Protein AF-0000000068185610 (afdb_homodimer)

Organism: Phaeodactylum tricornutum (strain CCAP 1055/1) (NCBI:txid556484)

Structure (mmCIF, N/CA/C/O backbone):
data_AF-0000000068185610-model_v1
#
loop_
_entity.id
_entity.type
_entity.pdbx_description
1 polymer Apyrase
#
loop_
_atom_site.group_PDB
_atom_site.id
_atom_site.type_symbol
_atom_site.label_atom_id
_atom_site.label_alt_id
_atom_site.label_comp_id
_atom_site.label_asym_id
_atom_site.label_entity_id
_atom_site.label_seq_id
_atom_site.pdbx_PDB_ins_code
_atom_site.Cartn_x
_atom_site.Cartn_y
_atom_site.Cartn_z
_atom_site.occupancy
_atom_site.B_iso_or_equiv
_atom_site.auth_seq_id
_atom_site.auth_comp_id
_atom_site.auth_asym_id
_atom_site.auth_atom_id
_atom_site.pdbx_PDB_model_num
ATOM 1 N N . MET A 1 1 ? 36.219 -42.906 -33.031 1 20.03 1 MET A N 1
ATOM 2 C CA . MET A 1 1 ? 36.125 -42.5 -31.641 1 20.03 1 MET A CA 1
ATOM 3 C C . MET A 1 1 ? 34.875 -41.656 -31.422 1 20.03 1 MET A C 1
ATOM 5 O O . MET A 1 1 ? 34.844 -40.469 -31.75 1 20.03 1 MET A O 1
ATOM 9 N N . LYS A 1 2 ? 33.781 -42.25 -31.781 1 32.16 2 LYS A N 1
ATOM 10 C CA . LYS A 1 2 ? 32.438 -41.688 -31.688 1 32.16 2 LYS A CA 1
ATOM 11 C C . LYS A 1 2 ? 32.156 -41.125 -30.312 1 32.16 2 LYS A C 1
ATOM 13 O O . LYS A 1 2 ? 32.281 -41.812 -29.297 1 32.16 2 LYS A O 1
ATOM 18 N N . THR A 1 3 ? 32.625 -39.844 -30.172 1 30.77 3 THR A N 1
ATOM 19 C CA . THR A 1 3 ? 32.375 -39.062 -28.969 1 30.77 3 THR A CA 1
ATOM 20 C C . THR A 1 3 ? 30.922 -39.25 -28.5 1 30.77 3 THR A C 1
ATOM 22 O O . THR A 1 3 ? 29.984 -38.938 -29.25 1 30.77 3 THR A O 1
ATOM 25 N N . ASN A 1 4 ? 30.656 -40.219 -27.781 1 30.34 4 ASN A N 1
ATOM 26 C CA . ASN A 1 4 ? 29.391 -40.562 -27.141 1 30.34 4 ASN A CA 1
ATOM 27 C C . ASN A 1 4 ? 28.828 -39.375 -26.344 1 30.34 4 ASN A C 1
ATOM 29 O O . ASN A 1 4 ? 29.266 -39.125 -25.219 1 30.34 4 ASN A O 1
ATOM 33 N N . LYS A 1 5 ? 28.578 -38.344 -26.984 1 40.5 5 LYS A N 1
ATOM 34 C CA . LYS A 1 5 ? 27.891 -37.219 -26.344 1 40.5 5 LYS A CA 1
ATOM 35 C C . LYS A 1 5 ? 26.578 -37.656 -25.703 1 40.5 5 LYS A C 1
ATOM 37 O O . LYS A 1 5 ? 25.625 -38 -26.406 1 40.5 5 LYS A O 1
ATOM 42 N N . GLN A 1 6 ? 26.562 -38.25 -24.562 1 36.84 6 GLN A N 1
ATOM 43 C CA . GLN A 1 6 ? 25.453 -38.719 -23.75 1 36.84 6 GLN A CA 1
ATOM 44 C C . GLN A 1 6 ? 24.391 -37.656 -23.562 1 36.84 6 GLN A C 1
ATOM 46 O O . GLN A 1 6 ? 24.719 -36.5 -23.234 1 36.84 6 GLN A O 1
ATOM 51 N N . ARG A 1 7 ? 23.172 -37.688 -24.094 1 42.69 7 ARG A N 1
ATOM 52 C CA . ARG A 1 7 ? 21.938 -36.906 -24.156 1 42.69 7 ARG A CA 1
ATOM 53 C C . ARG A 1 7 ? 21.438 -36.562 -22.766 1 42.69 7 ARG A C 1
ATOM 55 O O . ARG A 1 7 ? 21.234 -37.469 -21.938 1 42.69 7 ARG A O 1
ATOM 62 N N . GLN A 1 8 ? 21.609 -35.438 -22.172 1 52.97 8 GLN A N 1
ATOM 63 C CA . GLN A 1 8 ? 21.047 -34.969 -20.906 1 52.97 8 GLN A CA 1
ATOM 64 C C . GLN A 1 8 ? 19.547 -35.156 -20.875 1 52.97 8 GLN A C 1
ATOM 66 O O . GLN A 1 8 ? 18.828 -34.812 -21.828 1 52.97 8 GLN A O 1
ATOM 71 N N . GLU A 1 9 ? 19.078 -36.062 -20.016 1 65 9 GLU A N 1
ATOM 72 C CA . GLU A 1 9 ? 17.641 -36.281 -19.812 1 65 9 GLU A CA 1
ATOM 73 C C . GLU A 1 9 ? 17.031 -35.156 -18.969 1 65 9 GLU A C 1
ATOM 75 O O . GLU A 1 9 ? 17.719 -34.594 -18.125 1 65 9 GLU A O 1
ATOM 80 N N . LYS A 1 10 ? 15.898 -34.781 -19.375 1 72.06 10 LYS A N 1
ATOM 81 C CA . LYS A 1 10 ? 15.125 -33.781 -18.625 1 72.06 10 LYS A CA 1
ATOM 82 C C . LYS A 1 10 ? 14.852 -34.281 -17.203 1 72.06 10 LYS A C 1
ATOM 84 O O . LYS A 1 10 ? 14.406 -35.406 -17 1 72.06 10 LYS A O 1
ATOM 89 N N . HIS A 1 11 ? 15.211 -33.406 -16.203 1 73.75 11 HIS A N 1
ATOM 90 C CA . HIS A 1 11 ? 14.797 -33.688 -14.844 1 73.75 11 HIS A CA 1
ATOM 91 C C . HIS A 1 11 ? 13.281 -33.844 -14.75 1 73.75 11 HIS A C 1
ATOM 93 O O . HIS A 1 11 ? 12.531 -33.094 -15.375 1 73.75 11 HIS A O 1
ATOM 99 N N . PRO A 1 12 ? 12.805 -34.812 -13.945 1 71.56 12 PRO A N 1
ATOM 100 C CA . PRO A 1 12 ? 11.367 -35.062 -13.867 1 71.56 12 PRO A CA 1
ATOM 101 C C . PRO A 1 12 ? 10.57 -33.844 -13.422 1 71.56 12 PRO A C 1
ATOM 103 O O . PRO A 1 12 ? 9.414 -33.656 -13.82 1 71.56 12 PRO A O 1
ATOM 106 N N . MET A 1 13 ? 11.211 -32.969 -12.766 1 78.62 13 MET A N 1
ATOM 107 C CA . MET A 1 13 ? 10.5 -31.812 -12.227 1 78.62 13 MET A CA 1
ATOM 108 C C . MET A 1 13 ? 10.641 -30.609 -13.148 1 78.62 13 MET A C 1
ATOM 110 O O . MET A 1 13 ? 9.969 -29.594 -12.961 1 78.62 13 MET A O 1
ATOM 114 N N . GLU A 1 14 ? 11.438 -30.734 -14.023 1 84 14 GLU A N 1
ATOM 115 C CA . GLU A 1 14 ? 11.703 -29.578 -14.859 1 84 14 GLU A CA 1
ATOM 116 C C . GLU A 1 14 ? 10.516 -29.266 -15.766 1 84 14 GLU A C 1
ATOM 118 O O . GLU A 1 14 ? 9.922 -30.172 -16.359 1 84 14 GLU A O 1
ATOM 123 N N . ASP A 1 15 ? 10.18 -28.047 -15.828 1 84.56 15 ASP A N 1
ATOM 124 C CA . ASP A 1 15 ? 9.109 -27.547 -16.688 1 84.56 15 ASP A CA 1
ATOM 125 C C . ASP A 1 15 ? 9.445 -27.781 -18.172 1 84.56 15 ASP A C 1
ATOM 127 O O . ASP A 1 15 ? 10.602 -27.656 -18.578 1 84.56 15 ASP A O 1
ATOM 131 N N . LYS A 1 16 ? 8.391 -28.062 -18.938 1 78.19 16 LYS A N 1
ATOM 132 C CA . LYS A 1 16 ? 8.586 -28.391 -20.359 1 78.19 16 LYS A CA 1
ATOM 133 C C . LYS A 1 16 ? 9.203 -27.203 -21.094 1 78.19 16 LYS A C 1
ATOM 135 O O . LYS A 1 16 ? 10.094 -27.391 -21.922 1 78.19 16 LYS A O 1
ATOM 140 N N . ASP A 1 17 ? 8.711 -26.031 -20.828 1 82.19 17 ASP A N 1
ATOM 141 C CA . ASP A 1 17 ? 9.258 -24.844 -21.5 1 82.19 17 ASP A CA 1
ATOM 142 C C . ASP A 1 17 ? 10.695 -24.578 -21.062 1 82.19 17 ASP A C 1
ATOM 144 O O . ASP A 1 17 ? 11.539 -24.203 -21.875 1 82.19 17 ASP A O 1
ATOM 148 N N . SER A 1 18 ? 10.93 -24.766 -19.859 1 82.25 18 SER A N 1
ATOM 149 C CA . SER A 1 18 ? 12.281 -24.641 -19.328 1 82.25 18 SER A CA 1
ATOM 150 C C . SER A 1 18 ? 13.25 -25.578 -20.031 1 82.25 18 SER A C 1
ATOM 152 O O . SER A 1 18 ? 14.328 -25.156 -20.469 1 82.25 18 SER A O 1
ATOM 154 N N . TRP A 1 19 ? 12.844 -26.781 -20.219 1 83.12 19 TRP A N 1
ATOM 155 C CA . TRP A 1 19 ? 13.68 -27.797 -20.859 1 83.12 19 TRP A CA 1
ATOM 156 C C . TRP A 1 19 ? 13.898 -27.469 -22.328 1 83.12 19 TRP A C 1
ATOM 158 O O . TRP A 1 19 ? 15.023 -27.562 -22.828 1 83.12 19 TRP A O 1
ATOM 168 N N . LYS A 1 20 ? 12.797 -27.078 -23 1 82 20 LYS A N 1
ATOM 169 C CA . LYS A 1 20 ? 12.891 -26.719 -24.406 1 82 20 LYS A CA 1
ATOM 170 C C . LYS A 1 20 ? 13.867 -25.562 -24.609 1 82 20 LYS A C 1
ATOM 172 O O . LYS A 1 20 ? 14.648 -25.578 -25.562 1 82 20 LYS A O 1
ATOM 177 N N . LEU A 1 21 ? 13.766 -24.625 -23.797 1 81.56 21 LEU A N 1
ATOM 178 C CA . LEU A 1 21 ? 14.648 -23.469 -23.906 1 81.56 21 LEU A CA 1
ATOM 179 C C . LEU A 1 21 ? 16.109 -23.875 -23.672 1 81.56 21 LEU A C 1
ATOM 181 O O . LEU A 1 21 ? 17 -23.375 -24.344 1 81.56 21 LEU A O 1
ATOM 185 N N . TYR A 1 22 ? 16.359 -24.719 -22.766 1 77 22 TYR A N 1
ATOM 186 C CA . TYR A 1 22 ? 17.703 -25.234 -22.469 1 77 22 TYR A CA 1
ATOM 187 C C . TYR A 1 22 ? 18.281 -25.953 -23.688 1 77 22 TYR A C 1
ATOM 189 O O . TYR A 1 22 ? 19.438 -25.719 -24.062 1 77 22 TYR A O 1
ATOM 197 N N . LEU A 1 23 ? 17.391 -26.781 -24.281 1 74.12 23 LEU A N 1
ATOM 198 C CA . LEU A 1 23 ? 17.828 -27.516 -25.453 1 74.12 23 LEU A CA 1
ATOM 199 C C . LEU A 1 23 ? 18.156 -26.578 -26.609 1 74.12 23 LEU A C 1
ATOM 201 O O . LEU A 1 23 ? 19.141 -26.797 -27.328 1 74.12 23 LEU A O 1
ATOM 205 N N . ALA A 1 24 ? 17.219 -25.625 -26.766 1 71.31 24 ALA A N 1
ATOM 206 C CA . ALA A 1 24 ? 17.422 -24.672 -27.859 1 71.31 24 ALA A CA 1
ATOM 207 C C . ALA A 1 24 ? 18.75 -23.938 -27.719 1 71.31 24 ALA A C 1
ATOM 209 O O . ALA A 1 24 ? 19.359 -23.531 -28.703 1 71.31 24 ALA A O 1
ATOM 210 N N . GLN A 1 25 ? 18.953 -23.688 -26.5 1 70.12 25 GLN A N 1
ATOM 211 C CA . GLN A 1 25 ? 20.219 -23 -26.266 1 70.12 25 GLN A CA 1
ATOM 212 C C . GLN A 1 25 ? 21.406 -23.922 -26.5 1 70.12 25 GLN A C 1
ATOM 214 O O . GLN A 1 25 ? 22.516 -23.469 -26.766 1 70.12 25 GLN A O 1
ATOM 219 N N . GLN A 1 26 ? 20.859 -25.359 -26.234 1 62.16 26 GLN A N 1
ATOM 220 C CA . GLN A 1 26 ? 21.891 -26.344 -26.531 1 62.16 26 GLN A CA 1
ATOM 221 C C . GLN A 1 26 ? 21.875 -26.734 -28 1 62.16 26 GLN A C 1
ATOM 223 O O . GLN A 1 26 ? 20.812 -26.719 -28.641 1 62.16 26 GLN A O 1
ATOM 228 N N . GLN A 1 27 ? 22.266 -26.203 -29.016 1 46.91 27 GLN A N 1
ATOM 229 C CA . GLN A 1 27 ? 22.266 -26.625 -30.406 1 46.91 27 GLN A CA 1
ATOM 230 C C . GLN A 1 27 ? 22.109 -28.141 -30.531 1 46.91 27 GLN A C 1
ATOM 232 O O . GLN A 1 27 ? 22.672 -28.766 -31.422 1 46.91 27 GLN A O 1
ATOM 237 N N . PHE A 1 28 ? 21.375 -28.812 -29.5 1 34 28 PHE A N 1
ATOM 238 C CA . PHE A 1 28 ? 21.516 -30.234 -29.734 1 34 28 PHE A CA 1
ATOM 239 C C . PHE A 1 28 ? 20.328 -30.781 -30.516 1 34 28 PHE A C 1
ATOM 241 O O . PHE A 1 28 ? 19.234 -30.234 -30.453 1 34 28 PHE A O 1
ATOM 248 N N . PRO A 1 29 ? 20.359 -31.812 -31.422 1 28.98 29 PRO A N 1
ATOM 249 C CA . PRO A 1 29 ? 19.359 -32.5 -32.25 1 28.98 29 PRO A CA 1
ATOM 250 C C . PRO A 1 29 ? 18.344 -33.281 -31.469 1 28.98 29 PRO A C 1
ATOM 252 O O . PRO A 1 29 ? 18.656 -33.812 -30.391 1 28.98 29 PRO A O 1
ATOM 255 N N . ARG A 1 30 ? 17.062 -33.312 -31.703 1 33.59 30 ARG A N 1
ATOM 256 C CA . ARG A 1 30 ? 15.805 -33.75 -31.109 1 33.59 30 ARG A CA 1
ATOM 257 C C . ARG A 1 30 ? 15.734 -35.25 -31.031 1 33.59 30 ARG A C 1
ATOM 259 O O . ARG A 1 30 ? 15.688 -35.938 -32.062 1 33.59 30 ARG A O 1
ATOM 266 N N . SER A 1 31 ? 16.328 -36.031 -30.141 1 24.14 31 SER A N 1
ATOM 267 C CA . SER A 1 31 ? 15.977 -37.438 -30.297 1 24.14 31 SER A CA 1
ATOM 268 C C . SER A 1 31 ? 14.648 -37.75 -29.625 1 24.14 31 SER A C 1
ATOM 270 O O . SER A 1 31 ? 14.227 -37.062 -28.703 1 24.14 31 SER A O 1
ATOM 272 N N . GLU A 1 32 ? 13.805 -38.688 -30.047 1 23.2 32 GLU A N 1
ATOM 273 C CA . GLU A 1 32 ? 12.453 -39.25 -29.938 1 23.2 32 GLU A CA 1
ATOM 274 C C . GLU A 1 32 ? 12.266 -40.031 -28.641 1 23.2 32 GLU A C 1
ATOM 276 O O . GLU A 1 32 ? 12.961 -41 -28.406 1 23.2 32 GLU A O 1
ATOM 281 N N . GLU A 1 33 ? 11.914 -39.344 -27.531 1 24.81 33 GLU A N 1
ATOM 282 C CA . GLU A 1 33 ? 11.922 -40.031 -26.234 1 24.81 33 GLU A CA 1
ATOM 283 C C . GLU A 1 33 ? 10.703 -40.938 -26.094 1 24.81 33 GLU A C 1
ATOM 285 O O . GLU A 1 33 ? 9.594 -40.562 -26.484 1 24.81 33 GLU A O 1
ATOM 290 N N . GLU A 1 34 ? 10.93 -42.312 -25.766 1 21.14 34 GLU A N 1
ATOM 291 C CA . GLU A 1 34 ? 10.055 -43.469 -25.562 1 21.14 34 GLU A CA 1
ATOM 292 C C . GLU A 1 34 ? 9.414 -43.438 -24.172 1 21.14 34 GLU A C 1
ATOM 294 O O . GLU A 1 34 ? 10.047 -43.031 -23.203 1 21.14 34 GLU A O 1
ATOM 299 N N . GLU A 1 35 ? 8.031 -43.719 -23.969 1 22.16 35 GLU A N 1
ATOM 300 C CA . GLU A 1 35 ? 6.957 -43.594 -22.984 1 22.16 35 GLU A CA 1
ATOM 301 C C . GLU A 1 35 ? 6.988 -44.75 -21.984 1 22.16 35 GLU A C 1
ATOM 303 O O . GLU A 1 35 ? 5.949 -45.312 -21.672 1 22.16 35 GLU A O 1
ATOM 308 N N . SER A 1 36 ? 8.047 -44.969 -21.188 1 19.14 36 SER A N 1
ATOM 309 C CA . SER A 1 36 ? 7.875 -46.281 -20.531 1 19.14 36 SER A CA 1
ATOM 310 C C . SER A 1 36 ? 6.973 -46.156 -19.312 1 19.14 36 SER A C 1
ATOM 312 O O . SER A 1 36 ? 6.848 -45.062 -18.719 1 19.14 36 SER A O 1
ATOM 314 N N . ASP A 1 37 ? 6.207 -47.406 -18.703 1 19.3 37 ASP A N 1
ATOM 315 C CA . ASP A 1 37 ? 4.973 -47.938 -18.109 1 19.3 37 ASP A CA 1
ATOM 316 C C . ASP A 1 37 ? 5.102 -48.062 -16.594 1 19.3 37 ASP A C 1
ATOM 318 O O . ASP A 1 37 ? 4.105 -48.281 -15.898 1 19.3 37 ASP A O 1
ATOM 322 N N . THR A 1 38 ? 6.07 -47.688 -15.805 1 18.61 38 THR A N 1
ATOM 323 C CA . THR A 1 38 ? 6.258 -48.781 -14.859 1 18.61 38 THR A CA 1
ATOM 324 C C . THR A 1 38 ? 5.207 -48.75 -13.758 1 18.61 38 THR A C 1
ATOM 326 O O . THR A 1 38 ? 4.512 -47.719 -13.594 1 18.61 38 THR A O 1
ATOM 329 N N . THR A 1 39 ? 5.621 -49.188 -12.336 1 18.59 39 THR A N 1
ATOM 330 C CA . THR A 1 39 ? 5.336 -50.219 -11.359 1 18.59 39 THR A CA 1
ATOM 331 C C . THR A 1 39 ? 4.496 -49.688 -10.211 1 18.59 39 THR A C 1
ATOM 333 O O . THR A 1 39 ? 4.5 -48.469 -9.945 1 18.59 39 THR A O 1
ATOM 336 N N . GLU A 1 40 ? 3.914 -50.625 -9.242 1 19.19 40 GLU A N 1
ATOM 337 C CA . GLU A 1 40 ? 2.727 -51.062 -8.523 1 19.19 40 GLU A CA 1
ATOM 338 C C . GLU A 1 40 ? 2.781 -50.656 -7.055 1 19.19 40 GLU A C 1
ATOM 340 O O . GLU A 1 40 ? 1.808 -50.812 -6.32 1 19.19 40 GLU A O 1
ATOM 345 N N . GLY A 1 41 ? 3.613 -49.781 -6.496 1 19.31 41 GLY A N 1
ATOM 346 C CA . GLY A 1 41 ? 3.816 -50.219 -5.117 1 19.31 41 GLY A CA 1
ATOM 347 C C . GLY A 1 41 ? 2.67 -49.812 -4.203 1 19.31 41 GLY A C 1
ATOM 348 O O . GLY A 1 41 ? 1.923 -48.906 -4.496 1 19.31 41 GLY A O 1
ATOM 349 N N . HIS A 1 42 ? 2.209 -50.688 -3.152 1 19.45 42 HIS A N 1
ATOM 350 C CA . HIS A 1 42 ? 1.114 -51.062 -2.264 1 19.45 42 HIS A CA 1
ATOM 351 C C . HIS A 1 42 ? 1.102 -50.188 -1.013 1 19.45 42 HIS A C 1
ATOM 353 O O . HIS A 1 42 ? 2.023 -50.25 -0.197 1 19.45 42 HIS A O 1
ATOM 359 N N . SER A 1 43 ? 0.667 -49 -1.12 1 19.08 43 SER A N 1
ATOM 360 C CA . SER A 1 43 ? 0.735 -48.094 0.04 1 19.08 43 SER A CA 1
ATOM 361 C C . SER A 1 43 ? -0.372 -48.406 1.04 1 19.08 43 SER A C 1
ATOM 363 O O . SER A 1 43 ? -1.557 -48.375 0.702 1 19.08 43 SER A O 1
ATOM 365 N N . SER A 1 44 ? -0.143 -49.188 2.17 1 17.86 44 SER A N 1
ATOM 366 C CA . SER A 1 44 ? -1.103 -49.719 3.129 1 17.86 44 SER A CA 1
ATOM 367 C C . SER A 1 44 ? -1.623 -48.625 4.062 1 17.86 44 SER A C 1
ATOM 369 O O . SER A 1 44 ? -2.734 -48.75 4.586 1 17.86 44 SER A O 1
ATOM 371 N N . GLN A 1 45 ? -1.013 -47.5 4.395 1 18.55 45 GLN A N 1
ATOM 372 C CA . GLN A 1 45 ? -1.165 -47.344 5.836 1 18.55 45 GLN A CA 1
ATOM 373 C C . GLN A 1 45 ? -2.598 -46.969 6.203 1 18.55 45 GLN A C 1
ATOM 375 O O . GLN A 1 45 ? -3.367 -46.531 5.344 1 18.55 45 GLN A O 1
ATOM 380 N N . HIS A 1 46 ? -2.859 -46.469 7.648 1 19.14 46 HIS A N 1
ATOM 381 C CA . HIS A 1 46 ? -3.686 -46.656 8.836 1 19.14 46 HIS A CA 1
ATOM 382 C C . HIS A 1 46 ? -4.805 -45.625 8.891 1 19.14 46 HIS A C 1
ATOM 384 O O . HIS A 1 46 ? -4.547 -44.406 8.805 1 19.14 46 HIS A O 1
ATOM 390 N N . VAL A 1 47 ? -5.953 -45.906 8.508 1 21.53 47 VAL A N 1
ATOM 391 C CA . VAL A 1 47 ? -7.227 -45.188 8.477 1 21.53 47 VAL A CA 1
ATOM 392 C C . VAL A 1 47 ? -7.75 -45 9.898 1 21.53 47 VAL A C 1
ATOM 394 O O . VAL A 1 47 ? -8.008 -45.969 10.602 1 21.53 47 VAL A O 1
ATOM 397 N N . ARG A 1 48 ? -7.359 -43.906 10.602 1 21.95 48 ARG A N 1
ATOM 398 C CA . ARG A 1 48 ? -7.973 -43.781 11.922 1 21.95 48 ARG A CA 1
ATOM 399 C C . ARG A 1 48 ? -9.469 -43.5 11.812 1 21.95 48 ARG A C 1
ATOM 401 O O . ARG A 1 48 ? -9.891 -42.594 11.086 1 21.95 48 ARG A O 1
ATOM 408 N N . ARG A 1 49 ? -10.258 -44.375 12.273 1 25.16 49 ARG A N 1
ATOM 409 C CA . ARG A 1 49 ? -11.703 -44.531 12.406 1 25.16 49 ARG A CA 1
ATOM 410 C C . ARG A 1 49 ? -12.258 -43.562 13.445 1 25.16 49 ARG A C 1
ATOM 412 O O . ARG A 1 49 ? -11.938 -43.656 14.625 1 25.16 49 ARG A O 1
ATOM 419 N N . LEU A 1 50 ? -12.516 -42.312 13.102 1 22.47 50 LEU A N 1
ATOM 420 C CA . LEU A 1 50 ? -13.188 -41.469 14.086 1 22.47 50 LEU A CA 1
ATOM 421 C C . LEU A 1 50 ? -14.617 -41.938 14.32 1 22.47 50 LEU A C 1
ATOM 423 O O . LEU A 1 50 ? -15.352 -42.219 13.367 1 22.47 50 LEU A O 1
ATOM 427 N N . ARG A 1 51 ? -14.977 -42.438 15.523 1 23.94 51 ARG A N 1
ATOM 428 C CA . ARG A 1 51 ? -16.203 -42.969 16.125 1 23.94 51 ARG A CA 1
ATOM 429 C C . ARG A 1 51 ? -17.234 -41.875 16.328 1 23.94 51 ARG A C 1
ATOM 431 O O . ARG A 1 51 ? -17.031 -40.938 17.141 1 23.94 51 ARG A O 1
ATOM 438 N N . HIS A 1 52 ? -17.891 -41.375 15.414 1 24.88 52 HIS A N 1
ATOM 439 C CA . HIS A 1 52 ? -18.891 -40.344 15.664 1 24.88 52 HIS A CA 1
ATOM 440 C C . HIS A 1 52 ? -20.125 -40.938 16.344 1 24.88 52 HIS A C 1
ATOM 442 O O . HIS A 1 52 ? -20.469 -42.094 16.125 1 24.88 52 HIS A O 1
ATOM 448 N N . LYS A 1 53 ? -20.609 -40.281 17.375 1 32.22 53 LYS A N 1
ATOM 449 C CA . LYS A 1 53 ? -21.812 -40.531 18.172 1 32.22 53 LYS A CA 1
ATOM 450 C C . LYS A 1 53 ? -23.062 -40.531 17.281 1 32.22 53 LYS A C 1
ATOM 452 O O . LYS A 1 53 ? -23.188 -39.688 16.391 1 32.22 53 LYS A O 1
ATOM 457 N N . GLU A 1 54 ? -23.906 -41.625 17.234 1 32.38 54 GLU A N 1
ATOM 458 C CA . GLU A 1 54 ? -25.062 -42.062 16.469 1 32.38 54 GLU A CA 1
ATOM 459 C C . GLU A 1 54 ? -26.266 -41.156 16.703 1 32.38 54 GLU A C 1
ATOM 461 O O . GLU A 1 54 ? -27.141 -41.469 17.516 1 32.38 54 GLU A O 1
ATOM 466 N N . ASN A 1 55 ? -26.156 -39.906 16.922 1 38.47 55 ASN A N 1
ATOM 467 C CA . ASN A 1 55 ? -27.5 -39.344 17 1 38.47 55 ASN A CA 1
ATOM 468 C C . ASN A 1 55 ? -28.234 -39.5 15.672 1 38.47 55 ASN A C 1
ATOM 470 O O . ASN A 1 55 ? -27.609 -39.562 14.609 1 38.47 55 ASN A O 1
ATOM 474 N N . ARG A 1 56 ? -29.594 -39.781 15.625 1 47.84 56 ARG A N 1
ATOM 475 C CA . ARG A 1 56 ? -30.453 -40.094 14.492 1 47.84 56 ARG A CA 1
ATOM 476 C C . ARG A 1 56 ? -30.375 -39.031 13.422 1 47.84 56 ARG A C 1
ATOM 478 O O . ARG A 1 56 ? -30.969 -37.938 13.57 1 47.84 56 ARG A O 1
ATOM 485 N N . LEU A 1 57 ? -29.359 -38.844 12.734 1 54.59 57 LEU A N 1
ATOM 486 C CA . LEU A 1 57 ? -29.172 -37.906 11.617 1 54.59 57 LEU A CA 1
ATOM 487 C C . LEU A 1 57 ? -30.203 -38.188 10.516 1 54.59 57 LEU A C 1
ATOM 489 O O . LEU A 1 57 ? -30.609 -39.312 10.305 1 54.59 57 LEU A O 1
ATOM 493 N N . SER A 1 58 ? -30.984 -37.125 10.156 1 63.53 58 SER A N 1
ATOM 494 C CA . SER A 1 58 ? -31.828 -37.281 8.969 1 63.53 58 SER A CA 1
ATOM 495 C C . SER A 1 58 ? -31.062 -37.938 7.828 1 63.53 58 SER A C 1
ATOM 497 O O . SER A 1 58 ? -29.844 -38 7.855 1 63.53 58 SER A O 1
ATOM 499 N N . PRO A 1 59 ? -31.766 -38.594 6.992 1 62.47 59 PRO A N 1
ATOM 500 C CA . PRO A 1 59 ? -31.078 -39.219 5.867 1 62.47 59 PRO A CA 1
ATOM 501 C C . PRO A 1 59 ? -30.109 -38.281 5.156 1 62.47 59 PRO A C 1
ATOM 503 O O . PRO A 1 59 ? -29.016 -38.688 4.766 1 62.47 59 PRO A O 1
ATOM 506 N N . ALA A 1 60 ? -30.422 -37.094 5.043 1 65.06 60 ALA A N 1
ATOM 507 C CA . ALA A 1 60 ? -29.578 -36.125 4.383 1 65.06 60 ALA A CA 1
ATOM 508 C C . ALA A 1 60 ? -28.328 -35.812 5.211 1 65.06 60 ALA A C 1
ATOM 510 O O . ALA A 1 60 ? -27.219 -35.688 4.672 1 65.06 60 ALA A O 1
ATOM 511 N N . GLU A 1 61 ? -28.516 -35.75 6.477 1 67.06 61 GLU A N 1
ATOM 512 C CA . GLU A 1 61 ? -27.391 -35.5 7.375 1 67.06 61 GLU A CA 1
ATOM 513 C C . GLU A 1 61 ? -26.453 -36.719 7.414 1 67.06 61 GLU A C 1
ATOM 515 O O . GLU A 1 61 ? -25.234 -36.562 7.516 1 67.06 61 GLU A O 1
ATOM 520 N N . GLN A 1 62 ? -27.125 -37.812 7.293 1 68.5 62 GLN A N 1
ATOM 521 C CA . GLN A 1 62 ? -26.328 -39.031 7.227 1 68.5 62 GLN A CA 1
ATOM 522 C C . GLN A 1 62 ? -25.5 -39.094 5.953 1 68.5 62 GLN A C 1
ATOM 524 O O . GLN A 1 62 ? -24.328 -39.469 5.984 1 68.5 62 GLN A O 1
ATOM 529 N N . LEU A 1 63 ? -26.156 -38.594 4.938 1 70.88 63 LEU A N 1
ATOM 530 C CA . LEU A 1 63 ? -25.438 -38.531 3.666 1 70.88 63 LEU A CA 1
ATOM 531 C C . LEU A 1 63 ? -24.281 -37.562 3.74 1 70.88 63 LEU A C 1
ATOM 533 O O . LEU A 1 63 ? -23.188 -37.812 3.213 1 70.88 63 LEU A O 1
ATOM 537 N N . GLU A 1 64 ? -24.516 -36.5 4.348 1 70.06 64 GLU A N 1
ATOM 538 C CA . GLU A 1 64 ? -23.469 -35.469 4.5 1 70.06 64 GLU A CA 1
ATOM 539 C C . GLU A 1 64 ? -22.281 -36.031 5.289 1 70.06 64 GLU A C 1
ATOM 541 O O . GLU A 1 64 ? -21.125 -35.781 4.938 1 70.06 64 GLU A O 1
ATOM 546 N N . ALA A 1 65 ? -22.562 -36.688 6.301 1 67.81 65 ALA A N 1
ATOM 547 C CA . ALA A 1 65 ? -21.531 -37.312 7.117 1 67.81 65 ALA A CA 1
ATOM 548 C C . ALA A 1 65 ? -20.75 -38.344 6.312 1 67.81 65 ALA A C 1
ATOM 550 O O . ALA A 1 65 ? -19.531 -38.438 6.434 1 67.81 65 ALA A O 1
ATOM 551 N N . GLU A 1 66 ? -21.5 -39.062 5.539 1 72.5 66 GLU A N 1
ATOM 552 C CA . GLU A 1 66 ? -20.859 -40.062 4.695 1 72.5 66 GLU A CA 1
ATOM 553 C C . GLU A 1 66 ? -19.938 -39.438 3.668 1 72.5 66 GLU A C 1
ATOM 555 O O . GLU A 1 66 ? -18.828 -39.906 3.443 1 72.5 66 GLU A O 1
ATOM 560 N N . LYS A 1 67 ? -20.438 -38.375 3.146 1 72.06 67 LYS A N 1
ATOM 561 C CA . LYS A 1 67 ? -19.625 -37.656 2.158 1 72.06 67 LYS A CA 1
ATOM 562 C C . LYS A 1 67 ? -18.375 -37.062 2.793 1 72.06 67 LYS A C 1
ATOM 564 O O . LYS A 1 67 ? -17.312 -37.031 2.168 1 72.06 67 LYS A O 1
ATOM 569 N N . GLU A 1 68 ? -18.516 -36.625 3.943 1 70.38 68 GLU A N 1
ATOM 570 C CA . GLU A 1 68 ? -17.359 -36.125 4.672 1 70.38 68 GLU A CA 1
ATOM 571 C C . GLU A 1 68 ? -16.344 -37.25 4.938 1 70.38 68 GLU A C 1
ATOM 573 O O . GLU A 1 68 ? -15.141 -37.031 4.793 1 70.38 68 GLU A O 1
ATOM 578 N N . GLN A 1 69 ? -16.906 -38.344 5.285 1 68.06 69 GLN A N 1
ATOM 579 C CA . GLN A 1 69 ? -16.047 -39.5 5.527 1 68.06 69 GLN A CA 1
ATOM 580 C C . GLN A 1 69 ? -15.344 -39.969 4.242 1 68.06 69 GLN A C 1
ATOM 582 O O . GLN A 1 69 ? -14.164 -40.312 4.262 1 68.06 69 GLN A O 1
ATOM 587 N N . GLU A 1 70 ? -16.094 -39.906 3.215 1 68.69 70 GLU A N 1
ATOM 588 C CA . GLU A 1 70 ? -15.531 -40.281 1.92 1 68.69 70 GLU A CA 1
ATOM 589 C C . GLU A 1 70 ? -14.438 -39.312 1.504 1 68.69 70 GLU A C 1
ATOM 591 O O . GLU A 1 70 ? -13.406 -39.719 0.961 1 68.69 70 GLU A O 1
ATOM 596 N N . PHE A 1 71 ? -14.719 -38.156 1.69 1 62.25 71 PHE A N 1
ATOM 597 C CA . PHE A 1 71 ? -13.727 -37.125 1.387 1 62.25 71 PHE A CA 1
ATOM 598 C C . PHE A 1 71 ? -12.422 -37.406 2.117 1 62.25 71 PHE A C 1
ATOM 600 O O . PHE A 1 71 ? -11.352 -37.406 1.504 1 62.25 71 PHE A O 1
ATOM 607 N N . TRP A 1 72 ? -12.508 -37.625 3.326 1 63.56 72 TRP A N 1
ATOM 608 C CA . TRP A 1 72 ? -11.297 -37.844 4.102 1 63.56 72 TRP A CA 1
ATOM 609 C C . TRP A 1 72 ? -10.633 -39.156 3.682 1 63.56 72 TRP A C 1
ATOM 611 O O . TRP A 1 72 ? -9.406 -39.281 3.676 1 63.56 72 TRP A O 1
ATOM 621 N N . SER A 1 73 ? -11.406 -40.094 3.303 1 62.06 73 SER A N 1
ATOM 622 C CA . SER A 1 73 ? -10.867 -41.344 2.789 1 62.06 73 SER A CA 1
ATOM 623 C C . SER A 1 73 ? -10.102 -41.125 1.49 1 62.06 73 SER A C 1
ATOM 625 O O . SER A 1 73 ? -9 -41.656 1.317 1 62.06 73 SER A O 1
ATOM 627 N N . ASP A 1 74 ? -10.664 -40.312 0.629 1 61.78 74 ASP A N 1
ATOM 628 C CA . ASP A 1 74 ? -10.023 -40 -0.648 1 61.78 74 ASP A CA 1
ATOM 629 C C . ASP A 1 74 ? -8.773 -39.156 -0.447 1 61.78 74 ASP A C 1
ATOM 631 O O . ASP A 1 74 ? -7.758 -39.375 -1.11 1 61.78 74 ASP A O 1
ATOM 635 N N . GLU A 1 75 ? -8.984 -38.156 0.414 1 58.59 75 GLU A N 1
ATOM 636 C CA . GLU A 1 75 ? -7.832 -37.312 0.703 1 58.59 75 GLU A CA 1
ATOM 637 C C . GLU A 1 75 ? -6.672 -38.125 1.254 1 58.59 75 GLU A C 1
ATOM 639 O O . GLU A 1 75 ? -5.516 -37.906 0.891 1 58.59 75 GLU A O 1
ATOM 644 N N . HIS A 1 76 ? -6.996 -39.031 1.99 1 52.72 76 HIS A N 1
ATOM 645 C CA . HIS A 1 76 ? -5.992 -39.938 2.539 1 52.72 76 HIS A CA 1
ATOM 646 C C . HIS A 1 76 ? -5.352 -40.781 1.443 1 52.72 76 HIS A C 1
ATOM 648 O O . HIS A 1 76 ? -4.141 -41 1.456 1 52.72 76 HIS A O 1
ATOM 654 N N . LYS A 1 77 ? -6.16 -41.188 0.49 1 55.09 77 LYS A N 1
ATOM 655 C CA . LYS A 1 77 ? -5.656 -41.969 -0.647 1 55.09 77 LYS A CA 1
ATOM 656 C C . LYS A 1 77 ? -4.734 -41.094 -1.516 1 55.09 77 LYS A C 1
ATOM 658 O O . LYS A 1 77 ? -3.678 -41.562 -1.952 1 55.09 77 LYS A O 1
ATOM 663 N N . LYS A 1 78 ? -5.172 -39.938 -1.775 1 55.81 78 LYS A N 1
ATOM 664 C CA . LYS A 1 78 ? -4.367 -39.031 -2.566 1 55.81 78 LYS A CA 1
ATOM 665 C C . LYS A 1 78 ? -3.045 -38.719 -1.874 1 55.81 78 LYS A C 1
ATOM 667 O O . LYS A 1 78 ? -1.997 -38.656 -2.521 1 55.81 78 LYS A O 1
ATOM 672 N N . GLU A 1 79 ? -3.232 -38.312 -0.633 1 52.03 79 GLU A N 1
ATOM 673 C CA . GLU A 1 79 ? -2.025 -38.062 0.146 1 52.03 79 GLU A CA 1
ATOM 674 C C . GLU A 1 79 ? -1.072 -39.25 0.089 1 52.03 79 GLU A C 1
ATOM 676 O O . GLU A 1 79 ? 0.138 -39.094 -0.065 1 52.03 79 GLU A O 1
ATOM 681 N N . HIS A 1 80 ? -1.612 -40.438 0.237 1 49.47 80 HIS A N 1
ATOM 682 C CA . HIS A 1 80 ? -0.82 -41.656 0.171 1 49.47 80 HIS A CA 1
ATOM 683 C C . HIS A 1 80 ? -0.218 -41.844 -1.217 1 49.47 80 HIS A C 1
ATOM 685 O O . HIS A 1 80 ? 0.953 -42.219 -1.345 1 49.47 80 HIS A O 1
ATOM 691 N N . LYS A 1 81 ? -0.983 -41.594 -2.203 1 49.91 81 LYS A N 1
ATOM 692 C CA . LYS A 1 81 ? -0.475 -41.688 -3.568 1 49.91 81 LYS A CA 1
ATOM 693 C C . LYS A 1 81 ? 0.573 -40.625 -3.84 1 49.91 81 LYS A C 1
ATOM 695 O O . LYS A 1 81 ? 1.601 -40.875 -4.465 1 49.91 81 LYS A O 1
ATOM 700 N N . ALA A 1 82 ? 0.248 -39.438 -3.424 1 49.5 82 ALA A N 1
ATOM 701 C CA . ALA A 1 82 ? 1.189 -38.344 -3.604 1 49.5 82 ALA A CA 1
ATOM 702 C C . ALA A 1 82 ? 2.498 -38.625 -2.867 1 49.5 82 ALA A C 1
ATOM 704 O O . ALA A 1 82 ? 3.582 -38.375 -3.404 1 49.5 82 ALA A O 1
ATOM 705 N N . ASN A 1 83 ? 2.346 -39.062 -1.654 1 48.16 83 ASN A N 1
ATOM 706 C CA . ASN A 1 83 ? 3.533 -39.406 -0.88 1 48.16 83 ASN A CA 1
ATOM 707 C C . ASN A 1 83 ? 4.305 -40.562 -1.523 1 48.16 83 ASN A C 1
ATOM 709 O O . ASN A 1 83 ? 5.535 -40.531 -1.579 1 48.16 83 ASN A O 1
ATOM 713 N N . LYS A 1 84 ? 3.67 -41.625 -1.995 1 47.12 84 LYS A N 1
ATOM 714 C CA . LYS A 1 84 ? 4.312 -42.75 -2.65 1 47.12 84 LYS A CA 1
ATOM 715 C C . LYS A 1 84 ? 4.996 -42.312 -3.945 1 47.12 84 LYS A C 1
ATOM 717 O O . LYS A 1 84 ? 6.125 -42.75 -4.227 1 47.12 84 LYS A O 1
ATOM 722 N N . LYS A 1 85 ? 4.305 -41.562 -4.723 1 48.22 85 LYS A N 1
ATOM 723 C CA . LYS A 1 85 ? 4.883 -41.031 -5.961 1 48.22 85 LYS A CA 1
ATOM 724 C C . LYS A 1 85 ? 6.066 -40.125 -5.672 1 48.22 85 LYS A C 1
ATOM 726 O O . LYS A 1 85 ? 7.078 -40.156 -6.379 1 48.22 85 LYS A O 1
ATOM 731 N N . ARG A 1 86 ? 5.895 -39.406 -4.648 1 46.88 86 ARG A N 1
ATOM 732 C CA . ARG A 1 86 ? 6.965 -38.5 -4.242 1 46.88 86 ARG A CA 1
ATOM 733 C C . ARG A 1 86 ? 8.195 -39.281 -3.797 1 46.88 86 ARG A C 1
ATOM 735 O O . ARG A 1 86 ? 9.32 -38.938 -4.188 1 46.88 86 ARG A O 1
ATOM 742 N N . ILE A 1 87 ? 8.031 -40.312 -2.922 1 47.41 87 ILE A N 1
ATOM 743 C CA . ILE A 1 87 ? 9.133 -41.125 -2.41 1 47.41 87 ILE A CA 1
ATOM 744 C C . ILE A 1 87 ? 9.742 -41.938 -3.543 1 47.41 87 ILE A C 1
ATOM 746 O O . ILE A 1 87 ? 10.961 -42.031 -3.666 1 47.41 87 ILE A O 1
ATOM 750 N N . LYS A 1 88 ? 8.977 -42.562 -4.34 1 45.5 88 LYS A N 1
ATOM 751 C CA . LYS A 1 88 ? 9.5 -43.344 -5.461 1 45.5 88 LYS A CA 1
ATOM 752 C C . LYS A 1 88 ? 10.266 -42.469 -6.438 1 45.5 88 LYS A C 1
ATOM 754 O O . LYS A 1 88 ? 11.336 -42.844 -6.914 1 45.5 88 LYS A O 1
ATOM 759 N N . LYS A 1 89 ? 9.75 -41.312 -6.715 1 44.56 89 LYS A N 1
ATOM 760 C CA . LYS A 1 89 ? 10.398 -40.344 -7.602 1 44.56 89 LYS A CA 1
ATOM 761 C C . LYS A 1 89 ? 11.68 -39.812 -6.98 1 44.56 89 LYS A C 1
ATOM 763 O O . LYS A 1 89 ? 12.68 -39.594 -7.676 1 44.56 89 LYS A O 1
ATOM 768 N N . LEU A 1 90 ? 11.672 -39.719 -5.684 1 44.66 90 LEU A N 1
ATOM 769 C CA . LEU A 1 90 ? 12.883 -39.281 -4.992 1 44.66 90 LEU A CA 1
ATOM 770 C C . LEU A 1 90 ? 13.969 -40.375 -5.078 1 44.66 90 LEU A C 1
ATOM 772 O O . LEU A 1 90 ? 15.133 -40.062 -5.312 1 44.66 90 LEU A O 1
ATOM 776 N N . ARG A 1 91 ? 13.695 -41.594 -4.746 1 44.59 91 ARG A N 1
ATOM 777 C CA . ARG A 1 91 ? 14.672 -42.688 -4.789 1 44.59 91 ARG A CA 1
ATOM 778 C C . ARG A 1 91 ? 15.195 -42.906 -6.207 1 44.59 91 ARG A C 1
ATOM 780 O O . ARG A 1 91 ? 16.391 -43.094 -6.414 1 44.59 91 ARG A O 1
ATOM 787 N N . ARG A 1 92 ? 14.367 -42.969 -7.223 1 42.78 92 ARG A N 1
ATOM 788 C CA . ARG A 1 92 ? 14.812 -43.125 -8.602 1 42.78 92 ARG A CA 1
ATOM 789 C C . ARG A 1 92 ? 15.617 -41.906 -9.055 1 42.78 92 ARG A C 1
ATOM 791 O O . ARG A 1 92 ? 16.562 -42.031 -9.828 1 42.78 92 ARG A O 1
ATOM 798 N N . HIS A 1 93 ? 15.305 -40.75 -8.555 1 41.22 93 HIS A N 1
ATOM 799 C CA . HIS A 1 93 ? 15.93 -39.469 -8.906 1 41.22 93 HIS A CA 1
ATOM 800 C C . HIS A 1 93 ? 17.344 -39.375 -8.359 1 41.22 93 HIS A C 1
ATOM 802 O O . HIS A 1 93 ? 18.266 -38.938 -9.055 1 41.22 93 HIS A O 1
ATOM 808 N N . GLU A 1 94 ? 17.562 -39.875 -7.129 1 44.44 94 GLU A N 1
ATOM 809 C CA . GLU A 1 94 ? 18.938 -39.875 -6.605 1 44.44 94 GLU A CA 1
ATOM 810 C C . GLU A 1 94 ? 19.859 -40.719 -7.461 1 44.44 94 GLU A C 1
ATOM 812 O O . GLU A 1 94 ? 20.984 -40.312 -7.746 1 44.44 94 GLU A O 1
ATOM 817 N N . LYS A 1 95 ? 19.438 -41.875 -7.801 1 41.5 95 LYS A N 1
ATOM 818 C CA . LYS A 1 95 ? 20.297 -42.75 -8.594 1 41.5 95 LYS A CA 1
ATOM 819 C C . LYS A 1 95 ? 20.562 -42.188 -9.977 1 41.5 95 LYS A C 1
ATOM 821 O O . LYS A 1 95 ? 21.688 -42.219 -10.469 1 41.5 95 LYS A O 1
ATOM 826 N N . MET A 1 96 ? 19.562 -41.625 -10.625 1 38.31 96 MET A N 1
ATOM 827 C CA . MET A 1 96 ? 19.672 -41.094 -11.984 1 38.31 96 MET A CA 1
ATOM 828 C C . MET A 1 96 ? 20.484 -39.812 -12.016 1 38.31 96 MET A C 1
ATOM 830 O O . MET A 1 96 ? 21.234 -39.562 -12.953 1 38.31 96 MET A O 1
ATOM 834 N N . LEU A 1 97 ? 20.359 -39.062 -11.031 1 41.66 97 LEU A N 1
ATOM 835 C CA . LEU A 1 97 ? 21.078 -37.781 -11.008 1 41.66 97 LEU A CA 1
ATOM 836 C C . LEU A 1 97 ? 22.578 -38 -11.094 1 41.66 97 LEU A C 1
ATOM 838 O O . LEU A 1 97 ? 23.281 -37.281 -11.812 1 41.66 97 LEU A O 1
ATOM 842 N N . ASN A 1 98 ? 23.109 -38.938 -10.336 1 37.25 98 ASN A N 1
ATOM 843 C CA . ASN A 1 98 ? 24.562 -39.125 -10.367 1 37.25 98 ASN A CA 1
ATOM 844 C C . ASN A 1 98 ? 25.047 -39.469 -11.773 1 37.25 98 ASN A C 1
ATOM 846 O O . ASN A 1 98 ? 26.141 -39.062 -12.18 1 37.25 98 ASN A O 1
ATOM 850 N N . GLU A 1 99 ? 24.438 -40.406 -12.422 1 35.34 99 GLU A N 1
ATOM 851 C CA . GLU A 1 99 ? 24.984 -40.906 -13.68 1 35.34 99 GLU A CA 1
ATOM 852 C C . GLU A 1 99 ? 24.844 -39.906 -14.797 1 35.34 99 GLU A C 1
ATOM 854 O O . GLU A 1 99 ? 25.656 -39.844 -15.719 1 35.34 99 GLU A O 1
ATOM 859 N N . MET A 1 100 ? 23.859 -39.094 -14.812 1 33.62 100 MET A N 1
ATOM 860 C CA . MET A 1 100 ? 23.469 -38.344 -15.992 1 33.62 100 MET A CA 1
ATOM 861 C C . MET A 1 100 ? 24.266 -37.031 -16.078 1 33.62 100 MET A C 1
ATOM 863 O O . MET A 1 100 ? 24.531 -36.562 -17.188 1 33.62 100 MET A O 1
ATOM 867 N N . TYR A 1 101 ? 24.375 -36.25 -15.109 1 41.66 101 TYR A N 1
ATOM 868 C CA . TYR A 1 101 ? 24.578 -34.812 -15.336 1 41.66 101 TYR A CA 1
ATOM 869 C C . TYR A 1 101 ? 26.062 -34.5 -15.508 1 41.66 101 TYR A C 1
ATOM 871 O O . TYR A 1 101 ? 26.672 -33.906 -14.617 1 41.66 101 TYR A O 1
ATOM 879 N N . ALA A 1 102 ? 26.734 -35.281 -16.141 1 33.5 102 ALA A N 1
ATOM 880 C CA . ALA A 1 102 ? 28.141 -34.875 -16.297 1 33.5 102 ALA A CA 1
ATOM 881 C C . ALA A 1 102 ? 28.25 -33.5 -16.969 1 33.5 102 ALA A C 1
ATOM 883 O O . ALA A 1 102 ? 29.078 -32.688 -16.578 1 33.5 102 ALA A O 1
ATOM 884 N N . ASN A 1 103 ? 27.719 -33.219 -18.188 1 33.88 103 ASN A N 1
ATOM 885 C CA . ASN A 1 103 ? 28.281 -32.062 -18.859 1 33.88 103 ASN A CA 1
ATOM 886 C C . ASN A 1 103 ? 27.375 -30.828 -18.734 1 33.88 103 ASN A C 1
ATOM 888 O O . ASN A 1 103 ? 26.391 -30.703 -19.469 1 33.88 103 ASN A O 1
ATOM 892 N N . THR A 1 104 ? 27.062 -30.328 -17.594 1 43.31 104 THR A N 1
ATOM 893 C CA . THR A 1 104 ? 26.219 -29.141 -17.5 1 43.31 104 THR A CA 1
ATOM 894 C C . THR A 1 104 ? 26.953 -27.906 -18.016 1 43.31 104 THR A C 1
ATOM 896 O O . THR A 1 104 ? 28.141 -27.734 -17.766 1 43.31 104 THR A O 1
ATOM 899 N N . ALA A 1 105 ? 26.5 -27.359 -19.141 1 42.03 105 ALA A N 1
ATOM 900 C CA . ALA A 1 105 ? 26.938 -26.109 -19.719 1 42.03 105 ALA A CA 1
ATOM 901 C C . ALA A 1 105 ? 26.859 -24.969 -18.719 1 42.03 105 ALA A C 1
ATOM 903 O O . ALA A 1 105 ? 25.938 -24.156 -18.75 1 42.03 105 ALA A O 1
ATOM 904 N N . VAL A 1 106 ? 27.219 -25.234 -17.609 1 50.09 106 VAL A N 1
ATOM 905 C CA . VAL A 1 106 ? 27.25 -24.141 -16.641 1 50.09 106 VAL A CA 1
ATOM 906 C C . VAL A 1 106 ? 28.531 -23.328 -16.797 1 50.09 106 VAL A C 1
ATOM 908 O O . VAL A 1 106 ? 29.625 -23.891 -16.797 1 50.09 106 VAL A O 1
ATOM 911 N N . ASP A 1 107 ? 28.359 -22.109 -17.391 1 55.25 107 ASP A N 1
ATOM 912 C CA . ASP A 1 107 ? 29.5 -21.203 -17.438 1 55.25 107 ASP A CA 1
ATOM 913 C C . ASP A 1 107 ? 30.141 -21.062 -16.062 1 55.25 107 ASP A C 1
ATOM 915 O O . ASP A 1 107 ? 29.484 -20.625 -15.109 1 55.25 107 ASP A O 1
ATOM 919 N N . ILE A 1 108 ? 31.281 -21.391 -15.953 1 58.72 108 ILE A N 1
ATOM 920 C CA . ILE A 1 108 ? 32.031 -21.5 -14.703 1 58.72 108 ILE A CA 1
ATOM 921 C C . ILE A 1 108 ? 32.281 -20.109 -14.125 1 58.72 108 ILE A C 1
ATOM 923 O O . ILE A 1 108 ? 32.406 -19.938 -12.914 1 58.72 108 ILE A O 1
ATOM 927 N N . SER A 1 109 ? 32 -19 -14.898 1 77.56 109 SER A N 1
ATOM 928 C CA . SER A 1 109 ? 32.375 -17.672 -14.43 1 77.56 109 SER A CA 1
ATOM 929 C C . SER A 1 109 ? 31.188 -16.922 -13.859 1 77.56 109 SER A C 1
ATOM 931 O O . SER A 1 109 ? 31.328 -15.828 -13.305 1 77.56 109 SER A O 1
ATOM 933 N N . THR A 1 110 ? 30.031 -17.531 -13.773 1 87.12 110 THR A N 1
ATOM 934 C CA . THR A 1 110 ? 28.828 -16.812 -13.32 1 87.12 110 THR A CA 1
ATOM 935 C C . THR A 1 110 ? 28.422 -17.297 -11.93 1 87.12 110 THR A C 1
ATOM 937 O O . THR A 1 110 ? 28.891 -18.328 -11.461 1 87.12 110 THR A O 1
ATOM 940 N N . VAL A 1 111 ? 27.672 -16.438 -11.289 1 92.44 111 VAL A N 1
ATOM 941 C CA . VAL A 1 111 ? 27.078 -16.766 -10 1 92.44 111 VAL A CA 1
ATOM 942 C C . VAL A 1 111 ? 25.609 -17.125 -10.195 1 92.44 111 VAL A C 1
ATOM 944 O O . VAL A 1 111 ? 24.984 -16.75 -11.195 1 92.44 111 VAL A O 1
ATOM 947 N N . HIS A 1 112 ? 25.156 -17.984 -9.305 1 95 112 HIS A N 1
ATOM 948 C CA . HIS A 1 112 ? 23.781 -18.453 -9.406 1 95 112 HIS A CA 1
ATOM 949 C C . HIS A 1 112 ? 22.984 -18.094 -8.156 1 95 112 HIS A C 1
ATOM 951 O O . HIS A 1 112 ? 23.562 -17.781 -7.113 1 95 112 HIS A O 1
ATOM 957 N N . GLY A 1 113 ? 21.703 -18.062 -8.258 1 96.62 113 GLY A N 1
ATOM 958 C CA . GLY A 1 113 ? 20.75 -17.906 -7.168 1 96.62 113 GLY A CA 1
ATOM 959 C C . GLY A 1 113 ? 19.422 -18.609 -7.422 1 96.62 113 GLY A C 1
ATOM 960 O O . GLY A 1 113 ? 19.109 -18.938 -8.562 1 96.62 113 GLY A O 1
ATOM 961 N N . PHE A 1 114 ? 18.719 -18.891 -6.34 1 98.06 114 PHE A N 1
ATOM 962 C CA . PHE A 1 114 ? 17.516 -19.703 -6.414 1 98.06 114 PHE A CA 1
ATOM 963 C C . PHE A 1 114 ? 16.312 -18.953 -5.832 1 98.06 114 PHE A C 1
ATOM 965 O O . PHE A 1 114 ? 16.453 -18.25 -4.824 1 98.06 114 PHE A O 1
ATOM 972 N N . MET A 1 115 ? 15.195 -19 -6.488 1 98.19 115 MET A N 1
ATOM 973 C CA . MET A 1 115 ? 13.922 -18.5 -5.977 1 98.19 115 MET A CA 1
ATOM 974 C C . MET A 1 115 ? 12.875 -19.609 -5.941 1 98.19 115 MET A C 1
ATOM 976 O O . MET A 1 115 ? 12.508 -20.156 -6.984 1 98.19 115 MET A O 1
ATOM 980 N N . ILE A 1 116 ? 12.469 -19.984 -4.742 1 98.38 116 ILE A N 1
ATOM 981 C CA . ILE A 1 116 ? 11.328 -20.891 -4.609 1 98.38 116 ILE A CA 1
ATOM 982 C C . ILE A 1 116 ? 10.039 -20.078 -4.523 1 98.38 116 ILE A C 1
ATOM 984 O O . ILE A 1 116 ? 9.828 -19.328 -3.568 1 98.38 116 ILE A O 1
ATOM 988 N N . ASP A 1 117 ? 9.242 -20.172 -5.473 1 97.56 117 ASP A N 1
ATOM 989 C CA . ASP A 1 117 ? 7.895 -19.625 -5.508 1 97.56 117 ASP A CA 1
ATOM 990 C C . ASP A 1 117 ? 6.898 -20.562 -4.84 1 97.56 117 ASP A C 1
ATOM 992 O O . ASP A 1 117 ? 6.438 -21.531 -5.457 1 97.56 117 ASP A O 1
ATOM 996 N N . ALA A 1 118 ? 6.582 -20.25 -3.607 1 97.19 118 ALA A N 1
ATOM 997 C CA . ALA A 1 118 ? 5.641 -21.078 -2.865 1 97.19 118 ALA A CA 1
ATOM 998 C C . ALA A 1 118 ? 4.227 -20.5 -2.93 1 97.19 118 ALA A C 1
ATOM 1000 O O . ALA A 1 118 ? 3.805 -19.781 -2.023 1 97.19 118 ALA A O 1
ATOM 1001 N N . GLY A 1 119 ? 3.49 -20.953 -3.84 1 89.25 119 GLY A N 1
ATOM 1002 C CA . GLY A 1 119 ? 2.15 -20.438 -4.086 1 89.25 119 GLY A CA 1
ATOM 1003 C C . GLY A 1 119 ? 1.066 -21.281 -3.426 1 89.25 119 GLY A C 1
ATOM 1004 O O . GLY A 1 119 ? 1.361 -22.234 -2.701 1 89.25 119 GLY A O 1
ATOM 1005 N N . SER A 1 120 ? -0.165 -20.859 -3.721 1 89 120 SER A N 1
ATOM 1006 C CA . SER A 1 120 ? -1.329 -21.484 -3.107 1 89 120 SER A CA 1
ATOM 1007 C C . SER A 1 120 ? -1.558 -22.891 -3.668 1 89 120 SER A C 1
ATOM 1009 O O . SER A 1 120 ? -2.1 -23.75 -2.982 1 89 120 SER A O 1
ATOM 1011 N N . THR A 1 121 ? -1.104 -23.078 -4.941 1 87.81 121 THR A N 1
ATOM 1012 C CA . THR A 1 121 ? -1.408 -24.344 -5.594 1 87.81 121 THR A CA 1
ATOM 1013 C C . THR A 1 121 ? -0.166 -25.234 -5.668 1 87.81 121 THR A C 1
ATOM 1015 O O . THR A 1 121 ? -0.248 -26.391 -6.059 1 87.81 121 THR A O 1
ATOM 1018 N N . GLY A 1 122 ? 0.923 -24.641 -5.387 1 93.19 122 GLY A N 1
ATOM 1019 C CA . GLY A 1 122 ? 2.162 -25.406 -5.426 1 93.19 122 GLY A CA 1
ATOM 1020 C C . GLY A 1 122 ? 3.4 -24.531 -5.371 1 93.19 122 GLY A C 1
ATOM 1021 O O . GLY A 1 122 ? 3.297 -23.297 -5.324 1 93.19 122 GLY A O 1
ATOM 1022 N N . SER A 1 123 ? 4.535 -25.203 -5.363 1 95.62 123 SER A N 1
ATOM 1023 C CA . SER A 1 123 ? 5.812 -24.5 -5.289 1 95.62 123 SER A CA 1
ATOM 1024 C C . SER A 1 123 ? 6.684 -24.797 -6.5 1 95.62 123 SER A C 1
ATOM 1026 O O . SER A 1 123 ? 6.602 -25.891 -7.07 1 95.62 123 SER A O 1
ATOM 1028 N N . ARG A 1 124 ? 7.484 -23.859 -6.953 1 95.31 124 ARG A N 1
ATOM 1029 C CA . ARG A 1 124 ? 8.414 -23.984 -8.07 1 95.31 124 ARG A CA 1
ATOM 1030 C C . ARG A 1 124 ? 9.805 -23.484 -7.684 1 95.31 124 ARG A C 1
ATOM 1032 O O . ARG A 1 124 ? 9.938 -22.484 -6.973 1 95.31 124 ARG A O 1
ATOM 1039 N N . MET A 1 125 ? 10.758 -24.203 -8.211 1 96.75 125 MET A N 1
ATOM 1040 C CA . MET A 1 125 ? 12.141 -23.75 -8.109 1 96.75 125 MET A CA 1
ATOM 1041 C C . MET A 1 125 ? 12.586 -23.062 -9.398 1 96.75 125 MET A C 1
ATOM 1043 O O . MET A 1 125 ? 12.398 -23.594 -10.492 1 96.75 125 MET A O 1
ATOM 1047 N N . HIS A 1 126 ? 13.086 -21.844 -9.242 1 96.69 126 HIS A N 1
ATOM 1048 C CA . HIS A 1 126 ? 13.734 -21.109 -10.328 1 96.69 126 HIS A CA 1
ATOM 1049 C C . HIS A 1 126 ? 15.227 -20.969 -10.086 1 96.69 126 HIS A C 1
ATOM 1051 O O . HIS A 1 126 ? 15.648 -20.594 -8.992 1 96.69 126 HIS A O 1
ATOM 1057 N N . ILE A 1 127 ? 16.016 -21.312 -11.078 1 96 127 ILE A N 1
ATOM 1058 C CA . ILE A 1 127 ? 17.453 -21.141 -11.047 1 96 127 ILE A CA 1
ATOM 1059 C C . ILE A 1 127 ? 17.859 -20 -11.984 1 96 127 ILE A C 1
ATOM 1061 O O . ILE A 1 127 ? 17.578 -20.047 -13.188 1 96 127 ILE A O 1
ATOM 1065 N N . TYR A 1 128 ? 18.484 -19 -11.383 1 95.81 128 TYR A N 1
ATOM 1066 C CA . TYR A 1 128 ? 18.922 -17.844 -12.148 1 95.81 128 TYR A CA 1
ATOM 1067 C C . TYR A 1 128 ? 20.453 -17.75 -12.148 1 95.81 128 TYR A C 1
ATOM 1069 O O . TYR A 1 128 ? 21.109 -18.297 -11.266 1 95.81 128 TYR A O 1
ATOM 1077 N N . GLU A 1 129 ? 20.953 -17.109 -13.172 1 94.5 129 GLU A N 1
ATOM 1078 C CA . GLU A 1 129 ? 22.391 -16.859 -13.328 1 94.5 129 GLU A CA 1
ATOM 1079 C C . GLU A 1 129 ? 22.656 -15.398 -13.656 1 94.5 129 GLU A C 1
ATOM 1081 O O . GLU A 1 129 ? 21.906 -14.766 -14.391 1 94.5 129 GLU A O 1
ATOM 1086 N N . TRP A 1 130 ? 23.703 -14.812 -13.047 1 94.75 130 TRP A N 1
ATOM 1087 C CA . TRP A 1 130 ? 24.094 -13.453 -13.367 1 94.75 130 TRP A CA 1
ATOM 1088 C C . TRP A 1 130 ? 25.609 -13.273 -13.219 1 94.75 130 TRP A C 1
ATOM 1090 O O . TRP A 1 130 ? 26.297 -14.156 -12.695 1 94.75 130 TRP A O 1
ATOM 1100 N N . GLU A 1 131 ? 26.156 -12.211 -13.695 1 92.25 131 GLU A N 1
ATOM 1101 C CA . GLU A 1 131 ? 27.562 -11.891 -13.555 1 92.25 131 GLU A CA 1
ATOM 1102 C C . GLU A 1 131 ? 27.906 -11.531 -12.109 1 92.25 131 GLU A C 1
ATOM 1104 O O . GLU A 1 131 ? 27.125 -10.867 -11.43 1 92.25 131 GLU A O 1
ATOM 1109 N N . PRO A 1 132 ? 29.109 -11.969 -11.695 1 89.94 132 PRO A N 1
ATOM 1110 C CA . PRO A 1 132 ? 29.5 -11.578 -10.344 1 89.94 132 PRO A CA 1
ATOM 1111 C C . PRO A 1 132 ? 29.516 -10.07 -10.133 1 89.94 132 PRO A C 1
ATOM 1113 O O . PRO A 1 132 ? 29.922 -9.328 -11.039 1 89.94 132 PRO A O 1
ATOM 1116 N N . ARG A 1 133 ? 29.094 -9.586 -8.969 1 89.56 133 ARG A N 1
ATOM 1117 C CA . ARG A 1 133 ? 29.031 -8.172 -8.625 1 89.56 133 ARG A CA 1
ATOM 1118 C C . ARG A 1 133 ? 30.375 -7.688 -8.086 1 89.56 133 ARG A C 1
ATOM 1120 O O . ARG A 1 133 ? 30.562 -7.602 -6.867 1 89.56 133 ARG A O 1
ATOM 1127 N N . VAL A 1 134 ? 31.203 -7.352 -9.008 1 87.19 134 VAL A N 1
ATOM 1128 C CA . VAL A 1 134 ? 32.562 -6.938 -8.648 1 87.19 134 VAL A CA 1
ATOM 1129 C C . VAL A 1 134 ? 32.875 -5.578 -9.273 1 87.19 134 VAL A C 1
ATOM 1131 O O . VAL A 1 134 ? 32.406 -5.285 -10.383 1 87.19 134 VAL A O 1
ATOM 1134 N N . LEU A 1 135 ? 33.5 -4.738 -8.484 1 85.5 135 LEU A N 1
ATOM 1135 C CA . LEU A 1 135 ? 34.062 -3.477 -8.977 1 85.5 135 LEU A CA 1
ATOM 1136 C C . LEU A 1 135 ? 35.562 -3.586 -9.219 1 85.5 135 LEU A C 1
ATOM 1138 O O . LEU A 1 135 ? 36.312 -3.936 -8.305 1 85.5 135 LEU A O 1
ATOM 1142 N N . ARG A 1 136 ? 36 -3.25 -10.406 1 81.75 136 ARG A N 1
ATOM 1143 C CA . ARG A 1 136 ? 37.375 -3.564 -10.805 1 81.75 136 ARG A CA 1
ATOM 1144 C C . ARG A 1 136 ? 38.219 -2.303 -10.875 1 81.75 136 ARG A C 1
ATOM 1146 O O . ARG A 1 136 ? 39.438 -2.357 -10.68 1 81.75 136 ARG A O 1
ATOM 1153 N N . ASP A 1 137 ? 37.531 -1.237 -11.266 1 80.25 137 ASP A N 1
ATOM 1154 C CA . ASP A 1 137 ? 38.281 0.001 -11.453 1 80.25 137 ASP A CA 1
ATOM 1155 C C . ASP A 1 137 ? 37.438 1.215 -11.055 1 80.25 137 ASP A C 1
ATOM 1157 O O . ASP A 1 137 ? 36.344 1.067 -10.516 1 80.25 137 ASP A O 1
ATOM 1161 N N . ALA A 1 138 ? 38.094 2.318 -11.305 1 75.31 138 ALA A N 1
ATOM 1162 C CA . ALA A 1 138 ? 37.469 3.574 -10.891 1 75.31 138 ALA A CA 1
ATOM 1163 C C . ALA A 1 138 ? 36.188 3.822 -11.664 1 75.31 138 ALA A C 1
ATOM 1165 O O . ALA A 1 138 ? 35.219 4.391 -11.125 1 75.31 138 ALA A O 1
ATOM 1166 N N . ASP A 1 139 ? 36.219 3.393 -12.797 1 83.56 139 ASP A N 1
ATOM 1167 C CA . ASP A 1 139 ? 35.031 3.58 -13.617 1 83.56 139 ASP A CA 1
ATOM 1168 C C . ASP A 1 139 ? 33.844 2.748 -13.086 1 83.56 139 ASP A C 1
ATOM 1170 O O . ASP A 1 139 ? 32.719 3.219 -13.039 1 83.56 139 ASP A O 1
ATOM 1174 N N . ASP A 1 140 ? 34.188 1.548 -12.664 1 86 140 ASP A N 1
ATOM 1175 C CA . ASP A 1 140 ? 33.188 0.677 -12.047 1 86 140 ASP A CA 1
ATOM 1176 C C . ASP A 1 140 ? 32.656 1.292 -10.758 1 86 140 ASP A C 1
ATOM 1178 O O . ASP A 1 140 ? 31.438 1.212 -10.492 1 86 140 ASP A O 1
ATOM 1182 N N . ILE A 1 141 ? 33.531 1.821 -10.117 1 81.25 141 ILE A N 1
ATOM 1183 C CA . ILE A 1 141 ? 33.156 2.414 -8.836 1 81.25 141 ILE A CA 1
ATOM 1184 C C . ILE A 1 141 ? 32.25 3.611 -9.062 1 81.25 141 ILE A C 1
ATOM 1186 O O . ILE A 1 141 ? 31.203 3.742 -8.398 1 81.25 141 ILE A O 1
ATOM 1190 N N . GLN A 1 142 ? 32.594 4.402 -9.961 1 81.06 142 GLN A N 1
ATOM 1191 C CA . GLN A 1 142 ? 31.766 5.57 -10.281 1 81.06 142 GLN A CA 1
ATOM 1192 C C . GLN A 1 142 ? 30.391 5.16 -10.781 1 81.06 142 GLN A C 1
ATOM 1194 O O . GLN A 1 142 ? 29.375 5.766 -10.398 1 81.06 142 GLN A O 1
ATOM 1199 N N . ALA A 1 143 ? 30.359 4.242 -11.523 1 86.81 143 ALA A N 1
ATOM 1200 C CA . ALA A 1 143 ? 29.094 3.762 -12.07 1 86.81 143 ALA A CA 1
ATOM 1201 C C . ALA A 1 143 ? 28.203 3.182 -10.969 1 86.81 143 ALA A C 1
ATOM 1203 O O . ALA A 1 143 ? 27 3.381 -10.977 1 86.81 143 ALA A O 1
ATOM 1204 N N . ALA A 1 144 ? 28.828 2.504 -10.062 1 84.75 144 ALA A N 1
ATOM 1205 C CA . ALA A 1 144 ? 28.094 1.88 -8.977 1 84.75 144 ALA A CA 1
ATOM 1206 C C . ALA A 1 144 ? 27.5 2.934 -8.039 1 84.75 144 ALA A C 1
ATOM 1208 O O . ALA A 1 144 ? 26.328 2.852 -7.656 1 84.75 144 ALA A O 1
ATOM 1209 N N . VAL A 1 145 ? 28.266 3.934 -7.773 1 80.38 145 VAL A N 1
ATOM 1210 C CA . VAL A 1 145 ? 27.844 4.926 -6.793 1 80.38 145 VAL A CA 1
ATOM 1211 C C . VAL A 1 145 ? 26.828 5.879 -7.422 1 80.38 145 VAL A C 1
ATOM 1213 O O . VAL A 1 145 ? 26.016 6.477 -6.719 1 80.38 145 VAL A O 1
ATOM 1216 N N . SER A 1 146 ? 26.844 5.953 -8.719 1 83.62 146 SER A N 1
ATOM 1217 C CA . SER A 1 146 ? 25.922 6.852 -9.406 1 83.62 146 SER A CA 1
ATOM 1218 C C . SER A 1 146 ? 24.625 6.129 -9.797 1 83.62 146 SER A C 1
ATOM 1220 O O . SER A 1 146 ? 23.75 6.719 -10.43 1 83.62 146 SER A O 1
ATOM 1222 N N . GLY A 1 147 ? 24.547 4.887 -9.469 1 85.94 147 GLY A N 1
ATOM 1223 C CA . GLY A 1 147 ? 23.344 4.133 -9.766 1 85.94 147 GLY A CA 1
ATOM 1224 C C . GLY A 1 147 ? 23.25 3.695 -11.219 1 85.94 147 GLY A C 1
ATOM 1225 O O . GLY A 1 147 ? 22.172 3.391 -11.719 1 85.94 147 GLY A O 1
ATOM 1226 N N . GLU A 1 148 ? 24.375 3.664 -11.914 1 88.81 148 GLU A N 1
ATOM 1227 C CA . GLU A 1 148 ? 24.406 3.33 -13.336 1 88.81 148 GLU A CA 1
ATOM 1228 C C . GLU A 1 148 ? 24.734 1.854 -13.547 1 88.81 148 GLU A C 1
ATOM 1230 O O . GLU A 1 148 ? 24.547 1.326 -14.648 1 88.81 148 GLU A O 1
ATOM 1235 N N . LYS A 1 149 ? 25.203 1.231 -12.531 1 88.81 149 LYS A N 1
ATOM 1236 C CA . LYS A 1 149 ? 25.594 -0.169 -12.648 1 88.81 149 LYS A CA 1
ATOM 1237 C C . LYS A 1 149 ? 24.594 -1.085 -11.953 1 88.81 149 LYS A C 1
ATOM 1239 O O . LYS A 1 149 ? 24.422 -1.011 -10.734 1 88.81 149 LYS A O 1
ATOM 1244 N N . LEU A 1 150 ? 23.922 -1.901 -12.711 1 91.25 150 LEU A N 1
ATOM 1245 C CA . LEU A 1 150 ? 22.922 -2.842 -12.203 1 91.25 150 LEU A CA 1
ATOM 1246 C C . LEU A 1 150 ? 23.266 -4.266 -12.633 1 91.25 150 LEU A C 1
ATOM 1248 O O . LEU A 1 150 ? 23.906 -4.477 -13.672 1 91.25 150 LEU A O 1
ATOM 1252 N N . SER A 1 151 ? 22.922 -5.219 -11.781 1 92.19 151 SER A N 1
ATOM 1253 C CA . SER A 1 151 ? 23.047 -6.641 -12.078 1 92.19 151 SER A CA 1
ATOM 1254 C C . SER A 1 151 ? 21.688 -7.25 -12.398 1 92.19 151 SER A C 1
ATOM 1256 O O . SER A 1 151 ? 20.672 -6.84 -11.836 1 92.19 151 SER A O 1
ATOM 1258 N N . PHE A 1 152 ? 21.641 -8.195 -13.344 1 93.56 152 PHE A N 1
ATOM 1259 C CA . PHE A 1 152 ? 20.375 -8.781 -13.742 1 93.56 152 PHE A CA 1
ATOM 1260 C C . PHE A 1 152 ? 20.547 -10.227 -14.195 1 93.56 152 PHE A C 1
ATOM 1262 O O . PHE A 1 152 ? 21.625 -10.609 -14.656 1 93.56 152 PHE A O 1
ATOM 1269 N N . PRO A 1 153 ? 19.5 -11.07 -14.039 1 92.31 153 PRO A N 1
ATOM 1270 C CA . PRO A 1 153 ? 19.578 -12.461 -14.5 1 92.31 153 PRO A CA 1
ATOM 1271 C C . PRO A 1 153 ? 19.766 -12.57 -16.016 1 92.31 153 PRO A C 1
ATOM 1273 O O . PRO A 1 153 ? 19.141 -11.828 -16.766 1 92.31 153 PRO A O 1
ATOM 1276 N N . GLY A 1 154 ? 20.578 -13.547 -16.391 1 88.19 154 GLY A N 1
ATOM 1277 C CA . GLY A 1 154 ? 20.75 -13.852 -17.797 1 88.19 154 GLY A CA 1
ATOM 1278 C C . GLY A 1 154 ? 19.609 -14.648 -18.375 1 88.19 154 GLY A C 1
ATOM 1279 O O . GLY A 1 154 ? 18.531 -14.727 -17.781 1 88.19 154 GLY A O 1
ATOM 1280 N N . THR A 1 155 ? 19.828 -15.164 -19.516 1 79.12 155 THR A N 1
ATOM 1281 C CA . THR A 1 155 ? 18.734 -15.789 -20.25 1 79.12 155 THR A CA 1
ATOM 1282 C C . THR A 1 155 ? 18.734 -17.297 -20.031 1 79.12 155 THR A C 1
ATOM 1284 O O . THR A 1 155 ? 17.891 -18.016 -20.578 1 79.12 155 THR A O 1
ATOM 1287 N N . ARG A 1 156 ? 19.609 -17.812 -19.219 1 80.75 156 ARG A N 1
ATOM 1288 C CA . ARG A 1 156 ? 19.719 -19.266 -19.031 1 80.75 156 ARG A CA 1
ATOM 1289 C C . ARG A 1 156 ? 19.047 -19.703 -17.734 1 80.75 156 ARG A C 1
ATOM 1291 O O . ARG A 1 156 ? 19.609 -20.516 -16.984 1 80.75 156 ARG A O 1
ATOM 1298 N N . SER A 1 157 ? 17.953 -19.188 -17.516 1 87.5 157 SER A N 1
ATOM 1299 C CA . SER A 1 157 ? 17.203 -19.578 -16.312 1 87.5 157 SER A CA 1
ATOM 1300 C C . SER A 1 157 ? 16.562 -20.938 -16.484 1 87.5 157 SER A C 1
ATOM 1302 O O . SER A 1 157 ? 16.172 -21.312 -17.594 1 87.5 157 SER A O 1
ATOM 1304 N N . ARG A 1 158 ? 16.516 -21.734 -15.445 1 91.69 158 ARG A N 1
ATOM 1305 C CA . ARG A 1 158 ? 15.82 -23.016 -15.406 1 91.69 158 ARG A CA 1
ATOM 1306 C C . ARG A 1 158 ? 14.797 -23.062 -14.273 1 91.69 158 ARG A C 1
ATOM 1308 O O . ARG A 1 158 ? 14.977 -22.406 -13.242 1 91.69 158 ARG A O 1
ATOM 1315 N N . TRP A 1 159 ? 13.711 -23.75 -14.453 1 92 159 TRP A N 1
ATOM 1316 C CA . TRP A 1 159 ? 12.703 -23.812 -13.406 1 92 159 TRP A CA 1
ATOM 1317 C C . TRP A 1 159 ? 11.938 -25.125 -13.453 1 92 159 TRP A C 1
ATOM 1319 O O . TRP A 1 159 ? 11.984 -25.844 -14.453 1 92 159 TRP A O 1
ATOM 1329 N N . THR A 1 160 ? 11.305 -25.484 -12.438 1 90.94 160 THR A N 1
ATOM 1330 C CA . THR A 1 160 ? 10.57 -26.734 -12.305 1 90.94 160 THR A CA 1
ATOM 1331 C C . THR A 1 160 ? 9.094 -26.531 -12.625 1 90.94 160 THR A C 1
ATOM 1333 O O . THR A 1 160 ? 8.617 -25.391 -12.703 1 90.94 160 THR A O 1
ATOM 1336 N N . ASP A 1 161 ? 8.469 -27.703 -12.797 1 86.88 161 ASP A N 1
ATOM 1337 C CA . ASP A 1 161 ? 7.016 -27.719 -12.695 1 86.88 161 ASP A CA 1
ATOM 1338 C C . ASP A 1 161 ? 6.562 -27.422 -11.266 1 86.88 161 ASP A C 1
ATOM 1340 O O . ASP A 1 161 ? 7.371 -27.453 -10.336 1 86.88 161 ASP A O 1
ATOM 1344 N N . ARG A 1 162 ? 5.305 -27.188 -11.188 1 86.88 162 ARG A N 1
ATOM 1345 C CA . ARG A 1 162 ? 4.711 -26.922 -9.883 1 86.88 162 ARG A CA 1
ATOM 1346 C C . ARG A 1 162 ? 4.641 -28.172 -9.039 1 86.88 162 ARG A C 1
ATOM 1348 O O . ARG A 1 162 ? 4.105 -29.203 -9.477 1 86.88 162 ARG A O 1
ATOM 1355 N N . LEU A 1 163 ? 5.207 -28.094 -7.891 1 88.69 163 LEU A N 1
ATOM 1356 C CA . LEU A 1 163 ? 5.082 -29.141 -6.895 1 88.69 163 LEU A CA 1
ATOM 1357 C C . LEU A 1 163 ? 3.832 -28.953 -6.043 1 88.69 163 LEU A C 1
ATOM 1359 O O . LEU A 1 163 ? 3.709 -27.938 -5.336 1 88.69 163 LEU A O 1
ATOM 1363 N N . ARG A 1 164 ? 2.873 -29.844 -6.137 1 87.31 164 ARG A N 1
ATOM 1364 C CA . ARG A 1 164 ? 1.611 -29.719 -5.41 1 87.31 164 ARG A CA 1
ATOM 1365 C C . ARG A 1 164 ? 1.619 -30.594 -4.16 1 87.31 164 ARG A C 1
ATOM 1367 O O . ARG A 1 164 ? 2.303 -31.625 -4.117 1 87.31 164 ARG A O 1
ATOM 1374 N N . PRO A 1 165 ? 0.917 -30.312 -3.104 1 90.44 165 PRO A N 1
ATOM 1375 C CA . PRO A 1 165 ? 0.07 -29.125 -2.953 1 90.44 165 PRO A CA 1
ATOM 1376 C C . PRO A 1 165 ? 0.86 -27.875 -2.555 1 90.44 165 PRO A C 1
ATOM 1378 O O . PRO A 1 165 ? 2.094 -27.906 -2.555 1 90.44 165 PRO A O 1
ATOM 1381 N N . GLY A 1 166 ? 0.205 -26.812 -2.324 1 93 166 GLY A N 1
ATOM 1382 C CA . GLY A 1 166 ? 0.872 -25.609 -1.858 1 93 166 GLY A CA 1
ATOM 1383 C C . GLY A 1 166 ? 1.395 -25.734 -0.439 1 93 166 GLY A C 1
ATOM 1384 O O . GLY A 1 166 ? 0.883 -26.531 0.353 1 93 166 GLY A O 1
ATOM 1385 N N . LEU A 1 167 ? 2.379 -24.953 -0.196 1 95.75 167 LEU A N 1
ATOM 1386 C CA . LEU A 1 167 ? 3.037 -24.969 1.106 1 95.75 167 LEU A CA 1
ATOM 1387 C C . LEU A 1 167 ? 2.027 -24.719 2.225 1 95.75 167 LEU A C 1
ATOM 1389 O O . LEU A 1 167 ? 2.18 -25.25 3.328 1 95.75 167 LEU A O 1
ATOM 1393 N N . SER A 1 168 ? 1.015 -23.969 1.961 1 95.06 168 SER A N 1
ATOM 1394 C CA . SER A 1 168 ? 0.007 -23.609 2.949 1 95.06 168 SER A CA 1
ATOM 1395 C C . SER A 1 168 ? -0.78 -24.828 3.42 1 95.06 168 SER A C 1
ATOM 1397 O O . SER A 1 168 ? -1.439 -24.781 4.461 1 95.06 168 SER A O 1
ATOM 1399 N N . SER A 1 169 ? -0.779 -25.938 2.674 1 91.31 169 SER A N 1
ATOM 1400 C CA . SER A 1 169 ? -1.554 -27.125 2.994 1 91.31 169 SER A CA 1
ATOM 1401 C C . SER A 1 169 ? -1.035 -27.797 4.262 1 91.31 169 SER A C 1
ATOM 1403 O O . SER A 1 169 ? -1.706 -28.656 4.832 1 91.31 169 SER A O 1
ATOM 1405 N N . PHE A 1 170 ? 0.09 -27.359 4.766 1 93.62 170 PHE A N 1
ATOM 1406 C CA . PHE A 1 170 ? 0.702 -28.016 5.918 1 93.62 170 PHE A CA 1
ATOM 1407 C C . PHE A 1 170 ? 0.321 -27.297 7.211 1 93.62 170 PHE A C 1
ATOM 1409 O O . PHE A 1 170 ? 0.792 -27.656 8.289 1 93.62 170 PHE A O 1
ATOM 1416 N N . GLY A 1 171 ? -0.494 -26.328 7.109 1 92.06 171 GLY A N 1
ATOM 1417 C CA . GLY A 1 171 ? -0.854 -25.484 8.25 1 92.06 171 GLY A CA 1
ATOM 1418 C C . GLY A 1 171 ? -1.49 -26.266 9.383 1 92.06 171 GLY A C 1
ATOM 1419 O O . GLY A 1 171 ? -1.34 -25.906 10.555 1 92.06 171 GLY A O 1
ATOM 1420 N N . ASP A 1 172 ? -2.121 -27.391 9.102 1 89.44 172 ASP A N 1
ATOM 1421 C CA . ASP A 1 172 ? -2.889 -28.125 10.102 1 89.44 172 ASP A CA 1
ATOM 1422 C C . ASP A 1 172 ? -2.031 -29.203 10.766 1 89.44 172 ASP A C 1
ATOM 1424 O O . ASP A 1 172 ? -2.469 -29.844 11.727 1 89.44 172 ASP A O 1
ATOM 1428 N N . LEU A 1 173 ? -0.841 -29.375 10.328 1 92.25 173 LEU A N 1
ATOM 1429 C CA . LEU A 1 173 ? 0.014 -30.406 10.922 1 92.25 173 LEU A CA 1
ATOM 1430 C C . LEU A 1 173 ? 0.525 -29.969 12.289 1 92.25 173 LEU A C 1
ATOM 1432 O O . LEU A 1 173 ? 0.864 -28.797 12.484 1 92.25 173 LEU A O 1
ATOM 1436 N N . PRO A 1 174 ? 0.58 -30.906 13.211 1 93.5 174 PRO A N 1
ATOM 1437 C CA . PRO A 1 174 ? 1.152 -30.578 14.516 1 93.5 174 PRO A CA 1
ATOM 1438 C C . PRO A 1 174 ? 2.641 -30.25 14.438 1 93.5 174 PRO A C 1
ATOM 1440 O O . PRO A 1 174 ? 3.322 -30.656 13.492 1 93.5 174 PRO A O 1
ATOM 1443 N N . ASP A 1 175 ? 3.166 -29.594 15.398 1 91.62 175 ASP A N 1
ATOM 1444 C CA . ASP A 1 175 ? 4.52 -29.047 15.422 1 91.62 175 ASP A CA 1
ATOM 1445 C C . ASP A 1 175 ? 5.562 -30.156 15.297 1 91.62 175 ASP A C 1
ATOM 1447 O O . ASP A 1 175 ? 6.582 -29.984 14.625 1 91.62 175 ASP A O 1
ATOM 1451 N N . ASP A 1 176 ? 5.305 -31.25 15.922 1 92.06 176 ASP A N 1
ATOM 1452 C CA . ASP A 1 176 ? 6.301 -32.312 15.977 1 92.06 176 ASP A CA 1
ATOM 1453 C C . ASP A 1 176 ? 6.438 -33 14.625 1 92.06 176 ASP A C 1
ATOM 1455 O O . ASP A 1 176 ? 7.43 -33.688 14.367 1 92.06 176 ASP A O 1
ATOM 1459 N N . GLN A 1 177 ? 5.477 -32.781 13.734 1 95.06 177 GLN A N 1
ATOM 1460 C CA . GLN A 1 177 ? 5.504 -33.406 12.414 1 95.06 177 GLN A CA 1
ATOM 1461 C C . GLN A 1 177 ? 5.793 -32.375 11.32 1 95.06 177 GLN A C 1
ATOM 1463 O O . GLN A 1 177 ? 6.176 -32.75 10.211 1 95.06 177 GLN A O 1
ATOM 1468 N N . LEU A 1 178 ? 5.621 -31.219 11.633 1 96.25 178 LEU A N 1
ATOM 1469 C CA . LEU A 1 178 ? 5.586 -30.141 10.641 1 96.25 178 LEU A CA 1
ATOM 1470 C C . LEU A 1 178 ? 6.922 -30.031 9.914 1 96.25 178 LEU A C 1
ATOM 1472 O O . LEU A 1 178 ? 6.969 -30.047 8.68 1 96.25 178 LEU A O 1
ATOM 1476 N N . GLN A 1 179 ? 8.016 -29.922 10.617 1 96.19 179 GLN A N 1
ATOM 1477 C CA . GLN A 1 179 ? 9.328 -29.719 10.016 1 96.19 179 GLN A CA 1
ATOM 1478 C C . GLN A 1 179 ? 9.703 -30.891 9.109 1 96.19 179 GLN A C 1
ATOM 1480 O O . GLN A 1 179 ? 10.25 -30.703 8.023 1 96.19 179 GLN A O 1
ATOM 1485 N N . GLY A 1 180 ? 9.406 -32.094 9.602 1 94.88 180 GLY A N 1
ATOM 1486 C CA . GLY A 1 180 ? 9.68 -33.25 8.789 1 94.88 180 GLY A CA 1
ATOM 1487 C C . GLY A 1 180 ? 8.883 -33.281 7.496 1 94.88 180 GLY A C 1
ATOM 1488 O O . GLY A 1 180 ? 9.43 -33.594 6.434 1 94.88 180 GLY A O 1
ATOM 1489 N N . ALA A 1 181 ? 7.629 -32.969 7.582 1 94.75 181 ALA A N 1
ATOM 1490 C CA . ALA A 1 181 ? 6.75 -32.969 6.414 1 94.75 181 ALA A CA 1
ATOM 1491 C C . ALA A 1 181 ? 7.195 -31.906 5.402 1 94.75 181 ALA A C 1
ATOM 1493 O O . ALA A 1 181 ? 7.227 -32.156 4.195 1 94.75 181 ALA A O 1
ATOM 1494 N N . ILE A 1 182 ? 7.547 -30.781 5.875 1 96.88 182 ILE A N 1
ATOM 1495 C CA . ILE A 1 182 ? 7.984 -29.703 5 1 96.88 182 ILE A CA 1
ATOM 1496 C C . ILE A 1 182 ? 9.328 -30.047 4.367 1 96.88 182 ILE A C 1
ATOM 1498 O O . ILE A 1 182 ? 9.57 -29.75 3.199 1 96.88 182 ILE A O 1
ATOM 1502 N N . GLY A 1 183 ? 10.188 -30.656 5.152 1 95.94 183 GLY A N 1
ATOM 1503 C CA . GLY A 1 183 ? 11.469 -31.094 4.621 1 95.94 183 GLY A CA 1
ATOM 1504 C C . GLY A 1 183 ? 11.32 -32.062 3.459 1 95.94 183 GLY A C 1
ATOM 1505 O O . GLY A 1 183 ? 12.031 -31.953 2.457 1 95.94 183 GLY A O 1
ATOM 1506 N N . GLU A 1 184 ? 10.445 -32.938 3.609 1 93.19 184 GLU A N 1
ATOM 1507 C CA . GLU A 1 184 ? 10.18 -33.906 2.537 1 93.19 184 GLU A CA 1
ATOM 1508 C C . GLU A 1 184 ? 9.57 -33.219 1.32 1 93.19 184 GLU A C 1
ATOM 1510 O O . GLU A 1 184 ? 9.906 -33.531 0.181 1 93.19 184 GLU A O 1
ATOM 1515 N N . TYR A 1 185 ? 8.75 -32.312 1.568 1 92.31 185 TYR A N 1
ATOM 1516 C CA . TYR A 1 185 ? 8.055 -31.578 0.523 1 92.31 185 TYR A CA 1
ATOM 1517 C C . TYR A 1 185 ? 9.031 -30.766 -0.317 1 92.31 185 TYR A C 1
ATOM 1519 O O . TYR A 1 185 ? 8.945 -30.75 -1.548 1 92.31 185 TYR A O 1
ATOM 1527 N N . LEU A 1 186 ? 10 -30.125 0.295 1 96.38 186 LEU A N 1
ATOM 1528 C CA . LEU A 1 186 ? 10.875 -29.188 -0.401 1 96.38 186 LEU A CA 1
ATOM 1529 C C . LEU A 1 186 ? 12.062 -29.922 -1.019 1 96.38 186 LEU A C 1
ATOM 1531 O O . LEU A 1 186 ? 12.758 -29.359 -1.874 1 96.38 186 LEU A O 1
ATOM 1535 N N . ARG A 1 187 ? 12.336 -31.094 -0.718 1 93.38 187 ARG A N 1
ATOM 1536 C CA . ARG A 1 187 ? 13.531 -31.828 -1.092 1 93.38 187 ARG A CA 1
ATOM 1537 C C . ARG A 1 187 ? 13.656 -31.938 -2.607 1 93.38 187 ARG A C 1
ATOM 1539 O O . ARG A 1 187 ? 14.734 -31.703 -3.168 1 93.38 187 ARG A O 1
ATOM 1546 N N . PRO A 1 188 ? 12.539 -32.312 -3.326 1 91 188 PRO A N 1
ATOM 1547 C CA . PRO A 1 188 ? 12.68 -32.438 -4.781 1 91 188 PRO A CA 1
ATOM 1548 C C . PRO A 1 188 ? 13.109 -31.125 -5.438 1 91 188 PRO A C 1
ATOM 1550 O O . PRO A 1 188 ? 13.812 -31.141 -6.453 1 91 188 PRO A O 1
ATOM 1553 N N . LEU A 1 189 ? 12.664 -30.016 -4.906 1 94.88 189 LEU A N 1
ATOM 1554 C CA . LEU A 1 189 ? 13.062 -28.719 -5.453 1 94.88 189 LEU A CA 1
ATOM 1555 C C . LEU A 1 189 ? 14.555 -28.484 -5.254 1 94.88 189 LEU A C 1
ATOM 1557 O O . LEU A 1 189 ? 15.242 -28.047 -6.172 1 94.88 189 LEU A O 1
ATOM 1561 N N . LEU A 1 190 ? 15.055 -28.797 -4.062 1 95.81 190 LEU A N 1
ATOM 1562 C CA . LEU A 1 190 ? 16.469 -28.641 -3.779 1 95.81 190 LEU A CA 1
ATOM 1563 C C . LEU A 1 190 ? 17.297 -29.609 -4.629 1 95.81 190 LEU A C 1
ATOM 1565 O O . LEU A 1 190 ? 18.391 -29.25 -5.098 1 95.81 190 LEU A O 1
ATOM 1569 N N . ASP A 1 191 ? 16.781 -30.734 -4.805 1 91.44 191 ASP A N 1
ATOM 1570 C CA . ASP A 1 191 ? 17.469 -31.734 -5.621 1 91.44 191 ASP A CA 1
ATOM 1571 C C . ASP A 1 191 ? 17.594 -31.266 -7.07 1 91.44 191 ASP A C 1
ATOM 1573 O O . ASP A 1 191 ? 18.594 -31.516 -7.73 1 91.44 191 ASP A O 1
ATOM 1577 N N . PHE A 1 192 ? 16.531 -30.656 -7.562 1 91.75 192 PHE A N 1
ATOM 1578 C CA . PHE A 1 192 ? 16.578 -30.094 -8.898 1 91.75 192 PHE A CA 1
ATOM 1579 C C . PHE A 1 192 ? 17.734 -29.094 -9.023 1 91.75 192 PHE A C 1
ATOM 1581 O O . PHE A 1 192 ? 18.516 -29.172 -9.977 1 91.75 192 PHE A O 1
ATOM 1588 N N . ALA A 1 193 ? 17.875 -28.219 -8.086 1 94.5 193 ALA A N 1
ATOM 1589 C CA . ALA A 1 193 ? 18.922 -27.219 -8.094 1 94.5 193 ALA A CA 1
ATOM 1590 C C . ALA A 1 193 ? 20.312 -27.859 -8.055 1 94.5 193 ALA A C 1
ATOM 1592 O O . ALA A 1 193 ? 21.203 -27.469 -8.805 1 94.5 193 ALA A O 1
ATOM 1593 N N . ARG A 1 194 ? 20.453 -28.844 -7.211 1 92.56 194 ARG A N 1
ATOM 1594 C CA . ARG A 1 194 ? 21.719 -29.562 -7.074 1 92.56 194 ARG A CA 1
ATOM 1595 C C . ARG A 1 194 ? 22.094 -30.25 -8.375 1 92.56 194 ARG A C 1
ATOM 1597 O O . ARG A 1 194 ? 23.266 -30.266 -8.766 1 92.56 194 ARG A O 1
ATOM 1604 N N . THR A 1 195 ? 21.062 -30.734 -8.953 1 88.94 195 THR A N 1
ATOM 1605 C CA . THR A 1 195 ? 21.297 -31.469 -10.188 1 88.94 195 THR A CA 1
ATOM 1606 C C . THR A 1 195 ? 21.703 -30.531 -11.32 1 88.94 195 THR A C 1
ATOM 1608 O O . THR A 1 195 ? 22.672 -30.797 -12.031 1 88.94 195 THR A O 1
ATOM 1611 N N . VAL A 1 196 ? 20.984 -29.5 -11.453 1 88.62 196 VAL A N 1
ATOM 1612 C CA . VAL A 1 196 ? 21.234 -28.547 -12.531 1 88.62 196 VAL A CA 1
ATOM 1613 C C . VAL A 1 196 ? 22.625 -27.953 -12.383 1 88.62 196 VAL A C 1
ATOM 1615 O O . VAL A 1 196 ? 23.328 -27.719 -13.375 1 88.62 196 VAL A O 1
ATOM 1618 N N . LEU A 1 197 ? 23.078 -27.75 -11.125 1 91.44 197 LEU A N 1
ATOM 1619 C CA . LEU A 1 197 ? 24.344 -27.078 -10.898 1 91.44 197 LEU A CA 1
ATOM 1620 C C . LEU A 1 197 ? 25.375 -28.031 -10.328 1 91.44 197 LEU A C 1
ATOM 1622 O O . LEU A 1 197 ? 26.266 -27.609 -9.578 1 91.44 197 LEU A O 1
ATOM 1626 N N . HIS A 1 198 ? 25.344 -29.266 -10.555 1 88.38 198 HIS A N 1
ATOM 1627 C CA . HIS A 1 198 ? 26.188 -30.297 -9.961 1 88.38 198 HIS A CA 1
ATOM 1628 C C . HIS A 1 198 ? 27.672 -30 -10.211 1 88.38 198 HIS A C 1
ATOM 1630 O O . HIS A 1 198 ? 28.516 -30.312 -9.375 1 88.38 198 HIS A O 1
ATOM 1636 N N . SER A 1 199 ? 28.016 -29.391 -11.305 1 87.75 199 SER A N 1
ATOM 1637 C CA . SER A 1 199 ? 29.406 -29.109 -11.664 1 87.75 199 SER A CA 1
ATOM 1638 C C . SER A 1 199 ? 29.969 -27.984 -10.812 1 87.75 199 SER A C 1
ATOM 1640 O O . SER A 1 199 ? 31.172 -27.766 -10.789 1 87.75 199 SER A O 1
ATOM 1642 N N . LYS A 1 200 ? 29.109 -27.344 -10.102 1 91.88 200 LYS A N 1
ATOM 1643 C CA . LYS A 1 200 ? 29.547 -26.203 -9.289 1 91.88 200 LYS A CA 1
ATOM 1644 C C . LYS A 1 200 ? 29.281 -26.453 -7.809 1 91.88 200 LYS A C 1
ATOM 1646 O O . LYS A 1 200 ? 29.016 -25.516 -7.051 1 91.88 200 LYS A O 1
ATOM 1651 N N . GLN A 1 201 ? 29.312 -27.625 -7.434 1 91.5 201 GLN A N 1
ATOM 1652 C CA . GLN A 1 201 ? 28.938 -28.031 -6.074 1 91.5 201 GLN A CA 1
ATOM 1653 C C . GLN A 1 201 ? 29.828 -27.328 -5.047 1 91.5 201 GLN A C 1
ATOM 1655 O O . GLN A 1 201 ? 29.375 -27 -3.949 1 91.5 201 GLN A O 1
ATOM 1660 N N . GLU A 1 202 ? 31.047 -27.078 -5.355 1 91.81 202 GLU A N 1
ATOM 1661 C CA . GLU A 1 202 ? 31.984 -26.453 -4.434 1 91.81 202 GLU A CA 1
ATOM 1662 C C . GLU A 1 202 ? 31.594 -25.016 -4.121 1 91.81 202 GLU A C 1
ATOM 1664 O O . GLU A 1 202 ? 32.031 -24.453 -3.123 1 91.81 202 GLU A O 1
ATOM 1669 N N . HIS A 1 203 ? 30.688 -24.453 -4.949 1 93.5 203 HIS A N 1
ATOM 1670 C CA . HIS A 1 203 ? 30.328 -23.047 -4.797 1 93.5 203 HIS A CA 1
ATOM 1671 C C . HIS A 1 203 ? 28.922 -22.906 -4.215 1 93.5 203 HIS A C 1
ATOM 1673 O O . HIS A 1 203 ? 28.438 -21.797 -4.039 1 93.5 203 HIS A O 1
ATOM 1679 N N . PHE A 1 204 ? 28.266 -23.953 -3.84 1 95.62 204 PHE A N 1
ATOM 1680 C CA . PHE A 1 204 ? 26.891 -23.938 -3.371 1 95.62 204 PHE A CA 1
ATOM 1681 C C . PHE A 1 204 ? 26.734 -23 -2.186 1 95.62 204 PHE A C 1
ATOM 1683 O O . PHE A 1 204 ? 25.734 -22.281 -2.088 1 95.62 204 PHE A O 1
ATOM 1690 N N . LYS A 1 205 ? 27.703 -22.938 -1.378 1 95 205 LYS A N 1
ATOM 1691 C CA . LYS A 1 205 ? 27.641 -22.141 -0.155 1 95 205 LYS A CA 1
ATOM 1692 C C . LYS A 1 205 ? 27.594 -20.641 -0.47 1 95 205 LYS A C 1
ATOM 1694 O O . LYS A 1 205 ? 27.281 -19.828 0.399 1 95 205 LYS A O 1
ATOM 1699 N N . ASN A 1 206 ? 27.891 -20.312 -1.739 1 93.5 206 ASN A N 1
ATOM 1700 C CA . ASN A 1 206 ? 27.922 -18.906 -2.141 1 93.5 206 ASN A CA 1
ATOM 1701 C C . ASN A 1 206 ? 26.656 -18.516 -2.914 1 93.5 206 ASN A C 1
ATOM 1703 O O . ASN A 1 206 ? 26.453 -17.344 -3.225 1 93.5 206 ASN A O 1
ATOM 1707 N N . PHE A 1 207 ? 25.828 -19.453 -3.281 1 96.19 207 PHE A N 1
ATOM 1708 C CA . PHE A 1 207 ? 24.625 -19.188 -4.066 1 96.19 207 PHE A CA 1
ATOM 1709 C C . PHE A 1 207 ? 23.422 -18.969 -3.156 1 96.19 207 PHE A C 1
ATOM 1711 O O . PHE A 1 207 ? 22.984 -19.891 -2.471 1 96.19 207 PHE A O 1
ATOM 1718 N N . PRO A 1 208 ? 22.875 -17.719 -3.16 1 96.69 208 PRO A N 1
ATOM 1719 C CA . PRO A 1 208 ? 21.75 -17.453 -2.268 1 96.69 208 PRO A CA 1
ATOM 1720 C C . PRO A 1 208 ? 20.484 -18.188 -2.689 1 96.69 208 PRO A C 1
ATOM 1722 O O . PRO A 1 208 ? 20.203 -18.312 -3.885 1 96.69 208 PRO A O 1
ATOM 1725 N N . ILE A 1 209 ? 19.75 -18.719 -1.743 1 98.38 209 ILE A N 1
ATOM 1726 C CA . ILE A 1 209 ? 18.453 -19.328 -1.979 1 98.38 209 ILE A CA 1
ATOM 1727 C C . ILE A 1 209 ? 17.359 -18.531 -1.251 1 98.38 209 ILE A C 1
ATOM 1729 O O . ILE A 1 209 ? 17.516 -18.219 -0.068 1 98.38 209 ILE A O 1
ATOM 1733 N N . PHE A 1 210 ? 16.344 -18.172 -2.016 1 98.12 210 PHE A N 1
ATOM 1734 C CA . PHE A 1 210 ? 15.195 -17.453 -1.486 1 98.12 210 PHE A CA 1
ATOM 1735 C C . PHE A 1 210 ? 13.938 -18.297 -1.566 1 98.12 210 PHE A C 1
ATOM 1737 O O . PHE A 1 210 ? 13.734 -19.031 -2.543 1 98.12 210 PHE A O 1
ATOM 1744 N N . LEU A 1 211 ? 13.164 -18.25 -0.539 1 98.5 211 LEU A N 1
ATOM 1745 C CA . LEU A 1 211 ? 11.797 -18.75 -0.602 1 98.5 211 LEU A CA 1
ATOM 1746 C C . LEU A 1 211 ? 10.797 -17.641 -0.329 1 98.5 211 LEU A C 1
ATOM 1748 O O . LEU A 1 211 ? 10.859 -16.984 0.714 1 98.5 211 LEU A O 1
ATOM 1752 N N . ARG A 1 212 ? 9.984 -17.391 -1.273 1 98.19 212 ARG A N 1
ATOM 1753 C CA . ARG A 1 212 ? 8.898 -16.422 -1.112 1 98.19 212 ARG A CA 1
ATOM 1754 C C . ARG A 1 212 ? 7.539 -17.109 -1.256 1 98.19 212 ARG A C 1
ATOM 1756 O O . ARG A 1 212 ? 7.242 -17.703 -2.293 1 98.19 212 ARG A O 1
ATOM 1763 N N . ALA A 1 213 ? 6.781 -17 -0.174 1 98.06 213 ALA A N 1
ATOM 1764 C CA . ALA A 1 213 ? 5.422 -17.531 -0.194 1 98.06 213 ALA A CA 1
ATOM 1765 C C . ALA A 1 213 ? 4.414 -16.453 -0.548 1 98.06 213 ALA A C 1
ATOM 1767 O O . ALA A 1 213 ? 4.633 -15.266 -0.262 1 98.06 213 ALA A O 1
ATOM 1768 N N . THR A 1 214 ? 3.32 -16.844 -1.161 1 97.5 214 THR A N 1
ATOM 1769 C CA . THR A 1 214 ? 2.385 -15.852 -1.695 1 97.5 214 THR A CA 1
ATOM 1770 C C . THR A 1 214 ? 0.99 -16.062 -1.11 1 97.5 214 THR A C 1
ATOM 1772 O O . THR A 1 214 ? 0.84 -16.25 0.098 1 97.5 214 THR A O 1
ATOM 1775 N N . ALA A 1 215 ? -0.043 -15.977 -1.879 1 97.12 215 ALA A N 1
ATOM 1776 C CA . ALA A 1 215 ? -1.432 -15.859 -1.442 1 97.12 215 ALA A CA 1
ATOM 1777 C C . ALA A 1 215 ? -1.846 -17.062 -0.606 1 97.12 215 ALA A C 1
ATOM 1779 O O . ALA A 1 215 ? -2.631 -16.938 0.337 1 97.12 215 ALA A O 1
ATOM 1780 N N . GLY A 1 216 ? -1.373 -18.281 -0.983 1 96.25 216 GLY A N 1
ATOM 1781 C CA . GLY A 1 216 ? -1.729 -19.438 -0.189 1 96.25 216 GLY A CA 1
ATOM 1782 C C . GLY A 1 216 ? -1.387 -19.297 1.281 1 96.25 216 GLY A C 1
ATOM 1783 O O . GLY A 1 216 ? -2.184 -19.656 2.15 1 96.25 216 GLY A O 1
ATOM 1784 N N . MET A 1 217 ? -0.272 -18.797 1.534 1 96.94 217 MET A N 1
ATOM 1785 C CA . MET A 1 217 ? 0.181 -18.594 2.906 1 96.94 217 MET A CA 1
ATOM 1786 C C . MET A 1 217 ? -0.495 -17.375 3.527 1 96.94 217 MET A C 1
ATOM 1788 O O . MET A 1 217 ? -0.729 -17.328 4.734 1 96.94 217 MET A O 1
ATOM 1792 N N . ARG A 1 218 ? -0.897 -16.359 2.729 1 97.44 218 ARG A N 1
ATOM 1793 C CA . ARG A 1 218 ? -1.538 -15.148 3.25 1 97.44 218 ARG A CA 1
ATOM 1794 C C . ARG A 1 218 ? -2.938 -15.461 3.773 1 97.44 218 ARG A C 1
ATOM 1796 O O . ARG A 1 218 ? -3.494 -14.695 4.562 1 97.44 218 ARG A O 1
ATOM 1803 N N . THR A 1 219 ? -3.547 -16.562 3.309 1 94.69 219 THR A N 1
ATOM 1804 C CA . THR A 1 219 ? -4.906 -16.906 3.715 1 94.69 219 THR A CA 1
ATOM 1805 C C . THR A 1 219 ? -4.91 -17.609 5.062 1 94.69 219 THR A C 1
ATOM 1807 O O . THR A 1 219 ? -5.965 -17.781 5.68 1 94.69 219 THR A O 1
ATOM 1810 N N . LEU A 1 220 ? -3.74 -18 5.562 1 94.75 220 LEU A N 1
ATOM 1811 C CA . LEU A 1 220 ? -3.65 -18.75 6.809 1 94.75 220 LEU A CA 1
ATOM 1812 C C . LEU A 1 220 ? -3.773 -17.828 8.016 1 94.75 220 LEU A C 1
ATOM 1814 O O . LEU A 1 220 ? -3.477 -16.625 7.922 1 94.75 220 LEU A O 1
ATOM 1818 N N . GLN A 1 221 ? -4.188 -18.453 9.094 1 92.38 221 GLN A N 1
ATOM 1819 C CA . GLN A 1 221 ? -4.082 -17.766 10.367 1 92.38 221 GLN A CA 1
ATOM 1820 C C . GLN A 1 221 ? -2.629 -17.438 10.703 1 92.38 221 GLN A C 1
ATOM 1822 O O . GLN A 1 221 ? -1.723 -18.188 10.336 1 92.38 221 GLN A O 1
ATOM 1827 N N . PRO A 1 222 ? -2.383 -16.359 11.414 1 91.88 222 PRO A N 1
ATOM 1828 C CA . PRO A 1 222 ? -1.016 -15.906 11.688 1 91.88 222 PRO A CA 1
ATOM 1829 C C . PRO A 1 222 ? -0.162 -16.984 12.352 1 91.88 222 PRO A C 1
ATOM 1831 O O . PRO A 1 222 ? 0.991 -17.188 11.969 1 91.88 222 PRO A O 1
ATOM 1834 N N . ASN A 1 223 ? -0.722 -17.719 13.258 1 93.38 223 ASN A N 1
ATOM 1835 C CA . ASN A 1 223 ? 0.065 -18.719 13.977 1 93.38 223 ASN A CA 1
ATOM 1836 C C . ASN A 1 223 ? 0.484 -19.859 13.055 1 93.38 223 ASN A C 1
ATOM 1838 O O . ASN A 1 223 ? 1.598 -20.375 13.164 1 93.38 223 ASN A O 1
ATOM 1842 N N . ASP A 1 224 ? -0.409 -20.328 12.203 1 94.88 224 ASP A N 1
ATOM 1843 C CA . ASP A 1 224 ? -0.074 -21.375 11.25 1 94.88 224 ASP A CA 1
ATOM 1844 C C . ASP A 1 224 ? 1.009 -20.906 10.273 1 94.88 224 ASP A C 1
ATOM 1846 O O . ASP A 1 224 ? 1.938 -21.656 9.969 1 94.88 224 ASP A O 1
ATOM 1850 N N . ARG A 1 225 ? 0.878 -19.75 9.836 1 95.56 225 ARG A N 1
ATOM 1851 C CA . ARG A 1 225 ? 1.861 -19.156 8.93 1 95.56 225 ARG A CA 1
ATOM 1852 C C . ARG A 1 225 ? 3.238 -19.094 9.586 1 95.56 225 ARG A C 1
ATOM 1854 O O . ARG A 1 225 ? 4.242 -19.453 8.969 1 95.56 225 ARG A O 1
ATOM 1861 N N . LEU A 1 226 ? 3.275 -18.641 10.844 1 94.56 226 LEU A N 1
ATOM 1862 C CA . LEU A 1 226 ? 4.527 -18.5 11.578 1 94.56 226 LEU A CA 1
ATOM 1863 C C . LEU A 1 226 ? 5.191 -19.859 11.773 1 94.56 226 LEU A C 1
ATOM 1865 O O . LEU A 1 226 ? 6.41 -19.984 11.617 1 94.56 226 LEU A O 1
ATOM 1869 N N . ARG A 1 227 ? 4.406 -20.828 12.094 1 96.56 227 ARG A N 1
ATOM 1870 C CA . ARG A 1 227 ? 4.938 -22.172 12.312 1 96.56 227 ARG A CA 1
ATOM 1871 C C . ARG A 1 227 ? 5.559 -22.734 11.039 1 96.56 227 ARG A C 1
ATOM 1873 O O . ARG A 1 227 ? 6.652 -23.312 11.078 1 96.56 227 ARG A O 1
ATOM 1880 N N . ILE A 1 228 ? 4.883 -22.594 9.969 1 97.44 228 ILE A N 1
ATOM 1881 C CA . ILE A 1 228 ? 5.363 -23.125 8.695 1 97.44 228 ILE A CA 1
ATOM 1882 C C . ILE A 1 228 ? 6.668 -22.438 8.305 1 97.44 228 ILE A C 1
ATOM 1884 O O . ILE A 1 228 ? 7.645 -23.094 7.945 1 97.44 228 ILE A O 1
ATOM 1888 N N . MET A 1 229 ? 6.695 -21.109 8.414 1 96.88 229 MET A N 1
ATOM 1889 C CA . MET A 1 229 ? 7.875 -20.359 8 1 96.88 229 MET A CA 1
ATOM 1890 C C . MET A 1 229 ? 9.055 -20.641 8.914 1 96.88 229 MET A C 1
ATOM 1892 O O . MET A 1 229 ? 10.203 -20.672 8.469 1 96.88 229 MET A O 1
ATOM 1896 N N . GLN A 1 230 ? 8.789 -20.844 10.18 1 96.44 230 GLN A N 1
ATOM 1897 C CA . GLN A 1 230 ? 9.859 -21.219 11.094 1 96.44 230 GLN A CA 1
ATOM 1898 C C . GLN A 1 230 ? 10.445 -22.578 10.711 1 96.44 230 GLN A C 1
ATOM 1900 O O . GLN A 1 230 ? 11.656 -22.781 10.781 1 96.44 230 GLN A O 1
ATOM 1905 N N . ALA A 1 231 ? 9.57 -23.484 10.352 1 97.44 231 ALA A N 1
ATOM 1906 C CA . ALA A 1 231 ? 10.031 -24.797 9.898 1 97.44 231 ALA A CA 1
ATOM 1907 C C . ALA A 1 231 ? 10.914 -24.672 8.664 1 97.44 231 ALA A C 1
ATOM 1909 O O . ALA A 1 231 ? 11.969 -25.297 8.578 1 97.44 231 ALA A O 1
ATOM 1910 N N . VAL A 1 232 ? 10.5 -23.875 7.703 1 98.06 232 VAL A N 1
ATOM 1911 C CA . VAL A 1 232 ? 11.266 -23.641 6.48 1 98.06 232 VAL A CA 1
ATOM 1912 C C . VAL A 1 232 ? 12.633 -23.062 6.824 1 98.06 232 VAL A C 1
ATOM 1914 O O . VAL A 1 232 ? 13.664 -23.531 6.332 1 98.06 232 VAL A O 1
ATOM 1917 N N . ARG A 1 233 ? 12.664 -22.031 7.652 1 97.25 233 ARG A N 1
ATOM 1918 C CA . ARG A 1 233 ? 13.906 -21.375 8.023 1 97.25 233 ARG A CA 1
ATOM 1919 C C . ARG A 1 233 ? 14.844 -22.328 8.758 1 97.25 233 ARG A C 1
ATOM 1921 O O . ARG A 1 233 ? 16.047 -22.312 8.523 1 97.25 233 ARG A O 1
ATOM 1928 N N . SER A 1 234 ? 14.281 -23.094 9.609 1 97.62 234 SER A N 1
ATOM 1929 C CA . SER A 1 234 ? 15.094 -24.078 10.32 1 97.62 234 SER A CA 1
ATOM 1930 C C . SER A 1 234 ? 15.734 -25.078 9.352 1 97.62 234 SER A C 1
ATOM 1932 O O . SER A 1 234 ? 16.906 -25.438 9.5 1 97.62 234 SER A O 1
ATOM 1934 N N . LEU A 1 235 ? 15.008 -25.531 8.438 1 98.12 235 LEU A N 1
ATOM 1935 C CA . LEU A 1 235 ? 15.5 -26.484 7.441 1 98.12 235 LEU A CA 1
ATOM 1936 C C . LEU A 1 235 ? 16.594 -25.844 6.59 1 98.12 235 LEU A C 1
ATOM 1938 O O . LEU A 1 235 ? 17.641 -26.469 6.352 1 98.12 235 LEU A O 1
ATOM 1942 N N . PHE A 1 236 ? 16.375 -24.641 6.152 1 98.38 236 PHE A N 1
ATOM 1943 C CA . PHE A 1 236 ? 17.297 -23.984 5.227 1 98.38 236 PHE A CA 1
ATOM 1944 C C . PHE A 1 236 ? 18.578 -23.562 5.945 1 98.38 236 PHE A C 1
ATOM 1946 O O . PHE A 1 236 ? 19.625 -23.406 5.316 1 98.38 236 PHE A O 1
ATOM 1953 N N . THR A 1 237 ? 18.484 -23.359 7.242 1 97.44 237 THR A N 1
ATOM 1954 C CA . THR A 1 237 ? 19.672 -23.031 8.031 1 97.44 237 THR A CA 1
ATOM 1955 C C . THR A 1 237 ? 20.578 -24.25 8.203 1 97.44 237 THR A C 1
ATOM 1957 O O . THR A 1 237 ? 21.781 -24.109 8.414 1 97.44 237 THR A O 1
ATOM 1960 N N . ASN A 1 238 ? 20 -25.406 8.117 1 97.25 238 ASN A N 1
ATOM 1961 C CA . ASN A 1 238 ? 20.766 -26.656 8.188 1 97.25 238 ASN A CA 1
ATOM 1962 C C . ASN A 1 238 ? 21.5 -26.938 6.891 1 97.25 238 ASN A C 1
ATOM 1964 O O . ASN A 1 238 ? 20.906 -27.344 5.898 1 97.25 238 ASN A O 1
ATOM 1968 N N . SER A 1 239 ? 22.828 -26.938 6.871 1 95.12 239 SER A N 1
ATOM 1969 C CA . SER A 1 239 ? 23.656 -27.031 5.672 1 95.12 239 SER A CA 1
ATOM 1970 C C . SER A 1 239 ? 23.625 -28.438 5.086 1 95.12 239 SER A C 1
ATOM 1972 O O . SER A 1 239 ? 23.906 -28.625 3.904 1 95.12 239 SER A O 1
ATOM 1974 N N . THR A 1 240 ? 23.297 -29.375 5.887 1 95.38 240 THR A N 1
ATOM 1975 C CA . THR A 1 240 ? 23.156 -30.734 5.379 1 95.38 240 THR A CA 1
ATOM 1976 C C . THR A 1 240 ? 21.906 -30.875 4.523 1 95.38 240 THR A C 1
ATOM 1978 O O . THR A 1 240 ? 21.891 -31.625 3.539 1 95.38 240 THR A O 1
ATOM 1981 N N . TYR A 1 241 ? 20.906 -30.156 4.898 1 96.94 241 TYR A N 1
ATOM 1982 C CA . TYR A 1 241 ? 19.656 -30.188 4.152 1 96.94 241 TYR A CA 1
ATOM 1983 C C . TYR A 1 241 ? 19.703 -29.203 2.979 1 96.94 241 TYR A C 1
ATOM 1985 O O . TYR A 1 241 ? 19.312 -29.562 1.862 1 96.94 241 TYR A O 1
ATOM 1993 N N . CYS A 1 242 ? 20.141 -28.078 3.23 1 97.94 242 CYS A N 1
ATOM 1994 C CA . CYS A 1 242 ? 20.25 -27.016 2.229 1 97.94 242 CYS A CA 1
ATOM 1995 C C . CYS A 1 242 ? 21.672 -26.484 2.133 1 97.94 242 CYS A C 1
ATOM 1997 O O . CYS A 1 242 ? 22.078 -25.641 2.928 1 97.94 242 CYS A O 1
ATOM 1999 N N . PRO A 1 243 ? 22.391 -26.906 1.133 1 97 243 PRO A N 1
ATOM 2000 C CA . PRO A 1 243 ? 23.812 -26.547 1.049 1 97 243 PRO A CA 1
ATOM 2001 C C . PRO A 1 243 ? 24.031 -25.141 0.508 1 97 243 PRO A C 1
ATOM 2003 O O . PRO A 1 243 ? 25.172 -24.703 0.355 1 97 243 PRO A O 1
ATOM 2006 N N . PHE A 1 244 ? 23 -24.391 0.209 1 98 244 PHE A N 1
ATOM 2007 C CA . PHE A 1 244 ? 23.094 -23.078 -0.395 1 98 244 PHE A CA 1
ATOM 2008 C C . PHE A 1 244 ? 23.156 -22 0.677 1 98 244 PHE A C 1
ATOM 2010 O O . PHE A 1 244 ? 22.891 -22.266 1.853 1 98 244 PHE A O 1
ATOM 2017 N N . ALA A 1 245 ? 23.547 -20.766 0.293 1 96.5 245 ALA A N 1
ATOM 2018 C CA . ALA A 1 245 ? 23.641 -19.641 1.217 1 96.5 245 ALA A CA 1
ATOM 2019 C C . ALA A 1 245 ? 22.266 -19.188 1.685 1 96.5 245 ALA A C 1
ATOM 2021 O O . ALA A 1 245 ? 21.391 -18.875 0.867 1 96.5 245 ALA A O 1
ATOM 2022 N N . PHE A 1 246 ? 22.094 -19.172 3.078 1 96.69 246 PHE A N 1
ATOM 2023 C CA . PHE A 1 246 ? 20.766 -18.844 3.574 1 96.69 246 PHE A CA 1
ATOM 2024 C C . PHE A 1 246 ? 20.844 -18.094 4.895 1 96.69 246 PHE A C 1
ATOM 2026 O O . PHE A 1 2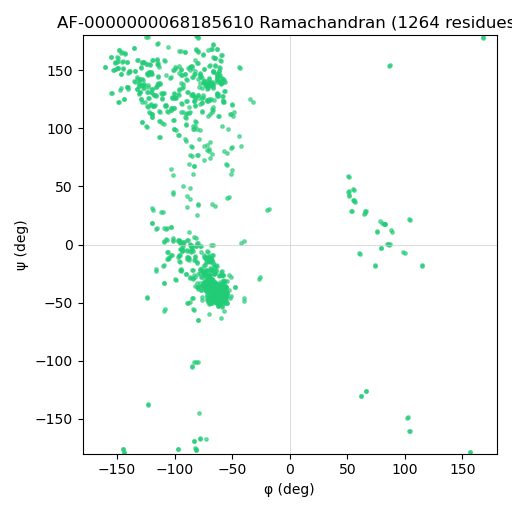46 ? 21.688 -18.391 5.742 1 96.69 246 PHE A O 1
ATOM 2033 N N . VAL A 1 247 ? 20.062 -17.016 4.941 1 93.12 247 VAL A N 1
ATOM 2034 C CA . VAL A 1 247 ? 19.75 -16.344 6.203 1 93.12 247 VAL A CA 1
ATOM 2035 C C . VAL A 1 247 ? 18.234 -16.219 6.359 1 93.12 247 VAL A C 1
ATOM 2037 O O . VAL A 1 247 ? 17.5 -16.25 5.371 1 93.12 247 VAL A O 1
ATOM 2040 N N . ASP A 1 248 ? 17.672 -16.078 7.465 1 91.88 248 ASP A N 1
ATOM 2041 C CA . ASP A 1 248 ? 16.266 -16.172 7.797 1 91.88 248 ASP A CA 1
ATOM 2042 C C . ASP A 1 248 ? 15.43 -15.227 6.93 1 91.88 248 ASP A C 1
ATOM 2044 O O . ASP A 1 248 ? 14.336 -15.578 6.496 1 91.88 248 ASP A O 1
ATOM 2048 N N . GLU A 1 249 ? 15.977 -14.07 6.641 1 89.75 249 GLU A N 1
ATOM 2049 C CA . GLU A 1 249 ? 15.234 -13.055 5.906 1 89.75 249 GLU A CA 1
ATOM 2050 C C . GLU A 1 249 ? 14.977 -13.484 4.465 1 89.75 249 GLU A C 1
ATOM 2052 O O . GLU A 1 249 ? 14.156 -12.883 3.766 1 89.75 249 GLU A O 1
ATOM 2057 N N . GLN A 1 250 ? 15.641 -14.484 4.09 1 95.31 250 GLN A N 1
ATOM 2058 C CA . GLN A 1 250 ? 15.516 -14.938 2.711 1 95.31 250 GLN A CA 1
ATOM 2059 C C . GLN A 1 250 ? 14.336 -15.883 2.547 1 95.31 250 GLN A C 1
ATOM 2061 O O . GLN A 1 250 ? 13.977 -16.25 1.426 1 95.31 250 GLN A O 1
ATOM 2066 N N . ALA A 1 251 ? 13.68 -16.266 3.611 1 96.62 251 ALA A N 1
ATOM 2067 C CA . ALA A 1 251 ? 12.43 -17.031 3.57 1 96.62 251 ALA A CA 1
ATOM 2068 C C . ALA A 1 251 ? 11.305 -16.25 4.246 1 96.62 251 ALA A C 1
ATOM 2070 O O . ALA A 1 251 ? 11.25 -16.156 5.477 1 96.62 251 ALA A O 1
ATOM 2071 N N . ARG A 1 252 ? 10.359 -15.766 3.475 1 95.5 252 ARG A N 1
ATOM 2072 C CA . ARG A 1 252 ? 9.273 -14.969 4.031 1 95.5 252 ARG A CA 1
ATOM 2073 C C . ARG A 1 252 ? 8.031 -15.031 3.141 1 95.5 252 ARG A C 1
ATOM 2075 O O . ARG A 1 252 ? 8.109 -15.484 1.997 1 95.5 252 ARG A O 1
ATOM 2082 N N . VAL A 1 253 ? 6.93 -14.672 3.729 1 97.25 253 VAL A N 1
ATOM 2083 C CA . VAL A 1 253 ? 5.707 -14.469 2.953 1 97.25 253 VAL A CA 1
ATOM 2084 C C . VAL A 1 253 ? 5.715 -13.078 2.326 1 97.25 253 VAL A C 1
ATOM 2086 O O . VAL A 1 253 ? 5.953 -12.086 3.014 1 97.25 253 VAL A O 1
ATOM 2089 N N . LEU A 1 254 ? 5.52 -13.016 1.007 1 97.25 254 LEU A N 1
ATOM 2090 C CA . LEU A 1 254 ? 5.395 -11.727 0.342 1 97.25 254 LEU A CA 1
ATOM 2091 C C . LEU A 1 254 ? 4.074 -11.055 0.705 1 97.25 254 LEU A C 1
ATOM 2093 O O . LEU A 1 254 ? 3.037 -11.711 0.784 1 97.25 254 LEU A O 1
ATOM 2097 N N . SER A 1 255 ? 4.145 -9.773 0.973 1 97.25 255 SER A N 1
ATOM 2098 C CA . SER A 1 255 ? 2.896 -9.023 0.975 1 97.25 255 SER A CA 1
ATOM 2099 C C . SER A 1 255 ? 2.268 -8.992 -0.413 1 97.25 255 SER A C 1
ATOM 2101 O O . SER A 1 255 ? 2.945 -9.234 -1.414 1 97.25 255 SER A O 1
ATOM 2103 N N . GLY A 1 256 ? 0.989 -8.703 -0.47 1 97.62 256 GLY A N 1
ATOM 2104 C CA . GLY A 1 256 ? 0.328 -8.562 -1.758 1 97.62 256 GLY A CA 1
ATOM 2105 C C . GLY A 1 256 ? 0.979 -7.527 -2.654 1 97.62 256 GLY A C 1
ATOM 2106 O O . GLY A 1 256 ? 1.146 -7.754 -3.855 1 97.62 256 GLY A O 1
ATOM 2107 N N . GLU A 1 257 ? 1.377 -6.395 -2.115 1 96.25 257 GLU A N 1
ATOM 2108 C CA . GLU A 1 257 ? 1.997 -5.312 -2.875 1 96.25 257 GLU A CA 1
ATOM 2109 C C . GLU A 1 257 ? 3.359 -5.734 -3.42 1 96.25 257 GLU A C 1
ATOM 2111 O O . GLU A 1 257 ? 3.732 -5.352 -4.531 1 96.25 257 GLU A O 1
ATOM 2116 N N . GLU A 1 258 ? 4.07 -6.496 -2.646 1 97.25 258 GLU A N 1
ATOM 2117 C CA . GLU A 1 258 ? 5.344 -7.008 -3.143 1 97.25 258 GLU A CA 1
ATOM 2118 C C . GLU A 1 258 ? 5.141 -7.922 -4.344 1 97.25 258 GLU A C 1
ATOM 2120 O O . GLU A 1 258 ? 5.875 -7.832 -5.332 1 97.25 258 GLU A O 1
ATOM 2125 N N . GLU A 1 259 ? 4.164 -8.773 -4.18 1 97.75 259 GLU A N 1
ATOM 2126 C CA . GLU A 1 259 ? 3.869 -9.672 -5.293 1 97.75 259 GLU A CA 1
ATOM 2127 C C . GLU A 1 259 ? 3.52 -8.883 -6.555 1 97.75 259 GLU A C 1
ATOM 2129 O O . GLU A 1 259 ? 4.02 -9.188 -7.641 1 97.75 259 GLU A O 1
ATOM 2134 N N . ALA A 1 260 ? 2.717 -7.891 -6.441 1 98.62 260 ALA A N 1
ATOM 2135 C CA . ALA A 1 260 ? 2.266 -7.086 -7.574 1 98.62 260 ALA A CA 1
ATOM 2136 C C . ALA A 1 260 ? 3.426 -6.305 -8.188 1 98.62 260 ALA A C 1
ATOM 2138 O O . ALA A 1 260 ? 3.555 -6.238 -9.414 1 98.62 260 ALA A O 1
ATOM 2139 N N . ILE A 1 261 ? 4.285 -5.68 -7.367 1 98.38 261 ILE A N 1
ATOM 2140 C CA . ILE A 1 261 ? 5.359 -4.84 -7.887 1 98.38 261 ILE A CA 1
ATOM 2141 C C . ILE A 1 261 ? 6.422 -5.711 -8.555 1 98.38 261 ILE A C 1
ATOM 2143 O O . ILE A 1 261 ? 7.031 -5.305 -9.539 1 98.38 261 ILE A O 1
ATOM 2147 N N . PHE A 1 262 ? 6.68 -6.875 -8.031 1 98.5 262 PHE A N 1
ATOM 2148 C CA . PHE A 1 262 ? 7.66 -7.766 -8.648 1 98.5 262 PHE A CA 1
ATOM 2149 C C . PHE A 1 262 ? 7.137 -8.305 -9.977 1 98.5 262 PHE A C 1
ATOM 2151 O O . PHE A 1 262 ? 7.914 -8.531 -10.906 1 98.5 262 PHE A O 1
ATOM 2158 N N . ASP A 1 263 ? 5.793 -8.531 -10.055 1 98.56 263 ASP A N 1
ATOM 2159 C CA . ASP A 1 263 ? 5.191 -8.844 -11.344 1 98.56 263 ASP A CA 1
ATOM 2160 C C . ASP A 1 263 ? 5.492 -7.754 -12.367 1 98.56 263 ASP A C 1
ATOM 2162 O O . ASP A 1 263 ? 5.934 -8.047 -13.484 1 98.56 263 ASP A O 1
ATOM 2166 N N . TRP A 1 264 ? 5.234 -6.523 -11.961 1 98.56 264 TRP A N 1
ATOM 2167 C CA . TRP A 1 264 ? 5.465 -5.383 -12.844 1 98.56 264 TRP A CA 1
ATOM 2168 C C . TRP A 1 264 ? 6.938 -5.273 -13.219 1 98.56 264 TRP A C 1
ATOM 2170 O O . TRP A 1 264 ? 7.27 -5.012 -14.383 1 98.56 264 TRP A O 1
ATOM 2180 N N . THR A 1 265 ? 7.816 -5.52 -12.258 1 97.94 265 THR A N 1
ATOM 2181 C CA . THR A 1 265 ? 9.258 -5.457 -12.461 1 97.94 265 THR A CA 1
ATOM 2182 C C . THR A 1 265 ? 9.703 -6.504 -13.484 1 97.94 265 THR A C 1
ATOM 2184 O O . THR A 1 265 ? 10.461 -6.195 -14.406 1 97.94 265 THR A O 1
ATOM 2187 N N . GLY A 1 266 ? 9.211 -7.758 -13.328 1 97.38 266 GLY A N 1
ATOM 2188 C CA . GLY A 1 266 ? 9.539 -8.805 -14.281 1 97.38 266 GLY A CA 1
ATOM 2189 C C . GLY A 1 266 ? 9.109 -8.484 -15.695 1 97.38 266 GLY A C 1
ATOM 2190 O O . GLY A 1 266 ? 9.883 -8.641 -16.641 1 97.38 266 GLY A O 1
ATOM 2191 N N . VAL A 1 267 ? 7.93 -7.961 -15.828 1 97.88 267 VAL A N 1
ATOM 2192 C CA . VAL A 1 267 ? 7.363 -7.645 -17.141 1 97.88 267 VAL A CA 1
ATOM 2193 C C . VAL A 1 267 ? 8.195 -6.566 -17.812 1 97.88 267 VAL A C 1
ATOM 2195 O O . VAL A 1 267 ? 8.586 -6.711 -18.984 1 97.88 267 VAL A O 1
ATOM 2198 N N . ASN A 1 268 ? 8.477 -5.496 -17.141 1 97.25 268 ASN A N 1
ATOM 2199 C CA . ASN A 1 268 ? 9.164 -4.379 -17.766 1 97.25 268 ASN A CA 1
ATOM 2200 C C . ASN A 1 268 ? 10.641 -4.684 -17.984 1 97.25 268 ASN A C 1
ATOM 2202 O O . ASN A 1 268 ? 11.266 -4.133 -18.891 1 97.25 268 ASN A O 1
ATOM 2206 N N . PHE A 1 269 ? 11.211 -5.566 -17.172 1 96.88 269 PHE A N 1
ATOM 2207 C CA . PHE A 1 269 ? 12.547 -6.074 -17.438 1 96.88 269 PHE A CA 1
ATOM 2208 C C . PHE A 1 269 ? 12.578 -6.855 -18.734 1 96.88 269 PHE A C 1
ATOM 2210 O O . PHE A 1 269 ? 13.422 -6.602 -19.609 1 96.88 269 PHE A O 1
ATOM 2217 N N . LEU A 1 270 ? 11.648 -7.77 -18.891 1 96.25 270 LEU A N 1
ATOM 2218 C CA . LEU A 1 270 ? 11.609 -8.656 -20.047 1 96.25 270 LEU A CA 1
ATOM 2219 C C . LEU A 1 270 ? 11.289 -7.875 -21.328 1 96.25 270 LEU A C 1
ATOM 2221 O O . LEU A 1 270 ? 11.758 -8.234 -22.406 1 96.25 270 LEU A O 1
ATOM 2225 N N . MET A 1 271 ? 10.547 -6.816 -21.172 1 95.44 271 MET A N 1
ATOM 2226 C CA . MET A 1 271 ? 10.164 -6.016 -22.328 1 95.44 271 MET A CA 1
ATOM 2227 C C . MET A 1 271 ? 11.258 -5.02 -22.688 1 95.44 271 MET A C 1
ATOM 2229 O O . MET A 1 271 ? 11.148 -4.305 -23.688 1 95.44 271 MET A O 1
ATOM 2233 N N . GLY A 1 272 ? 12.359 -4.91 -21.875 1 92.12 272 GLY A N 1
ATOM 2234 C CA . GLY A 1 272 ? 13.539 -4.137 -22.219 1 92.12 272 GLY A CA 1
ATOM 2235 C C . GLY A 1 272 ? 13.445 -2.684 -21.781 1 92.12 272 GLY A C 1
ATOM 2236 O O . GLY A 1 272 ? 14.289 -1.862 -22.156 1 92.12 272 GLY A O 1
ATOM 2237 N N . ASN A 1 273 ? 12.5 -2.342 -21 1 86.25 273 ASN A N 1
ATOM 2238 C CA . ASN A 1 273 ? 12.203 -0.947 -20.672 1 86.25 273 ASN A CA 1
ATOM 2239 C C . ASN A 1 273 ? 12.672 -0.583 -19.266 1 86.25 273 ASN A C 1
ATOM 2241 O O . ASN A 1 273 ? 12.75 0.596 -18.922 1 86.25 273 ASN A O 1
ATOM 2245 N N . LEU A 1 274 ? 13.062 -1.44 -18.438 1 93.94 274 LEU A N 1
ATOM 2246 C CA . LEU A 1 274 ? 13.227 -1.181 -17.016 1 93.94 274 LEU A CA 1
ATOM 2247 C C . LEU A 1 274 ? 14.633 -0.681 -16.703 1 93.94 274 LEU A C 1
ATOM 2249 O O . LEU A 1 274 ? 14.805 0.383 -16.109 1 93.94 274 LEU A O 1
ATOM 2253 N N . LEU A 1 275 ? 15.672 -1.384 -17.188 1 93.38 275 LEU A N 1
ATOM 2254 C CA . LEU A 1 275 ? 17.031 -1.152 -16.719 1 93.38 275 LEU A CA 1
ATOM 2255 C C . LEU A 1 275 ? 17.562 0.191 -17.219 1 93.38 275 LEU A C 1
ATOM 2257 O O . LEU A 1 275 ? 18.062 0.996 -16.422 1 93.38 275 LEU A O 1
ATOM 2261 N N . ASP A 1 276 ? 17.438 0.44 -18.453 1 91.81 276 ASP A N 1
ATOM 2262 C CA . ASP A 1 276 ? 17.953 1.677 -19.031 1 91.81 276 ASP A CA 1
ATOM 2263 C C . ASP A 1 276 ? 17.266 2.896 -18.422 1 91.81 276 ASP A C 1
ATOM 2265 O O . ASP A 1 276 ? 17.906 3.918 -18.172 1 91.81 276 ASP A O 1
ATOM 2269 N N . GLN A 1 277 ? 16.094 2.752 -18.188 1 93.12 277 GLN A N 1
ATOM 2270 C CA . GLN A 1 277 ? 15.32 3.889 -17.688 1 93.12 277 GLN A CA 1
ATOM 2271 C C . GLN A 1 277 ? 15.523 4.074 -16.188 1 93.12 277 GLN A C 1
ATOM 2273 O O . GLN A 1 277 ? 15.148 5.109 -15.633 1 93.12 277 GLN A O 1
ATOM 2278 N N . SER A 1 278 ? 16.047 3.078 -15.492 1 93.12 278 SER A N 1
ATOM 2279 C CA . SER A 1 278 ? 16.281 3.127 -14.055 1 93.12 278 SER A CA 1
ATOM 2280 C C . SER A 1 278 ? 17.641 3.723 -13.727 1 93.12 278 SER A C 1
ATOM 2282 O O . SER A 1 278 ? 17.922 4.059 -12.578 1 93.12 278 SER A O 1
ATOM 2284 N N . ARG A 1 279 ? 18.5 3.904 -14.68 1 90.06 279 ARG A N 1
ATOM 2285 C CA . ARG A 1 279 ? 19.875 4.297 -14.43 1 90.06 279 ARG A CA 1
ATOM 2286 C C . ARG A 1 279 ? 19.953 5.711 -13.859 1 90.06 279 ARG A C 1
ATOM 2288 O O . ARG A 1 279 ? 19.188 6.586 -14.266 1 90.06 279 ARG A O 1
ATOM 2295 N N . GLY A 1 280 ? 20.875 5.762 -12.898 1 87.81 280 GLY A N 1
ATOM 2296 C CA . GLY A 1 280 ? 21.109 7.066 -12.297 1 87.81 280 GLY A CA 1
ATOM 2297 C C . GLY A 1 280 ? 20.469 7.207 -10.922 1 87.81 280 GLY A C 1
ATOM 2298 O O . GLY A 1 280 ? 20.281 6.215 -10.219 1 87.81 280 GLY A O 1
ATOM 2299 N N . ALA A 1 281 ? 20.297 8.477 -10.516 1 84.19 281 ALA A N 1
ATOM 2300 C CA . ALA A 1 281 ? 19.781 8.758 -9.18 1 84.19 281 ALA A CA 1
ATOM 2301 C C . ALA A 1 281 ? 18.5 9.578 -9.258 1 84.19 281 ALA A C 1
ATOM 2303 O O . ALA A 1 281 ? 18.234 10.242 -10.258 1 84.19 281 ALA A O 1
ATOM 2304 N N . GLY A 1 282 ? 17.719 9.398 -8.172 1 86 282 GLY A N 1
ATOM 2305 C CA . GLY A 1 282 ? 16.484 10.156 -8.117 1 86 282 GLY A CA 1
ATOM 2306 C C . GLY A 1 282 ? 15.258 9.328 -8.461 1 86 282 GLY A C 1
ATOM 2307 O O . GLY A 1 282 ? 15.164 8.156 -8.086 1 86 282 GLY A O 1
ATOM 2308 N N . THR A 1 283 ? 14.281 9.992 -9.047 1 87.69 283 THR A N 1
ATOM 2309 C CA . THR A 1 283 ? 13.016 9.352 -9.398 1 87.69 283 THR A CA 1
ATOM 2310 C C . THR A 1 283 ? 12.828 9.32 -10.906 1 87.69 283 THR A C 1
ATOM 2312 O O . THR A 1 283 ? 13.156 10.289 -11.602 1 87.69 283 THR A O 1
ATOM 2315 N N . VAL A 1 284 ? 12.367 8.18 -11.367 1 88.69 284 VAL A N 1
ATOM 2316 C CA . VAL A 1 284 ? 12.055 8.078 -12.789 1 88.69 284 VAL A CA 1
ATOM 2317 C C . VAL A 1 284 ? 10.93 9.047 -13.148 1 88.69 284 VAL A C 1
ATOM 2319 O O . VAL A 1 284 ? 9.914 9.117 -12.453 1 88.69 284 VAL A O 1
ATOM 2322 N N . SER A 1 285 ? 11.211 9.828 -14.211 1 84.25 285 SER A N 1
ATOM 2323 C CA . SER A 1 285 ? 10.195 10.75 -14.703 1 84.25 285 SER A CA 1
ATOM 2324 C C . SER A 1 285 ? 10.016 10.633 -16.219 1 84.25 285 SER A C 1
ATOM 2326 O O . SER A 1 285 ? 10.992 10.461 -16.953 1 84.25 285 SER A O 1
ATOM 2328 N N . ASN A 1 286 ? 8.805 10.633 -16.641 1 82.5 286 ASN A N 1
ATOM 2329 C CA . ASN A 1 286 ? 8.453 10.586 -18.047 1 82.5 286 ASN A CA 1
ATOM 2330 C C . ASN A 1 286 ? 9.164 9.445 -18.766 1 82.5 286 ASN A C 1
ATOM 2332 O O . ASN A 1 286 ? 9.844 9.672 -19.781 1 82.5 286 ASN A O 1
ATOM 2336 N N . PRO A 1 287 ? 8.945 8.273 -18.297 1 89.69 287 PRO A N 1
ATOM 2337 C CA . PRO A 1 287 ? 9.586 7.152 -19 1 89.69 287 PRO A CA 1
ATOM 2338 C C . PRO A 1 287 ? 9.148 7.023 -20.453 1 89.69 287 PRO A C 1
ATOM 2340 O O . PRO A 1 287 ? 8.031 7.41 -20.797 1 89.69 287 PRO A O 1
ATOM 2343 N N . LYS A 1 288 ? 10.016 6.484 -21.25 1 88.75 288 LYS A N 1
ATOM 2344 C CA . LYS A 1 288 ? 9.75 6.324 -22.672 1 88.75 288 LYS A CA 1
ATOM 2345 C C . LYS A 1 288 ? 8.641 5.305 -22.922 1 88.75 288 LYS A C 1
ATOM 2347 O O . LYS A 1 288 ? 7.781 5.512 -23.781 1 88.75 288 LYS A O 1
ATOM 2352 N N . LEU A 1 289 ? 8.758 4.25 -22.266 1 93.38 289 LEU A N 1
ATOM 2353 C CA . LEU A 1 289 ? 7.789 3.178 -22.469 1 93.38 289 LEU A CA 1
ATOM 2354 C C . LEU A 1 289 ? 7.691 2.293 -21.234 1 93.38 289 LEU A C 1
ATOM 2356 O O . LEU A 1 289 ? 8.711 1.929 -20.641 1 93.38 289 LEU A O 1
ATOM 2360 N N . THR A 1 290 ? 6.516 2.045 -20.781 1 95.38 290 THR A N 1
ATOM 2361 C CA . THR A 1 290 ? 6.242 1.089 -19.719 1 95.38 290 THR A CA 1
ATOM 2362 C C . THR A 1 290 ? 5.094 0.161 -20.094 1 95.38 290 THR A C 1
ATOM 2364 O O . THR A 1 290 ? 4.359 0.436 -21.047 1 95.38 290 THR A O 1
ATOM 2367 N N . HIS A 1 291 ? 5.012 -0.943 -19.484 1 96.81 291 HIS A N 1
ATOM 2368 C CA . HIS A 1 291 ? 3.939 -1.915 -19.672 1 96.81 291 HIS A CA 1
ATOM 2369 C C . HIS A 1 291 ? 3.227 -2.207 -18.359 1 96.81 291 HIS A C 1
ATOM 2371 O O . HIS A 1 291 ? 3.801 -2.027 -17.281 1 96.81 291 HIS A O 1
ATOM 2377 N N . GLY A 1 292 ? 1.927 -2.502 -18.469 1 97.88 292 GLY A N 1
ATOM 2378 C CA . GLY A 1 292 ? 1.188 -2.967 -17.297 1 97.88 292 GLY A CA 1
ATOM 2379 C C . GLY A 1 292 ? 1.279 -4.469 -17.094 1 97.88 292 GLY A C 1
ATOM 2380 O O . GLY A 1 292 ? 1.509 -5.215 -18.047 1 97.88 292 GLY A O 1
ATOM 2381 N N . ALA A 1 293 ? 1.153 -4.93 -15.836 1 98.75 293 ALA A N 1
ATOM 2382 C CA . ALA A 1 293 ? 1.219 -6.352 -15.5 1 98.75 293 ALA A CA 1
ATOM 2383 C C . ALA A 1 293 ? -0.076 -6.82 -14.844 1 98.75 293 ALA A C 1
ATOM 2385 O O . ALA A 1 293 ? -0.588 -6.164 -13.93 1 98.75 293 ALA A O 1
ATOM 2386 N N . LEU A 1 294 ? -0.629 -7.902 -15.312 1 98.94 294 LEU A N 1
ATOM 2387 C CA . LEU A 1 294 ? -1.796 -8.578 -14.758 1 98.94 294 LEU A CA 1
ATOM 2388 C C . LEU A 1 294 ? -1.477 -10.031 -14.43 1 98.94 294 LEU A C 1
ATOM 2390 O O . LEU A 1 294 ? -1.114 -10.805 -15.32 1 98.94 294 LEU A O 1
ATOM 2394 N N . ASP A 1 295 ? -1.598 -10.375 -13.156 1 98.69 295 ASP A N 1
ATOM 2395 C CA . ASP A 1 295 ? -1.34 -11.742 -12.719 1 98.69 295 ASP A CA 1
ATOM 2396 C C . ASP A 1 295 ? -2.57 -12.344 -12.039 1 98.69 295 ASP A C 1
ATOM 2398 O O . ASP A 1 295 ? -3.064 -11.805 -11.047 1 98.69 295 ASP A O 1
ATOM 2402 N N . LEU A 1 296 ? -3.088 -13.445 -12.586 1 98.62 296 LEU A N 1
ATOM 2403 C CA . LEU A 1 296 ? -4.223 -14.141 -11.984 1 98.62 296 LEU A CA 1
ATOM 2404 C C . LEU A 1 296 ? -3.805 -15.508 -11.453 1 98.62 296 LEU A C 1
ATOM 2406 O O . LEU A 1 296 ? -3.902 -16.5 -12.172 1 98.62 296 LEU A O 1
ATOM 2410 N N . GLY A 1 297 ? -3.43 -15.531 -10.164 1 96.81 297 GLY A N 1
ATOM 2411 C CA . GLY A 1 297 ? -3.078 -16.781 -9.523 1 96.81 297 GLY A CA 1
ATOM 2412 C C . GLY A 1 297 ? -4.285 -17.562 -9.023 1 96.81 297 GLY A C 1
ATOM 2413 O O . GLY A 1 297 ? -5.41 -17.297 -9.445 1 96.81 297 GLY A O 1
ATOM 2414 N N . GLY A 1 298 ? -3.992 -18.578 -8.234 1 95.94 298 GLY A N 1
ATOM 2415 C CA . GLY A 1 298 ? -5.074 -19.344 -7.633 1 95.94 298 GLY A CA 1
ATOM 2416 C C . GLY A 1 298 ? -5.719 -18.641 -6.457 1 95.94 298 GLY A C 1
ATOM 2417 O O . GLY A 1 298 ? -6.945 -18.641 -6.316 1 95.94 298 GLY A O 1
ATOM 2418 N N . GLY A 1 299 ? -4.836 -17.984 -5.664 1 97 299 GLY A N 1
ATOM 2419 C CA . GLY A 1 299 ? -5.328 -17.406 -4.422 1 97 299 GLY A CA 1
ATOM 2420 C C . GLY A 1 299 ? -5.598 -15.914 -4.527 1 97 299 GLY A C 1
ATOM 2421 O O . GLY A 1 299 ? -6.445 -15.383 -3.807 1 97 299 GLY A O 1
ATOM 2422 N N . SER A 1 300 ? -4.848 -15.242 -5.383 1 98.31 300 SER A N 1
ATOM 2423 C CA . SER A 1 300 ? -4.961 -13.797 -5.512 1 98.31 300 SER A CA 1
ATOM 2424 C C . SER A 1 300 ? -4.715 -13.344 -6.945 1 98.31 300 SER A C 1
ATOM 2426 O O . SER A 1 300 ? -4.301 -14.141 -7.789 1 98.31 300 SER A O 1
ATOM 2428 N N . THR A 1 301 ? -5.074 -12.172 -7.25 1 98.75 301 THR A N 1
ATOM 2429 C CA . THR A 1 301 ? -4.773 -11.523 -8.523 1 98.75 301 THR A CA 1
ATOM 2430 C C . THR A 1 301 ? -4.117 -10.164 -8.305 1 98.75 301 THR A C 1
ATOM 2432 O O . THR A 1 301 ? -4.383 -9.5 -7.297 1 98.75 301 THR A O 1
ATOM 2435 N N . GLN A 1 302 ? -3.166 -9.836 -9.125 1 98.69 302 GLN A N 1
ATOM 2436 C CA . GLN A 1 302 ? -2.391 -8.609 -8.992 1 98.69 302 GLN A CA 1
ATOM 2437 C C . GLN A 1 302 ? -2.527 -7.734 -10.234 1 98.69 302 GLN A C 1
ATOM 2439 O O . GLN A 1 302 ? -2.688 -8.242 -11.344 1 98.69 302 GLN A O 1
ATOM 2444 N N . ILE A 1 303 ? -2.469 -6.445 -10.055 1 98.81 303 ILE A N 1
ATOM 2445 C CA . ILE A 1 303 ? -2.336 -5.457 -11.125 1 98.81 303 ILE A CA 1
ATOM 2446 C C . ILE A 1 303 ? -1.244 -4.453 -10.766 1 98.81 303 ILE A C 1
ATOM 2448 O O . ILE A 1 303 ? -1.114 -4.059 -9.602 1 98.81 303 ILE A O 1
ATOM 2452 N N . GLY A 1 304 ? -0.368 -4.133 -11.641 1 98.5 304 GLY A N 1
ATOM 2453 C CA . GLY A 1 304 ? 0.653 -3.105 -11.492 1 98.5 304 GLY A CA 1
ATOM 2454 C C . GLY A 1 304 ? 0.887 -2.312 -12.766 1 98.5 304 GLY A C 1
ATOM 2455 O O . GLY A 1 304 ? 0.911 -2.877 -13.859 1 98.5 304 GLY A O 1
ATOM 2456 N N . PHE A 1 305 ? 0.985 -0.976 -12.664 1 97.88 305 PHE A N 1
ATOM 2457 C CA . PHE A 1 305 ? 1.285 -0.153 -13.828 1 97.88 305 PHE A CA 1
ATOM 2458 C C . PHE A 1 305 ? 1.808 1.215 -13.406 1 97.88 305 PHE A C 1
ATOM 2460 O O . PHE A 1 305 ? 1.584 1.646 -12.273 1 97.88 305 PHE A O 1
ATOM 2467 N N . TYR A 1 306 ? 2.592 1.813 -14.234 1 95.75 306 TYR A N 1
ATOM 2468 C CA . TYR A 1 306 ? 3.07 3.182 -14.07 1 95.75 306 TYR A CA 1
ATOM 2469 C C . TYR A 1 306 ? 2.041 4.184 -14.578 1 95.75 306 TYR A C 1
ATOM 2471 O O . TYR A 1 306 ? 1.563 4.074 -15.711 1 95.75 306 TYR A O 1
ATOM 2479 N N . GLU A 1 307 ? 1.636 5.086 -13.734 1 91.88 307 GLU A N 1
ATOM 2480 C CA . GLU A 1 307 ? 0.753 6.176 -14.141 1 91.88 307 GLU A CA 1
ATOM 2481 C C . GLU A 1 307 ? 1.553 7.387 -14.609 1 91.88 307 GLU A C 1
ATOM 2483 O O . GLU A 1 307 ? 2.33 7.961 -13.844 1 91.88 307 GLU A O 1
ATOM 2488 N N . GLN A 1 308 ? 1.381 7.848 -15.719 1 83.75 308 GLN A N 1
ATOM 2489 C CA . GLN A 1 308 ? 2.242 8.781 -16.438 1 83.75 308 GLN A CA 1
ATOM 2490 C C . GLN A 1 308 ? 2.385 10.094 -15.672 1 83.75 308 GLN A C 1
ATOM 2492 O O . GLN A 1 308 ? 3.443 10.727 -15.703 1 83.75 308 GLN A O 1
ATOM 2497 N N . ASN A 1 309 ? 1.362 10.547 -14.984 1 83.88 309 ASN A N 1
ATOM 2498 C CA . ASN A 1 309 ? 1.429 11.805 -14.242 1 83.88 309 ASN A CA 1
ATOM 2499 C C . ASN A 1 309 ? 1.788 11.57 -12.781 1 83.88 309 ASN A C 1
ATOM 2501 O O . ASN A 1 309 ? 1.793 12.516 -11.984 1 83.88 309 ASN A O 1
ATOM 2505 N N . GLU A 1 310 ? 2.02 10.32 -12.461 1 86.56 310 GLU A N 1
ATOM 2506 C CA . GLU A 1 310 ? 2.301 9.922 -11.086 1 86.56 310 GLU A CA 1
ATOM 2507 C C . GLU A 1 310 ? 1.214 10.414 -10.133 1 86.56 310 GLU A C 1
ATOM 2509 O O . GLU A 1 310 ? 1.504 10.805 -9.008 1 86.56 310 GLU A O 1
ATOM 2514 N N . ASP A 1 311 ? 0.059 10.531 -10.695 1 90.31 311 ASP A N 1
ATOM 2515 C CA . ASP A 1 311 ? -1.112 10.906 -9.914 1 90.31 311 ASP A CA 1
ATOM 2516 C C . ASP A 1 311 ? -1.718 9.688 -9.211 1 90.31 311 ASP A C 1
ATOM 2518 O O . ASP A 1 311 ? -2.805 9.234 -9.578 1 90.31 311 ASP A O 1
ATOM 2522 N N . ILE A 1 312 ? -0.995 9.141 -8.25 1 94.94 312 ILE A N 1
ATOM 2523 C CA . ILE A 1 312 ? -1.385 7.957 -7.492 1 94.94 312 ILE A CA 1
ATOM 2524 C C . ILE A 1 312 ? -1.646 8.336 -6.039 1 94.94 312 ILE A C 1
ATOM 2526 O O . ILE A 1 312 ? -0.712 8.656 -5.293 1 94.94 312 ILE A O 1
ATOM 2530 N N . MET A 1 313 ? -2.854 8.219 -5.602 1 96.38 313 MET A N 1
ATOM 2531 C CA . MET A 1 313 ? -3.246 8.742 -4.297 1 96.38 313 MET A CA 1
ATOM 2532 C C . MET A 1 313 ? -3.168 7.656 -3.229 1 96.38 313 MET A C 1
ATOM 2534 O O . MET A 1 313 ? -3.119 7.957 -2.035 1 96.38 313 MET A O 1
ATOM 2538 N N . SER A 1 314 ? -3.207 6.426 -3.645 1 94.88 314 SER A N 1
ATOM 2539 C CA . SER A 1 314 ? -3.1 5.262 -2.77 1 94.88 314 SER A CA 1
ATOM 2540 C C . SER A 1 314 ? -2.506 4.066 -3.508 1 94.88 314 SER A C 1
ATOM 2542 O O . SER A 1 314 ? -2.49 4.035 -4.738 1 94.88 314 SER A O 1
ATOM 2544 N N . ASN A 1 315 ? -1.922 3.129 -2.709 1 95.31 315 ASN A N 1
ATOM 2545 C CA . ASN A 1 315 ? -1.365 1.892 -3.242 1 95.31 315 ASN A CA 1
ATOM 2546 C C . ASN A 1 315 ? -0.163 2.16 -4.145 1 95.31 315 ASN A C 1
ATOM 2548 O O . ASN A 1 315 ? 0.007 1.501 -5.172 1 95.31 315 ASN A O 1
ATOM 2552 N N . LEU A 1 316 ? 0.506 3.229 -3.846 1 95.31 316 LEU A N 1
ATOM 2553 C CA . LEU A 1 316 ? 1.779 3.49 -4.508 1 95.31 316 LEU A CA 1
ATOM 2554 C C . LEU A 1 316 ? 2.898 2.668 -3.879 1 95.31 316 LEU A C 1
ATOM 2556 O O . LEU A 1 316 ? 3 2.586 -2.652 1 95.31 316 LEU A O 1
ATOM 2560 N N . PHE A 1 317 ? 3.623 1.977 -4.691 1 93.5 317 PHE A N 1
ATOM 2561 C CA . PHE A 1 317 ? 4.828 1.27 -4.27 1 93.5 317 PHE A CA 1
ATOM 2562 C C . PHE A 1 317 ? 6.074 1.919 -4.859 1 93.5 317 PHE A C 1
ATOM 2564 O O . PHE A 1 317 ? 6.156 2.121 -6.074 1 93.5 317 PHE A O 1
ATOM 2571 N N . LYS A 1 318 ? 7.012 2.277 -4.039 1 93.06 318 LYS A N 1
ATOM 2572 C CA . LYS A 1 318 ? 8.289 2.832 -4.488 1 93.06 318 LYS A CA 1
ATOM 2573 C C . LYS A 1 318 ? 9.32 1.73 -4.711 1 93.06 318 LYS A C 1
ATOM 2575 O O . LYS A 1 318 ? 9.969 1.278 -3.766 1 93.06 318 LYS A O 1
ATOM 2580 N N . LEU A 1 319 ? 9.516 1.427 -5.961 1 93.81 319 LEU A N 1
ATOM 2581 C CA . LEU A 1 319 ? 10.461 0.375 -6.324 1 93.81 319 LEU A CA 1
ATOM 2582 C C . LEU A 1 319 ? 11.836 0.96 -6.621 1 93.81 319 LEU A C 1
ATOM 2584 O O . LEU A 1 319 ? 11.977 1.822 -7.492 1 93.81 319 LEU A O 1
ATOM 2588 N N . GLN A 1 320 ? 12.766 0.544 -5.93 1 91.19 320 GLN A N 1
ATOM 2589 C CA . GLN A 1 320 ? 14.156 0.905 -6.211 1 91.19 320 GLN A CA 1
ATOM 2590 C C . GLN A 1 320 ? 15.008 -0.337 -6.434 1 91.19 320 GLN A C 1
ATOM 2592 O O . GLN A 1 320 ? 15.023 -1.247 -5.605 1 91.19 320 GLN A O 1
ATOM 2597 N N . ILE A 1 321 ? 15.648 -0.34 -7.523 1 90.25 321 ILE A N 1
ATOM 2598 C CA . ILE A 1 321 ? 16.578 -1.424 -7.844 1 90.25 321 ILE A CA 1
ATOM 2599 C C . ILE A 1 321 ? 18 -0.973 -7.59 1 90.25 321 ILE A C 1
ATOM 2601 O O . ILE A 1 321 ? 18.562 -0.194 -8.367 1 90.25 321 ILE A O 1
ATOM 2605 N N . GLY A 1 322 ? 18.578 -1.478 -6.551 1 86.56 322 GLY A N 1
ATOM 2606 C CA . GLY A 1 322 ? 19.906 -1.01 -6.172 1 86.56 322 GLY A CA 1
ATOM 2607 C C . GLY A 1 322 ? 19.938 0.465 -5.82 1 86.56 322 GLY A C 1
ATOM 2608 O O . GLY A 1 322 ? 19.125 0.937 -5.023 1 86.56 322 GLY A O 1
ATOM 2609 N N . GLN A 1 323 ? 20.906 1.132 -6.441 1 82.44 323 GLN A N 1
ATOM 2610 C CA . GLN A 1 323 ? 21.047 2.559 -6.172 1 82.44 323 GLN A CA 1
ATOM 2611 C C . GLN A 1 323 ? 20.484 3.396 -7.312 1 82.44 323 GLN A C 1
ATOM 2613 O O . GLN A 1 323 ? 20.703 4.605 -7.375 1 82.44 323 GLN A O 1
ATOM 2618 N N . ALA A 1 324 ? 19.734 2.723 -8.133 1 87.44 324 ALA A N 1
ATOM 2619 C CA . ALA A 1 324 ? 19.219 3.416 -9.312 1 87.44 324 ALA A CA 1
ATOM 2620 C C . ALA A 1 324 ? 17.984 4.246 -8.961 1 87.44 324 ALA A C 1
ATOM 2622 O O . ALA A 1 324 ? 17.609 4.355 -7.793 1 87.44 324 ALA A O 1
ATOM 2623 N N . LYS A 1 325 ? 17.438 4.848 -10.008 1 89.75 325 LYS A N 1
ATOM 2624 C CA . LYS A 1 325 ? 16.25 5.676 -9.836 1 89.75 325 LYS A CA 1
ATOM 2625 C C . LYS A 1 325 ? 15.086 4.855 -9.297 1 89.75 325 LYS A C 1
ATOM 2627 O O . LYS A 1 325 ? 14.969 3.664 -9.586 1 89.75 325 LYS A O 1
ATOM 2632 N N . HIS A 1 326 ? 14.328 5.516 -8.508 1 91.62 326 HIS A N 1
ATOM 2633 C CA . HIS A 1 326 ? 13.164 4.801 -8 1 91.62 326 HIS A CA 1
ATOM 2634 C C . HIS A 1 326 ? 11.961 5.004 -8.914 1 91.62 326 HIS A C 1
ATOM 2636 O O . HIS A 1 326 ? 11.82 6.055 -9.547 1 91.62 326 HIS A O 1
ATOM 2642 N N . TRP A 1 327 ? 11.141 4.012 -9.008 1 94.19 327 TRP A N 1
ATOM 2643 C CA . TRP A 1 327 ? 9.883 4.008 -9.742 1 94.19 327 TRP A CA 1
ATOM 2644 C C . TRP A 1 327 ? 8.695 4.164 -8.797 1 94.19 327 TRP A C 1
ATOM 2646 O O . TRP A 1 327 ? 8.602 3.465 -7.789 1 94.19 327 TRP A O 1
ATOM 2656 N N . ASN A 1 328 ? 7.859 5.129 -9.086 1 94.81 328 ASN A N 1
ATOM 2657 C CA . ASN A 1 328 ? 6.559 5.195 -8.43 1 94.81 328 ASN A CA 1
ATOM 2658 C C . ASN A 1 328 ? 5.496 4.434 -9.227 1 94.81 328 ASN A C 1
ATOM 2660 O O . ASN A 1 328 ? 5.047 4.898 -10.273 1 94.81 328 ASN A O 1
ATOM 2664 N N . VAL A 1 329 ? 5.055 3.279 -8.664 1 97.06 329 VAL A N 1
ATOM 2665 C CA . VAL A 1 329 ? 4.191 2.379 -9.422 1 97.06 329 VAL A CA 1
ATOM 2666 C C . VAL A 1 329 ? 2.936 2.064 -8.609 1 97.06 329 VAL A C 1
ATOM 2668 O O . VAL A 1 329 ? 3.008 1.847 -7.398 1 97.06 329 VAL A O 1
ATOM 2671 N N . TYR A 1 330 ? 1.774 2.133 -9.328 1 97.81 330 TYR A N 1
ATOM 2672 C CA . TYR A 1 330 ? 0.579 1.567 -8.711 1 97.81 330 TYR A CA 1
ATOM 2673 C C . TYR A 1 330 ? 0.652 0.046 -8.672 1 97.81 330 TYR A C 1
ATOM 2675 O O . TYR A 1 330 ? 0.852 -0.599 -9.703 1 97.81 330 TYR A O 1
ATOM 2683 N N . ALA A 1 331 ? 0.539 -0.546 -7.527 1 98.12 331 ALA A N 1
ATOM 2684 C CA . ALA A 1 331 ? 0.623 -1.995 -7.363 1 98.12 331 ALA A CA 1
ATOM 2685 C C . ALA A 1 331 ? -0.337 -2.48 -6.281 1 98.12 331 ALA A C 1
ATOM 2687 O O . ALA A 1 331 ? -0.274 -2.025 -5.137 1 98.12 331 ALA A O 1
ATOM 2688 N N . HIS A 1 332 ? -1.188 -3.436 -6.656 1 98.31 332 HIS A N 1
ATOM 2689 C CA . HIS A 1 332 ? -2.125 -3.967 -5.672 1 98.31 332 HIS A CA 1
ATOM 2690 C C . HIS A 1 332 ? -2.402 -5.445 -5.922 1 98.31 332 HIS A C 1
ATOM 2692 O O . HIS A 1 332 ? -2.314 -5.918 -7.059 1 98.31 332 HIS A O 1
ATOM 2698 N N . SER A 1 333 ? -2.623 -6.18 -4.855 1 98.44 333 SER A N 1
ATOM 2699 C CA . SER A 1 333 ? -3.012 -7.586 -4.875 1 98.44 333 SER A CA 1
ATOM 2700 C C . SER A 1 333 ? -4.379 -7.793 -4.234 1 98.44 333 SER A C 1
ATOM 2702 O O . SER A 1 333 ? -4.652 -7.258 -3.156 1 98.44 333 SER A O 1
ATOM 2704 N N . PHE A 1 334 ? -5.258 -8.445 -4.887 1 98.5 334 PHE A N 1
ATOM 2705 C CA . PHE A 1 334 ? -6.582 -8.789 -4.379 1 98.5 334 PHE A CA 1
ATOM 2706 C C . PHE A 1 334 ? -6.621 -10.234 -3.895 1 98.5 334 PHE A C 1
ATOM 2708 O O . PHE A 1 334 ? -6.762 -11.156 -4.695 1 98.5 334 PHE A O 1
ATOM 2715 N N . LEU A 1 335 ? -6.5 -10.352 -2.578 1 98.31 335 LEU A N 1
ATOM 2716 C CA . LEU A 1 335 ? -6.523 -11.664 -1.952 1 98.31 335 LEU A CA 1
ATOM 2717 C C . LEU A 1 335 ? -7.906 -12.297 -2.059 1 98.31 335 LEU A C 1
ATOM 2719 O O . LEU A 1 335 ? -8.922 -11.609 -1.889 1 98.31 335 LEU A O 1
ATOM 2723 N N . TYR A 1 336 ? -8.039 -13.609 -2.387 1 98.19 336 TYR A N 1
ATOM 2724 C CA . TYR A 1 336 ? -9.242 -14.406 -2.553 1 98.19 336 TYR A CA 1
ATOM 2725 C C . TYR A 1 336 ? -9.93 -14.094 -3.875 1 98.19 336 TYR A C 1
ATOM 2727 O O . TYR A 1 336 ? -11.07 -14.516 -4.105 1 98.19 336 TYR A O 1
ATOM 2735 N N . TYR A 1 337 ? -9.289 -13.391 -4.73 1 98.69 337 TYR A N 1
ATOM 2736 C CA . TYR A 1 337 ? -9.836 -13.102 -6.047 1 98.69 337 TYR A CA 1
ATOM 2737 C C . TYR A 1 337 ? -9.086 -13.867 -7.133 1 98.69 337 TYR A C 1
ATOM 2739 O O . TYR A 1 337 ? -9.352 -13.688 -8.32 1 98.69 337 TYR A O 1
ATOM 2747 N N . GLY A 1 338 ? -8.117 -14.68 -6.691 1 98.31 338 GLY A N 1
ATOM 2748 C CA . GLY A 1 338 ? -7.516 -15.609 -7.637 1 98.31 338 GLY A CA 1
ATOM 2749 C C . GLY A 1 338 ? -8.5 -16.625 -8.188 1 98.31 338 GLY A C 1
ATOM 2750 O O . GLY A 1 338 ? -9.594 -16.781 -7.645 1 98.31 338 GLY A O 1
ATOM 2751 N N . MET A 1 339 ? -8.148 -17.328 -9.172 1 97.62 339 MET A N 1
ATOM 2752 C CA . MET A 1 339 ? -9.07 -18.188 -9.914 1 97.62 339 MET A CA 1
ATOM 2753 C C . MET A 1 339 ? -9.648 -19.266 -9.008 1 97.62 339 MET A C 1
ATOM 2755 O O . MET A 1 339 ? -10.859 -19.469 -8.969 1 97.62 339 MET A O 1
ATOM 2759 N N . ASN A 1 340 ? -8.805 -19.984 -8.273 1 95.31 340 ASN A N 1
ATOM 2760 C CA . ASN A 1 340 ? -9.273 -21.078 -7.422 1 95.31 340 ASN A CA 1
ATOM 2761 C C . ASN A 1 340 ? -10.148 -20.562 -6.281 1 95.31 340 ASN A C 1
ATOM 2763 O O . ASN A 1 340 ? -11.18 -21.156 -5.969 1 95.31 340 ASN A O 1
ATOM 2767 N N . GLU A 1 341 ? -9.695 -19.484 -5.691 1 97.19 341 GLU A N 1
ATOM 2768 C CA . GLU A 1 341 ? -10.492 -18.906 -4.613 1 97.19 341 GLU A CA 1
ATOM 2769 C C . GLU A 1 341 ? -11.812 -18.359 -5.137 1 97.19 341 GLU A C 1
ATOM 2771 O O . GLU A 1 341 ? -12.836 -18.422 -4.445 1 97.19 341 GLU A O 1
ATOM 2776 N N . ALA A 1 342 ? -11.828 -17.797 -6.305 1 98.19 342 ALA A N 1
ATOM 2777 C CA . ALA A 1 342 ? -13.062 -17.297 -6.91 1 98.19 342 ALA A CA 1
ATOM 2778 C C . ALA A 1 342 ? -14.047 -18.453 -7.16 1 98.19 342 ALA A C 1
ATOM 2780 O O . ALA A 1 342 ? -15.25 -18.297 -6.934 1 98.19 342 ALA A O 1
ATOM 2781 N N . ILE A 1 343 ? -13.539 -19.594 -7.66 1 97.06 343 ILE A N 1
ATOM 2782 C CA . ILE A 1 343 ? -14.383 -20.766 -7.891 1 97.06 343 ILE A CA 1
ATOM 2783 C C . ILE A 1 343 ? -15 -21.219 -6.574 1 97.06 343 ILE A C 1
ATOM 2785 O O . ILE A 1 343 ? -16.203 -21.469 -6.5 1 97.06 343 ILE A O 1
ATOM 2789 N N . GLN A 1 344 ? -14.195 -21.25 -5.547 1 95.94 344 GLN A N 1
ATOM 2790 C CA . GLN A 1 344 ? -14.68 -21.703 -4.246 1 95.94 344 GLN A CA 1
ATOM 2791 C C . GLN A 1 344 ? -15.742 -20.75 -3.699 1 95.94 344 GLN A C 1
ATOM 2793 O O . GLN A 1 344 ? -16.766 -21.203 -3.17 1 95.94 344 GLN A O 1
ATOM 2798 N N . ARG A 1 345 ? -15.477 -19.469 -3.801 1 97.69 345 ARG A N 1
ATOM 2799 C CA . ARG A 1 345 ? -16.453 -18.484 -3.328 1 97.69 345 ARG A CA 1
ATOM 2800 C C . ARG A 1 345 ? -17.75 -18.578 -4.113 1 97.69 345 ARG A C 1
ATOM 2802 O O . ARG A 1 345 ? -18.844 -18.5 -3.535 1 97.69 345 ARG A O 1
ATOM 2809 N N . PHE A 1 346 ? -17.656 -18.781 -5.41 1 98.06 346 PHE A N 1
ATOM 2810 C CA . PHE A 1 346 ? -18.812 -18.906 -6.285 1 98.06 346 PHE A CA 1
ATOM 2811 C C . PHE A 1 346 ? -19.656 -20.125 -5.887 1 98.06 346 PHE A C 1
ATOM 2813 O O . PHE A 1 346 ? -20.859 -20 -5.668 1 98.06 346 PHE A O 1
ATOM 2820 N N . GLU A 1 347 ? -18.969 -21.219 -5.762 1 96.81 347 GLU A N 1
ATOM 2821 C CA . GLU A 1 347 ? -19.656 -22.469 -5.434 1 96.81 347 GLU A CA 1
ATOM 2822 C C . GLU A 1 347 ? -20.281 -22.406 -4.043 1 96.81 347 GLU A C 1
ATOM 2824 O O . GLU A 1 347 ? -21.391 -22.906 -3.836 1 96.81 347 GLU A O 1
ATOM 2829 N N . SER A 1 348 ? -19.594 -21.797 -3.164 1 94.81 348 SER A N 1
ATOM 2830 C CA . SER A 1 348 ? -20.125 -21.625 -1.815 1 94.81 348 SER A CA 1
ATOM 2831 C C . SER A 1 348 ? -21.359 -20.734 -1.817 1 94.81 348 SER A C 1
ATOM 2833 O O . SER A 1 348 ? -22.312 -20.969 -1.063 1 94.81 348 SER A O 1
ATOM 2835 N N . ARG A 1 349 ? -21.344 -19.75 -2.635 1 96 349 ARG A N 1
ATOM 2836 C CA . ARG A 1 349 ? -22.484 -18.844 -2.732 1 96 349 ARG A CA 1
ATOM 2837 C C . ARG A 1 349 ? -23.719 -19.562 -3.26 1 96 349 ARG A C 1
ATOM 2839 O O . ARG A 1 349 ? -24.844 -19.266 -2.855 1 96 349 ARG A O 1
ATOM 2846 N N . LEU A 1 350 ? -23.531 -20.516 -4.203 1 96.25 350 LEU A N 1
ATOM 2847 C CA . LEU A 1 350 ? -24.641 -21.297 -4.73 1 96.25 350 LEU A CA 1
ATOM 2848 C C . LEU A 1 350 ? -25.25 -22.188 -3.646 1 96.25 350 LEU A C 1
ATOM 2850 O O . LEU A 1 350 ? -26.469 -22.359 -3.592 1 96.25 350 LEU A O 1
ATOM 2854 N N . ALA A 1 351 ? -24.406 -22.656 -2.777 1 92.69 351 ALA A N 1
ATOM 2855 C CA . ALA A 1 351 ? -24.812 -23.703 -1.846 1 92.69 351 ALA A CA 1
ATOM 2856 C C . ALA A 1 351 ? -25.266 -23.109 -0.515 1 92.69 351 ALA A C 1
ATOM 2858 O O . ALA A 1 351 ? -25.984 -23.75 0.254 1 92.69 351 ALA A O 1
ATOM 2859 N N . ALA A 1 352 ? -24.797 -21.891 -0.232 1 87.81 352 ALA A N 1
ATOM 2860 C CA . ALA A 1 352 ? -25.016 -21.297 1.082 1 87.81 352 ALA A CA 1
ATOM 2861 C C . ALA A 1 352 ? -26.516 -21.141 1.369 1 87.81 352 ALA A C 1
ATOM 2863 O O . ALA A 1 352 ? -27.281 -20.766 0.484 1 87.81 352 ALA A O 1
ATOM 2864 N N . GLY A 1 353 ? -26.891 -21.422 2.625 1 83.12 353 GLY A N 1
ATOM 2865 C CA . GLY A 1 353 ? -28.266 -21.25 3.062 1 83.12 353 GLY A CA 1
ATOM 2866 C C . GLY A 1 353 ? -29.188 -22.375 2.637 1 83.12 353 GLY A C 1
ATOM 2867 O O . GLY A 1 353 ? -30.359 -22.422 3.018 1 83.12 353 GLY A O 1
ATOM 2868 N N . LYS A 1 354 ? -28.688 -23.359 1.882 1 88.44 354 LYS A N 1
ATOM 2869 C CA . LYS A 1 354 ? -29.5 -24.484 1.423 1 88.44 354 LYS A CA 1
ATOM 2870 C C . LYS A 1 354 ? -29.484 -25.625 2.451 1 88.44 354 LYS A C 1
ATOM 2872 O O . LYS A 1 354 ? -28.516 -25.797 3.188 1 88.44 354 LYS A O 1
ATOM 2877 N N . SER A 1 355 ? -30.562 -26.359 2.428 1 85.81 355 SER A N 1
ATOM 2878 C CA . SER A 1 355 ? -30.672 -27.5 3.322 1 85.81 355 SER A CA 1
ATOM 2879 C C . SER A 1 355 ? -29.812 -28.672 2.83 1 85.81 355 SER A C 1
ATOM 2881 O O . SER A 1 355 ? -29.406 -28.688 1.67 1 85.81 355 SER A O 1
ATOM 2883 N N . SER A 1 356 ? -29.562 -29.641 3.705 1 84.19 356 SER A N 1
ATOM 2884 C CA . SER A 1 356 ? -28.828 -30.844 3.326 1 84.19 356 SER A CA 1
ATOM 2885 C C . SER A 1 356 ? -29.531 -31.594 2.199 1 84.19 356 SER A C 1
ATOM 2887 O O . SER A 1 356 ? -28.875 -32.188 1.337 1 84.19 356 SER A O 1
ATOM 2889 N N . GLU A 1 357 ? -30.844 -31.609 2.252 1 87.06 357 GLU A N 1
ATOM 2890 C CA . GLU A 1 357 ? -31.625 -32.25 1.203 1 87.06 357 GLU A CA 1
ATOM 2891 C C . GLU A 1 357 ? -31.391 -31.594 -0.15 1 87.06 357 GLU A C 1
ATOM 2893 O O . GLU A 1 357 ? -31.203 -32.281 -1.16 1 87.06 357 GLU A O 1
ATOM 2898 N N . GLU A 1 358 ? -31.422 -30.328 -0.118 1 90.69 358 GLU A N 1
ATOM 2899 C CA . GLU A 1 358 ? -31.188 -29.578 -1.346 1 90.69 358 GLU A CA 1
ATOM 2900 C C . GLU A 1 358 ? -29.766 -29.797 -1.861 1 90.69 358 GLU A C 1
ATOM 2902 O O . GLU A 1 358 ? -29.562 -29.984 -3.061 1 90.69 358 GLU A O 1
ATOM 2907 N N . ARG A 1 359 ? -28.859 -29.797 -1.009 1 90.75 359 ARG A N 1
ATOM 2908 C CA . ARG A 1 359 ? -27.438 -29.844 -1.377 1 90.75 359 ARG A CA 1
ATOM 2909 C C . ARG A 1 359 ? -27.031 -31.234 -1.84 1 90.75 359 ARG A C 1
ATOM 2911 O O . ARG A 1 359 ? -26.219 -31.391 -2.748 1 90.75 359 ARG A O 1
ATOM 2918 N N . LEU A 1 360 ? -27.625 -32.281 -1.275 1 88.31 360 LEU A N 1
ATOM 2919 C CA . LEU A 1 360 ? -27.031 -33.594 -1.459 1 88.31 360 LEU A CA 1
ATOM 2920 C C . LEU A 1 360 ? -27.984 -34.5 -2.24 1 88.31 360 LEU A C 1
ATOM 2922 O O . LEU A 1 360 ? -27.547 -35.5 -2.826 1 88.31 360 LEU A O 1
ATOM 2926 N N . ILE A 1 361 ? -29.234 -34.25 -2.246 1 89.31 361 ILE A N 1
ATOM 2927 C CA . ILE A 1 361 ? -30.188 -35.125 -2.895 1 89.31 361 ILE A CA 1
ATOM 2928 C C . ILE A 1 361 ? -30.719 -34.469 -4.172 1 89.31 361 ILE A C 1
ATOM 2930 O O . ILE A 1 361 ? -30.609 -35.062 -5.258 1 89.31 361 ILE A O 1
ATOM 2934 N N . GLN A 1 362 ? -31.219 -33.344 -4.039 1 92.62 362 GLN A N 1
ATOM 2935 C CA . GLN A 1 362 ? -31.812 -32.656 -5.188 1 92.62 362 GLN A CA 1
ATOM 2936 C C . GLN A 1 362 ? -30.719 -32.062 -6.09 1 92.62 362 GLN A C 1
ATOM 2938 O O . GLN A 1 362 ? -30.859 -32.062 -7.316 1 92.62 362 GLN A O 1
ATOM 2943 N N . GLY A 1 363 ? -29.672 -31.609 -5.445 1 93.62 363 GLY A N 1
ATOM 2944 C CA . GLY A 1 363 ? -28.625 -30.906 -6.176 1 93.62 363 GLY A CA 1
ATOM 2945 C C . GLY A 1 363 ? -28.906 -29.422 -6.328 1 93.62 363 GLY A C 1
ATOM 2946 O O . GLY A 1 363 ? -30.062 -29 -6.312 1 93.62 363 GLY A O 1
ATOM 2947 N N . ILE A 1 364 ? -27.844 -28.656 -6.469 1 96.5 364 ILE A N 1
ATOM 2948 C CA . ILE A 1 364 ? -27.969 -27.219 -6.633 1 96.5 364 ILE A CA 1
ATOM 2949 C C . ILE A 1 364 ? -27.594 -26.828 -8.062 1 96.5 364 ILE A C 1
ATOM 2951 O O . ILE A 1 364 ? -26.547 -27.219 -8.57 1 96.5 364 ILE A O 1
ATOM 2955 N N . TYR A 1 365 ? -28.422 -26.062 -8.695 1 97.06 365 TYR A N 1
ATOM 2956 C CA . TYR A 1 365 ? -28.203 -25.625 -10.07 1 97.06 365 TYR A CA 1
ATOM 2957 C C . TYR A 1 365 ? -26.984 -24.703 -10.164 1 97.06 365 TYR A C 1
ATOM 2959 O O . TYR A 1 365 ? -26.906 -23.703 -9.453 1 97.06 365 TYR A O 1
ATOM 2967 N N . ASN A 1 366 ? -26.062 -25.062 -10.992 1 97.94 366 ASN A N 1
ATOM 2968 C CA . ASN A 1 366 ? -24.922 -24.234 -11.344 1 97.94 366 ASN A CA 1
ATOM 2969 C C . ASN A 1 366 ? -24.984 -23.797 -12.805 1 97.94 366 ASN A C 1
ATOM 2971 O O . ASN A 1 366 ? -24.688 -24.594 -13.703 1 97.94 366 ASN A O 1
ATOM 2975 N N . PRO A 1 367 ? -25.297 -22.562 -13.039 1 97.81 367 PRO A N 1
ATOM 2976 C CA . PRO A 1 367 ? -25.469 -22.078 -14.406 1 97.81 367 PRO A CA 1
ATOM 2977 C C . PRO A 1 367 ? -24.156 -22.031 -15.195 1 97.81 367 PRO A C 1
ATOM 2979 O O . PRO A 1 367 ? -24.172 -21.859 -16.406 1 97.81 367 PRO A O 1
ATOM 2982 N N . CYS A 1 368 ? -23.016 -22.172 -14.555 1 97.88 368 CYS A N 1
ATOM 2983 C CA . CYS A 1 368 ? -21.734 -22.047 -15.227 1 97.88 368 CYS A CA 1
ATOM 2984 C C . CYS A 1 368 ? -21.203 -23.422 -15.656 1 97.88 368 CYS A C 1
ATOM 2986 O O . CYS A 1 368 ? -20.172 -23.5 -16.328 1 97.88 368 CYS A O 1
ATOM 2988 N N . LEU A 1 369 ? -21.906 -24.469 -15.297 1 96.56 369 LEU A N 1
ATOM 2989 C CA . LEU A 1 369 ? -21.547 -25.812 -15.734 1 96.56 369 LEU A CA 1
ATOM 2990 C C . LEU A 1 369 ? -22.125 -26.109 -17.109 1 96.56 369 LEU A C 1
ATOM 2992 O O . LEU A 1 369 ? -23.234 -25.672 -17.438 1 96.56 369 LEU A O 1
ATOM 2996 N N . PRO A 1 370 ? -21.344 -26.875 -17.938 1 93.69 370 PRO A N 1
ATOM 2997 C CA . PRO A 1 370 ? -21.922 -27.328 -19.203 1 93.69 370 PRO A CA 1
ATOM 2998 C C . PRO A 1 370 ? -23.172 -28.188 -19 1 93.69 370 PRO A C 1
ATOM 3000 O O . PRO A 1 370 ? -23.359 -28.75 -17.906 1 93.69 370 PRO A O 1
ATOM 3003 N N . GLY A 1 371 ? -23.922 -28.219 -20 1 90.88 371 GLY A N 1
ATOM 3004 C CA . GLY A 1 371 ? -25.109 -29.047 -19.938 1 90.88 371 GLY A CA 1
ATOM 3005 C C . GLY A 1 371 ? -24.812 -30.5 -19.625 1 90.88 371 GLY A C 1
ATOM 3006 O O . GLY A 1 371 ? -23.875 -31.078 -20.156 1 90.88 371 GLY A O 1
ATOM 3007 N N . GLY A 1 372 ? -25.609 -31.047 -18.625 1 88.62 372 GLY A N 1
ATOM 3008 C CA . GLY A 1 372 ? -25.578 -32.469 -18.312 1 88.62 372 GLY A CA 1
ATOM 3009 C C . GLY A 1 372 ? -24.438 -32.844 -17.375 1 88.62 372 GLY A C 1
ATOM 3010 O O . GLY A 1 372 ? -24.047 -34 -17.297 1 88.62 372 GLY A O 1
ATOM 3011 N N . THR A 1 373 ? -23.844 -31.891 -16.672 1 92.62 373 THR A N 1
ATOM 3012 C CA . THR A 1 373 ? -22.688 -32.188 -15.836 1 92.62 373 THR A CA 1
ATOM 3013 C C . THR A 1 373 ? -23.016 -31.953 -14.367 1 92.62 373 THR A C 1
ATOM 3015 O O . THR A 1 373 ? -24.031 -31.328 -14.039 1 92.62 373 THR A O 1
ATOM 3018 N N . LYS A 1 374 ? -22.25 -32.562 -13.508 1 91.81 374 LYS A N 1
ATOM 3019 C CA . LYS A 1 374 ? -22.359 -32.375 -12.062 1 91.81 374 LYS A CA 1
ATOM 3020 C C . LYS A 1 374 ? -20.969 -32.312 -11.414 1 91.81 374 LYS A C 1
ATOM 3022 O O . LYS A 1 374 ? -20 -32.875 -11.953 1 91.81 374 LYS A O 1
ATOM 3027 N N . THR A 1 375 ? -20.859 -31.594 -10.398 1 92.44 375 THR A N 1
ATOM 3028 C CA . THR A 1 375 ? -19.625 -31.5 -9.633 1 92.44 375 THR A CA 1
ATOM 3029 C C . THR A 1 375 ? -19.922 -31.453 -8.141 1 92.44 375 THR A C 1
ATOM 3031 O O . THR A 1 375 ? -20.859 -30.781 -7.703 1 92.44 375 THR A O 1
ATOM 3034 N N . ASP A 1 376 ? -19.156 -32.219 -7.359 1 90.25 376 ASP A N 1
ATOM 3035 C CA . ASP A 1 376 ? -19.281 -32.188 -5.906 1 90.25 376 ASP A CA 1
ATOM 3036 C C . ASP A 1 376 ? -18.281 -31.219 -5.289 1 90.25 376 ASP A C 1
ATOM 3038 O O . ASP A 1 376 ? -17.141 -31.125 -5.73 1 90.25 376 ASP A O 1
ATOM 3042 N N . ILE A 1 377 ? -18.812 -30.516 -4.301 1 91.75 377 ILE A N 1
ATOM 3043 C CA . ILE A 1 377 ? -17.922 -29.547 -3.664 1 91.75 377 ILE A CA 1
ATOM 3044 C C . ILE A 1 377 ? -17.953 -29.75 -2.148 1 91.75 377 ILE A C 1
ATOM 3046 O O . ILE A 1 377 ? -18.906 -30.312 -1.608 1 91.75 377 ILE A O 1
ATOM 3050 N N . ARG A 1 378 ? -16.875 -29.391 -1.449 1 86.94 378 ARG A N 1
ATOM 3051 C CA . ARG A 1 378 ? -16.719 -29.297 -0.003 1 86.94 378 ARG A CA 1
ATOM 3052 C C . ARG A 1 378 ? -16.156 -27.922 0.387 1 86.94 378 ARG A C 1
ATOM 3054 O O . ARG A 1 378 ? -15.133 -27.484 -0.138 1 86.94 378 ARG A O 1
ATOM 3061 N N . THR A 1 379 ? -16.906 -27.25 1.216 1 89.25 379 THR A N 1
ATOM 3062 C CA . THR A 1 379 ? -16.469 -25.891 1.526 1 89.25 379 THR A CA 1
ATOM 3063 C C . THR A 1 379 ? -16.781 -25.547 2.98 1 89.25 379 THR A C 1
ATOM 3065 O O . THR A 1 379 ? -17.641 -26.172 3.605 1 89.25 379 THR A O 1
ATOM 3068 N N . ASP A 1 380 ? -15.969 -24.656 3.521 1 87.44 380 ASP A N 1
ATOM 3069 C CA . ASP A 1 380 ? -16.219 -24.109 4.852 1 87.44 380 ASP A CA 1
ATOM 3070 C C . ASP A 1 380 ? -16.484 -22.609 4.781 1 87.44 380 ASP A C 1
ATOM 3072 O O . ASP A 1 380 ? -16.391 -21.906 5.793 1 87.44 380 ASP A O 1
ATOM 3076 N N . ILE A 1 381 ? -16.719 -22.125 3.561 1 92.06 381 ILE A N 1
ATOM 3077 C CA . ILE A 1 381 ? -17.141 -20.75 3.381 1 92.06 381 ILE A CA 1
ATOM 3078 C C . ILE A 1 381 ? -18.641 -20.625 3.551 1 92.06 381 ILE A C 1
ATOM 3080 O O . ILE A 1 381 ? -19.406 -21.391 2.941 1 92.06 381 ILE A O 1
ATOM 3084 N N . HIS A 1 382 ? -19.062 -19.719 4.391 1 91.38 382 HIS A N 1
ATOM 3085 C CA . HIS A 1 382 ? -20.469 -19.422 4.629 1 91.38 382 HIS A CA 1
ATOM 3086 C C . HIS A 1 382 ? -20.812 -18 4.18 1 91.38 382 HIS A C 1
ATOM 3088 O O . HIS A 1 382 ? -19.969 -17.297 3.641 1 91.38 382 HIS A O 1
ATOM 3094 N N . LEU A 1 383 ? -22.125 -17.688 4.223 1 91.5 383 LEU A N 1
ATOM 3095 C CA . LEU A 1 383 ? -22.562 -16.344 3.863 1 91.5 383 LEU A CA 1
ATOM 3096 C C . LEU A 1 383 ? -23.344 -15.703 5.004 1 91.5 383 LEU A C 1
ATOM 3098 O O . LEU A 1 383 ? -24.141 -16.375 5.668 1 91.5 383 LEU A O 1
ATOM 3102 N N . ASP A 1 384 ? -22.969 -14.5 5.316 1 88.5 384 ASP A N 1
ATOM 3103 C CA . ASP A 1 384 ? -23.719 -13.633 6.219 1 88.5 384 ASP A CA 1
ATOM 3104 C C . ASP A 1 384 ? -24.156 -12.359 5.516 1 88.5 384 ASP A C 1
ATOM 3106 O O . ASP A 1 384 ? -23.328 -11.508 5.176 1 88.5 384 ASP A O 1
ATOM 3110 N N . HIS A 1 385 ? -25.422 -12.156 5.285 1 86.94 385 HIS A N 1
ATOM 3111 C CA . HIS A 1 385 ? -25.984 -11.016 4.582 1 86.94 385 HIS A CA 1
ATOM 3112 C C . HIS A 1 385 ? -25.297 -10.797 3.24 1 86.94 385 HIS A C 1
ATOM 3114 O O . HIS A 1 385 ? -24.906 -9.672 2.916 1 86.94 385 HIS A O 1
ATOM 3120 N N . GLY A 1 386 ? -25.078 -11.922 2.586 1 88.19 386 GLY A N 1
ATOM 3121 C CA . GLY A 1 386 ? -24.547 -11.875 1.23 1 88.19 386 GLY A CA 1
ATOM 3122 C C . GLY A 1 386 ? -23.047 -11.773 1.18 1 88.19 386 GLY A C 1
ATOM 3123 O O . GLY A 1 386 ? -22.453 -11.773 0.097 1 88.19 386 GLY A O 1
ATOM 3124 N N . MET A 1 387 ? -22.438 -11.758 2.354 1 93.06 387 MET A N 1
ATOM 3125 C CA . MET A 1 387 ? -20.984 -11.633 2.414 1 93.06 387 MET A CA 1
ATOM 3126 C C . MET A 1 387 ? -20.344 -12.906 2.949 1 93.06 387 MET A C 1
ATOM 3128 O O . MET A 1 387 ? -20.875 -13.523 3.879 1 93.06 387 MET A O 1
ATOM 3132 N N . GLU A 1 388 ? -19.234 -13.297 2.33 1 95.38 388 GLU A N 1
ATOM 3133 C CA . GLU A 1 388 ? -18.5 -14.477 2.771 1 95.38 388 GLU A CA 1
ATOM 3134 C C . GLU A 1 388 ? -18.031 -14.32 4.215 1 95.38 388 GLU A C 1
ATOM 3136 O O . GLU A 1 388 ? -17.609 -13.242 4.625 1 95.38 388 GLU A O 1
ATOM 3141 N N . THR A 1 389 ? -18.109 -15.375 5.023 1 93.69 389 THR A N 1
ATOM 3142 C CA . THR A 1 389 ? -17.688 -15.391 6.418 1 93.69 389 THR A CA 1
ATOM 3143 C C . THR A 1 389 ? -17.234 -16.781 6.828 1 93.69 389 THR A C 1
ATOM 3145 O O . THR A 1 389 ? -17.594 -17.781 6.191 1 93.69 389 THR A O 1
ATOM 3148 N N . TRP A 1 390 ? -16.359 -16.859 7.746 1 90.88 390 TRP A N 1
ATOM 3149 C CA . TRP A 1 390 ? -15.945 -18.141 8.312 1 90.88 390 TRP A CA 1
ATOM 3150 C C . TRP A 1 390 ? -16.828 -18.531 9.484 1 90.88 390 TRP A C 1
ATOM 3152 O O . TRP A 1 390 ? -16.734 -19.656 9.992 1 90.88 390 TRP A O 1
ATOM 3162 N N . LYS A 1 391 ? -17.641 -17.578 9.914 1 84.94 391 LYS A N 1
ATOM 3163 C CA . LYS A 1 391 ? -18.562 -17.828 11.023 1 84.94 391 LYS A CA 1
ATOM 3164 C C . LYS A 1 391 ? -19.75 -18.672 10.578 1 84.94 391 LYS A C 1
ATOM 3166 O O . LYS A 1 391 ? -20.297 -18.453 9.5 1 84.94 391 LYS A O 1
ATOM 3171 N N . TYR A 1 392 ? -19.969 -19.781 11.344 1 77.12 392 TYR A N 1
ATOM 3172 C CA . TYR A 1 392 ? -21.078 -20.656 10.969 1 77.12 392 TYR A CA 1
ATOM 3173 C C . TYR A 1 392 ? -21.922 -21 12.188 1 77.12 392 TYR A C 1
ATOM 3175 O O . TYR A 1 392 ? -21.453 -20.938 13.32 1 77.12 392 TYR A O 1
ATOM 3183 N N . GLU A 1 393 ? -23.188 -21.078 11.883 1 66.88 393 GLU A N 1
ATOM 3184 C CA . GLU A 1 393 ? -24.078 -21.578 12.938 1 66.88 393 GLU A CA 1
ATOM 3185 C C . GLU A 1 393 ? -23.953 -23.094 13.078 1 66.88 393 GLU A C 1
ATOM 3187 O O . GLU A 1 393 ? -23.75 -23.797 12.086 1 66.88 393 GLU A O 1
ATOM 3192 N N . SER A 1 394 ? -23.625 -23.531 14.25 1 61.34 394 SER A N 1
ATOM 3193 C CA . SER A 1 394 ? -23.375 -24.922 14.641 1 61.34 394 SER A CA 1
ATOM 3194 C C . SER A 1 394 ? -24.406 -25.859 14.023 1 61.34 394 SER A C 1
ATOM 3196 O O . SER A 1 394 ? -24.266 -27.078 14.109 1 61.34 394 SER A O 1
ATOM 3198 N N . LYS A 1 395 ? -25.312 -25.391 13.266 1 60.44 395 LYS A N 1
ATOM 3199 C CA . LYS A 1 395 ? -26.375 -26.297 12.867 1 60.44 395 LYS A CA 1
ATOM 3200 C C . LYS A 1 395 ? -25.922 -27.172 11.695 1 60.44 395 LYS A C 1
ATOM 3202 O O . LYS A 1 395 ? -26.719 -27.969 11.164 1 60.44 395 LYS A O 1
ATOM 3207 N N . PHE A 1 396 ? -24.641 -27.047 11.32 1 59.25 396 PHE A N 1
ATOM 3208 C CA . PHE A 1 396 ? -24.266 -27.953 10.234 1 59.25 396 PHE A CA 1
ATOM 3209 C C . PHE A 1 396 ? -24.016 -29.359 10.75 1 59.25 396 PHE A C 1
ATOM 3211 O O . PHE A 1 396 ? -23.375 -29.531 11.797 1 59.25 396 PHE A O 1
ATOM 3218 N N . PRO A 1 397 ? -24.672 -30.312 10.188 1 52.19 397 PRO A N 1
ATOM 3219 C CA . PRO A 1 397 ? -24.594 -31.688 10.68 1 52.19 397 PRO A CA 1
ATOM 3220 C C . PRO A 1 397 ? -23.141 -32.188 10.797 1 52.19 397 PRO A C 1
ATOM 3222 O O . PRO A 1 397 ? -22.875 -33.125 11.539 1 52.19 397 PRO A O 1
ATOM 3225 N N . SER A 1 398 ? -22.281 -31.594 9.977 1 55.09 398 SER A N 1
ATOM 3226 C CA . SER A 1 398 ? -20.906 -32.094 10.016 1 55.09 398 SER A CA 1
ATOM 3227 C C . SER A 1 398 ? -20.25 -31.75 11.344 1 55.09 398 SER A C 1
ATOM 3229 O O . SER A 1 398 ? -19.219 -32.344 11.695 1 55.09 398 SER A O 1
ATOM 3231 N N . GLY A 1 399 ? -21.016 -31.094 12.156 1 56.59 399 GLY A N 1
ATOM 3232 C CA . GLY A 1 399 ? -20.453 -30.672 13.43 1 56.59 399 GLY A CA 1
ATOM 3233 C C . GLY A 1 399 ? -19.266 -29.75 13.281 1 56.59 399 GLY A C 1
ATOM 3234 O O . GLY A 1 399 ? -18.625 -29.375 14.273 1 56.59 399 GLY A O 1
ATOM 3235 N N . ASN A 1 400 ? -18.828 -29.594 12 1 65.94 400 ASN A N 1
ATOM 3236 C CA . ASN A 1 400 ? -17.766 -28.625 11.75 1 65.94 400 ASN A CA 1
ATOM 3237 C C . ASN A 1 400 ? -18.172 -27.609 10.703 1 65.94 400 ASN A C 1
ATOM 3239 O O . ASN A 1 400 ? -19.328 -27.562 10.281 1 65.94 400 ASN A O 1
ATOM 3243 N N . ALA A 1 401 ? -17.344 -26.703 10.414 1 75.75 401 ALA A N 1
ATOM 3244 C CA . ALA A 1 401 ? -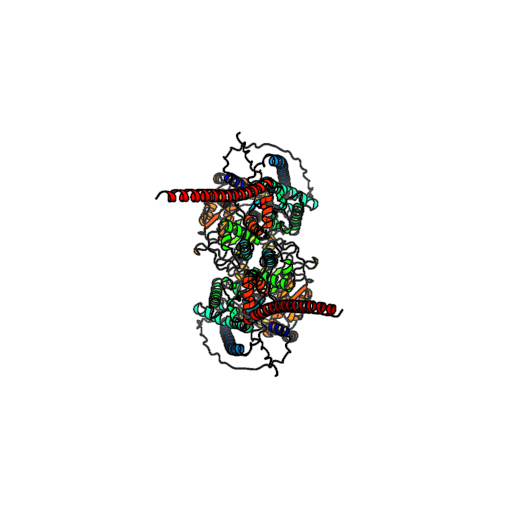17.641 -25.578 9.531 1 75.75 401 ALA A CA 1
ATOM 3245 C C . ALA A 1 401 ? -17.766 -26.031 8.086 1 75.75 401 ALA A C 1
ATOM 3247 O O . ALA A 1 401 ? -18.312 -25.312 7.25 1 75.75 401 ALA A O 1
ATOM 3248 N N . PHE A 1 402 ? -17.453 -27.375 7.785 1 81.75 402 PHE A N 1
ATOM 3249 C CA . PHE A 1 402 ? -17.469 -27.844 6.402 1 81.75 402 PHE A CA 1
ATOM 3250 C C . PHE A 1 402 ? -18.812 -28.453 6.043 1 81.75 402 PHE A C 1
ATOM 3252 O O . PHE A 1 402 ? -19.453 -29.094 6.879 1 81.75 402 PHE A O 1
ATOM 3259 N N . TYR A 1 403 ? -19.203 -28.266 4.816 1 83.19 403 TYR A N 1
ATOM 3260 C CA . TYR A 1 403 ? -20.391 -28.906 4.27 1 83.19 403 TYR A CA 1
ATOM 3261 C C . TYR A 1 403 ? -20.203 -29.25 2.801 1 83.19 403 TYR A C 1
ATOM 3263 O O . TYR A 1 403 ? -19.281 -28.734 2.15 1 83.19 403 TYR A O 1
ATOM 3271 N N . GLN A 1 404 ? -20.969 -30.203 2.342 1 87.25 404 GLN A N 1
ATOM 3272 C CA . GLN A 1 404 ? -20.859 -30.703 0.973 1 87.25 404 GLN A CA 1
ATOM 3273 C C . GLN A 1 404 ? -22.109 -30.375 0.166 1 87.25 404 GLN A C 1
ATOM 3275 O O . GLN A 1 404 ? -23.188 -30.172 0.734 1 87.25 404 GLN A O 1
ATOM 3280 N N . ALA A 1 405 ? -21.906 -30.266 -1.11 1 91.38 405 ALA A N 1
ATOM 3281 C CA . ALA A 1 405 ? -23.031 -30.062 -2.035 1 91.38 405 ALA A CA 1
ATOM 3282 C C . ALA A 1 405 ? -22.703 -30.625 -3.414 1 91.38 405 ALA A C 1
ATOM 3284 O O . ALA A 1 405 ? -21.531 -30.75 -3.789 1 91.38 405 ALA A O 1
ATOM 3285 N N . THR A 1 406 ? -23.719 -31.047 -4.082 1 94.81 406 THR A N 1
ATOM 3286 C CA . THR A 1 406 ? -23.609 -31.422 -5.484 1 94.81 406 THR A CA 1
ATOM 3287 C C . THR A 1 406 ? -24.172 -30.328 -6.383 1 94.81 406 THR A C 1
ATOM 3289 O O . THR A 1 406 ? -25.344 -29.984 -6.285 1 94.81 406 THR A O 1
ATOM 3292 N N . LEU A 1 407 ? -23.359 -29.766 -7.191 1 96.69 407 LEU A N 1
ATOM 3293 C CA . LEU A 1 407 ? -23.797 -28.781 -8.188 1 96.69 407 LEU A CA 1
ATOM 3294 C C . LEU A 1 407 ? -24.094 -29.453 -9.516 1 96.69 407 LEU A C 1
ATOM 3296 O O . LEU A 1 407 ? -23.359 -30.344 -9.961 1 96.69 407 LEU A O 1
ATOM 3300 N N . ILE A 1 408 ? -25.219 -29.062 -10.102 1 96.12 408 ILE A N 1
ATOM 3301 C CA . ILE A 1 408 ? -25.656 -29.781 -11.289 1 96.12 408 ILE A CA 1
ATOM 3302 C C . ILE A 1 408 ? -26.188 -28.781 -12.328 1 96.12 408 ILE A C 1
ATOM 3304 O O . ILE A 1 408 ? -26.594 -27.672 -11.984 1 96.12 408 ILE A O 1
ATOM 3308 N N . ASN A 1 409 ? -26.047 -29.109 -13.531 1 95.69 409 ASN A N 1
ATOM 3309 C CA . ASN A 1 409 ? -26.734 -28.469 -14.648 1 95.69 409 ASN A CA 1
ATOM 3310 C C . ASN A 1 409 ? -27.422 -29.5 -15.539 1 95.69 409 ASN A C 1
ATOM 3312 O O . ASN A 1 409 ? -26.797 -30.062 -16.438 1 95.69 409 ASN A O 1
ATOM 3316 N N . ASP A 1 410 ? -28.734 -29.562 -15.422 1 92.44 410 ASP A N 1
ATOM 3317 C CA . ASP A 1 410 ? -29.5 -30.547 -16.172 1 92.44 410 ASP A CA 1
ATOM 3318 C C . ASP A 1 410 ? -29.969 -29.969 -17.5 1 92.44 410 ASP A C 1
ATOM 3320 O O . ASP A 1 410 ? -30.656 -30.641 -18.281 1 92.44 410 ASP A O 1
ATOM 3324 N N . ASN A 1 411 ? -29.609 -28.797 -17.75 1 92.62 411 ASN A N 1
ATOM 3325 C CA . ASN A 1 411 ? -29.938 -28.188 -19.031 1 92.62 411 ASN A CA 1
ATOM 3326 C C . ASN A 1 411 ? -28.969 -28.625 -20.125 1 92.62 411 ASN A C 1
ATOM 3328 O O . ASN A 1 411 ? -28.094 -29.453 -19.891 1 92.62 411 ASN A O 1
ATOM 3332 N N . ALA A 1 412 ? -29.219 -28.109 -21.297 1 87.81 412 ALA A N 1
ATOM 3333 C CA . ALA A 1 412 ? -28.406 -28.516 -22.438 1 87.81 412 ALA A CA 1
ATOM 3334 C C . ALA A 1 412 ? -27.078 -27.766 -22.453 1 87.81 412 ALA A C 1
ATOM 3336 O O . ALA A 1 412 ? -26.078 -28.297 -22.938 1 87.81 412 ALA A O 1
ATOM 3337 N N . THR A 1 413 ? -27.156 -26.531 -22.047 1 89.12 413 THR A N 1
ATOM 3338 C CA . THR A 1 413 ? -25.969 -25.688 -22.047 1 89.12 413 THR A CA 1
ATOM 3339 C C . THR A 1 413 ? -25.859 -24.906 -20.75 1 89.12 413 THR A C 1
ATOM 3341 O O . THR A 1 413 ? -26.766 -24.953 -19.922 1 89.12 413 THR A O 1
ATOM 3344 N N . ALA A 1 414 ? -24.703 -24.297 -20.578 1 93.94 414 ALA A N 1
ATOM 3345 C CA . ALA A 1 414 ? -24.594 -23.344 -19.484 1 93.94 414 ALA A CA 1
ATOM 3346 C C . ALA A 1 414 ? -25.5 -22.141 -19.703 1 93.94 414 ALA A C 1
ATOM 3348 O O . ALA A 1 414 ? -25.953 -21.891 -20.828 1 93.94 414 ALA A O 1
ATOM 3349 N N . ASP A 1 415 ? -25.891 -21.516 -18.672 1 96.75 415 ASP A N 1
ATOM 3350 C CA . ASP A 1 415 ? -26.594 -20.234 -18.703 1 96.75 415 ASP A CA 1
ATOM 3351 C C . ASP A 1 415 ? -25.625 -19.062 -18.656 1 96.75 415 ASP A C 1
ATOM 3353 O O . ASP A 1 415 ? -25.328 -18.547 -17.578 1 96.75 415 ASP A O 1
ATOM 3357 N N . PHE A 1 416 ? -25.203 -18.641 -19.859 1 97.12 416 PHE A N 1
ATOM 3358 C CA . PHE A 1 416 ? -24.156 -17.641 -20 1 97.12 416 PHE A CA 1
ATOM 3359 C C . PHE A 1 416 ? -24.516 -16.375 -19.25 1 97.12 416 PHE A C 1
ATOM 3361 O O . PHE A 1 416 ? -23.688 -15.828 -18.5 1 97.12 416 PHE A O 1
ATOM 3368 N N . ASP A 1 417 ? -25.719 -15.859 -19.406 1 97.75 417 ASP A N 1
ATOM 3369 C CA . ASP A 1 417 ? -26.125 -14.594 -18.812 1 97.75 417 ASP A CA 1
ATOM 3370 C C . ASP A 1 417 ? -26.125 -14.672 -17.297 1 97.75 417 ASP A C 1
ATOM 3372 O O . ASP A 1 417 ? -25.641 -13.766 -16.625 1 97.75 417 ASP A O 1
ATOM 3376 N N . LEU A 1 418 ? -26.703 -15.711 -16.812 1 97.94 418 LEU A N 1
ATOM 3377 C CA . LEU A 1 418 ? -26.734 -15.875 -15.359 1 97.94 418 LEU A CA 1
ATOM 3378 C C . LEU A 1 418 ? -25.328 -16.062 -14.797 1 97.94 418 LEU A C 1
ATOM 3380 O O . LEU A 1 418 ? -25.016 -15.57 -13.719 1 97.94 418 LEU A O 1
ATOM 3384 N N . CYS A 1 419 ? -24.484 -16.875 -15.508 1 98.31 419 CYS A N 1
ATOM 3385 C CA . CYS A 1 419 ? -23.109 -17.062 -15.094 1 98.31 419 CYS A CA 1
ATOM 3386 C C . CYS A 1 419 ? -22.359 -15.727 -15.062 1 98.31 419 CYS A C 1
ATOM 3388 O O . CYS A 1 419 ? -21.609 -15.453 -14.125 1 98.31 419 CYS A O 1
ATOM 3390 N N . MET A 1 420 ? -22.625 -14.859 -16.078 1 98.5 420 MET A N 1
ATOM 3391 C CA . MET A 1 420 ? -22.031 -13.531 -16.141 1 98.5 420 MET A CA 1
ATOM 3392 C C . MET A 1 420 ? -22.438 -12.688 -14.938 1 98.5 420 MET A C 1
ATOM 3394 O O . MET A 1 420 ? -21.609 -12.023 -14.32 1 98.5 420 MET A O 1
ATOM 3398 N N . ASP A 1 421 ? -23.641 -12.773 -14.555 1 98.25 421 ASP A N 1
ATOM 3399 C CA . ASP A 1 421 ? -24.156 -11.992 -13.422 1 98.25 421 ASP A CA 1
ATOM 3400 C C . ASP A 1 421 ? -23.531 -12.469 -12.109 1 98.25 421 ASP A C 1
ATOM 3402 O O . ASP A 1 421 ? -23.094 -11.648 -11.289 1 98.25 421 ASP A O 1
ATOM 3406 N N . LEU A 1 422 ? -23.531 -13.766 -11.953 1 97.81 422 LEU A N 1
ATOM 3407 C CA . LEU A 1 422 ? -23.047 -14.336 -10.703 1 97.81 422 LEU A CA 1
ATOM 3408 C C . LEU A 1 422 ? -21.547 -14.117 -10.547 1 97.81 422 LEU A C 1
ATOM 3410 O O . LEU A 1 422 ? -21.047 -13.922 -9.43 1 97.81 422 LEU A O 1
ATOM 3414 N N . THR A 1 423 ? -20.781 -14.172 -11.641 1 98.62 423 THR A N 1
ATOM 3415 C CA . THR A 1 423 ? -19.359 -13.922 -11.57 1 98.62 423 THR A CA 1
ATOM 3416 C C . THR A 1 423 ? -19.078 -12.445 -11.281 1 98.62 423 THR A C 1
ATOM 3418 O O . THR A 1 423 ? -18.094 -12.102 -10.617 1 98.62 423 THR A O 1
ATOM 3421 N N . LYS A 1 424 ? -19.891 -11.547 -11.758 1 98.62 424 LYS A N 1
ATOM 3422 C CA . LYS A 1 424 ? -19.766 -10.125 -11.445 1 98.62 424 LYS A CA 1
ATOM 3423 C C . LYS A 1 424 ? -19.953 -9.867 -9.953 1 98.62 424 LYS A C 1
ATOM 3425 O O . LYS A 1 424 ? -19.266 -9.023 -9.375 1 98.62 424 LYS A O 1
ATOM 3430 N N . ASP A 1 425 ? -20.875 -10.633 -9.336 1 97.75 425 ASP A N 1
ATOM 3431 C CA . ASP A 1 425 ? -21.156 -10.484 -7.914 1 97.75 425 ASP A CA 1
ATOM 3432 C C . ASP A 1 425 ? -19.922 -10.781 -7.07 1 97.75 425 ASP A C 1
ATOM 3434 O O . ASP A 1 425 ? -19.766 -10.25 -5.969 1 97.75 425 ASP A O 1
ATOM 3438 N N . LEU A 1 426 ? -19.047 -11.586 -7.594 1 98.44 426 LEU A N 1
ATOM 3439 C CA . LEU A 1 426 ? -17.859 -11.977 -6.855 1 98.44 426 LEU A CA 1
ATOM 3440 C C . LEU A 1 426 ? -16.906 -10.805 -6.711 1 98.44 426 LEU A C 1
ATOM 3442 O O . LEU A 1 426 ? -15.969 -10.852 -5.902 1 98.44 426 LEU A O 1
ATOM 3446 N N . LEU A 1 427 ? -17.094 -9.703 -7.484 1 98.69 427 LEU A N 1
ATOM 3447 C CA . LEU A 1 427 ? -16.156 -8.586 -7.504 1 98.69 427 LEU A CA 1
ATOM 3448 C C . LEU A 1 427 ? -16.438 -7.633 -6.344 1 98.69 427 LEU A C 1
ATOM 3450 O O . LEU A 1 427 ? -15.609 -6.762 -6.043 1 98.69 427 LEU A O 1
ATOM 3454 N N . HIS A 1 428 ? -17.562 -7.742 -5.668 1 97.81 428 HIS A N 1
ATOM 3455 C CA . HIS A 1 428 ? -17.938 -6.91 -4.527 1 97.81 428 HIS A CA 1
ATOM 3456 C C . HIS A 1 428 ? -17.891 -5.43 -4.891 1 97.81 428 HIS A C 1
ATOM 3458 O O . HIS A 1 428 ? -17.328 -4.621 -4.148 1 97.81 428 HIS A O 1
ATOM 3464 N N . LEU A 1 429 ? -18.5 -5.113 -6.047 1 97.81 429 LEU A N 1
ATOM 3465 C CA . LEU A 1 429 ? -18.5 -3.73 -6.516 1 97.81 429 LEU A CA 1
ATOM 3466 C C . LEU A 1 429 ? -19.297 -2.838 -5.578 1 97.81 429 LEU A C 1
ATOM 3468 O O . LEU A 1 429 ? -19.047 -1.632 -5.5 1 97.81 429 LEU A O 1
ATOM 3472 N N . GLU A 1 430 ? -20.234 -3.412 -4.84 1 94.5 430 GLU A N 1
ATOM 3473 C CA . GLU A 1 430 ? -21.047 -2.662 -3.887 1 94.5 430 GLU A CA 1
ATOM 3474 C C . GLU A 1 430 ? -20.188 -2.094 -2.76 1 94.5 430 GLU A C 1
ATOM 3476 O O . GLU A 1 430 ? -20.562 -1.117 -2.113 1 94.5 430 GLU A O 1
ATOM 3481 N N . LYS A 1 431 ? -19.062 -2.666 -2.545 1 95.69 431 LYS A N 1
ATOM 3482 C CA . LYS A 1 431 ? -18.172 -2.207 -1.487 1 95.69 431 LYS A CA 1
ATOM 3483 C C . LYS A 1 431 ? -17.422 -0.945 -1.909 1 95.69 431 LYS A C 1
ATOM 3485 O O . LYS A 1 431 ? -16.719 -0.337 -1.103 1 95.69 431 LYS A O 1
ATOM 3490 N N . ASN A 1 432 ? -17.609 -0.428 -3.111 1 96.62 432 ASN A N 1
ATOM 3491 C CA . ASN A 1 432 ? -16.906 0.75 -3.617 1 96.62 432 ASN A CA 1
ATOM 3492 C C . ASN A 1 432 ? -17.547 2.039 -3.123 1 96.62 432 ASN A C 1
ATOM 3494 O O . ASN A 1 432 ? -17.047 3.133 -3.393 1 96.62 432 ASN A O 1
ATOM 3498 N N . ASP A 1 433 ? -18.594 1.966 -2.371 1 96.06 433 ASP A N 1
ATOM 3499 C CA . ASP A 1 433 ? -19.328 3.156 -1.967 1 96.06 433 ASP A CA 1
ATOM 3500 C C . ASP A 1 433 ? -18.422 4.148 -1.239 1 96.06 433 ASP A C 1
ATOM 3502 O O . ASP A 1 433 ? -18.359 5.32 -1.61 1 96.06 433 ASP A O 1
ATOM 3506 N N . TRP A 1 434 ? -17.641 3.66 -0.253 1 96.62 434 TRP A N 1
ATOM 3507 C CA . TRP A 1 434 ? -16.734 4.555 0.46 1 96.62 434 TRP A CA 1
ATOM 3508 C C . TRP A 1 434 ? -15.602 5.012 -0.446 1 96.62 434 TRP A C 1
ATOM 3510 O O . TRP A 1 434 ? -15.242 6.191 -0.451 1 96.62 434 TRP A O 1
ATOM 3520 N N . CYS A 1 435 ? -15.023 4.086 -1.137 1 96.38 435 CYS A N 1
ATOM 3521 C CA . CYS A 1 435 ? -13.945 4.426 -2.066 1 96.38 435 CYS A CA 1
ATOM 3522 C C . CYS A 1 435 ? -14.406 5.488 -3.059 1 96.38 435 CYS A C 1
ATOM 3524 O O . CYS A 1 435 ? -13.656 6.426 -3.354 1 96.38 435 CYS A O 1
ATOM 3526 N N . ASP A 1 436 ? -15.633 5.352 -3.588 1 95.88 436 ASP A N 1
ATOM 3527 C CA . ASP A 1 436 ? -16.188 6.309 -4.543 1 95.88 436 ASP A CA 1
ATOM 3528 C C . ASP A 1 436 ? -16.281 7.703 -3.922 1 95.88 436 ASP A C 1
ATOM 3530 O O . ASP A 1 436 ? -16.031 8.703 -4.594 1 95.88 436 ASP A O 1
ATOM 3534 N N . PHE A 1 437 ? -16.641 7.734 -2.684 1 96.5 437 PHE A N 1
ATOM 3535 C CA . PHE A 1 437 ? -16.688 9.008 -1.979 1 96.5 437 PHE A CA 1
ATOM 3536 C C . PHE A 1 437 ? -15.281 9.562 -1.772 1 96.5 437 PHE A C 1
ATOM 3538 O O . PHE A 1 437 ? -14.992 10.695 -2.168 1 96.5 437 PHE A O 1
ATOM 3545 N N . ALA A 1 438 ? -14.414 8.773 -1.259 1 96.44 438 ALA A N 1
ATOM 3546 C CA . ALA A 1 438 ? -13.102 9.234 -0.81 1 96.44 438 ALA A CA 1
ATOM 3547 C C . ALA A 1 438 ? -12.203 9.562 -1.995 1 96.44 438 ALA A C 1
ATOM 3549 O O . ALA A 1 438 ? -11.375 10.469 -1.922 1 96.44 438 ALA A O 1
ATOM 3550 N N . HIS A 1 439 ? -12.352 8.812 -3.092 1 95.94 439 HIS A N 1
ATOM 3551 C CA . HIS A 1 439 ? -11.445 8.961 -4.223 1 95.94 439 HIS A CA 1
ATOM 3552 C C . HIS A 1 439 ? -12.195 9.375 -5.48 1 95.94 439 HIS A C 1
ATOM 3554 O O . HIS A 1 439 ? -11.703 9.172 -6.594 1 95.94 439 HIS A O 1
ATOM 3560 N N . GLN A 1 440 ? -13.367 9.883 -5.309 1 92.56 440 GLN A N 1
ATOM 3561 C CA . GLN A 1 440 ? -14.156 10.508 -6.371 1 92.56 440 GLN A CA 1
ATOM 3562 C C . GLN A 1 440 ? -14.352 9.547 -7.543 1 92.56 440 GLN A C 1
ATOM 3564 O O . GLN A 1 440 ? -14.148 9.914 -8.695 1 92.56 440 GLN A O 1
ATOM 3569 N N . GLY A 1 441 ? -14.531 8.305 -7.273 1 93.62 441 GLY A N 1
ATOM 3570 C CA . GLY A 1 441 ? -14.906 7.34 -8.297 1 93.62 441 GLY A CA 1
ATOM 3571 C C . GLY A 1 441 ? -13.727 6.539 -8.828 1 93.62 441 GLY A C 1
ATOM 3572 O O . GLY A 1 441 ? -13.906 5.602 -9.602 1 93.62 441 GLY A O 1
ATOM 3573 N N . ASP A 1 442 ? -12.523 6.867 -8.438 1 95.31 442 ASP A N 1
ATOM 3574 C CA . ASP A 1 442 ? -11.344 6.117 -8.867 1 95.31 442 ASP A CA 1
ATOM 3575 C C . ASP A 1 442 ? -11.18 4.844 -8.039 1 95.31 442 ASP A C 1
ATOM 3577 O O . ASP A 1 442 ? -10.344 4.785 -7.137 1 95.31 442 ASP A O 1
ATOM 3581 N N . CYS A 1 443 ? -12.008 3.828 -8.375 1 97.06 443 CYS A N 1
ATOM 3582 C CA . CYS A 1 443 ? -12.016 2.586 -7.613 1 97.06 443 CYS A CA 1
ATOM 3583 C C . CYS A 1 443 ? -12.031 1.375 -8.539 1 97.06 443 CYS A C 1
ATOM 3585 O O . CYS A 1 443 ? -12.664 1.406 -9.594 1 97.06 443 CYS A O 1
ATOM 3587 N N . SER A 1 444 ? -11.32 0.38 -8.188 1 98 444 SER A N 1
ATOM 3588 C CA . SER A 1 444 ? -11.352 -0.898 -8.891 1 98 444 SER A CA 1
ATOM 3589 C C . SER A 1 444 ? -12.484 -1.782 -8.383 1 98 444 SER A C 1
ATOM 3591 O O . SER A 1 444 ? -13.656 -1.508 -8.641 1 98 444 SER A O 1
ATOM 3593 N N . LEU A 1 445 ? -12.195 -2.785 -7.617 1 98 445 LEU A N 1
ATOM 3594 C CA . LEU A 1 445 ? -13.164 -3.668 -6.98 1 98 445 LEU A CA 1
ATOM 3595 C C . LEU A 1 445 ? -12.898 -3.775 -5.484 1 98 445 LEU A C 1
ATOM 3597 O O . LEU A 1 445 ? -11.82 -3.408 -5.012 1 98 445 LEU A O 1
ATOM 3601 N N . ALA A 1 446 ? -13.922 -4.129 -4.754 1 97.19 446 ALA A N 1
ATOM 3602 C CA . ALA A 1 446 ? -13.812 -4.457 -3.334 1 97.19 446 ALA A CA 1
ATOM 3603 C C . ALA A 1 446 ? -13.383 -3.238 -2.521 1 97.19 446 ALA A C 1
ATOM 3605 O O . ALA A 1 446 ? -12.672 -3.369 -1.524 1 97.19 446 ALA A O 1
ATOM 3606 N N . GLY A 1 447 ? -13.711 -2.053 -3.055 1 96.88 447 GLY A N 1
ATOM 3607 C CA . GLY A 1 447 ? -13.453 -0.833 -2.305 1 96.88 447 GLY A CA 1
ATOM 3608 C C . GLY A 1 447 ? -12.023 -0.35 -2.424 1 96.88 447 GLY A C 1
ATOM 3609 O O . GLY A 1 447 ? -11.562 0.441 -1.601 1 96.88 447 GLY A O 1
ATOM 3610 N N . ILE A 1 448 ? -11.328 -0.834 -3.418 1 97.94 448 ILE A N 1
ATOM 3611 C CA . ILE A 1 448 ? -9.906 -0.533 -3.529 1 97.94 448 ILE A CA 1
ATOM 3612 C C . ILE A 1 448 ? -9.688 0.577 -4.555 1 97.94 448 ILE A C 1
ATOM 3614 O O . ILE A 1 448 ? -10.219 0.513 -5.668 1 97.94 448 ILE A O 1
ATOM 3618 N N . TYR A 1 449 ? -8.93 1.62 -4.195 1 97.69 449 TYR A N 1
ATOM 3619 C CA . TYR A 1 449 ? -8.539 2.707 -5.082 1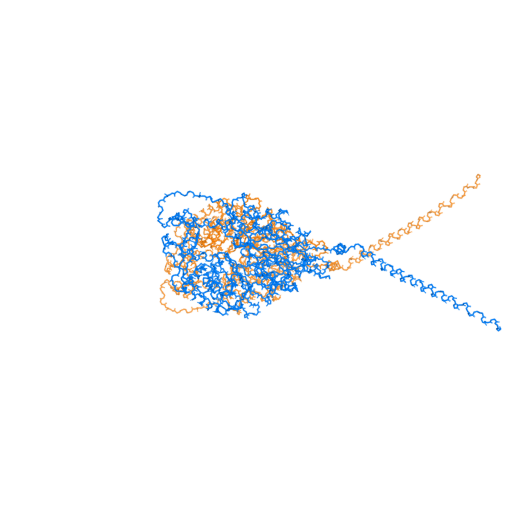 97.69 449 TYR A CA 1
ATOM 3620 C C . TYR A 1 449 ? -7.738 2.176 -6.27 1 97.69 449 TYR A C 1
ATOM 3622 O O . TYR A 1 449 ? -6.891 1.293 -6.109 1 97.69 449 TYR A O 1
ATOM 3630 N N . GLN A 1 450 ? -8.016 2.697 -7.398 1 97.75 450 GLN A N 1
ATOM 3631 C CA . GLN A 1 450 ? -7.23 2.49 -8.609 1 97.75 450 GLN A CA 1
ATOM 3632 C C . GLN A 1 450 ? -7.289 3.715 -9.516 1 97.75 450 GLN A C 1
ATOM 3634 O O . GLN A 1 450 ? -8.375 4.172 -9.883 1 97.75 450 GLN A O 1
ATOM 3639 N N . PRO A 1 451 ? -6.117 4.285 -9.844 1 96 451 PRO A N 1
ATOM 3640 C CA . PRO A 1 451 ? -6.16 5.348 -10.859 1 96 451 PRO A CA 1
ATOM 3641 C C . PRO A 1 451 ? -6.562 4.832 -12.234 1 96 451 PRO A C 1
ATOM 3643 O O . PRO A 1 451 ? -6.676 3.621 -12.438 1 96 451 PRO A O 1
ATOM 3646 N N . ASP A 1 452 ? -6.773 5.727 -13.125 1 92.88 452 ASP A N 1
ATOM 3647 C CA . ASP A 1 452 ? -7.152 5.34 -14.477 1 92.88 452 ASP A CA 1
ATOM 3648 C C . ASP A 1 452 ? -6.09 4.449 -15.117 1 92.88 452 ASP A C 1
ATOM 3650 O O . ASP A 1 452 ? -4.891 4.664 -14.914 1 92.88 452 ASP A O 1
ATOM 3654 N N . LEU A 1 453 ? -6.566 3.51 -15.867 1 95.38 453 LEU A N 1
ATOM 3655 C CA . LEU A 1 453 ? -5.645 2.656 -16.609 1 95.38 453 LEU A CA 1
ATOM 3656 C C . LEU A 1 453 ? -4.91 3.453 -17.688 1 95.38 453 LEU A C 1
ATOM 3658 O O . LEU A 1 453 ? -5.512 4.297 -18.344 1 95.38 453 LEU A O 1
ATOM 3662 N N . PRO A 1 454 ? -3.623 3.205 -17.719 1 93.81 454 PRO A N 1
ATOM 3663 C CA . PRO A 1 454 ? -2.922 3.859 -18.828 1 93.81 454 PRO A CA 1
ATOM 3664 C C . PRO A 1 454 ? -3.352 3.328 -20.188 1 93.81 454 PRO A C 1
ATOM 3666 O O . PRO A 1 454 ? -3.717 2.156 -20.312 1 93.81 454 PRO A O 1
ATOM 3669 N N . ARG A 1 455 ? -3.295 4.277 -21.188 1 86.62 455 ARG A N 1
ATOM 3670 C CA . ARG A 1 455 ? -3.689 3.91 -22.547 1 86.62 455 ARG A CA 1
ATOM 3671 C C . ARG A 1 455 ? -2.574 4.219 -23.547 1 86.62 455 ARG A C 1
ATOM 3673 O O . ARG A 1 455 ? -1.747 5.102 -23.297 1 86.62 455 ARG A O 1
ATOM 3680 N N . GLN A 1 456 ? -2.582 3.533 -24.609 1 77.38 456 GLN A N 1
ATOM 3681 C CA . GLN A 1 456 ? -1.535 3.611 -25.625 1 77.38 456 GLN A CA 1
ATOM 3682 C C . GLN A 1 456 ? -1.537 4.973 -26.312 1 77.38 456 GLN A C 1
ATOM 3684 O O . GLN A 1 456 ? -0.504 5.422 -26.812 1 77.38 456 GLN A O 1
ATOM 3689 N N . GLU A 1 457 ? -2.514 5.586 -26.266 1 71.12 457 GLU A N 1
ATOM 3690 C CA . GLU A 1 457 ? -2.65 6.844 -26.984 1 71.12 457 GLU A CA 1
ATOM 3691 C C . GLU A 1 457 ? -1.673 7.891 -26.469 1 71.12 457 GLU A C 1
ATOM 3693 O O . GLU A 1 457 ? -1.31 8.82 -27.188 1 71.12 457 GLU A O 1
ATOM 3698 N N . ASN A 1 458 ? -1.183 7.66 -25.328 1 65.12 458 ASN A N 1
ATOM 3699 C CA . ASN A 1 458 ? -0.304 8.648 -24.719 1 65.12 458 ASN A CA 1
ATOM 3700 C C . ASN A 1 458 ? 1.141 8.477 -25.172 1 65.12 458 ASN A C 1
ATOM 3702 O O . ASN A 1 458 ? 1.987 9.328 -24.906 1 65.12 458 ASN A O 1
ATOM 3706 N N . GLY A 1 459 ? 1.436 7.449 -26 1 74.88 459 GLY A N 1
ATOM 3707 C CA . GLY A 1 459 ? 2.734 7.156 -26.578 1 74.88 459 GLY A CA 1
ATOM 3708 C C . GLY A 1 459 ? 3.721 6.582 -25.578 1 74.88 459 GLY A C 1
ATOM 3709 O O . GLY A 1 459 ? 4.738 6.008 -25.969 1 74.88 459 GLY A O 1
ATOM 3710 N N . ASN A 1 460 ? 3.52 6.719 -24.297 1 85.94 460 ASN A N 1
ATOM 3711 C CA . ASN A 1 460 ? 4.5 6.27 -23.328 1 85.94 460 ASN A CA 1
ATOM 3712 C C . ASN A 1 460 ? 4.031 5.012 -22.594 1 85.94 460 ASN A C 1
ATOM 3714 O O . ASN A 1 460 ? 4.59 4.645 -21.562 1 85.94 460 ASN A O 1
ATOM 3718 N N . PHE A 1 461 ? 3.021 4.418 -23.125 1 93.06 461 PHE A N 1
ATOM 3719 C CA . PHE A 1 461 ? 2.514 3.172 -22.562 1 93.06 461 PHE A CA 1
ATOM 3720 C C . PHE A 1 461 ? 2.326 2.125 -23.656 1 93.06 461 PHE A C 1
ATOM 3722 O O . PHE A 1 461 ? 1.748 2.414 -24.703 1 93.06 461 PHE A O 1
ATOM 3729 N N . GLY A 1 462 ? 2.832 1.017 -23.438 1 93 462 GLY A N 1
ATOM 3730 C CA . GLY A 1 462 ? 2.689 -0.074 -24.375 1 93 462 GLY A CA 1
ATOM 3731 C C . GLY A 1 462 ? 1.372 -0.814 -24.25 1 93 462 GLY A C 1
ATOM 3732 O O . GLY A 1 462 ? 0.324 -0.304 -24.656 1 93 462 GLY A O 1
ATOM 3733 N N . GLU A 1 463 ? 1.403 -1.935 -23.625 1 94.69 463 GLU A N 1
ATOM 3734 C CA . GLU A 1 463 ? 0.234 -2.783 -23.406 1 94.69 463 GLU A CA 1
ATOM 3735 C C . GLU A 1 463 ? 0.279 -3.457 -22.047 1 94.69 463 GLU A C 1
ATOM 3737 O O . GLU A 1 463 ? 1.288 -3.379 -21.344 1 94.69 463 GLU A O 1
ATOM 3742 N N . PHE A 1 464 ? -0.828 -3.959 -21.656 1 97.88 464 PHE A N 1
ATOM 3743 C CA . PHE A 1 464 ? -0.856 -4.82 -20.484 1 97.88 464 PHE A CA 1
ATOM 3744 C C . PHE A 1 464 ? -0.509 -6.258 -20.859 1 97.88 464 PHE A C 1
ATOM 3746 O O . PHE A 1 464 ? -1.029 -6.793 -21.844 1 97.88 464 PHE A O 1
ATOM 3753 N N . LEU A 1 465 ? 0.43 -6.852 -20.141 1 98.44 465 LEU A N 1
ATOM 3754 C CA . LEU A 1 465 ? 0.712 -8.281 -20.234 1 98.44 465 LEU A CA 1
ATOM 3755 C C . LEU A 1 465 ? -0.007 -9.047 -19.125 1 98.44 465 LEU A C 1
ATOM 3757 O O . LEU A 1 465 ? 0.067 -8.68 -17.953 1 98.44 465 LEU A O 1
ATOM 3761 N N . ALA A 1 466 ? -0.711 -10.086 -19.531 1 98.81 466 ALA A N 1
ATOM 3762 C CA . ALA A 1 466 ? -1.467 -10.93 -18.609 1 98.81 466 ALA A CA 1
ATOM 3763 C C . ALA A 1 466 ? -0.907 -12.352 -18.594 1 98.81 466 ALA A C 1
ATOM 3765 O O . ALA A 1 466 ? -0.583 -12.914 -19.641 1 98.81 466 ALA A O 1
ATOM 3766 N N . PHE A 1 467 ? -0.754 -12.914 -17.391 1 97.31 467 PHE A N 1
ATOM 3767 C CA . PHE A 1 467 ? -0.146 -14.242 -17.328 1 97.31 467 PHE A CA 1
ATOM 3768 C C . PHE A 1 467 ? -0.789 -15.078 -16.234 1 97.31 467 PHE A C 1
ATOM 3770 O O . PHE A 1 467 ? -1.775 -14.664 -15.617 1 97.31 467 PHE A O 1
ATOM 3777 N N . SER A 1 468 ? -0.336 -16.328 -16 1 96 468 SER A N 1
ATOM 3778 C CA . SER A 1 468 ? -0.943 -17.312 -15.109 1 96 468 SER A CA 1
ATOM 3779 C C . SER A 1 468 ? -2.314 -17.75 -15.617 1 96 468 SER A C 1
ATOM 3781 O O . SER A 1 468 ? -2.461 -18.125 -16.781 1 96 468 SER A O 1
ATOM 3783 N N . ASN A 1 469 ? -3.371 -17.672 -14.82 1 96.81 469 ASN A N 1
ATOM 3784 C CA . ASN A 1 469 ? -4.656 -18.203 -15.25 1 96.81 469 ASN A CA 1
ATOM 3785 C C . ASN A 1 469 ? -5.25 -17.406 -16.406 1 96.81 469 ASN A C 1
ATOM 3787 O O . ASN A 1 469 ? -6.098 -17.906 -17.141 1 96.81 469 ASN A O 1
ATOM 3791 N N . TYR A 1 470 ? -4.863 -16.141 -16.641 1 98.5 470 TYR A N 1
ATOM 3792 C CA . TYR A 1 470 ? -5.25 -15.445 -17.859 1 98.5 470 TYR A CA 1
ATOM 3793 C C . TYR A 1 470 ? -4.801 -16.203 -19.094 1 98.5 470 TYR A C 1
ATOM 3795 O O . TYR A 1 470 ? -5.586 -16.422 -20.016 1 98.5 470 TYR A O 1
ATOM 3803 N N . TYR A 1 471 ? -3.57 -16.594 -19.062 1 96.06 471 TYR A N 1
ATOM 3804 C CA . TYR A 1 471 ? -2.982 -17.297 -20.203 1 96.06 471 TYR A CA 1
ATOM 3805 C C . TYR A 1 471 ? -3.744 -18.594 -20.5 1 96.06 471 TYR A C 1
ATOM 3807 O O . TYR A 1 471 ? -4.004 -18.906 -21.656 1 96.06 471 TYR A O 1
ATOM 3815 N N . HIS A 1 472 ? -4.137 -19.328 -19.5 1 93.88 472 HIS A N 1
ATOM 3816 C CA . HIS A 1 472 ? -4.871 -20.578 -19.688 1 93.88 472 HIS A CA 1
ATOM 3817 C C . HIS A 1 472 ? -6.23 -20.328 -20.328 1 93.88 472 HIS A C 1
ATOM 3819 O O . HIS A 1 472 ? -6.676 -21.109 -21.172 1 93.88 472 HIS A O 1
ATOM 3825 N N . VAL A 1 473 ? -6.867 -19.25 -19.875 1 96.25 473 VAL A N 1
ATOM 3826 C CA . VAL A 1 473 ? -8.164 -18.906 -20.453 1 96.25 473 VAL A CA 1
ATOM 3827 C C . VAL A 1 473 ? -7.988 -18.5 -21.906 1 96.25 473 VAL A C 1
ATOM 3829 O O . VAL A 1 473 ? -8.781 -18.891 -22.766 1 96.25 473 VAL A O 1
ATOM 3832 N N . TRP A 1 474 ? -6.957 -17.734 -22.188 1 95.94 474 TRP A N 1
ATOM 3833 C CA . TRP A 1 474 ? -6.656 -17.344 -23.562 1 95.94 474 TRP A CA 1
ATOM 3834 C C . TRP A 1 474 ? -6.449 -18.578 -24.438 1 95.94 474 TRP A C 1
ATOM 3836 O O . TRP A 1 474 ? -6.98 -18.656 -25.547 1 95.94 474 TRP A O 1
ATOM 3846 N N . GLN A 1 475 ? -5.699 -19.547 -23.906 1 91.56 475 GLN A N 1
ATOM 3847 C CA . GLN A 1 475 ? -5.418 -20.781 -24.641 1 91.56 475 GLN A CA 1
ATOM 3848 C C . GLN A 1 475 ? -6.688 -21.594 -24.844 1 91.56 475 GLN A C 1
ATOM 3850 O O . GLN A 1 475 ? -6.941 -22.094 -25.938 1 91.56 475 GLN A O 1
ATOM 3855 N N . PHE A 1 476 ? -7.465 -21.703 -23.844 1 92.38 476 PHE A N 1
ATOM 3856 C CA . PHE A 1 476 ? -8.703 -22.469 -23.922 1 92.38 476 PHE A CA 1
ATOM 3857 C C . PHE A 1 476 ? -9.633 -21.906 -24.969 1 92.38 476 PHE A C 1
ATOM 3859 O O . PHE A 1 476 ? -10.234 -22.641 -25.75 1 92.38 476 PHE A O 1
ATOM 3866 N N . LEU A 1 477 ? -9.672 -20.578 -24.984 1 94.5 477 LEU A N 1
ATOM 3867 C CA . LEU A 1 477 ? -10.609 -19.891 -25.859 1 94.5 477 LEU A CA 1
ATOM 3868 C C . LEU A 1 477 ? -10.023 -19.734 -27.266 1 94.5 477 LEU A C 1
ATOM 3870 O O . LEU A 1 477 ? -10.664 -19.141 -28.141 1 94.5 477 LEU A O 1
ATOM 3874 N N . SER A 1 478 ? -8.773 -20.203 -27.469 1 91.81 478 SER A N 1
ATOM 3875 C CA . SER A 1 478 ? -8.078 -20.078 -28.734 1 91.81 478 SER A CA 1
ATOM 3876 C C . SER A 1 478 ? -8.008 -18.625 -29.203 1 91.81 478 SER A C 1
ATOM 3878 O O . SER A 1 478 ? -8.25 -18.328 -30.375 1 91.81 478 SER A O 1
ATOM 3880 N N . LEU A 1 479 ? -7.805 -17.781 -28.234 1 95.25 479 LEU A N 1
ATOM 3881 C CA . LEU A 1 479 ? -7.613 -16.359 -28.547 1 95.25 479 LEU A CA 1
ATOM 3882 C C . LEU A 1 479 ? -6.199 -16.109 -29.062 1 95.25 479 LEU A C 1
ATOM 3884 O O . LEU A 1 479 ? -5.266 -16.828 -28.703 1 95.25 479 LEU A O 1
ATOM 3888 N N . PRO A 1 480 ? -6.066 -15.117 -29.984 1 95.94 480 PRO A N 1
ATOM 3889 C CA . PRO A 1 480 ? -4.691 -14.688 -30.25 1 95.94 480 PRO A CA 1
ATOM 3890 C C . PRO A 1 480 ? -3.99 -14.156 -29 1 95.94 480 PRO A C 1
ATOM 3892 O O . PRO A 1 480 ? -4.652 -13.789 -28.031 1 95.94 480 PRO A O 1
ATOM 3895 N N . ASP A 1 481 ? -2.73 -14.094 -29.078 1 96.19 481 ASP A N 1
ATOM 3896 C CA . ASP A 1 481 ? -1.964 -13.641 -27.922 1 96.19 481 ASP A CA 1
ATOM 3897 C C . ASP A 1 481 ? -2.434 -12.258 -27.453 1 96.19 481 ASP A C 1
ATOM 3899 O O . ASP A 1 481 ? -2.553 -12.008 -26.25 1 96.19 481 ASP A O 1
ATOM 3903 N N . THR A 1 482 ? -2.592 -11.422 -28.438 1 97.94 482 THR A N 1
ATOM 3904 C CA . THR A 1 482 ? -3.18 -10.117 -28.156 1 97.94 482 THR A CA 1
ATOM 3905 C C . THR A 1 482 ? -4.637 -10.07 -28.609 1 97.94 482 THR A C 1
ATOM 3907 O O . THR A 1 482 ? -4.938 -10.281 -29.781 1 97.94 482 THR A O 1
ATOM 3910 N N . ALA A 1 483 ? -5.512 -9.906 -27.641 1 98.38 483 ALA A N 1
ATOM 3911 C CA . ALA A 1 483 ? -6.938 -9.898 -27.953 1 98.38 483 ALA A CA 1
ATOM 3912 C C . ALA A 1 483 ? -7.645 -8.75 -27.25 1 98.38 483 ALA A C 1
ATOM 3914 O O . ALA A 1 483 ? -7.242 -8.336 -26.156 1 98.38 483 ALA A O 1
ATOM 3915 N N . SER A 1 484 ? -8.688 -8.242 -27.859 1 98 484 SER A N 1
ATOM 3916 C CA . SER A 1 484 ? -9.523 -7.223 -27.234 1 98 484 SER A CA 1
ATOM 3917 C C . SER A 1 484 ? -10.508 -7.848 -26.234 1 98 484 SER A C 1
ATOM 3919 O O . SER A 1 484 ? -10.734 -9.055 -26.266 1 98 484 SER A O 1
ATOM 3921 N N . LEU A 1 485 ? -11.094 -7.07 -25.438 1 98.5 485 LEU A N 1
ATOM 3922 C CA . LEU A 1 485 ? -12.102 -7.582 -24.5 1 98.5 485 LEU A CA 1
ATOM 3923 C C . LEU A 1 485 ? -13.359 -8.008 -25.25 1 98.5 485 LEU A C 1
ATOM 3925 O O . LEU A 1 485 ? -14.062 -8.922 -24.812 1 98.5 485 LEU A O 1
ATOM 3929 N N . ALA A 1 486 ? -13.609 -7.34 -26.344 1 98.62 486 ALA A N 1
ATOM 3930 C CA . ALA A 1 486 ? -14.727 -7.77 -27.172 1 98.62 486 ALA A CA 1
ATOM 3931 C C . ALA A 1 486 ? -14.516 -9.188 -27.688 1 98.62 486 ALA A C 1
ATOM 3933 O O . ALA A 1 486 ? -15.445 -10 -27.688 1 98.62 486 ALA A O 1
ATOM 3934 N N . GLN A 1 487 ? -13.312 -9.477 -28.141 1 98.69 487 GLN A N 1
ATOM 3935 C CA . GLN A 1 487 ? -12.984 -10.828 -28.594 1 98.69 487 GLN A CA 1
ATOM 3936 C C . GLN A 1 487 ? -13.086 -11.836 -27.453 1 98.69 487 GLN A C 1
ATOM 3938 O O . GLN A 1 487 ? -13.586 -12.945 -27.641 1 98.69 487 GLN A O 1
ATOM 3943 N N . LEU A 1 488 ? -12.602 -11.43 -26.312 1 98.69 488 LEU A N 1
ATOM 3944 C CA . LEU A 1 488 ? -12.711 -12.273 -25.125 1 98.69 488 LEU A CA 1
ATOM 3945 C C . LEU A 1 488 ? -14.172 -12.57 -24.812 1 98.69 488 LEU A C 1
ATOM 3947 O O . LEU A 1 488 ? -14.539 -13.719 -24.547 1 98.69 488 LEU A O 1
ATOM 3951 N N . TYR A 1 489 ? -15 -11.539 -24.828 1 98.62 489 TYR A N 1
ATOM 3952 C CA . TYR A 1 489 ? -16.422 -11.672 -24.531 1 98.62 489 TYR A CA 1
ATOM 3953 C C . TYR A 1 489 ? -17.094 -12.648 -25.484 1 98.62 489 TYR A C 1
ATOM 3955 O O . TYR A 1 489 ? -17.812 -13.555 -25.062 1 98.62 489 TYR A O 1
ATOM 3963 N N . ASN A 1 490 ? -16.844 -12.516 -26.75 1 98.31 490 ASN A N 1
ATOM 3964 C CA . ASN A 1 490 ? -17.453 -13.352 -27.766 1 98.31 490 ASN A CA 1
ATOM 3965 C C . ASN A 1 490 ? -17 -14.805 -27.656 1 98.31 490 ASN A C 1
ATOM 3967 O O . ASN A 1 490 ? -17.812 -15.719 -27.766 1 98.31 490 ASN A O 1
ATOM 3971 N N . ALA A 1 491 ? -15.711 -14.969 -27.484 1 97.19 491 ALA A N 1
ATOM 3972 C CA . ALA A 1 491 ? -15.18 -16.328 -27.344 1 97.19 491 ALA A CA 1
ATOM 3973 C C . ALA A 1 491 ? -15.742 -17 -26.094 1 97.19 491 ALA A C 1
ATOM 3975 O O . ALA A 1 491 ? -16.031 -18.203 -26.109 1 97.19 491 ALA A O 1
ATOM 3976 N N . THR A 1 492 ? -15.891 -16.234 -25.031 1 97.69 492 THR A N 1
ATOM 3977 C CA . THR A 1 492 ? -16.469 -16.75 -23.781 1 97.69 492 THR A CA 1
ATOM 3978 C C . THR A 1 492 ? -17.906 -17.172 -24 1 97.69 492 THR A C 1
ATOM 3980 O O . THR A 1 492 ? -18.328 -18.25 -23.562 1 97.69 492 THR A O 1
ATOM 3983 N N . SER A 1 493 ? -18.672 -16.312 -24.625 1 97.38 493 SER A N 1
ATOM 3984 C CA . SER A 1 493 ? -20.062 -16.594 -24.906 1 97.38 493 SER A CA 1
ATOM 3985 C C . SER A 1 493 ? -20.219 -17.875 -25.719 1 97.38 493 SER A C 1
ATOM 3987 O O . SER A 1 493 ? -21.078 -18.703 -25.422 1 97.38 493 SER A O 1
ATOM 3989 N N . PHE A 1 494 ? -19.359 -18.047 -26.641 1 95.19 494 PHE A N 1
ATOM 3990 C CA . PHE A 1 494 ? -19.391 -19.25 -27.484 1 95.19 494 PHE A CA 1
ATOM 3991 C C . PHE A 1 494 ? -19.047 -20.484 -26.688 1 95.19 494 PHE A C 1
ATOM 3993 O O . PHE A 1 494 ? -19.766 -21.484 -26.734 1 95.19 494 PHE A O 1
ATOM 4000 N N . ALA A 1 495 ? -17.953 -20.422 -25.953 1 92.5 495 ALA A N 1
ATOM 4001 C CA . ALA A 1 495 ? -17.516 -21.578 -25.172 1 92.5 495 ALA A CA 1
ATOM 4002 C C . ALA A 1 495 ? -18.578 -22.016 -24.188 1 92.5 495 ALA A C 1
ATOM 4004 O O . ALA A 1 495 ? -18.781 -23.203 -23.969 1 92.5 495 ALA A O 1
ATOM 4005 N N . CYS A 1 496 ? -19.281 -21.047 -23.562 1 94.81 496 CYS A N 1
ATOM 4006 C CA . CYS A 1 496 ? -20.281 -21.344 -22.547 1 94.81 496 CYS A CA 1
ATOM 4007 C C . CYS A 1 496 ? -21.547 -21.922 -23.188 1 94.81 496 CYS A C 1
ATOM 4009 O O . CYS A 1 496 ? -22.375 -22.5 -22.484 1 94.81 496 CYS A O 1
ATOM 4011 N N . SER A 1 497 ? -21.641 -21.844 -24.484 1 92.88 497 SER A N 1
ATOM 4012 C CA . SER A 1 497 ? -22.812 -22.375 -25.188 1 92.88 497 SER A CA 1
ATOM 4013 C C . SER A 1 497 ? -22.609 -23.844 -25.547 1 92.88 497 SER A C 1
ATOM 4015 O O . SER A 1 497 ? -23.547 -24.5 -26.016 1 92.88 497 SER A O 1
ATOM 4017 N N . LEU A 1 498 ? -21.422 -24.344 -25.266 1 88.19 498 LEU A N 1
ATOM 4018 C CA . LEU A 1 498 ? -21.109 -25.734 -25.609 1 88.19 498 LEU A CA 1
ATOM 4019 C C . LEU A 1 498 ? -21.469 -26.672 -24.469 1 88.19 498 LEU A C 1
ATOM 4021 O O . LEU A 1 498 ? -21.297 -26.328 -23.297 1 88.19 498 LEU A O 1
ATOM 4025 N N . ASN A 1 499 ? -21.969 -27.828 -24.828 1 86.44 499 ASN A N 1
ATOM 4026 C CA . ASN A 1 499 ? -22.125 -28.875 -23.828 1 86.44 499 ASN A CA 1
ATOM 4027 C C . ASN A 1 499 ? -20.812 -29.594 -23.562 1 86.44 499 ASN A C 1
ATOM 4029 O O . ASN A 1 499 ? -19.797 -29.281 -24.188 1 86.44 499 ASN A O 1
ATOM 4033 N N . HIS A 1 500 ? -20.844 -30.531 -22.625 1 87.25 500 HIS A N 1
ATOM 4034 C CA . HIS A 1 500 ? -19.625 -31.156 -22.172 1 87.25 500 HIS A CA 1
ATOM 4035 C C . HIS A 1 500 ? -18.891 -31.844 -23.328 1 87.25 500 HIS A C 1
ATOM 4037 O O . HIS A 1 500 ? -17.672 -31.672 -23.484 1 87.25 500 HIS A O 1
ATOM 4043 N N . ASP A 1 501 ? -19.578 -32.562 -24.156 1 83.25 501 ASP A N 1
ATOM 4044 C CA . ASP A 1 501 ? -18.969 -33.344 -25.234 1 83.25 501 ASP A CA 1
ATOM 4045 C C . ASP A 1 501 ? -18.312 -32.406 -26.25 1 83.25 501 ASP A C 1
ATOM 4047 O O . ASP A 1 501 ? -17.188 -32.656 -26.703 1 83.25 501 ASP A O 1
ATOM 4051 N N . ASN A 1 502 ? -19.016 -31.375 -26.609 1 85.56 502 ASN A N 1
ATOM 4052 C CA . ASN A 1 502 ? -18.469 -30.406 -27.547 1 85.56 502 ASN A CA 1
ATOM 4053 C C . ASN A 1 502 ? -17.297 -29.641 -26.953 1 85.56 502 ASN A C 1
ATOM 4055 O O . ASN A 1 502 ? -16.375 -29.266 -27.672 1 85.56 502 ASN A O 1
ATOM 4059 N N . LEU A 1 503 ? -17.375 -29.453 -25.641 1 86.88 503 LEU A N 1
ATOM 4060 C CA . LEU A 1 503 ? -16.281 -28.781 -24.953 1 86.88 503 LEU A CA 1
ATOM 4061 C C . LEU A 1 503 ? -15 -29.594 -25.031 1 86.88 503 LEU A C 1
ATOM 4063 O O . LEU A 1 503 ? -13.906 -29.031 -25.156 1 86.88 503 LEU A O 1
ATOM 4067 N N . VAL A 1 504 ? -15.133 -30.844 -24.859 1 83.88 504 VAL A N 1
ATOM 4068 C CA . VAL A 1 504 ? -13.984 -31.734 -24.953 1 83.88 504 VAL A CA 1
ATOM 4069 C C . VAL A 1 504 ? -13.352 -31.625 -26.344 1 83.88 504 VAL A C 1
ATOM 4071 O O . VAL A 1 504 ? -12.125 -31.547 -26.469 1 83.88 504 VAL A O 1
ATOM 4074 N N . SER A 1 505 ? -14.203 -31.578 -27.312 1 83.31 505 SER A N 1
ATOM 4075 C CA . SER A 1 505 ? -13.727 -31.438 -28.688 1 83.31 505 SER A CA 1
ATOM 4076 C C . SER A 1 505 ? -13.094 -30.062 -28.922 1 83.31 505 SER A C 1
ATOM 4078 O O . SER A 1 505 ? -12.094 -29.953 -29.641 1 83.31 505 SER A O 1
ATOM 4080 N N . PHE A 1 506 ? -13.727 -29.172 -28.375 1 83.38 506 PHE A N 1
ATOM 4081 C CA . PHE A 1 506 ? -13.266 -27.797 -28.5 1 83.38 506 PHE A CA 1
ATOM 4082 C C . PHE A 1 506 ? -11.883 -27.641 -27.875 1 83.38 506 PHE A C 1
ATOM 4084 O O . PHE A 1 506 ? -11.039 -26.906 -28.406 1 83.38 506 PHE A O 1
ATOM 4091 N N . ALA A 1 507 ? -11.68 -28.312 -26.828 1 81.44 507 ALA A N 1
ATOM 4092 C CA . ALA A 1 507 ? -10.438 -28.172 -26.078 1 81.44 507 ALA A CA 1
ATOM 4093 C C . ALA A 1 507 ? -9.375 -29.141 -26.594 1 81.44 507 ALA A C 1
ATOM 4095 O O . ALA A 1 507 ? -8.258 -29.188 -26.078 1 81.44 507 ALA A O 1
ATOM 4096 N N . ALA A 1 508 ? -9.867 -29.781 -27.656 1 75.31 508 ALA A N 1
ATOM 4097 C CA . ALA A 1 508 ? -8.945 -30.766 -28.234 1 75.31 508 ALA A CA 1
ATOM 4098 C C . ALA A 1 508 ? -7.676 -30.094 -28.734 1 75.31 508 ALA A C 1
ATOM 4100 O O . ALA A 1 508 ? -7.738 -29.062 -29.422 1 75.31 508 ALA A O 1
ATOM 4101 N N . GLY A 1 509 ? -6.52 -30.281 -28.125 1 65.69 509 GLY A N 1
ATOM 4102 C CA . GLY A 1 509 ? -5.246 -29.688 -28.484 1 65.69 509 GLY A CA 1
ATOM 4103 C C . GLY A 1 509 ? -4.695 -28.75 -27.438 1 65.69 509 GLY A C 1
ATOM 4104 O O . GLY A 1 509 ? -3.553 -28.297 -27.531 1 65.69 509 GLY A O 1
ATOM 4105 N N . SER A 1 510 ? -5.68 -28.484 -26.719 1 68.5 510 SER A N 1
ATOM 4106 C CA . SER A 1 510 ? -5.191 -27.656 -25.625 1 68.5 510 SER A CA 1
ATOM 4107 C C . SER A 1 510 ? -4.598 -28.516 -24.5 1 68.5 510 SER A C 1
ATOM 4109 O O . SER A 1 510 ? -4.836 -29.719 -24.453 1 68.5 510 SER A O 1
ATOM 4111 N N . ASN A 1 511 ? -3.631 -28.109 -23.812 1 71.88 511 ASN A N 1
ATOM 4112 C CA . ASN A 1 511 ? -3.012 -28.828 -22.703 1 71.88 511 ASN A CA 1
ATOM 4113 C C . ASN A 1 511 ? -3.832 -28.688 -21.422 1 71.88 511 ASN A C 1
ATOM 4115 O O . ASN A 1 511 ? -3.273 -28.656 -20.328 1 71.88 511 ASN A O 1
ATOM 4119 N N . ILE A 1 512 ? -5.203 -28.641 -21.656 1 77.81 512 ILE A N 1
ATOM 4120 C CA . ILE A 1 512 ? -6.043 -28.453 -20.484 1 77.81 512 ILE A CA 1
ATOM 4121 C C . ILE A 1 512 ? -6.535 -29.812 -19.984 1 77.81 512 ILE A C 1
ATOM 4123 O O . ILE A 1 512 ? -6.965 -30.656 -20.781 1 77.81 512 ILE A O 1
ATOM 4127 N N . ASP A 1 513 ? -6.406 -29.953 -18.766 1 75.19 513 ASP A N 1
ATOM 4128 C CA . ASP A 1 513 ? -6.887 -31.172 -18.109 1 75.19 513 ASP A CA 1
ATOM 4129 C C . ASP A 1 513 ? -8.398 -31.312 -18.25 1 75.19 513 ASP A C 1
ATOM 4131 O O . ASP A 1 513 ? -9.141 -30.375 -17.984 1 75.19 513 ASP A O 1
ATOM 4135 N N . GLU A 1 514 ? -8.828 -32.469 -18.672 1 72.94 514 GLU A N 1
ATOM 4136 C CA . GLU A 1 514 ? -10.242 -32.75 -18.906 1 72.94 514 GLU A CA 1
ATOM 4137 C C . GLU A 1 514 ? -11.07 -32.5 -17.641 1 72.94 514 GLU A C 1
ATOM 4139 O O . GLU A 1 514 ? -12.227 -32.094 -17.719 1 72.94 514 GLU A O 1
ATOM 4144 N N . ASN A 1 515 ? -10.383 -32.75 -16.531 1 74.44 515 ASN A N 1
ATOM 4145 C CA . ASN A 1 515 ? -11.094 -32.625 -15.266 1 74.44 515 ASN A CA 1
ATOM 4146 C C . ASN A 1 515 ? -11.391 -31.156 -14.938 1 74.44 515 ASN A C 1
ATOM 4148 O O . ASN A 1 515 ? -12.25 -30.859 -14.102 1 74.44 515 ASN A O 1
ATOM 4152 N N . GLU A 1 516 ? -10.789 -30.281 -15.641 1 86.44 516 GLU A N 1
ATOM 4153 C CA . GLU A 1 516 ? -10.992 -28.875 -15.367 1 86.44 516 GLU A CA 1
ATOM 4154 C C . GLU A 1 516 ? -11.867 -28.219 -16.422 1 86.44 516 GLU A C 1
ATOM 4156 O O . GLU A 1 516 ? -12.328 -27.078 -16.25 1 86.44 516 GLU A O 1
ATOM 4161 N N . LEU A 1 517 ? -12.18 -28.922 -17.438 1 88.38 517 LEU A N 1
ATOM 4162 C CA . LEU A 1 517 ? -12.836 -28.375 -18.625 1 88.38 517 LEU A CA 1
ATOM 4163 C C . LEU A 1 517 ? -14.203 -27.797 -18.25 1 88.38 517 LEU A C 1
ATOM 4165 O O . LEU A 1 517 ? -14.617 -26.766 -18.781 1 88.38 517 LEU A O 1
ATOM 4169 N N . ASP A 1 518 ? -14.836 -28.469 -17.328 1 91.94 518 ASP A N 1
ATOM 4170 C CA . ASP A 1 518 ? -16.188 -28.062 -16.969 1 91.94 518 ASP A CA 1
ATOM 4171 C C . ASP A 1 518 ? -16.203 -26.719 -16.234 1 91.94 518 ASP A C 1
ATOM 4173 O O . ASP A 1 518 ? -17.25 -26.078 -16.141 1 91.94 518 ASP A O 1
ATOM 4177 N N . SER A 1 519 ? -15.078 -26.297 -15.805 1 94.31 519 SER A N 1
ATOM 4178 C CA . SER A 1 519 ? -15.016 -25.047 -15.047 1 94.31 519 SER A CA 1
ATOM 4179 C C . SER A 1 519 ? -14.703 -23.859 -15.961 1 94.31 519 SER A C 1
ATOM 4181 O O . SER A 1 519 ? -14.688 -22.719 -15.516 1 94.31 519 SER A O 1
ATOM 4183 N N . TYR A 1 520 ? -14.539 -24.047 -17.219 1 94.88 520 TYR A N 1
ATOM 4184 C CA . TYR A 1 520 ? -13.945 -23 -18.047 1 94.88 520 TYR A CA 1
ATOM 4185 C C . TYR A 1 520 ? -14.992 -21.984 -18.5 1 94.88 520 TYR A C 1
ATOM 4187 O O . TYR A 1 520 ? -14.656 -20.891 -18.938 1 94.88 520 TYR A O 1
ATOM 4195 N N . CYS A 1 521 ? -16.297 -22.406 -18.5 1 96.38 521 CYS A N 1
ATOM 4196 C CA . CYS A 1 521 ? -17.281 -21.344 -18.672 1 96.38 521 CYS A CA 1
ATOM 4197 C C . CYS A 1 521 ? -17.172 -20.328 -17.531 1 96.38 521 CYS A C 1
ATOM 4199 O O . CYS A 1 521 ? -17.125 -19.125 -17.766 1 96.38 521 CYS A O 1
ATOM 4201 N N . PHE A 1 522 ? -17.094 -20.828 -16.312 1 98.12 522 PHE A N 1
ATOM 4202 C CA . PHE A 1 522 ? -16.891 -19.953 -15.156 1 98.12 522 PHE A CA 1
ATOM 4203 C C . PHE A 1 522 ? -15.594 -19.156 -15.297 1 98.12 522 PHE A C 1
ATOM 4205 O O . PHE A 1 522 ? -15.586 -17.938 -15.148 1 98.12 522 PHE A O 1
ATOM 4212 N N . ARG A 1 523 ? -14.5 -19.859 -15.539 1 98.25 523 ARG A N 1
ATOM 4213 C CA . ARG A 1 523 ? -13.188 -19.234 -15.602 1 98.25 523 ARG A CA 1
ATOM 4214 C C . ARG A 1 523 ? -13.164 -18.109 -16.625 1 98.25 523 ARG A C 1
ATOM 4216 O O . ARG A 1 523 ? -12.602 -17.047 -16.359 1 98.25 523 ARG A O 1
ATOM 4223 N N . SER A 1 524 ? -13.781 -18.344 -17.734 1 98.38 524 SER A N 1
ATOM 4224 C CA . SER A 1 524 ? -13.781 -17.359 -18.828 1 98.38 524 SER A CA 1
ATOM 4225 C C . SER A 1 524 ? -14.656 -16.156 -18.484 1 98.38 524 SER A C 1
ATOM 4227 O O . SER A 1 524 ? -14.266 -15.008 -18.719 1 98.38 524 SER A O 1
ATOM 4229 N N . THR A 1 525 ? -15.828 -16.406 -17.922 1 98.81 525 THR A N 1
ATOM 4230 C CA . THR A 1 525 ? -16.719 -15.32 -17.531 1 98.81 525 THR A CA 1
ATOM 4231 C C . THR A 1 525 ? -16.094 -14.484 -16.422 1 98.81 525 THR A C 1
ATOM 4233 O O . THR A 1 525 ? -16.188 -13.258 -16.438 1 98.81 525 THR A O 1
ATOM 4236 N N . TYR A 1 526 ? -15.461 -15.156 -15.484 1 98.88 526 TYR A N 1
ATOM 4237 C CA . TYR A 1 526 ? -14.812 -14.461 -14.367 1 98.88 526 TYR A CA 1
ATOM 4238 C C . TYR A 1 526 ? -13.703 -13.547 -14.867 1 98.88 526 TYR A C 1
ATOM 4240 O O . TYR A 1 526 ? -13.586 -12.406 -14.414 1 98.88 526 TYR A O 1
ATOM 4248 N N . VAL A 1 527 ? -12.891 -14.031 -15.766 1 98.94 527 VAL A N 1
ATOM 4249 C CA . VAL A 1 527 ? -11.797 -13.25 -16.328 1 98.94 527 VAL A CA 1
ATOM 4250 C C . VAL A 1 527 ? -12.352 -12 -17 1 98.94 527 VAL A C 1
ATOM 4252 O O . VAL A 1 527 ? -11.82 -10.898 -16.844 1 98.94 527 VAL A O 1
ATOM 4255 N N . PHE A 1 528 ? -13.398 -12.172 -17.797 1 98.88 528 PHE A N 1
ATOM 4256 C CA . PHE A 1 528 ? -14.016 -11.016 -18.438 1 98.88 528 PHE A CA 1
ATOM 4257 C C . PHE A 1 528 ? -14.484 -10 -17.406 1 98.88 528 PHE A C 1
ATOM 4259 O O . PHE A 1 528 ? -14.227 -8.805 -17.547 1 98.88 528 PHE A O 1
ATOM 4266 N N . GLN A 1 529 ? -15.195 -10.477 -16.391 1 98.88 529 GLN A N 1
ATOM 4267 C CA . GLN A 1 529 ? -15.734 -9.586 -15.367 1 98.88 529 GLN A CA 1
ATOM 4268 C C . GLN A 1 529 ? -14.609 -8.875 -14.617 1 98.88 529 GLN A C 1
ATOM 4270 O O . GLN A 1 529 ? -14.703 -7.672 -14.344 1 98.88 529 GLN A O 1
ATOM 4275 N N . LEU A 1 530 ? -13.602 -9.602 -14.258 1 98.88 530 LEU A N 1
ATOM 4276 C CA . LEU A 1 530 ? -12.461 -9.023 -13.555 1 98.88 530 LEU A CA 1
ATOM 4277 C C . LEU A 1 530 ? -11.812 -7.914 -14.375 1 98.88 530 LEU A C 1
ATOM 4279 O O . LEU A 1 530 ? -11.539 -6.828 -13.852 1 98.88 530 LEU A O 1
ATOM 4283 N N . LEU A 1 531 ? -11.578 -8.156 -15.648 1 98.88 531 LEU A N 1
ATOM 4284 C CA . LEU A 1 531 ? -10.891 -7.207 -16.516 1 98.88 531 LEU A CA 1
ATOM 4285 C C . LEU A 1 531 ? -11.789 -6.008 -16.812 1 98.88 531 LEU A C 1
ATOM 4287 O O . LEU A 1 531 ? -11.352 -4.859 -16.688 1 98.88 531 LEU A O 1
ATOM 4291 N N . HIS A 1 532 ? -13 -6.234 -17.172 1 98.75 532 HIS A N 1
ATOM 4292 C CA . HIS A 1 532 ? -13.883 -5.172 -17.656 1 98.75 532 HIS A CA 1
ATOM 4293 C C . HIS A 1 532 ? -14.531 -4.434 -16.484 1 98.75 532 HIS A C 1
ATOM 4295 O O . HIS A 1 532 ? -14.375 -3.219 -16.344 1 98.75 532 HIS A O 1
ATOM 4301 N N . ASN A 1 533 ? -15.203 -5.168 -15.633 1 98.56 533 ASN A N 1
ATOM 4302 C CA . ASN A 1 533 ? -15.961 -4.52 -14.57 1 98.56 533 ASN A CA 1
ATOM 4303 C C . ASN A 1 533 ? -15.125 -4.336 -13.312 1 98.56 533 ASN A C 1
ATOM 4305 O O . ASN A 1 533 ? -15.406 -3.463 -12.492 1 98.56 533 ASN A O 1
ATOM 4309 N N . GLY A 1 534 ? -14.141 -5.148 -13.125 1 98.69 534 GLY A N 1
ATOM 4310 C CA . GLY A 1 534 ? -13.242 -5.016 -11.984 1 98.69 534 GLY A CA 1
ATOM 4311 C C . GLY A 1 534 ? -12.188 -3.943 -12.18 1 98.69 534 GLY A C 1
ATOM 4312 O O . GLY A 1 534 ? -12.281 -2.859 -11.602 1 98.69 534 GLY A O 1
ATOM 4313 N N . TYR A 1 535 ? -11.297 -4.145 -13.141 1 98.44 535 TYR A N 1
ATOM 4314 C CA . TYR A 1 535 ? -10.164 -3.252 -13.367 1 98.44 535 TYR A CA 1
ATOM 4315 C C . TYR A 1 535 ? -10.578 -2.062 -14.227 1 98.44 535 TYR A C 1
ATOM 4317 O O . TYR A 1 535 ? -9.914 -1.022 -14.211 1 98.44 535 TYR A O 1
ATOM 4325 N N . GLY A 1 536 ? -11.562 -2.209 -15.117 1 97.81 536 GLY A N 1
ATOM 4326 C CA . GLY A 1 536 ? -12.07 -1.061 -15.852 1 97.81 536 GLY A CA 1
ATOM 4327 C C . GLY A 1 536 ? -11.594 -1.009 -17.297 1 97.81 536 GLY A C 1
ATOM 4328 O O . GLY A 1 536 ? -11.648 0.042 -17.938 1 97.81 536 GLY A O 1
ATOM 4329 N N . PHE A 1 537 ? -11.18 -2.107 -17.875 1 98.19 537 PHE A N 1
ATOM 4330 C CA . PHE A 1 537 ? -10.805 -2.135 -19.281 1 98.19 537 PHE A CA 1
ATOM 4331 C C . PHE A 1 537 ? -12.031 -1.977 -20.172 1 98.19 537 PHE A C 1
ATOM 4333 O O . PHE A 1 537 ? -13.094 -2.537 -19.875 1 98.19 537 PHE A O 1
ATOM 4340 N N . GLY A 1 538 ? -11.883 -1.213 -21.25 1 97.25 538 GLY A N 1
ATOM 4341 C CA . GLY A 1 538 ? -12.945 -1.079 -22.219 1 97.25 538 GLY A CA 1
ATOM 4342 C C . GLY A 1 538 ? -13.008 -2.234 -23.203 1 97.25 538 GLY A C 1
ATOM 4343 O O . GLY A 1 538 ? -12.07 -3.027 -23.297 1 97.25 538 GLY A O 1
ATOM 4344 N N . MET A 1 539 ? -14.055 -2.312 -23.938 1 97.88 539 MET A N 1
ATOM 4345 C CA . MET A 1 539 ? -14.289 -3.428 -24.844 1 97.88 539 MET A CA 1
ATOM 4346 C C . MET A 1 539 ? -13.258 -3.439 -25.969 1 97.88 539 MET A C 1
ATOM 4348 O O . MET A 1 539 ? -12.93 -4.5 -26.5 1 97.88 539 MET A O 1
ATOM 4352 N N . ASN A 1 540 ? -12.719 -2.273 -26.25 1 95.75 540 ASN A N 1
ATOM 4353 C CA . ASN A 1 540 ? -11.766 -2.182 -27.359 1 95.75 540 ASN A CA 1
ATOM 4354 C C . ASN A 1 540 ? -10.328 -2.268 -26.859 1 95.75 540 ASN A C 1
ATOM 4356 O O . ASN A 1 540 ? -9.391 -2.348 -27.656 1 95.75 540 ASN A O 1
ATOM 4360 N N . ASP A 1 541 ? -10.133 -2.227 -25.562 1 95.88 541 ASP A N 1
ATOM 4361 C CA . ASP A 1 541 ? -8.781 -2.389 -25.016 1 95.88 541 ASP A CA 1
ATOM 4362 C C . ASP A 1 541 ? -8.227 -3.773 -25.344 1 95.88 541 ASP A C 1
ATOM 4364 O O . ASP A 1 541 ? -8.977 -4.75 -25.406 1 95.88 541 ASP A O 1
ATOM 4368 N N . THR A 1 542 ? -6.938 -3.846 -25.547 1 96.31 542 THR A N 1
ATOM 4369 C CA . THR A 1 542 ? -6.293 -5.117 -25.859 1 96.31 542 THR A CA 1
ATOM 4370 C C . THR A 1 542 ? -5.348 -5.531 -24.734 1 96.31 542 THR A C 1
ATOM 4372 O O . THR A 1 542 ? -4.754 -4.68 -24.062 1 96.31 542 THR A O 1
ATOM 4375 N N . ILE A 1 543 ? -5.281 -6.781 -24.5 1 98 543 ILE A N 1
ATOM 4376 C CA . ILE A 1 543 ? -4.402 -7.395 -23.516 1 98 543 ILE A CA 1
ATOM 4377 C C . ILE A 1 543 ? -3.602 -8.516 -24.172 1 98 543 ILE A C 1
ATOM 4379 O O . ILE A 1 543 ? -4.137 -9.289 -24.969 1 98 543 ILE A O 1
ATOM 4383 N N . ARG A 1 544 ? -2.34 -8.578 -23.859 1 98.12 544 ARG A N 1
ATOM 4384 C CA . ARG A 1 544 ? -1.493 -9.664 -24.344 1 98.12 544 ARG A CA 1
ATOM 4385 C C . ARG A 1 544 ? -1.276 -10.727 -23.281 1 98.12 544 ARG A C 1
ATOM 4387 O O . ARG A 1 544 ? -0.688 -10.445 -22.234 1 98.12 544 ARG A O 1
ATOM 4394 N N . ALA A 1 545 ? -1.729 -11.938 -23.562 1 98.06 545 ALA A N 1
ATOM 4395 C CA . ALA A 1 545 ? -1.5 -13.055 -22.641 1 98.06 545 ALA A CA 1
ATOM 4396 C C . ALA A 1 545 ? -0.18 -13.758 -22.953 1 98.06 545 ALA A C 1
ATOM 4398 O O . ALA A 1 545 ? 0.102 -14.078 -24.109 1 98.06 545 ALA A O 1
ATOM 4399 N N . VAL A 1 546 ? 0.624 -13.961 -21.875 1 96.56 546 VAL A N 1
ATOM 4400 C CA . VAL A 1 546 ? 1.96 -14.508 -22.094 1 96.56 546 VAL A CA 1
ATOM 4401 C C . VAL A 1 546 ? 2.301 -15.5 -20.984 1 96.56 546 VAL A C 1
ATOM 4403 O O . VAL A 1 546 ? 1.703 -15.469 -19.906 1 96.56 546 VAL A O 1
ATOM 4406 N N . ARG A 1 547 ? 3.215 -16.391 -21.281 1 93.81 547 ARG A N 1
ATOM 4407 C CA . ARG A 1 547 ? 3.732 -17.328 -20.297 1 93.81 547 ARG A CA 1
ATOM 4408 C C . ARG A 1 547 ? 5.25 -17.234 -20.188 1 93.81 547 ARG A C 1
ATOM 4410 O O . ARG A 1 547 ? 5.801 -17.266 -19.078 1 93.81 547 ARG A O 1
ATOM 4417 N N . VAL A 1 548 ? 5.938 -17.188 -21.281 1 92.69 548 VAL A N 1
ATOM 4418 C CA . VAL A 1 548 ? 7.395 -17.125 -21.375 1 92.69 548 VAL A CA 1
ATOM 4419 C C . VAL A 1 548 ? 7.801 -15.992 -22.328 1 92.69 548 VAL A C 1
ATOM 4421 O O . VAL A 1 548 ? 7.191 -15.812 -23.375 1 92.69 548 VAL A O 1
ATOM 4424 N N . ILE A 1 549 ? 8.695 -15.195 -21.891 1 91.75 549 ILE A N 1
ATOM 4425 C CA . ILE A 1 549 ? 9.297 -14.156 -22.734 1 91.75 549 ILE A CA 1
ATOM 4426 C C . ILE A 1 549 ? 10.812 -14.25 -22.641 1 91.75 549 ILE A C 1
ATOM 4428 O O . ILE A 1 549 ? 11.383 -14.227 -21.547 1 91.75 549 ILE A O 1
ATOM 4432 N N . ASP A 1 550 ? 11.445 -14.367 -23.766 1 85.38 550 ASP A N 1
ATOM 4433 C CA . ASP A 1 550 ? 12.898 -14.305 -23.875 1 85.38 550 ASP A CA 1
ATOM 4434 C C . ASP A 1 550 ? 13.57 -15.25 -22.891 1 85.38 550 ASP A C 1
ATOM 4436 O O . ASP A 1 550 ? 14.43 -14.836 -22.109 1 85.38 550 ASP A O 1
ATOM 4440 N N . GLY A 1 551 ? 13.078 -16.5 -22.797 1 81.62 551 GLY A N 1
ATOM 4441 C CA . GLY A 1 551 ? 13.75 -17.531 -22.016 1 81.62 551 GLY A CA 1
ATOM 4442 C C . GLY A 1 551 ? 13.375 -17.516 -20.547 1 81.62 551 GLY A C 1
ATOM 4443 O O . GLY A 1 551 ? 13.914 -18.281 -19.75 1 81.62 551 GLY A O 1
ATOM 4444 N N . HIS A 1 552 ? 12.484 -16.594 -20.156 1 89.06 552 HIS A N 1
ATOM 4445 C CA . HIS A 1 552 ? 12.078 -16.516 -18.766 1 89.06 552 HIS A CA 1
ATOM 4446 C C . HIS A 1 552 ? 10.578 -16.75 -18.609 1 89.06 552 HIS A C 1
ATOM 4448 O O . HIS A 1 552 ? 9.781 -16.266 -19.422 1 89.06 552 HIS A O 1
ATOM 4454 N N . LYS A 1 553 ? 10.297 -17.547 -17.672 1 92.19 553 LYS A N 1
ATOM 4455 C CA . LYS A 1 553 ? 8.898 -17.578 -17.25 1 92.19 553 LYS A CA 1
ATOM 4456 C C . LYS A 1 553 ? 8.477 -16.219 -16.688 1 92.19 553 LYS A C 1
ATOM 4458 O O . LYS A 1 553 ? 9.141 -15.672 -15.812 1 92.19 553 LYS A O 1
ATOM 4463 N N . VAL A 1 554 ? 7.43 -15.727 -17.203 1 94.44 554 VAL A N 1
ATOM 4464 C CA . VAL A 1 554 ? 6.949 -14.422 -16.75 1 94.44 554 VAL A CA 1
ATOM 4465 C C . VAL A 1 554 ? 6.332 -14.547 -15.359 1 94.44 554 VAL A C 1
ATOM 4467 O O . VAL A 1 554 ? 5.633 -15.516 -15.07 1 94.44 554 VAL A O 1
ATOM 4470 N N . GLY A 1 555 ? 6.68 -13.523 -14.484 1 95.12 555 GLY A N 1
ATOM 4471 C CA . GLY A 1 555 ? 6.082 -13.531 -13.156 1 95.12 555 GLY A CA 1
ATOM 4472 C C . GLY A 1 555 ? 6.898 -12.766 -12.133 1 95.12 555 GLY A C 1
ATOM 4473 O O . GLY A 1 555 ? 7.949 -12.211 -12.461 1 95.12 555 GLY A O 1
ATOM 4474 N N . TRP A 1 556 ? 6.395 -12.781 -10.898 1 97.94 556 TRP A N 1
ATOM 4475 C CA . TRP A 1 556 ? 6.988 -12 -9.82 1 97.94 556 TRP A CA 1
ATOM 4476 C C . TRP A 1 556 ? 8.352 -12.562 -9.43 1 97.94 556 TRP A C 1
ATOM 4478 O O . TRP A 1 556 ? 9.211 -11.828 -8.922 1 97.94 556 TRP A O 1
ATOM 4488 N N . ALA A 1 557 ? 8.633 -13.867 -9.641 1 97.44 557 ALA A N 1
ATOM 4489 C CA . ALA A 1 557 ? 9.883 -14.492 -9.227 1 97.44 557 ALA A CA 1
ATOM 4490 C C . ALA A 1 557 ? 11.078 -13.828 -9.898 1 97.44 557 ALA A C 1
ATOM 4492 O O . ALA A 1 557 ? 12.094 -13.555 -9.25 1 97.44 557 ALA A O 1
ATOM 4493 N N . LEU A 1 558 ? 10.961 -13.633 -11.203 1 97 558 LEU A N 1
ATOM 4494 C CA . LEU A 1 558 ? 12.023 -12.961 -11.938 1 97 558 LEU A CA 1
ATOM 4495 C C . LEU A 1 558 ? 12.242 -11.547 -11.406 1 97 558 LEU A C 1
ATOM 4497 O O . LEU A 1 558 ? 13.383 -11.133 -11.195 1 97 558 LEU A O 1
ATOM 4501 N N . GLY A 1 559 ? 11.148 -10.797 -11.219 1 97.56 559 GLY A N 1
ATOM 4502 C CA . GLY A 1 559 ? 11.25 -9.445 -10.68 1 97.56 559 GLY A CA 1
ATOM 4503 C C . GLY A 1 559 ? 11.859 -9.398 -9.289 1 97.56 559 GLY A C 1
ATOM 4504 O O . GLY A 1 559 ? 12.68 -8.531 -9 1 97.56 559 GLY A O 1
ATOM 4505 N N . ALA A 1 560 ? 11.453 -10.312 -8.461 1 97.5 560 ALA A N 1
ATOM 4506 C CA . ALA A 1 560 ? 11.992 -10.398 -7.105 1 97.5 560 ALA A CA 1
ATOM 4507 C C . ALA A 1 560 ? 13.492 -10.688 -7.133 1 97.5 560 ALA A C 1
ATOM 4509 O O . ALA A 1 560 ? 14.25 -10.133 -6.336 1 97.5 560 ALA A O 1
ATOM 4510 N N . MET A 1 561 ? 13.898 -11.609 -8.016 1 97.12 561 MET A N 1
ATOM 4511 C CA . MET A 1 561 ? 15.312 -11.945 -8.109 1 97.12 561 MET A CA 1
ATOM 4512 C C . MET A 1 561 ? 16.125 -10.734 -8.562 1 97.12 561 MET A C 1
ATOM 4514 O O . MET A 1 561 ? 17.219 -10.484 -8.047 1 97.12 561 MET A O 1
ATOM 4518 N N . LEU A 1 562 ? 15.57 -10.039 -9.562 1 96.25 562 LEU A N 1
ATOM 4519 C CA . LEU A 1 562 ? 16.234 -8.812 -10.008 1 96.25 562 LEU A CA 1
ATOM 4520 C C . LEU A 1 562 ? 16.422 -7.848 -8.844 1 96.25 562 LEU A C 1
ATOM 4522 O O . LEU A 1 562 ? 17.5 -7.258 -8.703 1 96.25 562 LEU A O 1
ATOM 4526 N N . TYR A 1 563 ? 15.422 -7.672 -8.047 1 94.62 563 TYR A N 1
ATOM 4527 C CA . TYR A 1 563 ? 15.484 -6.809 -6.875 1 94.62 563 TYR A CA 1
ATOM 4528 C C . TYR A 1 563 ? 16.531 -7.309 -5.883 1 94.62 563 TYR A C 1
ATOM 4530 O O . TYR A 1 563 ? 17.375 -6.535 -5.418 1 94.62 563 TYR A O 1
ATOM 4538 N N . GLU A 1 564 ? 16.531 -8.578 -5.582 1 94.69 564 GLU A N 1
ATOM 4539 C CA . GLU A 1 564 ? 17.391 -9.164 -4.559 1 94.69 564 GLU A CA 1
ATOM 4540 C C . GLU A 1 564 ? 18.859 -9.102 -4.965 1 94.69 564 GLU A C 1
ATOM 4542 O O . GLU A 1 564 ? 19.719 -8.844 -4.129 1 94.69 564 GLU A O 1
ATOM 4547 N N . ILE A 1 565 ? 19.141 -9.375 -6.223 1 94.38 565 ILE A N 1
ATOM 4548 C CA . ILE A 1 565 ? 20.5 -9.312 -6.719 1 94.38 565 ILE A CA 1
ATOM 4549 C C . ILE A 1 565 ? 21.094 -7.93 -6.449 1 94.38 565 ILE A C 1
ATOM 4551 O O . ILE A 1 565 ? 22.234 -7.812 -5.992 1 94.38 565 ILE A O 1
ATOM 4555 N N . ASN A 1 566 ? 20.266 -6.941 -6.656 1 91.81 566 ASN A N 1
ATOM 4556 C CA . ASN A 1 566 ? 20.766 -5.574 -6.555 1 91.81 566 ASN A CA 1
ATOM 4557 C C . ASN A 1 566 ? 20.703 -5.062 -5.117 1 91.81 566 ASN A C 1
ATOM 4559 O O . ASN A 1 566 ? 21.078 -3.918 -4.848 1 91.81 566 ASN A O 1
ATOM 4563 N N . SER A 1 567 ? 20.25 -5.867 -4.223 1 88.62 567 SER A N 1
ATOM 4564 C CA . SER A 1 567 ? 20.312 -5.562 -2.795 1 88.62 567 SER A CA 1
ATOM 4565 C C . SER A 1 567 ? 21.578 -6.156 -2.16 1 88.62 567 SER A C 1
ATOM 4567 O O . SER A 1 567 ? 21.859 -5.895 -0.992 1 88.62 567 SER A O 1
ATOM 4569 N N . MET A 1 568 ? 22.312 -6.898 -2.879 1 87.5 568 MET A N 1
ATOM 4570 C CA . MET A 1 568 ? 23.562 -7.469 -2.393 1 87.5 568 MET A CA 1
ATOM 4571 C C . MET A 1 568 ? 24.703 -6.484 -2.566 1 87.5 568 MET A C 1
ATOM 4573 O O . MET A 1 568 ? 24.703 -5.676 -3.498 1 87.5 568 MET A O 1
ATOM 4577 N N . PRO A 1 569 ? 25.703 -6.586 -1.763 1 82.56 569 PRO A N 1
ATOM 4578 C CA . PRO A 1 569 ? 26.828 -5.641 -1.823 1 82.56 569 PRO A CA 1
ATOM 4579 C C . PRO A 1 569 ? 27.75 -5.887 -3.018 1 82.56 569 PRO A C 1
ATOM 4581 O O . PRO A 1 569 ? 27.844 -7.016 -3.504 1 82.56 569 PRO A O 1
ATOM 4584 N N . TRP A 1 570 ? 28.359 -4.785 -3.461 1 84.44 570 TRP A N 1
ATOM 4585 C CA . TRP A 1 570 ? 29.453 -4.891 -4.41 1 84.44 570 TRP A CA 1
ATOM 4586 C C . TRP A 1 570 ? 30.75 -5.305 -3.707 1 84.44 570 TRP A C 1
ATOM 4588 O O . TRP A 1 570 ? 30.984 -4.934 -2.553 1 84.44 570 TRP A O 1
ATOM 4598 N N . LYS A 1 571 ? 31.562 -6.082 -4.395 1 78.5 571 LYS A N 1
ATOM 4599 C CA . LYS A 1 571 ? 32.875 -6.41 -3.898 1 78.5 571 LYS A CA 1
ATOM 4600 C C . LYS A 1 571 ? 33.969 -5.684 -4.695 1 78.5 571 LYS A C 1
ATOM 4602 O O . LYS A 1 571 ? 34 -5.789 -5.926 1 78.5 571 LYS A O 1
ATOM 4607 N N . TYR A 1 572 ? 34.719 -4.859 -3.988 1 75 572 TYR A N 1
ATOM 4608 C CA . TYR A 1 572 ? 35.844 -4.191 -4.641 1 75 572 TYR A CA 1
ATOM 4609 C C . TYR A 1 572 ? 37.062 -5.102 -4.699 1 75 572 TYR A C 1
ATOM 4611 O O . TYR A 1 572 ? 37.469 -5.66 -3.684 1 75 572 TYR A O 1
ATOM 4619 N N . VAL A 1 573 ? 37.562 -5.438 -5.902 1 71.5 573 VAL A N 1
ATOM 4620 C CA . VAL A 1 573 ? 38.719 -6.297 -6.059 1 71.5 573 VAL A CA 1
ATOM 4621 C C . VAL A 1 573 ? 39.906 -5.477 -6.559 1 71.5 573 VAL A C 1
ATOM 4623 O O . VAL A 1 573 ? 39.812 -4.762 -7.559 1 71.5 573 VAL A O 1
ATOM 4626 N N . THR A 1 574 ? 40.906 -5.125 -5.723 1 59.22 574 THR A N 1
ATOM 4627 C CA . THR A 1 574 ? 42.094 -4.395 -6.121 1 59.22 574 THR A CA 1
ATOM 4628 C C . THR A 1 574 ? 42.969 -5.234 -7.066 1 59.22 574 THR A C 1
ATOM 4630 O O . THR A 1 574 ? 42.844 -6.461 -7.094 1 59.22 574 THR A O 1
ATOM 4633 N N . ALA A 1 575 ? 43.75 -4.578 -8.055 1 51.5 575 ALA A N 1
ATOM 4634 C CA . ALA A 1 575 ? 44.625 -5.195 -9.039 1 51.5 575 ALA A CA 1
ATOM 4635 C C . ALA A 1 575 ? 45.406 -6.371 -8.438 1 51.5 575 ALA A C 1
ATOM 4637 O O . ALA A 1 575 ? 45.625 -7.371 -9.117 1 51.5 575 ALA A O 1
ATOM 4638 N N . LYS A 1 576 ? 45.969 -6.285 -7.348 1 49.62 576 LYS A N 1
ATOM 4639 C CA . LYS A 1 576 ? 46.781 -7.344 -6.781 1 49.62 576 LYS A CA 1
ATOM 4640 C C . LYS A 1 576 ? 45.969 -8.617 -6.555 1 49.62 576 LYS A C 1
ATOM 4642 O O . LYS A 1 576 ? 46.469 -9.727 -6.754 1 49.62 576 LYS A O 1
ATOM 4647 N N . GLU A 1 577 ? 44.781 -8.477 -6.16 1 46.84 577 GLU A N 1
ATOM 4648 C CA . GLU A 1 577 ? 43.938 -9.609 -5.828 1 46.84 577 GLU A CA 1
ATOM 4649 C C . GLU A 1 577 ? 43.312 -10.219 -7.078 1 46.84 577 GLU A C 1
ATOM 4651 O O . GLU A 1 577 ? 42.906 -11.383 -7.078 1 46.84 577 GLU A O 1
ATOM 4656 N N . PHE A 1 578 ? 43.125 -9.445 -8.07 1 46.12 578 PHE A N 1
ATOM 4657 C CA . PHE A 1 578 ? 42.625 -9.953 -9.336 1 46.12 578 PHE A CA 1
ATOM 4658 C C . PHE A 1 578 ? 43.562 -11.008 -9.922 1 46.12 578 PHE A C 1
ATOM 4660 O O . PHE A 1 578 ? 43.125 -11.914 -10.625 1 46.12 578 PHE A O 1
ATOM 4667 N N . GLY A 1 579 ? 44.906 -10.828 -9.758 1 39.66 579 GLY A N 1
ATOM 4668 C CA . GLY A 1 579 ? 45.812 -11.852 -10.211 1 39.66 579 GLY A CA 1
ATOM 4669 C C . GLY A 1 579 ? 45.531 -13.227 -9.633 1 39.66 579 GLY A C 1
ATOM 4670 O O . GLY A 1 579 ? 45.688 -14.242 -10.312 1 39.66 579 GLY A O 1
ATOM 4671 N N . ASP A 1 580 ? 45.125 -13.25 -8.414 1 41.03 580 ASP A N 1
ATOM 4672 C CA . ASP A 1 580 ? 44.906 -14.531 -7.754 1 41.03 580 ASP A CA 1
ATOM 4673 C C . ASP A 1 580 ? 43.562 -15.117 -8.156 1 41.03 580 ASP A C 1
ATOM 4675 O O . ASP A 1 580 ? 43.406 -16.344 -8.203 1 41.03 580 ASP A O 1
ATOM 4679 N N . PHE A 1 581 ? 42.594 -14.312 -8.391 1 37.78 581 PHE A N 1
ATOM 4680 C CA . PHE A 1 581 ? 41.281 -14.852 -8.766 1 37.78 581 PHE A CA 1
ATOM 4681 C C . PHE A 1 581 ? 41.312 -15.398 -10.188 1 37.78 581 PHE A C 1
ATOM 4683 O O . PHE A 1 581 ? 40.688 -16.422 -10.477 1 37.78 581 PHE A O 1
ATOM 4690 N N . SER A 1 582 ? 42 -14.719 -11.117 1 34.09 582 SER A N 1
ATOM 4691 C CA . SER A 1 582 ? 42.125 -15.234 -12.469 1 34.09 582 SER A CA 1
ATOM 4692 C C . SER A 1 582 ? 43.156 -16.375 -12.523 1 34.09 582 SER A C 1
ATOM 4694 O O . SER A 1 582 ? 43 -17.297 -13.336 1 34.09 582 SER A O 1
ATOM 4696 N N . ILE A 1 583 ? 44.312 -16.109 -11.836 1 35.09 583 ILE A N 1
ATOM 4697 C CA . ILE A 1 583 ? 45.438 -17.047 -11.961 1 35.09 583 ILE A CA 1
ATOM 4698 C C . ILE A 1 583 ? 45.156 -18.297 -11.133 1 35.09 583 ILE A C 1
ATOM 4700 O O . ILE A 1 583 ? 45.906 -19.266 -11.188 1 35.09 583 ILE A O 1
ATOM 4704 N N . GLY A 1 584 ? 44.344 -18.203 -10.148 1 32.62 584 GLY A N 1
ATOM 4705 C CA . GLY A 1 584 ? 44.188 -19.438 -9.406 1 32.62 584 GLY A CA 1
ATOM 4706 C C . GLY A 1 584 ? 43.781 -20.609 -10.266 1 32.62 584 GLY A C 1
ATOM 4707 O O . GLY A 1 584 ? 43.906 -21.766 -9.852 1 32.62 584 GLY A O 1
ATOM 4708 N N . SER A 1 585 ? 42.875 -20.359 -11.211 1 32 585 SER A N 1
ATOM 4709 C CA . SER A 1 585 ? 42.719 -21.547 -12.047 1 32 585 SER A CA 1
ATOM 4710 C C . SER A 1 585 ? 43.844 -21.688 -13.047 1 32 585 SER A C 1
ATOM 4712 O O . SER A 1 585 ? 43.875 -22.641 -13.844 1 32 585 SER A O 1
ATOM 4714 N N . ILE A 1 586 ? 44.531 -20.531 -13.422 1 31.91 586 ILE A N 1
ATOM 4715 C CA . ILE A 1 586 ? 45.625 -20.828 -14.367 1 31.91 586 ILE A CA 1
ATOM 4716 C C . ILE A 1 586 ? 46.844 -21.344 -13.617 1 31.91 586 ILE A C 1
ATOM 4718 O O . ILE A 1 586 ? 47.312 -20.688 -12.68 1 31.91 586 ILE A O 1
ATOM 4722 N N . GLY A 1 587 ? 47.188 -22.578 -13.492 1 29.77 587 GLY A N 1
ATOM 4723 C CA . GLY A 1 587 ? 48.344 -23.25 -12.914 1 29.77 587 GLY A CA 1
ATOM 4724 C C . GLY A 1 587 ? 49.625 -22.438 -13.039 1 29.77 587 GLY A C 1
ATOM 4725 O O . GLY A 1 587 ? 49.75 -21.641 -13.961 1 29.77 587 GLY A O 1
ATOM 4726 N N . ASN A 1 588 ? 50.344 -22.094 -11.914 1 34.62 588 ASN A N 1
ATOM 4727 C CA . ASN A 1 588 ? 51.625 -21.469 -11.727 1 34.62 588 ASN A CA 1
ATOM 4728 C C . ASN A 1 588 ? 52.562 -21.703 -12.922 1 34.62 588 ASN A C 1
ATOM 4730 O O . ASN A 1 588 ? 53.594 -21.078 -13.039 1 34.62 588 ASN A O 1
ATOM 4734 N N . ASP A 1 589 ? 52.281 -22.875 -13.594 1 33.38 589 ASP A N 1
ATOM 4735 C CA . ASP A 1 589 ? 53.312 -23.391 -14.484 1 33.38 589 ASP A CA 1
ATOM 4736 C C . ASP A 1 589 ? 53.438 -22.516 -15.742 1 33.38 589 ASP A C 1
ATOM 4738 O O . ASP A 1 589 ? 54.5 -22.438 -16.344 1 33.38 589 ASP A O 1
ATOM 4742 N N . VAL A 1 590 ? 52.25 -21.938 -16.109 1 36.09 590 VAL A N 1
ATOM 4743 C CA . VAL A 1 590 ? 52.344 -21.406 -17.469 1 36.09 590 VAL A CA 1
ATOM 4744 C C . VAL A 1 590 ? 52.906 -20 -17.438 1 36.09 590 VAL A C 1
ATOM 4746 O O . VAL A 1 590 ? 53.594 -19.562 -18.391 1 36.09 590 VAL A O 1
ATOM 4749 N N . ALA A 1 591 ? 52.688 -19.297 -16.375 1 35.41 591 ALA A N 1
ATOM 4750 C CA . ALA A 1 591 ? 53.094 -17.906 -16.344 1 35.41 591 ALA A CA 1
ATOM 4751 C C . ALA A 1 591 ? 54.625 -17.797 -16.188 1 35.41 591 ALA A C 1
ATOM 4753 O O . ALA A 1 591 ? 55.25 -16.891 -16.734 1 35.41 591 ALA A O 1
ATOM 4754 N N . TRP A 1 592 ? 55.094 -18.75 -15.359 1 37.47 592 TRP A N 1
ATOM 4755 C CA . TRP A 1 592 ? 56.562 -18.844 -15.227 1 37.47 592 TRP A CA 1
ATOM 4756 C C . TRP A 1 592 ? 57.219 -19.078 -16.578 1 37.47 592 TRP A C 1
ATOM 4758 O O . TRP A 1 592 ? 58.281 -18.547 -16.859 1 37.47 592 TRP A O 1
ATOM 4768 N N . GLY A 1 593 ? 56.375 -19.703 -17.469 1 37.09 593 GLY A N 1
ATOM 4769 C CA . GLY A 1 593 ? 56.875 -19.984 -18.797 1 37.09 593 GLY A CA 1
ATOM 4770 C C . GLY A 1 593 ? 57 -18.75 -19.672 1 37.09 593 GLY A C 1
ATOM 4771 O O . GLY A 1 593 ? 58 -18.609 -20.406 1 37.09 593 GLY A O 1
ATOM 4772 N N . ALA A 1 594 ? 56.031 -17.891 -19.438 1 40.62 594 ALA A N 1
ATOM 4773 C CA . ALA A 1 594 ? 56.031 -16.734 -20.328 1 40.62 594 ALA A CA 1
ATOM 4774 C C . ALA A 1 594 ? 57.062 -15.703 -19.891 1 40.62 594 ALA A C 1
ATOM 4776 O O . ALA A 1 594 ? 57.75 -15.109 -20.734 1 40.62 594 ALA A O 1
ATOM 4777 N N . VAL A 1 595 ? 57.188 -15.539 -18.578 1 41.81 595 VAL A N 1
ATOM 4778 C CA . VAL A 1 595 ? 58.188 -14.609 -18.062 1 41.81 595 VAL A CA 1
ATOM 4779 C C . VAL A 1 595 ? 59.594 -15.125 -18.406 1 41.81 595 VAL A C 1
ATOM 4781 O O . VAL A 1 595 ? 60.469 -14.344 -18.797 1 41.81 595 VAL A O 1
ATOM 4784 N N . VAL A 1 596 ? 59.625 -16.5 -18.312 1 42.41 596 VAL A N 1
ATOM 4785 C CA . VAL A 1 596 ? 60.875 -17.125 -18.703 1 42.41 596 VAL A CA 1
ATOM 4786 C C . VAL A 1 596 ? 61.125 -16.922 -20.188 1 42.41 596 VAL A C 1
ATOM 4788 O O . VAL A 1 596 ? 62.25 -16.641 -20.609 1 42.41 596 VAL A O 1
ATOM 4791 N N . CYS A 1 597 ? 59.969 -16.922 -20.891 1 41.88 597 CYS A N 1
ATOM 4792 C CA . CYS A 1 597 ? 60.125 -16.766 -22.328 1 41.88 597 CYS A CA 1
ATOM 4793 C C . CYS A 1 597 ? 60.5 -15.328 -22.688 1 41.88 597 CYS A C 1
ATOM 4795 O O . CYS A 1 597 ? 61.344 -15.094 -23.547 1 41.88 597 CYS A O 1
ATOM 4797 N N . ILE A 1 598 ? 59.875 -14.422 -21.969 1 45.94 598 ILE A N 1
ATOM 4798 C CA . ILE A 1 598 ? 60.156 -13.023 -22.281 1 45.94 598 ILE A CA 1
ATOM 4799 C C . ILE A 1 598 ? 61.562 -12.656 -21.797 1 45.94 598 ILE A C 1
ATOM 4801 O O . ILE A 1 598 ? 62.312 -11.992 -22.516 1 45.94 598 ILE A O 1
ATOM 4805 N N . THR A 1 599 ? 61.875 -13.219 -20.547 1 45.47 599 THR A N 1
ATOM 4806 C CA . THR A 1 599 ? 63.219 -12.969 -20.047 1 45.47 599 THR A CA 1
ATOM 4807 C C . THR A 1 599 ? 64.25 -13.609 -20.969 1 45.47 599 THR A C 1
ATOM 4809 O O . THR A 1 599 ? 65.312 -13.016 -21.25 1 45.47 599 THR A O 1
ATOM 4812 N N . LEU A 1 600 ? 63.812 -14.797 -21.484 1 48.09 600 LEU A N 1
ATOM 4813 C CA . LEU A 1 600 ? 64.75 -15.477 -22.406 1 48.09 600 LEU A CA 1
ATOM 4814 C C . LEU A 1 600 ? 64.812 -14.734 -23.734 1 48.09 600 LEU A C 1
ATOM 4816 O O . LEU A 1 600 ? 65.875 -14.68 -24.375 1 48.09 600 LEU A O 1
ATOM 4820 N N . THR A 1 601 ? 63.656 -14.156 -24.094 1 48.81 601 THR A N 1
ATOM 4821 C CA . THR A 1 601 ? 63.656 -13.398 -25.344 1 48.81 601 THR A CA 1
ATOM 4822 C C . THR A 1 601 ? 64.438 -12.102 -25.188 1 48.81 601 THR A C 1
ATOM 4824 O O . THR A 1 601 ? 65.25 -11.742 -26.078 1 48.81 601 THR A O 1
ATOM 4827 N N . VAL A 1 602 ? 64.25 -11.484 -24.031 1 52.06 602 VAL A N 1
ATOM 4828 C CA . VAL A 1 602 ? 65 -10.234 -23.812 1 52.06 602 VAL A CA 1
ATOM 4829 C C . VAL A 1 602 ? 66.5 -10.523 -23.641 1 52.06 602 VAL A C 1
ATOM 4831 O O . VAL A 1 602 ? 67.312 -9.805 -24.188 1 52.06 602 VAL A O 1
ATOM 4834 N N . LEU A 1 603 ? 66.688 -11.711 -22.875 1 51.56 603 LEU A N 1
ATOM 4835 C CA . LEU A 1 603 ? 68.062 -12.141 -22.734 1 51.56 603 LEU A CA 1
ATOM 4836 C C . LEU A 1 603 ? 68.688 -12.562 -24.078 1 51.56 603 LEU A C 1
ATOM 4838 O O . LEU A 1 603 ? 69.812 -12.297 -24.375 1 51.56 603 LEU A O 1
ATOM 4842 N N . GLY A 1 604 ? 67.688 -13.148 -24.891 1 49.91 604 GLY A N 1
ATOM 4843 C CA . GLY A 1 604 ? 68.125 -13.5 -26.25 1 49.91 604 GLY A CA 1
ATOM 4844 C C . GLY A 1 604 ? 68.375 -12.289 -27.109 1 49.91 604 GLY A C 1
ATOM 4845 O O . GLY A 1 604 ? 69.375 -12.289 -27.891 1 49.91 604 GLY A O 1
ATOM 4846 N N . LEU A 1 605 ? 67.562 -11.312 -26.922 1 54.62 605 LEU A N 1
ATOM 4847 C CA . LEU A 1 605 ? 67.688 -10.102 -27.719 1 54.62 605 LEU A CA 1
ATOM 4848 C C . LEU A 1 605 ? 68.938 -9.328 -27.266 1 54.62 605 LEU A C 1
ATOM 4850 O O . LEU A 1 605 ? 69.688 -8.766 -28.094 1 54.62 605 LEU A O 1
ATOM 4854 N N . PHE A 1 606 ? 69.125 -9.375 -25.906 1 51.5 606 PHE A N 1
ATOM 4855 C CA . PHE A 1 606 ? 70.312 -8.711 -25.375 1 51.5 606 PHE A CA 1
ATOM 4856 C C . PHE A 1 606 ? 71.562 -9.422 -25.812 1 51.5 606 PHE A C 1
ATOM 4858 O O . PHE A 1 606 ? 72.562 -8.766 -26.188 1 51.5 606 PHE A O 1
ATOM 4865 N N . THR A 1 607 ? 71.5 -10.812 -25.797 1 51.66 607 THR A N 1
ATOM 4866 C CA . THR A 1 607 ? 72.688 -11.578 -26.281 1 51.66 607 THR A CA 1
ATOM 4867 C C . THR A 1 607 ? 72.875 -11.383 -27.781 1 51.66 607 THR A C 1
ATOM 4869 O O . THR A 1 607 ? 74 -11.328 -28.25 1 51.66 607 THR A O 1
ATOM 4872 N N . ALA A 1 608 ? 71.688 -11.234 -28.453 1 55.41 608 ALA A N 1
ATOM 4873 C CA . ALA A 1 608 ? 71.812 -10.984 -29.891 1 55.41 608 ALA A CA 1
ATOM 4874 C C . ALA A 1 608 ? 72.375 -9.609 -30.172 1 55.41 608 ALA A C 1
ATOM 4876 O O . ALA A 1 608 ? 73.188 -9.438 -31.094 1 55.41 608 ALA A O 1
ATOM 4877 N N . LEU A 1 609 ? 72 -8.703 -29.312 1 53.38 609 LEU A N 1
ATOM 4878 C CA . LEU A 1 609 ? 72.5 -7.352 -29.484 1 53.38 609 LEU A CA 1
ATOM 4879 C C . LEU A 1 609 ? 74 -7.301 -29.125 1 53.38 609 LEU A C 1
ATOM 4881 O O . LEU A 1 609 ? 74.75 -6.668 -29.828 1 53.38 609 LEU A O 1
ATOM 4885 N N . VAL A 1 610 ? 74.375 -8.055 -28 1 54.41 610 VAL A N 1
ATOM 4886 C CA . VAL A 1 610 ? 75.75 -8.109 -27.609 1 54.41 610 VAL A CA 1
ATOM 4887 C C . VAL A 1 610 ? 76.562 -8.836 -28.688 1 54.41 610 VAL A C 1
ATOM 4889 O O . VAL A 1 610 ? 77.625 -8.406 -29.047 1 54.41 610 VAL A O 1
ATOM 4892 N N . MET A 1 611 ? 75.812 -9.898 -29.281 1 51.91 611 MET A N 1
ATOM 4893 C CA . MET A 1 611 ? 76.5 -10.648 -30.328 1 51.91 611 MET A CA 1
ATOM 4894 C C . MET A 1 611 ? 76.688 -9.805 -31.578 1 51.91 611 MET A C 1
ATOM 4896 O O . MET A 1 611 ? 77.75 -9.891 -32.25 1 51.91 611 MET A O 1
ATOM 4900 N N . THR A 1 612 ? 75.688 -9.062 -31.859 1 52.69 612 THR A N 1
ATOM 4901 C CA . THR A 1 612 ? 75.812 -8.203 -33.031 1 52.69 612 THR A CA 1
ATOM 4902 C C . THR A 1 612 ? 76.875 -7.133 -32.781 1 52.69 612 THR A C 1
ATOM 4904 O O . THR A 1 612 ? 77.625 -6.781 -33.719 1 52.69 612 THR A O 1
ATOM 4907 N N . PHE A 1 613 ? 76.875 -6.676 -31.516 1 50.47 613 PHE A N 1
ATOM 4908 C CA . PHE A 1 613 ? 77.875 -5.668 -31.203 1 50.47 613 PHE A CA 1
ATOM 4909 C C . PHE A 1 613 ? 79.312 -6.27 -31.266 1 50.47 613 PHE A C 1
ATOM 4911 O O . PHE A 1 613 ? 80.25 -5.664 -31.812 1 50.47 613 PHE A O 1
ATOM 4918 N N . VAL A 1 614 ? 79.375 -7.531 -30.703 1 52.19 614 VAL A N 1
ATOM 4919 C CA . VAL A 1 614 ? 80.688 -8.188 -30.734 1 52.19 614 VAL A CA 1
ATOM 4920 C C . VAL A 1 614 ? 81.125 -8.492 -32.188 1 52.19 614 VAL A C 1
ATOM 4922 O O . VAL A 1 614 ? 82.25 -8.32 -32.562 1 52.19 614 VAL A O 1
ATOM 4925 N N . LEU A 1 615 ? 80.062 -8.914 -32.938 1 51.28 615 LEU A N 1
ATOM 4926 C CA . LEU A 1 615 ? 80.375 -9.227 -34.344 1 51.28 615 LEU A CA 1
ATOM 4927 C C . LEU A 1 615 ? 80.688 -7.961 -35.094 1 51.28 615 LEU A C 1
ATOM 4929 O O . LEU A 1 615 ? 81.562 -7.98 -35.969 1 51.28 615 LEU A O 1
ATOM 4933 N N . ARG A 1 616 ? 79.938 -6.914 -34.75 1 49.03 616 ARG A N 1
ATOM 4934 C CA . ARG A 1 616 ? 80.25 -5.664 -35.438 1 49.03 616 ARG A CA 1
ATOM 4935 C C . ARG A 1 616 ? 81.688 -5.184 -35.062 1 49.03 616 ARG A C 1
ATOM 4937 O O . ARG A 1 616 ? 82.438 -4.664 -35.906 1 49.03 616 ARG A O 1
ATOM 4944 N N . GLU A 1 617 ? 82 -5.402 -33.719 1 47.97 617 GLU A N 1
ATOM 4945 C CA . GLU A 1 617 ? 83.312 -4.984 -33.312 1 47.97 617 GLU A CA 1
ATOM 4946 C C . GLU A 1 617 ? 84.438 -5.852 -33.969 1 47.97 617 GLU A C 1
ATOM 4948 O O . GLU A 1 617 ? 85.5 -5.355 -34.312 1 47.97 617 GLU A O 1
ATOM 4953 N N . ARG A 1 618 ? 84.062 -7.176 -34.125 1 47.5 618 ARG A N 1
ATOM 4954 C CA . ARG A 1 618 ? 85.062 -8.023 -34.781 1 47.5 618 ARG A CA 1
ATOM 4955 C C . ARG A 1 618 ? 85.188 -7.621 -36.25 1 47.5 618 ARG A C 1
ATOM 4957 O O . ARG A 1 618 ? 86.312 -7.699 -36.812 1 47.5 618 ARG A O 1
ATOM 4964 N N . ARG A 1 619 ? 84 -7.277 -36.875 1 46.19 619 ARG A N 1
ATOM 4965 C CA . ARG A 1 619 ? 84.125 -6.871 -38.25 1 46.19 619 ARG A CA 1
ATOM 4966 C C . ARG A 1 619 ? 85 -5.602 -38.406 1 46.19 619 ARG A C 1
ATOM 4968 O O . ARG A 1 619 ? 85.75 -5.438 -39.375 1 46.19 619 ARG A O 1
ATOM 4975 N N . ASN A 1 620 ? 84.688 -4.68 -37.438 1 42.47 620 ASN A N 1
ATOM 4976 C CA . ASN A 1 620 ? 85.438 -3.443 -37.562 1 42.47 620 ASN A CA 1
ATOM 4977 C C . ASN A 1 620 ? 86.938 -3.68 -37.375 1 42.47 620 ASN A C 1
ATOM 4979 O O . ASN A 1 620 ? 87.812 -2.957 -37.938 1 42.47 620 ASN A O 1
ATOM 4983 N N . ARG A 1 621 ? 87.312 -4.625 -36.469 1 42.94 621 ARG A N 1
ATOM 4984 C CA . ARG A 1 621 ? 88.75 -4.852 -36.281 1 42.94 621 ARG A CA 1
ATOM 4985 C C . ARG A 1 621 ? 89.375 -5.414 -37.562 1 42.94 621 ARG A C 1
ATOM 4987 O O . ARG A 1 621 ? 90.562 -5.168 -37.844 1 42.94 621 ARG A O 1
ATOM 4994 N N . ARG A 1 622 ? 88.625 -6.297 -38.281 1 39.56 622 ARG A N 1
ATOM 4995 C CA . ARG A 1 622 ? 89.312 -6.906 -39.406 1 39.56 622 ARG A CA 1
ATOM 4996 C C . ARG A 1 622 ? 89.562 -5.867 -40.5 1 39.56 622 ARG A C 1
ATOM 4998 O O . ARG A 1 622 ? 90.5 -6.066 -41.312 1 39.56 622 ARG A O 1
ATOM 5005 N N . ARG A 1 623 ? 88.688 -4.848 -40.656 1 38.72 623 ARG A N 1
ATOM 5006 C CA . ARG A 1 623 ? 88.938 -3.912 -41.75 1 38.72 623 ARG A CA 1
ATOM 5007 C C . ARG A 1 623 ? 90.25 -3.176 -41.531 1 38.72 623 ARG A C 1
ATOM 5009 O O . ARG A 1 623 ? 90.938 -2.793 -42.5 1 38.72 623 ARG A O 1
ATOM 5016 N N . TYR A 1 624 ? 90.625 -2.795 -40.281 1 37.09 624 TYR A N 1
ATOM 5017 C CA . TYR A 1 624 ? 91.812 -1.981 -40.094 1 37.09 624 TYR A CA 1
ATOM 5018 C C . TYR A 1 624 ? 93.062 -2.756 -40.5 1 37.09 624 TYR A C 1
ATOM 5020 O O . TYR A 1 624 ? 94.062 -2.168 -40.938 1 37.09 624 TYR A O 1
ATOM 5028 N N . ASP A 1 625 ? 93.188 -4.031 -40.312 1 35.34 625 ASP A N 1
ATOM 5029 C CA . ASP A 1 625 ? 94.438 -4.703 -40.562 1 35.34 625 ASP A CA 1
ATOM 5030 C C . ASP A 1 625 ? 94.75 -4.723 -42.062 1 35.34 625 ASP A C 1
ATOM 5032 O O . ASP A 1 625 ? 95.875 -4.879 -42.469 1 35.34 625 ASP A O 1
ATOM 5036 N N . TYR A 1 626 ? 93.812 -4.734 -43.031 1 35.16 626 TYR A N 1
ATOM 5037 C CA . TYR A 1 626 ? 94.125 -4.902 -44.438 1 35.16 626 TYR A CA 1
ATOM 5038 C C . TYR A 1 626 ? 94.812 -3.662 -45 1 35.16 626 TYR A C 1
ATOM 5040 O O . TYR A 1 626 ? 95.625 -3.744 -45.938 1 35.16 626 TYR A O 1
ATOM 5048 N N . GLU A 1 627 ? 94.5 -2.426 -44.719 1 35.22 627 GLU A N 1
ATOM 5049 C CA . GLU A 1 627 ? 95.062 -1.29 -45.469 1 35.22 627 GLU A CA 1
ATOM 5050 C C . GLU A 1 627 ? 96.5 -1.11 -45.219 1 35.22 627 GLU A C 1
ATOM 5052 O O . GLU A 1 627 ? 97.188 -0.432 -46 1 35.22 627 GLU A O 1
ATOM 5057 N N . LEU A 1 628 ? 97.25 -1.529 -44.219 1 31.58 628 LEU A N 1
ATOM 5058 C CA . LEU A 1 628 ? 98.625 -1.206 -44 1 31.58 628 LEU A CA 1
ATOM 5059 C C . LEU A 1 628 ? 99.5 -1.971 -45 1 31.58 628 LEU A C 1
ATOM 5061 O O . LEU A 1 628 ? 100.562 -1.466 -45.438 1 31.58 628 LEU A O 1
ATOM 5065 N N . VAL A 1 629 ? 99.312 -3.166 -45.406 1 32.25 629 VAL A N 1
ATOM 5066 C CA . VAL A 1 629 ? 100.375 -3.908 -46.062 1 32.25 629 VAL A CA 1
ATOM 5067 C C . VAL A 1 629 ? 100.5 -3.406 -47.5 1 32.25 629 VAL A C 1
ATOM 5069 O O . VAL A 1 629 ? 101.438 -3.77 -48.219 1 32.25 629 VAL A O 1
ATOM 5072 N N . LYS A 1 630 ? 99.562 -2.768 -48.219 1 33.81 630 LYS A N 1
ATOM 5073 C CA . LYS A 1 630 ? 99.812 -2.521 -49.625 1 33.81 630 LYS A CA 1
ATOM 5074 C C . LYS A 1 630 ? 100.875 -1.438 -49.812 1 33.81 630 LYS A C 1
ATOM 5076 O O . LYS A 1 630 ? 101.375 -1.219 -50.906 1 33.81 630 LYS A O 1
ATOM 5081 N N . ASP A 1 631 ? 101.125 -0.562 -48.875 1 30.75 631 ASP A N 1
ATOM 5082 C CA . ASP A 1 631 ? 102 0.555 -49.25 1 30.75 631 ASP A CA 1
ATOM 5083 C C . ASP A 1 631 ? 103.438 0.112 -49.344 1 30.75 631 ASP A C 1
ATOM 5085 O O . ASP A 1 631 ? 104.312 0.91 -49.688 1 30.75 631 ASP A O 1
ATOM 5089 N N . VAL A 1 632 ? 103.938 -1.016 -48.812 1 29.77 632 VAL A N 1
ATOM 5090 C CA . VAL A 1 632 ? 105.375 -1.19 -48.75 1 29.77 632 VAL A CA 1
ATOM 5091 C C . VAL A 1 632 ? 105.938 -1.503 -50.156 1 29.77 632 VAL A C 1
ATOM 5093 O O . VAL A 1 632 ? 107.125 -1.407 -50.406 1 29.77 632 VAL A O 1
ATOM 5096 N N . GLN A 1 633 ? 105.062 -2.215 -50.969 1 30.53 633 GLN A N 1
ATOM 5097 C CA . GLN A 1 633 ? 105.812 -2.664 -52.156 1 30.53 633 GLN A CA 1
ATOM 5098 C C . GLN A 1 633 ? 106.062 -1.505 -53.094 1 30.53 633 GLN A C 1
ATOM 5100 O O . GLN A 1 633 ? 106.812 -1.639 -54.062 1 30.53 633 GLN A O 1
ATOM 5105 N N . THR A 1 634 ? 105.5 -0.259 -52.969 1 24.89 634 THR A N 1
ATOM 5106 C CA . THR A 1 634 ? 106.25 0.739 -53.688 1 24.89 634 THR A CA 1
ATOM 5107 C C . THR A 1 634 ? 107.438 1.264 -52.844 1 24.89 634 THR A C 1
ATOM 5109 O O . THR A 1 634 ? 107.25 1.504 -51.656 1 24.89 634 THR A O 1
ATOM 5112 N N . MET B 1 1 ? 34.344 49.906 21.828 1 19.39 1 MET B N 1
ATOM 5113 C CA . MET B 1 1 ? 33.875 49.531 20.5 1 19.39 1 MET B CA 1
ATOM 5114 C C . MET B 1 1 ? 32.812 48.406 20.609 1 19.39 1 MET B C 1
ATOM 5116 O O . MET B 1 1 ? 33.156 47.25 20.766 1 19.39 1 MET B O 1
ATOM 5120 N N . LYS B 1 2 ? 31.844 48.688 21.375 1 32.16 2 LYS B N 1
ATOM 5121 C CA . LYS B 1 2 ? 30.719 47.812 21.688 1 32.16 2 LYS B CA 1
ATOM 5122 C C . LYS B 1 2 ? 30.078 47.25 20.422 1 32.16 2 LYS B C 1
ATOM 5124 O O . LYS B 1 2 ? 29.641 48.031 19.562 1 32.16 2 LYS B O 1
ATOM 5129 N N . THR B 1 3 ? 30.703 46.156 19.906 1 30.97 3 THR B N 1
ATOM 5130 C CA . THR B 1 3 ? 30.172 45.5 18.719 1 30.97 3 THR B CA 1
ATOM 5131 C C . THR B 1 3 ? 28.672 45.344 18.812 1 30.97 3 THR B C 1
ATOM 5133 O O . THR B 1 3 ? 28.156 44.781 19.781 1 30.97 3 THR B O 1
ATOM 5136 N N . ASN B 1 4 ? 27.906 46.219 18.312 1 30.12 4 ASN B N 1
ATOM 5137 C CA . ASN B 1 4 ? 26.453 46.25 18.141 1 30.12 4 ASN B CA 1
ATOM 5138 C C . ASN B 1 4 ? 25.938 45 17.484 1 30.12 4 ASN B C 1
ATOM 5140 O O . ASN B 1 4 ? 26.016 44.844 16.266 1 30.12 4 ASN B O 1
ATOM 5144 N N . LYS B 1 5 ? 26.078 43.938 18.094 1 40.59 5 LYS B N 1
ATOM 5145 C CA . LYS B 1 5 ? 25.484 42.688 17.594 1 40.59 5 LYS B CA 1
ATOM 5146 C C . LYS B 1 5 ? 23.984 42.812 17.422 1 40.59 5 LYS B C 1
ATOM 5148 O O . LYS B 1 5 ? 23.25 42.938 18.406 1 40.59 5 LYS B O 1
ATOM 5153 N N . GLN B 1 6 ? 23.484 43.375 16.391 1 36.47 6 GLN B N 1
ATOM 5154 C CA . GLN B 1 6 ? 22.109 43.594 15.977 1 36.47 6 GLN B CA 1
ATOM 5155 C C . GLN B 1 6 ? 21.281 42.312 16.078 1 36.47 6 GLN B C 1
ATOM 5157 O O . GLN B 1 6 ? 21.734 41.25 15.609 1 36.47 6 GLN B O 1
ATOM 5162 N N . ARG B 1 7 ? 20.281 42.125 16.906 1 42.38 7 ARG B N 1
ATOM 5163 C CA . ARG B 1 7 ? 19.328 41.094 17.312 1 42.38 7 ARG B CA 1
ATOM 5164 C C . ARG B 1 7 ? 18.5 40.625 16.125 1 42.38 7 ARG B C 1
ATOM 5166 O O . ARG B 1 7 ? 17.859 41.438 15.445 1 42.38 7 ARG B O 1
ATOM 5173 N N . GLN B 1 8 ? 18.688 39.531 15.469 1 52.38 8 GLN B N 1
ATOM 5174 C CA . GLN B 1 8 ? 17.859 38.938 14.43 1 52.38 8 GLN B CA 1
ATOM 5175 C C . GLN B 1 8 ? 16.406 38.812 14.875 1 52.38 8 GLN B C 1
ATOM 5177 O O . GLN B 1 8 ? 16.125 38.375 15.984 1 52.38 8 GLN B O 1
ATOM 5182 N N . GLU B 1 9 ? 15.523 39.594 14.242 1 64.5 9 GLU B N 1
ATOM 5183 C CA . GLU B 1 9 ? 14.086 39.5 14.492 1 64.5 9 GLU B CA 1
ATOM 5184 C C . GLU B 1 9 ? 13.492 38.25 13.828 1 64.5 9 GLU B C 1
ATOM 5186 O O . GLU B 1 9 ? 13.984 37.812 12.797 1 64.5 9 GLU B O 1
ATOM 5191 N N . LYS B 1 10 ? 12.641 37.656 14.562 1 71.56 10 LYS B N 1
ATOM 5192 C CA . LYS B 1 10 ? 11.906 36.5 14.047 1 71.56 10 LYS B CA 1
ATOM 5193 C C . LYS B 1 10 ? 11.125 36.875 12.789 1 71.56 10 LYS B C 1
ATOM 5195 O O . LYS B 1 10 ? 10.414 37.875 12.758 1 71.56 10 LYS B O 1
ATOM 5200 N N . HIS B 1 11 ? 11.336 36.062 11.719 1 73.56 11 HIS B N 1
ATOM 5201 C CA . HIS B 1 11 ? 10.492 36.219 10.539 1 73.56 11 HIS B CA 1
ATOM 5202 C C . HIS B 1 11 ? 9.023 36.031 10.891 1 73.56 11 HIS B C 1
ATOM 5204 O O . HIS B 1 11 ? 8.672 35.156 11.68 1 73.56 11 HIS B O 1
ATOM 5210 N N . PRO B 1 12 ? 8.133 36.812 10.281 1 71 12 PRO B N 1
ATOM 5211 C CA . PRO B 1 12 ? 6.711 36.75 10.625 1 71 12 PRO B CA 1
ATOM 5212 C C . PRO B 1 12 ? 6.121 35.344 10.391 1 71 12 PRO B C 1
ATOM 5214 O O . PRO B 1 12 ? 5.188 34.969 11.094 1 71 12 PRO B O 1
ATOM 5217 N N . MET B 1 13 ? 6.707 34.625 9.562 1 78.44 13 MET B N 1
ATOM 5218 C CA . MET B 1 13 ? 6.148 33.312 9.219 1 78.44 13 MET B CA 1
ATOM 5219 C C . MET B 1 13 ? 6.805 32.219 10.031 1 78.44 13 MET B C 1
ATOM 5221 O O . MET B 1 13 ? 6.352 31.062 10.008 1 78.44 13 MET B O 1
ATOM 5225 N N . GLU B 1 14 ? 7.766 32.562 10.656 1 83.5 14 GLU B N 1
ATOM 5226 C CA . GLU B 1 14 ? 8.508 31.5 11.344 1 83.5 14 GLU B CA 1
ATOM 5227 C C . GLU B 1 14 ? 7.73 30.953 12.539 1 83.5 14 GLU B C 1
ATOM 5229 O O . GLU B 1 14 ? 7.145 31.734 13.297 1 83.5 14 GLU B O 1
ATOM 5234 N N . ASP B 1 15 ? 7.715 29.703 12.656 1 84.31 15 ASP B N 1
ATOM 5235 C CA . ASP B 1 15 ? 7.082 29.016 13.773 1 84.31 15 ASP B CA 1
ATOM 5236 C C . ASP B 1 15 ? 7.754 29.359 15.094 1 84.31 15 ASP B C 1
ATOM 5238 O O . ASP B 1 15 ? 8.977 29.516 15.156 1 84.31 15 ASP B O 1
ATOM 5242 N N . LYS B 1 16 ? 6.93 29.438 16.141 1 77.44 16 LYS B N 1
ATOM 5243 C CA . LYS B 1 16 ? 7.445 29.828 17.453 1 77.44 16 LYS B CA 1
ATOM 5244 C C . LYS B 1 16 ? 8.492 28.844 17.953 1 77.44 16 LYS B C 1
ATOM 5246 O O . LYS B 1 16 ? 9.523 29.25 18.5 1 77.44 16 LYS B O 1
ATOM 5251 N N . ASP B 1 17 ? 8.219 27.578 17.812 1 81.75 17 ASP B N 1
ATOM 5252 C CA . ASP B 1 17 ? 9.18 26.562 18.25 1 81.75 17 ASP B CA 1
ATOM 5253 C C . ASP B 1 17 ? 10.453 26.609 17.406 1 81.75 17 ASP B C 1
ATOM 5255 O O . ASP B 1 17 ? 11.555 26.469 17.938 1 81.75 17 ASP B O 1
ATOM 5259 N N . SER B 1 18 ? 10.289 26.812 16.203 1 82 18 SER B N 1
ATOM 5260 C CA . SER B 1 18 ? 11.43 26.969 15.297 1 82 18 SER B CA 1
ATOM 5261 C C . SER B 1 18 ? 12.328 28.125 15.742 1 82 18 SER B C 1
ATOM 5263 O O . SER B 1 18 ? 13.547 27.969 15.836 1 82 18 SER B O 1
ATOM 5265 N N . TRP B 1 19 ? 11.742 29.219 16.062 1 82.81 19 TRP B N 1
ATOM 5266 C CA . TRP B 1 19 ? 12.469 30.406 16.469 1 82.81 19 TRP B CA 1
ATOM 5267 C C . TRP B 1 19 ? 13.164 30.188 17.812 1 82.81 19 TRP B C 1
ATOM 5269 O O . TRP B 1 19 ? 14.336 30.547 17.984 1 82.81 19 TRP B O 1
ATOM 5279 N N . LYS B 1 20 ? 12.406 29.594 18.75 1 80.94 20 LYS B N 1
ATOM 5280 C CA . LYS B 1 20 ? 12.977 29.312 20.062 1 80.94 20 LYS B CA 1
ATOM 5281 C C . LYS B 1 20 ? 14.203 28.406 19.953 1 80.94 20 LYS B C 1
ATOM 5283 O O . LYS B 1 20 ? 15.203 28.625 20.641 1 80.94 20 LYS B O 1
ATOM 5288 N N . LEU B 1 21 ? 14.086 27.422 19.172 1 81.5 21 LEU B N 1
ATOM 5289 C CA . LEU B 1 21 ? 15.188 26.5 18.984 1 81.5 21 LEU B CA 1
ATOM 5290 C C . LEU B 1 21 ? 16.391 27.203 18.359 1 81.5 21 LEU B C 1
ATOM 5292 O O . LEU B 1 21 ? 17.531 26.953 18.734 1 81.5 21 LEU B O 1
ATOM 5296 N N . TYR B 1 22 ? 16.172 28.031 17.406 1 76.06 22 TYR B N 1
ATOM 5297 C CA . TYR B 1 22 ? 17.203 28.828 16.766 1 76.06 22 TYR B CA 1
ATOM 5298 C C . TYR B 1 22 ? 17.938 29.688 17.781 1 76.06 22 TYR B C 1
ATOM 5300 O O . TYR B 1 22 ? 19.172 29.734 17.812 1 76.06 22 TYR B O 1
ATOM 5308 N N . LEU B 1 23 ? 17.125 30.359 18.656 1 73.88 23 LEU B N 1
ATOM 5309 C CA . LEU B 1 23 ? 17.703 31.219 19.688 1 73.88 23 LEU B CA 1
ATOM 5310 C C . LEU B 1 23 ? 18.547 30.406 20.656 1 73.88 23 LEU B C 1
ATOM 5312 O O . LEU B 1 23 ? 19.625 30.859 21.078 1 73.88 23 LEU B O 1
ATOM 5316 N N . ALA B 1 24 ? 17.922 29.297 21.062 1 70.62 24 ALA B N 1
ATOM 5317 C CA . ALA B 1 24 ? 18.625 28.438 22.016 1 70.62 24 ALA B CA 1
ATOM 5318 C C . ALA B 1 24 ? 19.984 28.016 21.484 1 70.62 24 ALA B C 1
ATOM 5320 O O . ALA B 1 24 ? 20.922 27.797 22.25 1 70.62 24 ALA B O 1
ATOM 5321 N N . GLN B 1 25 ? 19.891 27.766 20.266 1 69.56 25 GLN B N 1
ATOM 5322 C CA . GLN B 1 25 ? 21.156 27.375 19.656 1 69.56 25 GLN B CA 1
ATOM 5323 C C . GLN B 1 25 ? 22.109 28.562 19.562 1 69.56 25 GLN B C 1
ATOM 5325 O O . GLN B 1 25 ? 23.328 28.375 19.5 1 69.56 25 GLN B O 1
ATOM 5330 N N . GLN B 1 26 ? 21.203 29.844 19.516 1 60.72 26 GLN B N 1
ATOM 5331 C CA . GLN B 1 26 ? 22.016 31.062 19.516 1 60.72 26 GLN B CA 1
ATOM 5332 C C . GLN B 1 26 ? 22.328 31.5 20.953 1 60.72 26 GLN B C 1
ATOM 5334 O O . GLN B 1 26 ? 21.5 31.344 21.844 1 60.72 26 GLN B O 1
ATOM 5339 N N . GLN B 1 27 ? 22.984 31.094 21.844 1 46.25 27 GLN B N 1
ATOM 5340 C CA . GLN B 1 27 ? 23.281 31.562 23.203 1 46.25 27 GLN B CA 1
ATOM 5341 C C . GLN B 1 27 ? 22.938 33.062 23.344 1 46.25 27 GLN B C 1
ATOM 5343 O O . GLN B 1 27 ? 23.609 33.781 24.078 1 46.25 27 GLN B O 1
ATOM 5348 N N . PHE B 1 28 ? 21.859 33.594 22.547 1 33.59 28 PHE B N 1
ATOM 5349 C CA . PHE B 1 28 ? 21.812 35.031 22.797 1 33.59 28 PHE B CA 1
ATOM 5350 C C . PHE B 1 28 ? 20.766 35.344 23.859 1 33.59 28 PHE B C 1
ATOM 5352 O O . PHE B 1 28 ? 19.812 34.594 24.047 1 33.59 28 PHE B O 1
ATOM 5359 N N . PRO B 1 29 ? 20.797 36.469 24.719 1 28.7 29 PRO B N 1
ATOM 5360 C CA . PRO B 1 29 ? 19.953 36.938 25.828 1 28.7 29 PRO B CA 1
ATOM 5361 C C . PRO B 1 29 ? 18.609 37.469 25.359 1 28.7 29 PRO B C 1
ATOM 5363 O O . PRO B 1 29 ? 18.5 37.969 24.234 1 28.7 29 PRO B O 1
ATOM 5366 N N . ARG B 1 30 ? 17.469 37.281 25.969 1 32.69 30 ARG B N 1
ATOM 5367 C CA . ARG B 1 30 ? 16.016 37.406 25.781 1 32.69 30 ARG B CA 1
ATOM 5368 C C . ARG B 1 30 ? 15.602 38.875 25.734 1 32.69 30 ARG B C 1
ATOM 5370 O O . ARG B 1 30 ? 15.719 39.594 26.734 1 32.69 30 ARG B O 1
ATOM 5377 N N . SER B 1 31 ? 15.695 39.688 24.688 1 24.28 31 SER B N 1
ATOM 5378 C CA . SER B 1 31 ? 15.109 41 24.969 1 24.28 31 SER B CA 1
ATOM 5379 C C . SER B 1 31 ? 13.602 41 24.734 1 24.28 31 SER B C 1
ATOM 5381 O O . SER B 1 31 ? 13.094 40.156 23.984 1 24.28 31 SER B O 1
ATOM 5383 N N . GLU B 1 32 ? 12.734 41.812 25.375 1 22.94 32 GLU B N 1
ATOM 5384 C CA . GLU B 1 32 ? 11.336 42.031 25.719 1 22.94 32 GLU B CA 1
ATOM 5385 C C . GLU B 1 32 ? 10.562 42.625 24.547 1 22.94 32 GLU B C 1
ATOM 5387 O O . GLU B 1 32 ? 10.906 43.719 24.062 1 22.94 32 GLU B O 1
ATOM 5392 N N . GLU B 1 33 ? 9.945 41.812 23.672 1 25.41 33 GLU B N 1
ATOM 5393 C CA . GLU B 1 33 ? 9.344 42.312 22.438 1 25.41 33 GLU B CA 1
ATOM 5394 C C . GLU B 1 33 ? 7.988 42.969 22.688 1 25.41 33 GLU B C 1
ATOM 5396 O O . GLU B 1 33 ? 7.191 42.438 23.484 1 25.41 33 GLU B O 1
ATOM 5401 N N . GLU B 1 34 ? 7.793 44.344 22.328 1 21.31 34 GLU B N 1
ATOM 5402 C CA . GLU B 1 34 ? 6.648 45.25 22.422 1 21.31 34 GLU B CA 1
ATOM 5403 C C . GLU B 1 34 ? 5.629 44.938 21.312 1 21.31 34 GLU B C 1
ATOM 5405 O O . GLU B 1 34 ? 5.996 44.688 20.172 1 21.31 34 GLU B O 1
ATOM 5410 N N . GLU B 1 35 ? 4.223 44.844 21.562 1 21.23 35 GLU B N 1
ATOM 5411 C CA . GLU B 1 35 ? 2.984 44.344 20.969 1 21.23 35 GLU B CA 1
ATOM 5412 C C . GLU B 1 35 ? 2.365 45.406 20.031 1 21.23 35 GLU B C 1
ATOM 5414 O O . GLU B 1 35 ? 1.261 45.188 19.531 1 21.23 35 GLU B O 1
ATOM 5419 N N . SER B 1 36 ? 2.947 46.125 19.062 1 19.97 36 SER B N 1
ATOM 5420 C CA . SER B 1 36 ? 2.09 47.219 18.609 1 19.97 36 SER B CA 1
ATOM 5421 C C . SER B 1 36 ? 1.15 46.75 17.5 1 19.97 36 SER B C 1
ATOM 5423 O O . SER B 1 36 ? 1.585 46.156 16.516 1 19.97 36 SER B O 1
ATOM 5425 N N . ASP B 1 37 ? -0.306 46.781 17.656 1 20.58 37 ASP B N 1
ATOM 5426 C CA . ASP B 1 37 ? -1.465 46.188 16.984 1 20.58 37 ASP B CA 1
ATOM 5427 C C . ASP B 1 37 ? -1.998 47.125 15.906 1 20.58 37 ASP B C 1
ATOM 5429 O O . ASP B 1 37 ? -3.096 46.906 15.383 1 20.58 37 ASP B O 1
ATOM 5433 N N . THR B 1 38 ? -1.297 47.719 14.945 1 17.75 38 THR B N 1
ATOM 5434 C CA . THR B 1 38 ? -2.055 48.844 14.438 1 17.75 38 THR B CA 1
ATOM 5435 C C . THR B 1 38 ? -3.125 48.406 13.453 1 17.75 38 THR B C 1
ATOM 5437 O O . THR B 1 38 ? -4.305 48.719 13.609 1 17.75 38 THR B O 1
ATOM 5440 N N . THR B 1 39 ? -3.027 48.5 11.969 1 19.11 39 THR B N 1
ATOM 5441 C CA . THR B 1 39 ? -3.68 49.438 11.086 1 19.11 39 THR B CA 1
ATOM 5442 C C . THR B 1 39 ? -4.785 48.781 10.281 1 19.11 39 THR B C 1
ATOM 5444 O O . THR B 1 39 ? -4.73 47.562 10.031 1 19.11 39 THR B O 1
ATOM 5447 N N . GLU B 1 40 ? -6 49.5 9.914 1 20.31 40 GLU B N 1
ATOM 5448 C CA . GLU B 1 40 ? -7.418 49.469 9.57 1 20.31 40 GLU B CA 1
ATOM 5449 C C . GLU B 1 40 ? -7.621 49.312 8.062 1 20.31 40 GLU B C 1
ATOM 5451 O O . GLU B 1 40 ? -8.75 49.219 7.59 1 20.31 40 GLU B O 1
ATOM 5456 N N . GLY B 1 41 ? -6.934 48.5 7.246 1 18.53 41 GLY B N 1
ATOM 5457 C CA . GLY B 1 41 ? -7.117 48.906 5.859 1 18.53 41 GLY B CA 1
ATOM 5458 C C . GLY B 1 41 ? -8.453 48.469 5.289 1 18.53 41 GLY B C 1
ATOM 5459 O O . GLY B 1 41 ? -9.039 47.469 5.746 1 18.53 41 GLY B O 1
ATOM 5460 N N . HIS B 1 42 ? -9.266 49.25 4.469 1 19.33 42 HIS B N 1
ATOM 5461 C CA . HIS B 1 42 ? -10.617 49.438 3.961 1 19.33 42 HIS B CA 1
ATOM 5462 C C . HIS B 1 42 ? -10.852 48.656 2.686 1 19.33 42 HIS B C 1
ATOM 5464 O O . HIS B 1 42 ? -11.93 48.719 2.1 1 19.33 42 HIS B O 1
ATOM 5470 N N . SER B 1 43 ? -10.312 47.531 2.414 1 18.58 43 SER B N 1
ATOM 5471 C CA . SER B 1 43 ? -10.414 47.312 0.971 1 18.58 43 SER B CA 1
ATOM 5472 C C . SER B 1 43 ? -11.836 46.969 0.557 1 18.58 43 SER B C 1
ATOM 5474 O O . SER B 1 43 ? -12.57 46.312 1.31 1 18.58 43 SER B O 1
ATOM 5476 N N . SER B 1 44 ? -12.422 47.5 -0.597 1 18.72 44 SER B N 1
ATOM 5477 C CA . SER B 1 44 ? -13.688 47.75 -1.275 1 18.72 44 SER B CA 1
ATOM 5478 C C . SER B 1 44 ? -14.117 46.562 -2.111 1 18.72 44 SER B C 1
ATOM 5480 O O . SER B 1 44 ? -15.18 46.594 -2.742 1 18.72 44 SER B O 1
ATOM 5482 N N . GLN B 1 45 ? -13.555 45.375 -2.059 1 18.66 45 GLN B N 1
ATOM 5483 C CA . GLN B 1 45 ? -13.781 44.781 -3.369 1 18.66 45 GLN B CA 1
ATOM 5484 C C . GLN B 1 45 ? -15.25 44.406 -3.559 1 18.66 45 GLN B C 1
ATOM 5486 O O . GLN B 1 45 ? -15.984 44.25 -2.582 1 18.66 45 GLN B O 1
ATOM 5491 N N . HIS B 1 46 ? -15.664 44.062 -4.922 1 19.31 46 HIS B N 1
ATOM 5492 C CA . HIS B 1 46 ? -16.797 44.031 -5.852 1 19.31 46 HIS B CA 1
ATOM 5493 C C . HIS B 1 46 ? -17.625 42.781 -5.672 1 19.31 46 HIS B C 1
ATOM 5495 O O . HIS B 1 46 ? -17.078 41.656 -5.68 1 19.31 46 HIS B O 1
ATOM 5501 N N . VAL B 1 47 ? -18.719 42.812 -5.035 1 21.36 47 VAL B N 1
ATOM 5502 C CA . VAL B 1 47 ? -19.75 41.844 -4.688 1 21.36 47 VAL B CA 1
ATOM 5503 C C . VAL B 1 47 ? -20.547 41.469 -5.938 1 21.36 47 VAL B C 1
ATOM 5505 O O . VAL B 1 47 ? -21.172 42.312 -6.566 1 21.36 47 VAL B O 1
ATOM 5508 N N . ARG B 1 48 ? -20.062 40.469 -6.75 1 22.2 48 ARG B N 1
ATOM 5509 C CA . ARG B 1 48 ? -20.953 40.156 -7.863 1 22.2 48 ARG B CA 1
ATOM 5510 C C . ARG B 1 48 ? -22.266 39.531 -7.367 1 22.2 48 ARG B C 1
ATOM 5512 O O . ARG B 1 48 ? -22.25 38.562 -6.598 1 22.2 48 ARG B O 1
ATOM 5519 N N . ARG B 1 49 ? -23.328 40.188 -7.57 1 25 49 ARG B N 1
ATOM 5520 C CA . ARG B 1 49 ? -24.75 40 -7.301 1 25 49 ARG B CA 1
ATOM 5521 C C . ARG B 1 49 ? -25.328 38.938 -8.211 1 25 49 ARG B C 1
ATOM 5523 O O . ARG B 1 49 ? -25.359 39.094 -9.438 1 25 49 ARG B O 1
ATOM 5530 N N . LEU B 1 50 ? -25.172 37.656 -7.918 1 22.72 50 LEU B N 1
ATOM 5531 C CA . LEU B 1 50 ? -25.875 36.688 -8.742 1 22.72 50 LEU B CA 1
ATOM 5532 C C . LEU B 1 50 ? -27.375 36.812 -8.555 1 22.72 50 LEU B C 1
ATOM 5534 O O . LEU B 1 50 ? -27.859 36.906 -7.426 1 22.72 50 LEU B O 1
ATOM 5538 N N . ARG B 1 51 ? -28.125 37.125 -9.594 1 23.81 51 ARG B N 1
ATOM 5539 C CA . ARG B 1 51 ? -29.562 37.375 -9.82 1 23.81 51 ARG B CA 1
ATOM 5540 C C . ARG B 1 51 ? -30.328 36.031 -9.789 1 23.81 51 ARG B C 1
ATOM 5542 O O . ARG B 1 51 ? -30.172 35.219 -10.688 1 23.81 51 ARG B O 1
ATOM 5549 N N . HIS B 1 52 ? -30.516 35.438 -8.773 1 24.94 52 HIS B N 1
ATOM 5550 C CA . HIS B 1 52 ? -31.266 34.188 -8.836 1 24.94 52 HIS B CA 1
ATOM 5551 C C . HIS B 1 52 ? -32.75 34.438 -9.094 1 24.94 52 HIS B C 1
ATOM 5553 O O . HIS B 1 52 ? -33.281 35.5 -8.695 1 24.94 52 HIS B O 1
ATOM 5559 N N . LYS B 1 53 ? -33.344 33.656 -9.969 1 32.44 53 LYS B N 1
ATOM 5560 C CA . LYS B 1 53 ? -34.75 33.594 -10.367 1 32.44 53 LYS B CA 1
ATOM 5561 C C . LYS B 1 53 ? -35.656 33.312 -9.172 1 32.44 53 LYS B C 1
ATOM 5563 O O . LYS B 1 53 ? -35.344 32.469 -8.328 1 32.44 53 LYS B O 1
ATOM 5568 N N . GLU B 1 54 ? -36.688 34.156 -8.836 1 32.19 54 GLU B N 1
ATOM 5569 C CA . GLU B 1 54 ? -37.625 34.344 -7.738 1 32.19 54 GLU B CA 1
ATOM 5570 C C . GLU B 1 54 ? -38.625 33.156 -7.656 1 32.19 54 GLU B C 1
ATOM 5572 O O . GLU B 1 54 ? -39.688 33.219 -8.227 1 32.19 54 GLU B O 1
ATOM 5577 N N . ASN B 1 55 ? -38.25 31.984 -7.949 1 38.5 55 ASN B N 1
ATOM 5578 C CA . ASN B 1 55 ? -39.406 31.125 -7.645 1 38.5 55 ASN B CA 1
ATOM 5579 C C . ASN B 1 55 ? -39.75 31.141 -6.152 1 38.5 55 ASN B C 1
ATOM 5581 O O . ASN B 1 55 ? -38.875 31.391 -5.324 1 38.5 55 ASN B O 1
ATOM 5585 N N . ARG B 1 56 ? -41.062 31.109 -5.73 1 47.62 56 ARG B N 1
ATOM 5586 C CA . ARG B 1 56 ? -41.594 31.266 -4.383 1 47.62 56 ARG B CA 1
ATOM 5587 C C . ARG B 1 56 ? -40.969 30.266 -3.42 1 47.62 56 ARG B C 1
ATOM 5589 O O . ARG B 1 56 ? -41.312 29.094 -3.426 1 47.62 56 ARG B O 1
ATOM 5596 N N . LEU B 1 57 ? -39.75 30.344 -3.064 1 54.44 57 LEU B N 1
ATOM 5597 C CA . LEU B 1 57 ? -39.062 29.531 -2.076 1 54.44 57 LEU B CA 1
ATOM 5598 C C . LEU B 1 57 ? -39.75 29.609 -0.723 1 54.44 57 LEU B C 1
ATOM 5600 O O . LEU B 1 57 ? -40.344 30.641 -0.37 1 54.44 57 LEU B O 1
ATOM 5604 N N . SER B 1 58 ? -40.156 28.438 -0.184 1 63.78 58 SER B N 1
ATOM 5605 C CA . SER B 1 58 ? -40.625 28.438 1.196 1 63.78 58 SER B CA 1
ATOM 5606 C C . SER B 1 58 ? -39.719 29.297 2.088 1 63.78 58 SER B C 1
ATOM 5608 O O . SER B 1 58 ? -38.625 29.641 1.706 1 63.78 58 SER B O 1
ATOM 5610 N N . PRO B 1 59 ? -40.281 29.812 3.105 1 62.78 59 PRO B N 1
ATOM 5611 C CA . PRO B 1 59 ? -39.469 30.625 4 1 62.78 59 PRO B CA 1
ATOM 5612 C C . PRO B 1 59 ? -38.156 29.953 4.375 1 62.78 59 PRO B C 1
ATOM 5614 O O . PRO B 1 59 ? -37.094 30.609 4.445 1 62.78 59 PRO B O 1
ATOM 5617 N N . ALA B 1 60 ? -38.125 28.734 4.535 1 65.81 60 ALA B N 1
ATOM 5618 C CA . ALA B 1 60 ? -36.906 28 4.895 1 65.81 60 ALA B CA 1
ATOM 5619 C C . ALA B 1 60 ? -35.938 27.953 3.734 1 65.81 60 ALA B C 1
ATOM 5621 O O . ALA B 1 60 ? -34.719 28.094 3.934 1 65.81 60 ALA B O 1
ATOM 5622 N N . GLU B 1 61 ? -36.438 27.781 2.576 1 67.5 61 GLU B N 1
ATOM 5623 C CA . GLU B 1 61 ? -35.625 27.766 1.384 1 67.5 61 GLU B CA 1
ATOM 5624 C C . GLU B 1 61 ? -35 29.141 1.108 1 67.5 61 GLU B C 1
ATOM 5626 O O . GLU B 1 61 ? -33.875 29.25 0.653 1 67.5 61 GLU B O 1
ATOM 5631 N N . GLN B 1 62 ? -35.844 30.062 1.452 1 69.12 62 GLN B N 1
ATOM 5632 C CA . GLN B 1 62 ? -35.375 31.438 1.317 1 69.12 62 GLN B CA 1
ATOM 5633 C C . GLN B 1 62 ? -34.219 31.719 2.297 1 69.12 62 GLN B C 1
ATOM 5635 O O . GLN B 1 62 ? -33.219 32.344 1.938 1 69.12 62 GLN B O 1
ATOM 5640 N N . LEU B 1 63 ? -34.438 31.156 3.445 1 71.19 63 LEU B N 1
ATOM 5641 C CA . LEU B 1 63 ? -33.406 31.297 4.453 1 71.19 63 LEU B CA 1
ATOM 5642 C C . LEU B 1 63 ? -32.125 30.594 4.02 1 71.19 63 LEU B C 1
ATOM 5644 O O . LEU B 1 63 ? -31.016 31.109 4.219 1 71.19 63 LEU B O 1
ATOM 5648 N N . GLU B 1 64 ? -32.281 29.484 3.461 1 70.56 64 GLU B N 1
ATOM 5649 C CA . GLU B 1 64 ? -31.125 28.734 2.986 1 70.56 64 GLU B CA 1
ATOM 5650 C C . GLU B 1 64 ? -30.359 29.5 1.904 1 70.56 64 GLU B C 1
ATOM 5652 O O . GLU B 1 64 ? -29.141 29.531 1.901 1 70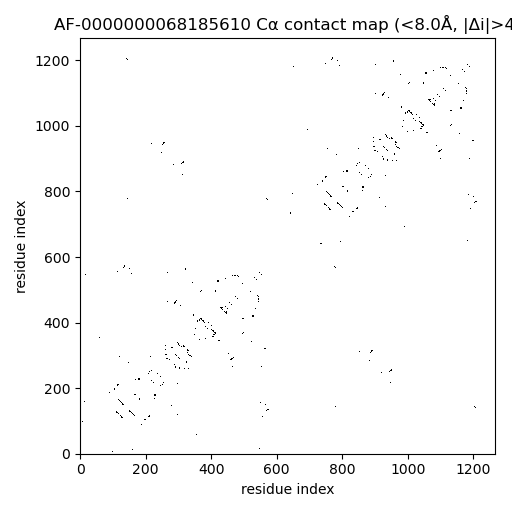.56 64 GLU B O 1
ATOM 5657 N N . ALA B 1 65 ? -31.062 30.047 1.035 1 68 65 ALA B N 1
ATOM 5658 C CA . ALA B 1 65 ? -30.469 30.859 -0.026 1 68 65 ALA B CA 1
ATOM 5659 C C . ALA B 1 65 ? -29.75 32.062 0.551 1 68 65 ALA B C 1
ATOM 5661 O O . ALA B 1 65 ? -28.656 32.438 0.09 1 68 65 ALA B O 1
ATOM 5662 N N . GLU B 1 66 ? -30.391 32.625 1.541 1 72.94 66 GLU B N 1
ATOM 5663 C CA . GLU B 1 66 ? -29.766 33.75 2.193 1 72.94 66 GLU B CA 1
ATOM 5664 C C . GLU B 1 66 ? -28.469 33.375 2.896 1 72.94 66 GLU B C 1
ATOM 5666 O O . GLU B 1 66 ? -27.484 34.094 2.811 1 72.94 66 GLU B O 1
ATOM 5671 N N . LYS B 1 67 ? -28.547 32.25 3.506 1 72.12 67 LYS B N 1
ATOM 5672 C CA . LYS B 1 67 ? -27.359 31.781 4.203 1 72.12 67 LYS B CA 1
ATOM 5673 C C . LYS B 1 67 ? -26.234 31.469 3.221 1 72.12 67 LYS B C 1
ATOM 5675 O O . LYS B 1 67 ? -25.062 31.703 3.516 1 72.12 67 LYS B O 1
ATOM 5680 N N . GLU B 1 68 ? -26.594 30.969 2.152 1 70.5 68 GLU B N 1
ATOM 5681 C CA . GLU B 1 68 ? -25.594 30.719 1.111 1 70.5 68 GLU B CA 1
ATOM 5682 C C . GLU B 1 68 ? -24.984 32.031 0.601 1 70.5 68 GLU B C 1
ATOM 5684 O O . GLU B 1 68 ? -23.766 32.094 0.387 1 70.5 68 GLU B O 1
ATOM 5689 N N . GLN B 1 69 ? -25.859 32.969 0.459 1 67.75 69 GLN B N 1
ATOM 5690 C CA . GLN B 1 69 ? -25.391 34.25 0.017 1 67.75 69 GLN B CA 1
ATOM 5691 C C . GLN B 1 69 ? -24.469 34.906 1.062 1 67.75 69 GLN B C 1
ATOM 5693 O O . GLN B 1 69 ? -23.453 35.5 0.72 1 67.75 69 GLN B O 1
ATOM 5698 N N . GLU B 1 70 ? -24.859 34.719 2.266 1 68.75 70 GLU B N 1
ATOM 5699 C CA . GLU B 1 70 ? -24.047 35.25 3.355 1 68.75 70 GLU B CA 1
ATOM 5700 C C . GLU B 1 70 ? -22.688 34.562 3.414 1 68.75 70 GLU B C 1
ATOM 5702 O O . GLU B 1 70 ? -21.656 35.219 3.652 1 68.75 70 GLU B O 1
ATOM 5707 N N . PHE B 1 71 ? -22.734 33.375 3.281 1 61.81 71 PHE B N 1
ATOM 5708 C CA . PHE B 1 71 ? -21.5 32.594 3.262 1 61.81 71 PHE B CA 1
ATOM 5709 C C . PHE B 1 71 ? -20.547 33.125 2.199 1 61.81 71 PHE B C 1
ATOM 5711 O O . PHE B 1 71 ? -19.375 33.406 2.482 1 61.81 71 PHE B O 1
ATOM 5718 N N . TRP B 1 72 ? -21.031 33.281 1.068 1 62.91 72 TRP B N 1
ATOM 5719 C CA . TRP B 1 72 ? -20.172 33.75 -0.015 1 62.91 72 TRP B CA 1
ATOM 5720 C C . TRP B 1 72 ? -19.734 35.188 0.236 1 62.91 72 TRP B C 1
ATOM 5722 O O . TRP B 1 72 ? -18.594 35.562 -0.102 1 62.91 72 TRP B O 1
ATOM 5732 N N . SER B 1 73 ? -20.547 35.906 0.84 1 61.62 73 SER B N 1
ATOM 5733 C CA . SER B 1 73 ? -20.172 37.281 1.21 1 61.62 73 SER B CA 1
ATOM 5734 C C . SER B 1 73 ? -19.031 37.281 2.23 1 61.62 73 SER B C 1
ATOM 5736 O O . SER B 1 73 ? -18.078 38.031 2.094 1 61.62 73 SER B O 1
ATOM 5738 N N . ASP B 1 74 ? -19.141 36.406 3.201 1 61.34 74 ASP B N 1
ATOM 5739 C CA . ASP B 1 74 ? -18.109 36.281 4.234 1 61.34 74 ASP B CA 1
ATOM 5740 C C . ASP B 1 74 ? -16.812 35.719 3.662 1 61.34 74 ASP B C 1
ATOM 5742 O O . ASP B 1 74 ? -15.727 36.188 4.012 1 61.34 74 ASP B O 1
ATOM 5746 N N . GLU B 1 75 ? -17.031 34.688 2.867 1 58.28 75 GLU B N 1
ATOM 5747 C CA . GLU B 1 75 ? -15.859 34.094 2.24 1 58.28 75 GLU B CA 1
ATOM 5748 C C . GLU B 1 75 ? -15.109 35.125 1.396 1 58.28 75 GLU B C 1
ATOM 5750 O O . GLU B 1 75 ? -13.875 35.156 1.404 1 58.28 75 GLU B O 1
ATOM 5755 N N . HIS B 1 76 ? -15.828 35.906 0.803 1 52.5 76 HIS B N 1
ATOM 5756 C CA . HIS B 1 76 ? -15.242 36.969 0.01 1 52.5 76 HIS B CA 1
ATOM 5757 C C . HIS B 1 76 ? -14.523 38 0.898 1 52.5 76 HIS B C 1
ATOM 5759 O O . HIS B 1 76 ? -13.453 38.469 0.542 1 52.5 76 HIS B O 1
ATOM 5765 N N . LYS B 1 77 ? -15.086 38.219 2.043 1 55.06 77 LYS B N 1
ATOM 5766 C CA . LYS B 1 77 ? -14.461 39.125 3.004 1 55.06 77 LYS B CA 1
ATOM 5767 C C . LYS B 1 77 ? -13.164 38.531 3.545 1 55.06 77 LYS B C 1
ATOM 5769 O O . LYS B 1 77 ? -12.156 39.219 3.668 1 55.06 77 LYS B O 1
ATOM 5774 N N . LYS B 1 78 ? -13.25 37.312 3.893 1 55.72 78 LYS B N 1
ATOM 5775 C CA . LYS B 1 78 ? -12.07 36.625 4.391 1 55.72 78 LYS B CA 1
ATOM 5776 C C . LYS B 1 78 ? -10.969 36.594 3.34 1 55.72 78 LYS B C 1
ATOM 5778 O O . LYS B 1 78 ? -9.789 36.781 3.654 1 55.72 78 LYS B O 1
ATOM 5783 N N . GLU B 1 79 ? -11.414 36.125 2.201 1 51.94 79 GLU B N 1
ATOM 5784 C CA . GLU B 1 79 ? -10.461 36.125 1.1 1 51.94 79 GLU B CA 1
ATOM 5785 C C . GLU B 1 79 ? -9.82 37.469 0.91 1 51.94 79 GLU B C 1
ATOM 5787 O O . GLU B 1 79 ? -8.609 37.594 0.704 1 51.94 79 GLU B O 1
ATOM 5792 N N . HIS B 1 80 ? -10.625 38.5 0.934 1 49.88 80 HIS B N 1
ATOM 5793 C CA . HIS B 1 80 ? -10.141 39.875 0.794 1 49.88 80 HIS B CA 1
ATOM 5794 C C . HIS B 1 80 ? -9.227 40.25 1.953 1 49.88 80 HIS B C 1
ATOM 5796 O O . HIS B 1 80 ? -8.18 40.875 1.747 1 49.88 80 HIS B O 1
ATOM 5802 N N . LYS B 1 81 ? -9.617 39.875 3.107 1 49.62 81 LYS B N 1
ATOM 5803 C CA . LYS B 1 81 ? -8.773 40.125 4.273 1 49.62 81 LYS B CA 1
ATOM 5804 C C . LYS B 1 81 ? -7.48 39.312 4.203 1 49.62 81 LYS B C 1
ATOM 5806 O O . LYS B 1 81 ? -6.406 39.844 4.516 1 49.62 81 LYS B O 1
ATOM 5811 N N . ALA B 1 82 ? -7.648 38.094 3.875 1 49.66 82 ALA B N 1
ATOM 5812 C CA . ALA B 1 82 ? -6.473 37.25 3.744 1 49.66 82 ALA B CA 1
ATOM 5813 C C . ALA B 1 82 ? -5.527 37.781 2.67 1 49.66 82 ALA B C 1
ATOM 5815 O O . ALA B 1 82 ? -4.309 37.812 2.865 1 49.66 82 ALA B O 1
ATOM 5816 N N . ASN B 1 83 ? -6.129 38.125 1.576 1 48.12 83 ASN B N 1
ATOM 5817 C CA . ASN B 1 83 ? -5.328 38.688 0.5 1 48.12 83 ASN B CA 1
ATOM 5818 C C . ASN B 1 83 ? -4.684 40.031 0.924 1 48.12 83 ASN B C 1
ATOM 5820 O O . ASN B 1 83 ? -3.516 40.281 0.621 1 48.12 83 ASN B O 1
ATOM 5824 N N . LYS B 1 84 ? -5.375 40.906 1.569 1 46.81 84 LYS B N 1
ATOM 5825 C CA . LYS B 1 84 ? -4.844 42.188 2.045 1 46.81 84 LYS B CA 1
ATOM 5826 C C . LYS B 1 84 ? -3.736 41.969 3.072 1 46.81 84 LYS B C 1
ATOM 5828 O O . LYS B 1 84 ? -2.699 42.625 3.027 1 46.81 84 LYS B O 1
ATOM 5833 N N . LYS B 1 85 ? -3.992 41.094 3.994 1 48.03 85 LYS B N 1
ATOM 5834 C CA . LYS B 1 85 ? -2.982 40.781 4.996 1 48.03 85 LYS B CA 1
ATOM 5835 C C . LYS B 1 85 ? -1.754 40.156 4.355 1 48.03 85 LYS B C 1
ATOM 5837 O O . LYS B 1 85 ? -0.622 40.438 4.742 1 48.03 85 LYS B O 1
ATOM 5842 N N . ARG B 1 86 ? -2.053 39.344 3.418 1 47.03 86 ARG B N 1
ATOM 5843 C CA . ARG B 1 86 ? -0.966 38.688 2.691 1 47.03 86 ARG B CA 1
ATOM 5844 C C . ARG B 1 86 ? -0.123 39.719 1.938 1 47.03 86 ARG B C 1
ATOM 5846 O O . ARG B 1 86 ? 1.107 39.656 1.984 1 47.03 86 ARG B O 1
ATOM 5853 N N . ILE B 1 87 ? -0.794 40.656 1.202 1 47.22 87 ILE B N 1
ATOM 5854 C CA . ILE B 1 87 ? -0.102 41.656 0.412 1 47.22 87 ILE B CA 1
ATOM 5855 C C . ILE B 1 87 ? 0.606 42.656 1.341 1 47.22 87 ILE B C 1
ATOM 5857 O O . ILE B 1 87 ? 1.757 43.031 1.101 1 47.22 87 ILE B O 1
ATOM 5861 N N . LYS B 1 88 ? -0.019 43.125 2.336 1 45.44 88 LYS B N 1
ATOM 5862 C CA . LYS B 1 88 ? 0.621 44.031 3.279 1 45.44 88 LYS B CA 1
ATOM 5863 C C . LYS B 1 88 ? 1.813 43.375 3.963 1 45.44 88 LYS B C 1
ATOM 5865 O O . LYS B 1 88 ? 2.869 44 4.117 1 45.44 88 LYS B O 1
ATOM 5870 N N . LYS B 1 89 ? 1.658 42.156 4.363 1 44.34 89 LYS B N 1
ATOM 5871 C CA . LYS B 1 89 ? 2.736 41.406 4.996 1 44.34 89 LYS B CA 1
ATOM 5872 C C . LYS B 1 89 ? 3.871 41.125 4.008 1 44.34 89 LYS B C 1
ATOM 5874 O O . LYS B 1 89 ? 5.047 41.188 4.379 1 44.34 89 LYS B O 1
ATOM 5879 N N . LEU B 1 90 ? 3.49 41 2.77 1 44.94 90 LEU B N 1
ATOM 5880 C CA . LEU B 1 90 ? 4.512 40.844 1.744 1 44.94 90 LEU B CA 1
ATOM 5881 C C . LEU B 1 90 ? 5.316 42.125 1.554 1 44.94 90 LEU B C 1
ATOM 5883 O O . LEU B 1 90 ? 6.543 42.062 1.432 1 44.94 90 LEU B O 1
ATOM 5887 N N . ARG B 1 91 ? 4.672 43.25 1.394 1 45.12 91 ARG B N 1
ATOM 5888 C CA . ARG B 1 91 ? 5.359 44.531 1.191 1 45.12 91 ARG B CA 1
ATOM 5889 C C . ARG B 1 91 ? 6.203 44.875 2.408 1 45.12 91 ARG B C 1
ATOM 5891 O O . ARG B 1 91 ? 7.336 45.344 2.266 1 45.12 91 ARG B O 1
ATOM 5898 N N . ARG B 1 92 ? 5.699 44.781 3.598 1 43.47 92 ARG B N 1
ATOM 5899 C CA . ARG B 1 92 ? 6.473 45.062 4.801 1 43.47 92 ARG B CA 1
ATOM 5900 C C . ARG B 1 92 ? 7.617 44.094 4.961 1 43.47 92 ARG B C 1
ATOM 5902 O O . ARG B 1 92 ? 8.703 44.438 5.43 1 43.47 92 ARG B O 1
ATOM 5909 N N . HIS B 1 93 ? 7.434 42.875 4.551 1 41.78 93 HIS B N 1
ATOM 5910 C CA . HIS B 1 93 ? 8.391 41.781 4.648 1 41.78 93 HIS B CA 1
ATOM 5911 C C . HIS B 1 93 ? 9.594 42 3.738 1 41.78 93 HIS B C 1
ATOM 5913 O O . HIS B 1 93 ? 10.734 41.781 4.141 1 41.78 93 HIS B O 1
ATOM 5919 N N . GLU B 1 94 ? 9.344 42.5 2.508 1 44.56 94 GLU B N 1
ATOM 5920 C CA . GLU B 1 94 ? 10.477 42.812 1.63 1 44.56 94 GLU B CA 1
ATOM 5921 C C . GLU B 1 94 ? 11.383 43.875 2.232 1 44.56 94 GLU B C 1
ATOM 5923 O O . GLU B 1 94 ? 12.609 43.75 2.176 1 44.56 94 GLU B O 1
ATOM 5928 N N . LYS B 1 95 ? 10.82 44.875 2.74 1 41.22 95 LYS B N 1
ATOM 5929 C CA . LYS B 1 95 ? 11.633 45.969 3.307 1 41.22 95 LYS B CA 1
ATOM 5930 C C . LYS B 1 95 ? 12.391 45.469 4.539 1 41.22 95 LYS B C 1
ATOM 5932 O O . LYS B 1 95 ? 13.57 45.781 4.703 1 41.22 95 LYS B O 1
ATOM 5937 N N . MET B 1 96 ? 11.75 44.75 5.422 1 38.31 96 MET B N 1
ATOM 5938 C CA . MET B 1 96 ? 12.344 44.281 6.676 1 38.31 96 MET B CA 1
ATOM 5939 C C . MET B 1 96 ? 13.406 43.219 6.426 1 38.31 96 MET B C 1
ATOM 5941 O O . MET B 1 96 ? 14.438 43.188 7.105 1 38.31 96 MET B O 1
ATOM 5945 N N . LEU B 1 97 ? 13.18 42.438 5.508 1 41.69 97 LEU B N 1
ATOM 5946 C CA . LEU B 1 97 ? 14.133 41.344 5.223 1 41.69 97 LEU B CA 1
ATOM 5947 C C . LEU B 1 97 ? 15.5 41.938 4.879 1 41.69 97 LEU B C 1
ATOM 5949 O O . LEU B 1 97 ? 16.531 41.406 5.348 1 41.69 97 LEU B O 1
ATOM 5953 N N . ASN B 1 98 ? 15.547 42.938 4.047 1 37.88 98 ASN B N 1
ATOM 5954 C CA . ASN B 1 98 ? 16.859 43.469 3.68 1 37.88 98 ASN B CA 1
ATOM 5955 C C . ASN B 1 98 ? 17.609 44 4.898 1 37.88 98 ASN B C 1
ATOM 5957 O O . ASN B 1 98 ? 18.844 43.875 4.969 1 37.88 98 ASN B O 1
ATOM 5961 N N . GLU B 1 99 ? 16.969 44.719 5.754 1 35.72 99 GLU B N 1
ATOM 5962 C CA . GLU B 1 99 ? 17.688 45.344 6.852 1 35.72 99 GLU B CA 1
ATOM 5963 C C . GLU B 1 99 ? 18.109 44.344 7.902 1 35.72 99 GLU B C 1
ATOM 5965 O O . GLU B 1 99 ? 19.156 44.5 8.547 1 35.72 99 GLU B O 1
ATOM 5970 N N . MET B 1 100 ? 17.406 43.344 8.141 1 34.59 100 MET B N 1
ATOM 5971 C CA . MET B 1 100 ? 17.578 42.438 9.289 1 34.59 100 MET B CA 1
ATOM 5972 C C . MET B 1 100 ? 18.656 41.406 9.016 1 34.59 100 MET B C 1
ATOM 5974 O O . MET B 1 100 ? 19.219 40.812 9.945 1 34.59 100 MET B O 1
ATOM 5978 N N . TYR B 1 101 ? 18.844 40.906 7.898 1 41.66 101 TYR B N 1
ATOM 5979 C CA . TYR B 1 101 ? 19.453 39.594 7.703 1 41.66 101 TYR B CA 1
ATOM 5980 C C . TYR B 1 101 ? 20.969 39.656 7.797 1 41.66 101 TYR B C 1
ATOM 5982 O O . TYR B 1 101 ? 21.672 38.844 7.168 1 41.66 101 TYR B O 1
ATOM 5990 N N . ALA B 1 102 ? 21.453 40.562 8.453 1 32.53 102 ALA B N 1
ATOM 5991 C CA . ALA B 1 102 ? 22.922 40.562 8.344 1 32.53 102 ALA B CA 1
ATOM 5992 C C . ALA B 1 102 ? 23.5 39.25 8.852 1 32.53 102 ALA B C 1
ATOM 5994 O O . ALA B 1 102 ? 24.422 38.688 8.25 1 32.53 102 ALA B O 1
ATOM 5995 N N . ASN B 1 103 ? 23.391 38.812 10.125 1 33.47 103 ASN B N 1
ATOM 5996 C CA . ASN B 1 103 ? 24.375 37.812 10.57 1 33.47 103 ASN B CA 1
ATOM 5997 C C . ASN B 1 103 ? 23.781 36.406 10.617 1 33.47 103 ASN B C 1
ATOM 5999 O O . ASN B 1 103 ? 23.047 36.062 11.547 1 33.47 103 ASN B O 1
ATOM 6003 N N . THR B 1 104 ? 23.391 35.812 9.57 1 43.22 104 THR B N 1
ATOM 6004 C CA . THR B 1 104 ? 22.844 34.438 9.617 1 43.22 104 THR B CA 1
ATOM 6005 C C . THR B 1 104 ? 23.938 33.438 9.922 1 43.22 104 THR B C 1
ATOM 6007 O O . THR B 1 104 ? 25.047 33.531 9.391 1 43.22 104 THR B O 1
ATOM 6010 N N . ALA B 1 105 ? 23.906 32.844 11.102 1 42 105 ALA B N 1
ATOM 6011 C CA . ALA B 1 105 ? 24.766 31.734 11.531 1 42 105 ALA B CA 1
ATOM 6012 C C . ALA B 1 105 ? 24.688 30.562 10.547 1 42 105 ALA B C 1
ATOM 6014 O O . ALA B 1 105 ? 24.031 29.547 10.82 1 42 105 ALA B O 1
ATOM 6015 N N . VAL B 1 106 ? 24.656 30.844 9.398 1 49.91 106 VAL B N 1
ATOM 6016 C CA . VAL B 1 106 ? 24.656 29.75 8.438 1 49.91 106 VAL B CA 1
ATOM 6017 C C . VAL B 1 106 ? 26.094 29.266 8.203 1 49.91 106 VAL B C 1
ATOM 6019 O O . VAL B 1 106 ? 26.969 30.062 7.895 1 49.91 106 VAL B O 1
ATOM 6022 N N . ASP B 1 107 ? 26.391 28.062 8.789 1 55.47 107 ASP B N 1
ATOM 6023 C CA . ASP B 1 107 ? 27.688 27.438 8.477 1 55.47 107 ASP B CA 1
ATOM 6024 C C . ASP B 1 107 ? 27.906 27.391 6.965 1 55.47 107 ASP B C 1
ATOM 6026 O O . ASP B 1 107 ? 27.125 26.766 6.234 1 55.47 107 ASP B O 1
ATOM 6030 N N . ILE B 1 108 ? 28.875 27.953 6.535 1 58.69 108 ILE B N 1
ATOM 6031 C CA . ILE B 1 108 ? 29.188 28.172 5.125 1 58.69 108 ILE B CA 1
ATOM 6032 C C . ILE B 1 108 ? 29.562 26.844 4.469 1 58.69 108 ILE B C 1
ATOM 6034 O O . ILE B 1 108 ? 29.375 26.672 3.26 1 58.69 108 ILE B O 1
ATOM 6038 N N . SER B 1 109 ? 29.766 25.734 5.258 1 76.69 109 SER B N 1
ATOM 6039 C CA . SER B 1 109 ? 30.281 24.5 4.664 1 76.69 109 SER B CA 1
ATOM 6040 C C . SER B 1 109 ? 29.172 23.484 4.438 1 76.69 109 SER B C 1
ATOM 6042 O O . SER B 1 109 ? 29.406 22.453 3.818 1 76.69 109 SER B O 1
ATOM 6044 N N . THR B 1 110 ? 27.953 23.797 4.703 1 86.69 110 THR B N 1
ATOM 6045 C CA . THR B 1 110 ? 26.875 22.828 4.574 1 86.69 110 THR B CA 1
ATOM 6046 C C . THR B 1 110 ? 25.984 23.156 3.373 1 86.69 110 THR B C 1
ATOM 6048 O O . THR B 1 110 ? 26.047 24.266 2.83 1 86.69 110 THR B O 1
ATOM 6051 N N . VAL B 1 111 ? 25.312 22.141 2.939 1 92.25 111 VAL B N 1
ATOM 6052 C CA . VAL B 1 111 ? 24.312 22.281 1.886 1 92.25 111 VAL B CA 1
ATOM 6053 C C . VAL B 1 111 ? 22.906 22.312 2.498 1 92.25 111 VAL B C 1
ATOM 6055 O O . VAL B 1 111 ? 22.703 21.828 3.613 1 92.25 111 VAL B O 1
ATOM 6058 N N . HIS B 1 112 ? 22.062 23.016 1.805 1 94.88 112 HIS B N 1
ATOM 6059 C CA . HIS B 1 112 ? 20.703 23.172 2.312 1 94.88 112 HIS B CA 1
ATOM 6060 C C . HIS B 1 112 ? 19.672 22.594 1.334 1 94.88 112 HIS B C 1
ATOM 6062 O O . HIS B 1 112 ? 19.984 22.391 0.158 1 94.88 112 HIS B O 1
ATOM 6068 N N . GLY B 1 113 ? 18.516 22.281 1.781 1 96.56 113 GLY B N 1
ATOM 6069 C CA . GLY B 1 113 ? 17.359 21.875 1.007 1 96.56 113 GLY B CA 1
ATOM 6070 C C . GLY B 1 113 ? 16.047 22.266 1.65 1 96.56 113 GLY B C 1
ATOM 6071 O O . GLY B 1 113 ? 15.992 22.562 2.846 1 96.56 113 GLY B O 1
ATOM 6072 N N . PHE B 1 114 ? 15.016 22.359 0.834 1 98 114 PHE B N 1
ATOM 6073 C CA . PHE B 1 114 ? 13.727 22.875 1.28 1 98 114 PHE B CA 1
ATOM 6074 C C . PHE B 1 114 ? 12.617 21.859 1.039 1 98 114 PHE B C 1
ATOM 6076 O O . PHE B 1 114 ? 12.609 21.188 0.011 1 98 114 PHE B O 1
ATOM 6083 N N . MET B 1 115 ? 11.742 21.688 1.991 1 98.12 115 MET B N 1
ATOM 6084 C CA . MET B 1 115 ? 10.523 20.906 1.85 1 98.12 115 MET B CA 1
ATOM 6085 C C . MET B 1 115 ? 9.289 21.75 2.15 1 98.12 115 MET B C 1
ATOM 6087 O O . MET B 1 115 ? 9.125 22.234 3.271 1 98.12 115 MET B O 1
ATOM 6091 N N . ILE B 1 116 ? 8.484 21.969 1.132 1 98.38 116 ILE B N 1
ATOM 6092 C CA . ILE B 1 116 ? 7.188 22.594 1.357 1 98.38 116 ILE B CA 1
ATOM 6093 C C . ILE B 1 116 ? 6.137 21.516 1.616 1 98.38 116 ILE B C 1
ATOM 6095 O O . ILE B 1 116 ? 5.844 20.703 0.737 1 98.38 116 ILE B O 1
ATOM 6099 N N . ASP B 1 117 ? 5.645 21.453 2.752 1 97.5 117 ASP B N 1
ATOM 6100 C CA . ASP B 1 117 ? 4.52 20.625 3.152 1 97.5 117 ASP B CA 1
ATOM 6101 C C . ASP B 1 117 ? 3.189 21.297 2.826 1 97.5 117 ASP B C 1
ATOM 6103 O O . ASP B 1 117 ? 2.727 22.156 3.574 1 97.5 117 ASP B O 1
ATOM 6107 N N . ALA B 1 118 ? 2.611 20.875 1.731 1 97.19 118 ALA B N 1
ATOM 6108 C CA . ALA B 1 118 ? 1.335 21.453 1.318 1 97.19 118 ALA B CA 1
ATOM 6109 C C . ALA B 1 118 ? 0.168 20.578 1.766 1 97.19 118 ALA B C 1
ATOM 6111 O O . ALA B 1 118 ? -0.324 19.734 0.997 1 97.19 118 ALA B O 1
ATOM 6112 N N . GLY B 1 119 ? -0.367 20.875 2.863 1 89.25 119 GLY B N 1
ATOM 6113 C CA . GLY B 1 119 ? -1.431 20.078 3.463 1 89.25 119 GLY B CA 1
ATOM 6114 C C . GLY B 1 119 ? -2.816 20.625 3.164 1 89.25 119 GLY B C 1
ATOM 6115 O O . GLY B 1 119 ? -2.963 21.594 2.412 1 89.25 119 GLY B O 1
ATOM 6116 N N . SER B 1 120 ? -3.787 19.953 3.783 1 88.94 120 SER B N 1
ATOM 6117 C CA . SER B 1 120 ? -5.188 20.281 3.549 1 88.94 120 SER B CA 1
ATOM 6118 C C . SER B 1 120 ? -5.559 21.625 4.195 1 88.94 120 SER B C 1
ATOM 6120 O O . SER B 1 120 ? -6.457 22.312 3.717 1 88.94 120 SER B O 1
ATOM 6122 N N . THR B 1 121 ? -4.809 21.953 5.285 1 87.81 121 THR B N 1
ATOM 6123 C CA . THR B 1 121 ? -5.191 23.156 6.035 1 87.81 121 THR B CA 1
ATOM 6124 C C . THR B 1 121 ? -4.215 24.297 5.781 1 87.81 121 THR B C 1
ATOM 6126 O O . THR B 1 121 ? -4.441 25.422 6.219 1 87.81 121 THR B O 1
ATOM 6129 N N . GLY B 1 122 ? -3.141 23.953 5.191 1 93.06 122 GLY B N 1
ATOM 6130 C CA . GLY B 1 122 ? -2.145 24.984 4.898 1 93.06 122 GLY B CA 1
ATOM 6131 C C . GLY B 1 122 ? -0.812 24.406 4.461 1 93.06 122 GLY B C 1
ATOM 6132 O O . GLY B 1 122 ? -0.648 23.188 4.398 1 93.06 122 GLY B O 1
ATOM 6133 N N . SER B 1 123 ? 0.095 25.297 4.156 1 95.5 123 SER B N 1
ATOM 6134 C CA . SER B 1 123 ? 1.421 24.906 3.695 1 95.5 123 SER B CA 1
ATOM 6135 C C . SER B 1 123 ? 2.512 25.438 4.617 1 95.5 123 SER B C 1
ATOM 6137 O O . SER B 1 123 ? 2.352 26.5 5.227 1 95.5 123 SER B O 1
ATOM 6139 N N . ARG B 1 124 ? 3.598 24.719 4.789 1 95.12 124 ARG B N 1
ATOM 6140 C CA . ARG B 1 124 ? 4.754 25.078 5.598 1 95.12 124 ARG B CA 1
ATOM 6141 C C . ARG B 1 124 ? 6.051 24.891 4.82 1 95.12 124 ARG B C 1
ATOM 6143 O O . ARG B 1 124 ? 6.191 23.922 4.066 1 95.12 124 ARG B O 1
ATOM 6150 N N . MET B 1 125 ? 6.926 25.812 5.074 1 96.56 125 MET B N 1
ATOM 6151 C CA . MET B 1 125 ? 8.289 25.672 4.57 1 96.56 125 MET B CA 1
ATOM 6152 C C . MET B 1 125 ? 9.227 25.156 5.652 1 96.56 125 MET B C 1
ATOM 6154 O O . MET B 1 125 ? 9.242 25.672 6.77 1 96.56 125 MET B O 1
ATOM 6158 N N . HIS B 1 126 ? 9.93 24.078 5.32 1 96.5 126 HIS B N 1
ATOM 6159 C CA . HIS B 1 126 ? 11 23.547 6.156 1 96.5 126 HIS B CA 1
ATOM 6160 C C . HIS B 1 126 ? 12.359 23.734 5.484 1 96.5 126 HIS B C 1
ATOM 6162 O O . HIS B 1 126 ? 12.523 23.406 4.309 1 96.5 126 HIS B O 1
ATOM 6168 N N . ILE B 1 127 ? 13.289 24.266 6.23 1 95.81 127 ILE B N 1
ATOM 6169 C CA . ILE B 1 127 ? 14.672 24.422 5.781 1 95.81 127 ILE B CA 1
ATOM 6170 C C . ILE B 1 127 ? 15.562 23.438 6.531 1 95.81 127 ILE B C 1
ATOM 6172 O O . ILE B 1 127 ? 15.633 23.453 7.762 1 95.81 127 ILE B O 1
ATOM 6176 N N . TYR B 1 128 ? 16.203 22.578 5.738 1 95.62 128 TYR B N 1
ATOM 6177 C CA . TYR B 1 128 ? 17.094 21.594 6.309 1 95.62 128 TYR B CA 1
ATOM 6178 C C . TYR B 1 128 ? 18.531 21.844 5.875 1 95.62 128 TYR B C 1
ATOM 6180 O O . TYR B 1 128 ? 18.781 22.469 4.848 1 95.62 128 TYR B O 1
ATOM 6188 N N . GLU B 1 129 ? 19.438 21.359 6.684 1 94.25 129 GLU B N 1
ATOM 6189 C CA . GLU B 1 129 ? 20.875 21.438 6.414 1 94.25 129 GLU B CA 1
ATOM 6190 C C . GLU B 1 129 ? 21.547 20.094 6.598 1 94.25 129 GLU B C 1
ATOM 6192 O O . GLU B 1 129 ? 21.188 19.328 7.496 1 94.25 129 GLU B O 1
ATOM 6197 N N . TRP B 1 130 ? 22.484 19.719 5.703 1 94.56 130 TRP B N 1
ATOM 6198 C CA . TRP B 1 130 ? 23.25 18.5 5.852 1 94.56 130 TRP B CA 1
ATOM 6199 C C . TRP B 1 130 ? 24.641 18.656 5.273 1 94.56 130 TRP B C 1
ATOM 6201 O O . TRP B 1 130 ? 24.938 19.641 4.609 1 94.56 130 TRP B O 1
ATOM 6211 N N . GLU B 1 131 ? 25.516 17.766 5.547 1 92.12 131 GLU B N 1
ATOM 6212 C CA . GLU B 1 131 ? 26.875 17.766 5 1 92.12 131 GLU B CA 1
ATOM 6213 C C . GLU B 1 131 ? 26.859 17.438 3.51 1 92.12 131 GLU B C 1
ATOM 6215 O O . GLU B 1 131 ? 26.094 16.594 3.057 1 92.12 131 GLU B O 1
ATOM 6220 N N . PRO B 1 132 ? 27.766 18.109 2.793 1 89.88 132 PRO B N 1
ATOM 6221 C CA . PRO B 1 132 ? 27.844 17.781 1.367 1 89.88 132 PRO B CA 1
ATOM 6222 C C . PRO B 1 132 ? 28.141 16.312 1.116 1 89.88 132 PRO B C 1
ATOM 6224 O O . PRO B 1 132 ? 28.938 15.703 1.839 1 89.88 132 PRO B O 1
ATOM 6227 N N . ARG B 1 133 ? 27.5 15.703 0.11 1 89.44 133 ARG B N 1
ATOM 6228 C CA . ARG B 1 133 ? 27.672 14.297 -0.25 1 89.44 133 ARG B CA 1
ATOM 6229 C C . ARG B 1 133 ? 28.875 14.109 -1.169 1 89.44 133 ARG B C 1
ATOM 6231 O O . ARG B 1 133 ? 28.719 14.023 -2.389 1 89.44 133 ARG B O 1
ATOM 6238 N N . VAL B 1 134 ? 30 14.016 -0.525 1 87.06 134 VAL B N 1
ATOM 6239 C CA . VAL B 1 134 ? 31.25 13.898 -1.271 1 87.06 134 VAL B CA 1
ATOM 6240 C C . VAL B 1 134 ? 32.031 12.672 -0.794 1 87.06 134 VAL B C 1
ATOM 6242 O O . VAL B 1 134 ? 31.984 12.328 0.39 1 87.06 134 VAL B O 1
ATOM 6245 N N . LEU B 1 135 ? 32.594 11.961 -1.748 1 85.38 135 LEU B N 1
ATOM 6246 C CA . LEU B 1 135 ? 33.5 10.875 -1.466 1 85.38 135 LEU B CA 1
ATOM 6247 C C . LEU B 1 135 ? 34.969 11.328 -1.663 1 85.38 135 LEU B C 1
ATOM 6249 O O . LEU B 1 135 ? 35.312 11.82 -2.736 1 85.38 135 LEU B O 1
ATOM 6253 N N . ARG B 1 136 ? 35.781 11.133 -0.657 1 81.5 136 ARG B N 1
ATOM 6254 C CA . ARG B 1 136 ? 37.094 11.766 -0.657 1 81.5 136 ARG B CA 1
ATOM 6255 C C . ARG B 1 136 ? 38.219 10.727 -0.867 1 81.5 136 ARG B C 1
ATOM 6257 O O . ARG B 1 136 ? 39.281 11.047 -1.393 1 81.5 136 ARG B O 1
ATOM 6264 N N . ASP B 1 137 ? 37.906 9.555 -0.325 1 80.19 137 ASP B N 1
ATOM 6265 C CA . ASP B 1 137 ? 38.938 8.523 -0.39 1 80.19 137 ASP B CA 1
ATOM 6266 C C . ASP B 1 137 ? 38.312 7.141 -0.576 1 80.19 137 ASP B C 1
ATOM 6268 O O . ASP B 1 137 ? 37.094 7.02 -0.782 1 80.19 137 ASP B O 1
ATOM 6272 N N . ALA B 1 138 ? 39.25 6.215 -0.543 1 75.5 138 ALA B N 1
ATOM 6273 C CA . ALA B 1 138 ? 38.844 4.84 -0.801 1 75.5 138 ALA B CA 1
ATOM 6274 C C . ALA B 1 138 ? 37.906 4.332 0.291 1 75.5 138 ALA B C 1
ATOM 6276 O O . ALA B 1 138 ? 36.969 3.551 0.02 1 75.5 138 ALA B O 1
ATOM 6277 N N . ASP B 1 139 ? 38.156 4.801 1.377 1 83.44 139 ASP B N 1
ATOM 6278 C CA . ASP B 1 139 ? 37.312 4.379 2.49 1 83.44 139 ASP B CA 1
ATOM 6279 C C . ASP B 1 139 ? 35.875 4.914 2.336 1 83.44 139 ASP B C 1
ATOM 6281 O O . ASP B 1 139 ? 34.906 4.203 2.6 1 83.44 139 ASP B O 1
ATOM 6285 N N . ASP B 1 140 ? 35.812 6.145 1.875 1 85.94 140 ASP B N 1
ATOM 6286 C CA . ASP B 1 140 ? 34.5 6.75 1.59 1 85.94 140 ASP B CA 1
ATOM 6287 C C . ASP B 1 140 ? 33.781 5.984 0.491 1 85.94 140 ASP B C 1
ATOM 6289 O O . ASP B 1 140 ? 32.562 5.781 0.574 1 85.94 140 ASP B O 1
ATOM 6293 N N . ILE B 1 141 ? 34.531 5.648 -0.386 1 81.31 141 ILE B N 1
ATOM 6294 C CA . ILE B 1 141 ? 33.969 4.949 -1.533 1 81.31 141 ILE B CA 1
ATOM 6295 C C . ILE B 1 141 ? 33.438 3.584 -1.095 1 81.31 141 ILE B C 1
ATOM 6297 O O . ILE B 1 141 ? 32.312 3.205 -1.437 1 81.31 141 ILE B O 1
ATOM 6301 N N . GLN B 1 142 ? 34.188 2.926 -0.361 1 81.31 142 GLN B N 1
ATOM 6302 C CA . GLN B 1 142 ? 33.781 1.614 0.134 1 81.31 142 GLN B CA 1
ATOM 6303 C C . GLN B 1 142 ? 32.531 1.72 1.016 1 81.31 142 GLN B C 1
ATOM 6305 O O . GLN B 1 142 ? 31.625 0.893 0.917 1 81.31 142 GLN B O 1
ATOM 6310 N N . ALA B 1 143 ? 32.531 2.627 1.774 1 86.94 143 ALA B N 1
ATOM 6311 C CA . ALA B 1 143 ? 31.391 2.828 2.668 1 86.94 143 ALA B CA 1
ATOM 6312 C C . ALA B 1 143 ? 30.125 3.158 1.881 1 86.94 143 ALA B C 1
ATOM 6314 O O . ALA B 1 143 ? 29.031 2.693 2.221 1 86.94 143 ALA B O 1
ATOM 6315 N N . ALA B 1 144 ? 30.281 3.928 0.858 1 84.88 144 ALA B N 1
ATOM 6316 C CA . ALA B 1 144 ? 29.156 4.336 0.04 1 84.88 144 ALA B CA 1
ATOM 6317 C C . ALA B 1 144 ? 28.578 3.148 -0.73 1 84.88 144 ALA B C 1
ATOM 6319 O O . ALA B 1 144 ? 27.359 2.951 -0.762 1 84.88 144 ALA B O 1
ATOM 6320 N N . VAL B 1 145 ? 29.438 2.338 -1.235 1 80.31 145 VAL B N 1
ATOM 6321 C CA . VAL B 1 145 ? 29 1.246 -2.094 1 80.31 145 VAL B CA 1
ATOM 6322 C C . VAL B 1 145 ? 28.438 0.109 -1.24 1 80.31 145 VAL B C 1
ATOM 6324 O O . VAL B 1 145 ? 27.625 -0.684 -1.708 1 80.31 145 VAL B O 1
ATOM 6327 N N . SER B 1 146 ? 28.812 0.08 -0.001 1 83.81 146 SER B N 1
ATOM 6328 C CA . SER B 1 146 ? 28.359 -0.98 0.89 1 83.81 146 SER B CA 1
ATOM 6329 C C . SER B 1 146 ? 27.094 -0.56 1.644 1 83.81 146 SER B C 1
ATOM 6331 O O . SER B 1 146 ? 26.578 -1.316 2.469 1 83.81 146 SER B O 1
ATOM 6333 N N . GLY B 1 147 ? 26.656 0.624 1.409 1 86.19 147 GLY B N 1
ATOM 6334 C CA . GLY B 1 147 ? 25.438 1.095 2.064 1 86.19 147 GLY B CA 1
ATOM 6335 C C . GLY B 1 147 ? 25.672 1.552 3.492 1 86.19 147 GLY B C 1
ATOM 6336 O O . GLY B 1 147 ? 24.734 1.64 4.281 1 86.19 147 GLY B O 1
ATOM 6337 N N . GLU B 1 148 ? 26.906 1.835 3.844 1 88.88 148 GLU B N 1
ATOM 6338 C CA . GLU B 1 148 ? 27.25 2.215 5.207 1 88.88 148 GLU B CA 1
ATOM 6339 C C . GLU B 1 148 ? 27.281 3.732 5.371 1 88.88 148 GLU B C 1
ATOM 6341 O O . GLU B 1 148 ? 27.297 4.242 6.492 1 88.88 148 GLU B O 1
ATOM 6346 N N . LYS B 1 149 ? 27.312 4.418 4.289 1 88.94 149 LYS B N 1
ATOM 6347 C CA . LYS B 1 149 ? 27.406 5.875 4.336 1 88.94 149 LYS B CA 1
ATOM 6348 C C . LYS B 1 149 ? 26.062 6.516 3.98 1 88.94 149 LYS B C 1
ATOM 6350 O O . LYS B 1 149 ? 25.578 6.367 2.857 1 88.94 149 LYS B O 1
ATOM 6355 N N . LEU B 1 150 ? 25.469 7.18 4.926 1 91.25 150 LEU B N 1
ATOM 6356 C CA . LEU B 1 150 ? 24.188 7.859 4.758 1 91.25 150 LEU B CA 1
ATOM 6357 C C . LEU B 1 150 ? 24.312 9.336 5.117 1 91.25 150 LEU B C 1
ATOM 6359 O O . LEU B 1 150 ? 25.156 9.719 5.926 1 91.25 150 LEU B O 1
ATOM 6363 N N . SER B 1 151 ? 23.547 10.164 4.426 1 92.19 151 SER B N 1
ATOM 6364 C CA . SER B 1 151 ? 23.422 11.586 4.723 1 92.19 151 SER B CA 1
ATOM 6365 C C . SER B 1 151 ? 22.109 11.891 5.441 1 92.19 151 SER B C 1
ATOM 6367 O O . SER B 1 151 ? 21.094 11.242 5.184 1 92.19 151 SER B O 1
ATOM 6369 N N . PHE B 1 152 ? 22.125 12.836 6.379 1 93.5 152 PHE B N 1
ATOM 6370 C CA . PHE B 1 152 ? 20.922 13.133 7.145 1 93.5 152 PHE B CA 1
ATOM 6371 C C . PHE B 1 152 ? 20.891 14.602 7.562 1 93.5 152 PHE B C 1
ATOM 6373 O O . PHE B 1 152 ? 21.938 15.227 7.715 1 93.5 152 PHE B O 1
ATOM 6380 N N . PRO B 1 153 ? 19.688 15.18 7.746 1 92 153 PRO B N 1
ATOM 6381 C CA . PRO B 1 153 ? 19.562 16.562 8.203 1 92 153 PRO B CA 1
ATOM 6382 C C . PRO B 1 153 ? 20.141 16.781 9.602 1 92 153 PRO B C 1
ATOM 6384 O O . PRO B 1 153 ? 19.938 15.938 10.492 1 92 153 PRO B O 1
ATOM 6387 N N . GLY B 1 154 ? 20.797 17.922 9.734 1 87.81 154 GLY B N 1
ATOM 6388 C CA . GLY B 1 154 ? 21.297 18.297 11.047 1 87.81 154 GLY B CA 1
ATOM 6389 C C . GLY B 1 154 ? 20.203 18.859 11.953 1 87.81 154 GLY B C 1
ATOM 6390 O O . GLY B 1 154 ? 19.016 18.703 11.68 1 87.81 154 GLY B O 1
ATOM 6391 N N . THR B 1 155 ? 20.609 19.422 13.008 1 78.12 155 THR B N 1
ATOM 6392 C CA . THR B 1 155 ? 19.672 19.828 14.039 1 78.12 155 THR B CA 1
ATOM 6393 C C . THR B 1 155 ? 19.281 21.281 13.875 1 78.12 155 THR B C 1
ATOM 6395 O O . THR B 1 155 ? 18.469 21.812 14.648 1 78.12 155 THR B O 1
ATOM 6398 N N . ARG B 1 156 ? 19.766 21.953 12.875 1 80.25 156 ARG B N 1
ATOM 6399 C CA . ARG B 1 156 ? 19.5 23.375 12.711 1 80.25 156 ARG B CA 1
ATOM 6400 C C . ARG B 1 156 ? 18.406 23.609 11.664 1 80.25 156 ARG B C 1
ATOM 6402 O O . ARG B 1 156 ? 18.547 24.469 10.789 1 80.25 156 ARG B O 1
ATOM 6409 N N . SER B 1 157 ? 17.406 22.875 11.758 1 87.06 157 SER B N 1
ATOM 6410 C CA . SER B 1 157 ? 16.297 23.047 10.836 1 87.06 157 SER B CA 1
ATOM 6411 C C . SER B 1 157 ? 15.43 24.25 11.227 1 87.06 157 SER B C 1
ATOM 6413 O O . SER B 1 157 ? 15.312 24.562 12.414 1 87.06 157 SER B O 1
ATOM 6415 N N . ARG B 1 158 ? 14.914 24.969 10.266 1 91.38 158 ARG B N 1
ATOM 6416 C CA . ARG B 1 158 ? 13.977 26.062 10.461 1 91.38 158 ARG B CA 1
ATOM 6417 C C . ARG B 1 158 ? 12.688 25.828 9.68 1 91.38 158 ARG B C 1
ATOM 6419 O O . ARG B 1 158 ? 12.703 25.188 8.625 1 91.38 158 ARG B O 1
ATOM 6426 N N . TRP B 1 159 ? 11.57 26.25 10.188 1 91.81 159 TRP B N 1
ATOM 6427 C CA . TRP B 1 159 ? 10.312 26.047 9.484 1 91.81 159 TRP B CA 1
ATOM 6428 C C . TRP B 1 159 ? 9.32 27.156 9.781 1 91.81 159 TRP B C 1
ATOM 6430 O O . TRP B 1 159 ? 9.484 27.906 10.758 1 91.81 159 TRP B O 1
ATOM 6440 N N . THR B 1 160 ? 8.367 27.344 9 1 90.62 160 THR B N 1
ATOM 6441 C CA . THR B 1 160 ? 7.359 28.391 9.125 1 90.62 160 THR B CA 1
ATOM 6442 C C . THR B 1 160 ? 6.125 27.859 9.852 1 90.62 160 THR B C 1
ATOM 6444 O O . THR B 1 160 ? 5.965 26.656 10.031 1 90.62 160 THR B O 1
ATOM 6447 N N . ASP B 1 161 ? 5.336 28.875 10.227 1 86.56 161 ASP B N 1
ATOM 6448 C CA . ASP B 1 161 ? 3.947 28.547 10.547 1 86.56 161 ASP B CA 1
ATOM 6449 C C . ASP B 1 161 ? 3.18 28.125 9.305 1 86.56 161 ASP B C 1
ATOM 6451 O O . ASP B 1 161 ? 3.654 28.312 8.18 1 86.56 161 ASP B O 1
ATOM 6455 N N . ARG B 1 162 ? 2.029 27.609 9.586 1 86.56 162 ARG B N 1
ATOM 6456 C CA . ARG B 1 162 ? 1.163 27.172 8.5 1 86.56 162 ARG B CA 1
ATOM 6457 C C . ARG B 1 162 ? 0.574 28.359 7.746 1 86.56 162 ARG B C 1
ATOM 6459 O O . ARG B 1 162 ? -0.019 29.25 8.352 1 86.56 162 ARG B O 1
ATOM 6466 N N . LEU B 1 163 ? 0.79 28.359 6.488 1 88.25 163 LEU B N 1
ATOM 6467 C CA . LEU B 1 163 ? 0.154 29.328 5.598 1 88.25 163 LEU B CA 1
ATOM 6468 C C . LEU B 1 163 ? -1.209 28.828 5.133 1 88.25 163 LEU B C 1
ATOM 6470 O O . LEU B 1 163 ? -1.299 27.797 4.453 1 88.25 163 LEU B O 1
ATOM 6474 N N . ARG B 1 164 ? -2.273 29.469 5.535 1 87 164 ARG B N 1
ATOM 6475 C CA . ARG B 1 164 ? -3.631 29.047 5.195 1 87 164 ARG B CA 1
ATOM 6476 C C . ARG B 1 164 ? -4.172 29.859 4.02 1 87 164 ARG B C 1
ATOM 6478 O O . ARG B 1 164 ? -3.775 31 3.811 1 87 164 ARG B O 1
ATOM 6485 N N . PRO B 1 165 ? -5.059 29.375 3.199 1 90.19 165 PRO B N 1
ATOM 6486 C CA . PRO B 1 165 ? -5.625 28.031 3.258 1 90.19 165 PRO B CA 1
ATOM 6487 C C . PRO B 1 165 ? -4.723 26.984 2.607 1 90.19 165 PRO B C 1
ATOM 6489 O O . PRO B 1 165 ? -3.578 27.281 2.256 1 90.19 165 PRO B O 1
ATOM 6492 N N . GLY B 1 166 ? -5.168 25.797 2.529 1 92.88 166 GLY B N 1
ATOM 6493 C CA . GLY B 1 166 ? -4.41 24.75 1.852 1 92.88 166 GLY B CA 1
ATOM 6494 C C . GLY B 1 166 ? -4.352 24.938 0.347 1 92.88 166 GLY B C 1
ATOM 6495 O O . GLY B 1 166 ? -5.234 25.578 -0.239 1 92.88 166 GLY B O 1
ATOM 6496 N N . LEU B 1 167 ? -3.33 24.406 -0.182 1 95.56 167 LEU B N 1
ATOM 6497 C CA . LEU B 1 167 ? -3.09 24.516 -1.617 1 95.56 167 LEU B CA 1
ATOM 6498 C C . LEU B 1 167 ? -4.297 24.016 -2.41 1 95.56 167 LEU B C 1
ATOM 6500 O O . LEU B 1 167 ? -4.586 24.547 -3.49 1 95.56 167 LEU B O 1
ATOM 6504 N N . SER B 1 168 ? -5 23.078 -1.894 1 94.94 168 SER B N 1
ATOM 6505 C CA . SER B 1 168 ? -6.137 22.469 -2.568 1 94.94 168 SER B CA 1
ATOM 6506 C C . SER B 1 168 ? -7.277 23.453 -2.75 1 94.94 168 SER B C 1
ATOM 6508 O O . SER B 1 168 ? -8.18 23.234 -3.562 1 94.94 168 SER B O 1
ATOM 6510 N N . SER B 1 169 ? -7.309 24.562 -1.998 1 91.06 169 SER B N 1
ATOM 6511 C CA . SER B 1 169 ? -8.383 25.547 -2.041 1 91.06 169 SER B CA 1
ATOM 6512 C C . SER B 1 169 ? -8.414 26.266 -3.383 1 91.06 169 SER B C 1
ATOM 6514 O O . SER B 1 169 ? -9.398 26.938 -3.709 1 91.06 169 SER B O 1
ATOM 6516 N N . PHE B 1 170 ? -7.418 26.062 -4.211 1 93.31 170 PHE B N 1
ATOM 6517 C CA . PHE B 1 170 ? -7.324 26.797 -5.469 1 93.31 170 PHE B CA 1
ATOM 6518 C C . PHE B 1 170 ? -7.891 25.969 -6.617 1 93.31 170 PHE B C 1
ATOM 6520 O O . PHE B 1 170 ? -7.84 26.391 -7.777 1 93.31 170 PHE B O 1
ATOM 6527 N N . GLY B 1 171 ? -8.406 24.844 -6.316 1 91.94 171 GLY B N 1
ATOM 6528 C CA . GLY B 1 171 ? -8.883 23.922 -7.328 1 91.94 171 GLY B CA 1
ATOM 6529 C C . GLY B 1 171 ? -9.969 24.5 -8.211 1 91.94 171 GLY B C 1
ATOM 6530 O O . GLY B 1 171 ? -10.078 24.141 -9.391 1 91.94 171 GLY B O 1
ATOM 6531 N N . ASP B 1 172 ? -10.727 25.469 -7.727 1 89.19 172 ASP B N 1
ATOM 6532 C CA . ASP B 1 172 ? -11.891 25.984 -8.445 1 89.19 172 ASP B CA 1
ATOM 6533 C C . ASP B 1 172 ? -11.516 27.188 -9.297 1 89.19 172 ASP B C 1
ATOM 6535 O O . ASP B 1 172 ? -12.344 27.688 -10.062 1 89.19 172 ASP B O 1
ATOM 6539 N N . LEU B 1 173 ? -10.32 27.625 -9.211 1 92 173 LEU B N 1
ATOM 6540 C CA . LEU B 1 173 ? -9.914 28.797 -9.977 1 92 173 LEU B CA 1
ATOM 6541 C C . LEU B 1 173 ? -9.734 28.453 -11.453 1 92 173 LEU B C 1
ATOM 6543 O O . LEU B 1 173 ? -9.211 27.375 -11.773 1 92 173 LEU B O 1
ATOM 6547 N N . PRO B 1 174 ? -10.164 29.375 -12.312 1 93.5 174 PRO B N 1
ATOM 6548 C CA . PRO B 1 174 ? -9.93 29.125 -13.734 1 93.5 174 PRO B CA 1
ATOM 6549 C C . PRO B 1 174 ? -8.445 29.141 -14.094 1 93.5 174 PRO B C 1
ATOM 6551 O O . PRO B 1 174 ? -7.633 29.734 -13.375 1 93.5 174 PRO B O 1
ATOM 6554 N N . ASP B 1 175 ? -8.094 28.578 -15.195 1 91.62 175 ASP B N 1
ATOM 6555 C CA . ASP B 1 175 ? -6.711 28.359 -15.625 1 91.62 175 ASP B CA 1
ATOM 6556 C C . ASP B 1 175 ? -5.953 29.672 -15.758 1 91.62 175 ASP B C 1
ATOM 6558 O O . ASP B 1 175 ? -4.773 29.75 -15.414 1 91.62 175 ASP B O 1
ATOM 6562 N N . ASP B 1 176 ? -6.605 30.656 -16.25 1 91.94 176 ASP B N 1
ATOM 6563 C CA . ASP B 1 176 ? -5.934 31.922 -16.562 1 91.94 176 ASP B CA 1
ATOM 6564 C C . ASP B 1 176 ? -5.574 32.656 -15.273 1 91.94 176 ASP B C 1
ATOM 6566 O O . ASP B 1 176 ? -4.734 33.562 -15.289 1 91.94 176 ASP B O 1
ATOM 6570 N N . GLN B 1 177 ? -6.156 32.25 -14.156 1 94.75 177 GLN B N 1
ATOM 6571 C CA . GLN B 1 177 ? -5.898 32.906 -12.883 1 94.75 177 GLN B CA 1
ATOM 6572 C C . GLN B 1 177 ? -5.09 32.031 -11.953 1 94.75 177 GLN B C 1
ATOM 6574 O O . GLN B 1 177 ? -4.496 32.5 -10.984 1 94.75 177 GLN B O 1
ATOM 6579 N N . LEU B 1 178 ? -5.086 30.844 -12.234 1 96.12 178 LEU B N 1
ATOM 6580 C CA . LEU B 1 178 ? -4.598 29.828 -11.312 1 96.12 178 LEU B CA 1
ATOM 6581 C C . LEU B 1 178 ? -3.119 30.047 -11 1 96.12 178 LEU B C 1
ATOM 6583 O O . LEU B 1 178 ? -2.729 30.094 -9.836 1 96.12 178 LEU B O 1
ATOM 6587 N N . GLN B 1 179 ? -2.279 30.156 -11.984 1 96.06 179 GLN B N 1
ATOM 6588 C CA . GLN B 1 179 ? -0.839 30.281 -11.781 1 96.06 179 GLN B CA 1
ATOM 6589 C C . GLN B 1 179 ? -0.496 31.531 -10.984 1 96.06 179 GLN B C 1
ATOM 6591 O O . GLN B 1 179 ? 0.372 31.5 -10.109 1 96.06 179 GLN B O 1
ATOM 6596 N N . GLY B 1 180 ? -1.169 32.625 -11.336 1 94.62 180 GLY B N 1
ATOM 6597 C CA . GLY B 1 180 ? -0.948 33.844 -10.594 1 94.62 180 GLY B CA 1
ATOM 6598 C C . GLY B 1 180 ? -1.324 33.719 -9.125 1 94.62 180 GLY B C 1
ATOM 6599 O O . GLY B 1 180 ? -0.579 34.156 -8.25 1 94.62 180 GLY B O 1
ATOM 6600 N N . ALA B 1 181 ? -2.445 33.125 -8.859 1 94.38 181 ALA B N 1
ATOM 6601 C CA . ALA B 1 181 ? -2.93 32.969 -7.496 1 94.38 181 ALA B CA 1
ATOM 6602 C C . ALA B 1 181 ? -1.992 32.062 -6.688 1 94.38 181 ALA B C 1
ATOM 6604 O O . ALA B 1 181 ? -1.68 32.375 -5.531 1 94.38 181 ALA B O 1
ATOM 6605 N N . ILE B 1 182 ? -1.544 31.031 -7.281 1 96.75 182 ILE B N 1
ATOM 6606 C CA . ILE B 1 182 ? -0.645 30.109 -6.605 1 96.75 182 ILE B CA 1
ATOM 6607 C C . ILE B 1 182 ? 0.707 30.781 -6.371 1 96.75 182 ILE B C 1
ATOM 6609 O O . ILE B 1 182 ? 1.336 30.562 -5.328 1 96.75 182 ILE B O 1
ATOM 6613 N N . GLY B 1 183 ? 1.146 31.531 -7.344 1 95.75 183 GLY B N 1
ATOM 6614 C CA . GLY B 1 183 ? 2.385 32.281 -7.184 1 95.75 183 GLY B CA 1
ATOM 6615 C C . GLY B 1 183 ? 2.365 33.219 -5.996 1 95.75 183 GLY B C 1
ATOM 6616 O O . GLY B 1 183 ? 3.338 33.312 -5.246 1 95.75 183 GLY B O 1
ATOM 6617 N N . GLU B 1 184 ? 1.317 33.875 -5.863 1 92.94 184 GLU B N 1
ATOM 6618 C CA . GLU B 1 184 ? 1.156 34.781 -4.727 1 92.94 184 GLU B CA 1
ATOM 6619 C C . GLU B 1 184 ? 1.095 34 -3.412 1 92.94 184 GLU B C 1
ATOM 6621 O O . GLU B 1 184 ? 1.657 34.438 -2.404 1 92.94 184 GLU B O 1
ATOM 6626 N N . TYR B 1 185 ? 0.461 32.938 -3.453 1 91.94 185 TYR B N 1
ATOM 6627 C CA . TYR B 1 185 ? 0.272 32.094 -2.277 1 91.94 185 TYR B CA 1
ATOM 6628 C C . TYR B 1 185 ? 1.604 31.547 -1.777 1 91.94 185 TYR B C 1
ATOM 6630 O O . TYR B 1 185 ? 1.876 31.562 -0.575 1 91.94 185 TYR B O 1
ATOM 6638 N N . LEU B 1 186 ? 2.482 31.141 -2.656 1 96.19 186 LEU B N 1
ATOM 6639 C CA . LEU B 1 186 ? 3.707 30.438 -2.268 1 96.19 186 LEU B CA 1
ATOM 6640 C C . LEU B 1 186 ? 4.832 31.438 -1.995 1 96.19 186 LEU B C 1
ATOM 6642 O O . LEU B 1 186 ? 5.848 31.078 -1.395 1 96.19 186 LEU B O 1
ATOM 6646 N N . ARG B 1 187 ? 4.727 32.625 -2.324 1 93.12 187 ARG B N 1
ATOM 6647 C CA . ARG B 1 187 ? 5.785 33.625 -2.285 1 93.12 187 ARG B CA 1
ATOM 6648 C C . ARG B 1 187 ? 6.312 33.812 -0.865 1 93.12 187 ARG B C 1
ATOM 6650 O O . ARG B 1 187 ? 7.523 33.844 -0.645 1 93.12 187 ARG B O 1
ATOM 6657 N N . PRO B 1 188 ? 5.398 33.938 0.157 1 90.69 188 PRO B N 1
ATOM 6658 C CA . PRO B 1 188 ? 5.914 34.125 1.515 1 90.69 188 PRO B CA 1
ATOM 6659 C C . PRO B 1 188 ? 6.801 33 1.976 1 90.69 188 PRO B C 1
ATOM 6661 O O . PRO B 1 188 ? 7.742 33.188 2.746 1 90.69 188 PRO B O 1
ATOM 6664 N N . LEU B 1 189 ? 6.473 31.797 1.557 1 94.5 189 LEU B N 1
ATOM 6665 C CA . LEU B 1 189 ? 7.289 30.641 1.924 1 94.5 189 LEU B CA 1
ATOM 6666 C C . LEU B 1 189 ? 8.68 30.734 1.299 1 94.5 189 LEU B C 1
ATOM 6668 O O . LEU B 1 189 ? 9.68 30.484 1.968 1 94.5 189 LEU B O 1
ATOM 6672 N N . LEU B 1 190 ? 8.727 31.109 0.031 1 95.62 190 LEU B N 1
ATOM 6673 C CA . LEU B 1 190 ? 10.008 31.281 -0.653 1 95.62 190 LEU B CA 1
ATOM 6674 C C . LEU B 1 190 ? 10.805 32.438 -0.043 1 95.62 190 LEU B C 1
ATOM 6676 O O . LEU B 1 190 ? 12.031 32.344 0.09 1 95.62 190 LEU B O 1
ATOM 6680 N N . ASP B 1 191 ? 10.109 33.406 0.299 1 90.94 191 ASP B N 1
ATOM 6681 C CA . ASP B 1 191 ? 10.766 34.562 0.916 1 90.94 191 ASP B CA 1
ATOM 6682 C C . ASP B 1 191 ? 11.391 34.188 2.258 1 90.94 191 ASP B C 1
ATOM 6684 O O . ASP B 1 191 ? 12.461 34.688 2.613 1 90.94 191 ASP B O 1
ATOM 6688 N N . PHE B 1 192 ? 10.68 33.375 3.01 1 91.44 192 PHE B N 1
ATOM 6689 C CA . PHE B 1 192 ? 11.234 32.875 4.262 1 91.44 192 PHE B CA 1
ATOM 6690 C C . PHE B 1 192 ? 12.562 32.188 4.02 1 91.44 192 PHE B C 1
ATOM 6692 O O . PHE B 1 192 ? 13.547 32.438 4.707 1 91.44 192 PHE B O 1
ATOM 6699 N N . ALA B 1 193 ? 12.625 31.328 3.057 1 94.19 193 ALA B N 1
ATOM 6700 C CA . ALA B 1 193 ? 13.844 30.578 2.732 1 94.19 193 ALA B CA 1
ATOM 6701 C C . ALA B 1 193 ? 14.969 31.531 2.32 1 94.19 193 ALA B C 1
ATOM 6703 O O . ALA B 1 193 ? 16.109 31.375 2.768 1 94.19 193 ALA B O 1
ATOM 6704 N N . ARG B 1 194 ? 14.648 32.469 1.51 1 92.19 194 ARG B N 1
ATOM 6705 C CA . ARG B 1 194 ? 15.633 33.469 1.044 1 92.19 194 ARG B CA 1
ATOM 6706 C C . ARG B 1 194 ? 16.203 34.25 2.209 1 92.19 194 ARG B C 1
ATOM 6708 O O . ARG B 1 194 ? 17.391 34.562 2.244 1 92.19 194 ARG B O 1
ATOM 6715 N N . THR B 1 195 ? 15.297 34.531 3.074 1 88.31 195 THR B N 1
ATOM 6716 C CA . THR B 1 195 ? 15.695 35.344 4.215 1 88.31 195 THR B CA 1
ATOM 6717 C C . THR B 1 195 ? 16.609 34.531 5.148 1 88.31 195 THR B C 1
ATOM 6719 O O . THR B 1 195 ? 17.656 35.031 5.57 1 88.31 195 THR B O 1
ATOM 6722 N N . VAL B 1 196 ? 16.219 33.375 5.434 1 88.12 196 VAL B N 1
ATOM 6723 C CA . VAL B 1 196 ? 16.969 32.531 6.363 1 88.12 196 VAL B CA 1
ATOM 6724 C C . VAL B 1 196 ? 18.359 32.281 5.801 1 88.12 196 VAL B C 1
ATOM 6726 O O . VAL B 1 196 ? 19.328 32.219 6.551 1 88.12 196 VAL B O 1
ATOM 6729 N N . LEU B 1 197 ? 18.438 32.125 4.461 1 91.06 197 LEU B N 1
ATOM 6730 C CA . LEU B 1 197 ? 19.703 31.75 3.855 1 91.06 197 LEU B CA 1
ATOM 6731 C C . LEU B 1 197 ? 20.297 32.906 3.041 1 91.06 197 LEU B C 1
ATOM 6733 O O . LEU B 1 197 ? 21 32.656 2.057 1 91.06 197 LEU B O 1
ATOM 6737 N N . HIS B 1 198 ? 20.062 34.094 3.32 1 88 198 HIS B N 1
ATOM 6738 C CA . HIS B 1 198 ? 20.453 35.25 2.543 1 88 198 HIS B CA 1
ATOM 6739 C C . HIS B 1 198 ? 21.969 35.312 2.344 1 88 198 HIS B C 1
ATOM 6741 O O . HIS B 1 198 ? 22.438 35.781 1.312 1 88 198 HIS B O 1
ATOM 6747 N N . SER B 1 199 ? 22.719 34.844 3.281 1 87.5 199 SER B N 1
ATOM 6748 C CA . SER B 1 199 ? 24.188 34.875 3.213 1 87.5 199 SER B CA 1
ATOM 6749 C C . SER B 1 199 ? 24.719 33.875 2.199 1 87.5 199 SER B C 1
ATOM 6751 O O . SER B 1 199 ? 25.891 33.938 1.818 1 87.5 199 SER B O 1
ATOM 6753 N N . LYS B 1 200 ? 23.859 33.031 1.741 1 91.69 200 LYS B N 1
ATOM 6754 C CA . LYS B 1 200 ? 24.297 32 0.801 1 91.69 200 LYS B CA 1
ATOM 6755 C C . LYS B 1 200 ? 23.547 32.125 -0.53 1 91.69 200 LYS B C 1
ATOM 6757 O O . LYS B 1 200 ? 23.297 31.141 -1.205 1 91.69 200 LYS B O 1
ATOM 6762 N N . GLN B 1 201 ? 23.219 33.281 -0.86 1 91.25 201 GLN B N 1
ATOM 6763 C CA . GLN B 1 201 ? 22.406 33.531 -2.043 1 91.25 201 GLN B CA 1
ATOM 6764 C C . GLN B 1 201 ? 23.094 33.031 -3.305 1 91.25 201 GLN B C 1
ATOM 6766 O O . GLN B 1 201 ? 22.422 32.562 -4.238 1 91.25 201 GLN B O 1
ATOM 6771 N N . GLU B 1 202 ? 24.359 33.062 -3.357 1 91.62 202 GLU B N 1
ATOM 6772 C CA . GLU B 1 202 ? 25.125 32.625 -4.531 1 91.62 202 GLU B CA 1
ATOM 6773 C C . GLU B 1 202 ? 24.984 31.125 -4.758 1 91.62 202 GLU B C 1
ATOM 6775 O O . GLU B 1 202 ? 25.234 30.641 -5.863 1 91.62 202 GLU B O 1
ATOM 6780 N N . HIS B 1 203 ? 24.516 30.406 -3.729 1 93.31 203 HIS B N 1
ATOM 6781 C CA . HIS B 1 203 ? 24.438 28.953 -3.811 1 93.31 203 HIS B CA 1
ATOM 6782 C C . HIS B 1 203 ? 23 28.484 -3.977 1 93.31 203 HIS B C 1
ATOM 6784 O O . HIS B 1 203 ? 22.734 27.281 -4.047 1 93.31 203 HIS B O 1
ATOM 6790 N N . PHE B 1 204 ? 22.047 29.344 -4.109 1 95.5 204 PHE B N 1
ATOM 6791 C CA . PHE B 1 204 ? 20.641 29.016 -4.168 1 95.5 204 PHE B CA 1
ATOM 6792 C C . PHE B 1 204 ? 20.359 28.016 -5.289 1 95.5 204 PHE B C 1
ATOM 6794 O O . PHE B 1 204 ? 19.562 27.094 -5.121 1 95.5 204 PHE B O 1
ATOM 6801 N N . LYS B 1 205 ? 21.062 28.141 -6.348 1 94.81 205 LYS B N 1
ATOM 6802 C CA . LYS B 1 205 ? 20.828 27.312 -7.527 1 94.81 205 LYS B CA 1
ATOM 6803 C C . LYS B 1 205 ? 21.219 25.859 -7.262 1 94.81 205 LYS B C 1
ATOM 6805 O O . LYS B 1 205 ? 20.859 24.953 -8.031 1 94.81 205 LYS B O 1
ATOM 6810 N N . ASN B 1 206 ? 21.922 25.656 -6.129 1 93.31 206 ASN B N 1
ATOM 6811 C CA . ASN B 1 206 ? 22.375 24.297 -5.797 1 93.31 206 ASN B CA 1
ATOM 6812 C C . ASN B 1 206 ? 21.5 23.672 -4.711 1 93.31 206 ASN B C 1
ATOM 6814 O O . ASN B 1 206 ? 21.656 22.484 -4.398 1 93.31 206 ASN B O 1
ATOM 6818 N N . PHE B 1 207 ? 20.625 24.391 -4.102 1 96.06 207 PHE B N 1
ATOM 6819 C CA . PHE B 1 207 ? 19.797 23.891 -3.014 1 96.06 207 PHE B CA 1
ATOM 6820 C C . PHE B 1 207 ? 18.453 23.391 -3.547 1 96.06 207 PHE B C 1
ATOM 6822 O O . PHE B 1 207 ? 17.641 24.172 -4.039 1 96.06 207 PHE B O 1
ATOM 6829 N N . PRO B 1 208 ? 18.25 22.047 -3.426 1 96.62 208 PRO B N 1
ATOM 6830 C CA . PRO B 1 208 ? 17 21.5 -3.969 1 96.62 208 PRO B CA 1
ATOM 6831 C C . PRO B 1 208 ? 15.766 21.953 -3.178 1 96.62 208 PRO B C 1
ATOM 6833 O O . PRO B 1 208 ? 15.82 22.047 -1.949 1 96.62 208 PRO B O 1
ATOM 6836 N N . ILE B 1 209 ? 14.703 22.266 -3.861 1 98.31 209 ILE B N 1
ATOM 6837 C CA . ILE B 1 209 ? 13.414 22.578 -3.244 1 98.31 209 ILE B CA 1
ATOM 6838 C C . ILE B 1 209 ? 12.375 21.531 -3.658 1 98.31 209 ILE B C 1
ATOM 6840 O O . ILE B 1 209 ? 12.242 21.234 -4.844 1 98.31 209 ILE B O 1
ATOM 6844 N N . PHE B 1 210 ? 11.719 20.984 -2.646 1 98.12 210 PHE B N 1
ATOM 6845 C CA . PHE B 1 210 ? 10.664 20.016 -2.848 1 98.12 210 PHE B CA 1
ATOM 6846 C C . PHE B 1 210 ? 9.32 20.562 -2.383 1 98.12 210 PHE B C 1
ATOM 6848 O O . PHE B 1 210 ? 9.242 21.25 -1.367 1 98.12 210 PHE B O 1
ATOM 6855 N N . LEU B 1 211 ? 8.312 20.297 -3.15 1 98.44 211 LEU B N 1
ATOM 6856 C CA . LEU B 1 211 ? 6.945 20.484 -2.684 1 98.44 211 LEU B CA 1
ATOM 6857 C C . LEU B 1 211 ? 6.188 19.156 -2.695 1 98.44 211 LEU B C 1
ATOM 6859 O O . LEU B 1 211 ? 6.098 18.5 -3.734 1 98.44 211 LEU B O 1
ATOM 6863 N N . ARG B 1 212 ? 5.75 18.766 -1.568 1 98.12 212 ARG B N 1
ATOM 6864 C CA . ARG B 1 212 ? 4.906 17.578 -1.444 1 98.12 212 ARG B CA 1
ATOM 6865 C C . ARG B 1 212 ? 3.529 17.938 -0.9 1 98.12 212 ARG B C 1
ATOM 6867 O O . ARG B 1 212 ? 3.414 18.5 0.195 1 98.12 212 ARG B O 1
ATOM 6874 N N . ALA B 1 213 ? 2.543 17.641 -1.722 1 98.06 213 ALA B N 1
ATOM 6875 C CA . ALA B 1 213 ? 1.162 17.859 -1.298 1 98.06 213 ALA B CA 1
ATOM 6876 C C . ALA B 1 213 ? 0.563 16.594 -0.706 1 98.06 213 ALA B C 1
ATOM 6878 O O . ALA B 1 213 ? 0.946 15.477 -1.086 1 98.06 213 ALA B O 1
ATOM 6879 N N . THR B 1 214 ? -0.361 16.75 0.21 1 97.5 214 THR B N 1
ATOM 6880 C CA . THR B 1 214 ? -0.862 15.594 0.957 1 97.5 214 THR B CA 1
ATOM 6881 C C . THR B 1 214 ? -2.375 15.461 0.8 1 97.5 214 THR B C 1
ATOM 6883 O O . THR B 1 214 ? -2.9 15.586 -0.308 1 97.5 214 THR B O 1
ATOM 6886 N N . ALA B 1 215 ? -3.104 15.164 1.821 1 97.12 215 ALA B N 1
ATOM 6887 C CA . ALA B 1 215 ? -4.496 14.727 1.792 1 97.12 215 ALA B CA 1
ATOM 6888 C C . ALA B 1 215 ? -5.391 15.781 1.145 1 97.12 215 ALA B C 1
ATOM 6890 O O . ALA B 1 215 ? -6.359 15.453 0.462 1 97.12 215 ALA B O 1
ATOM 6891 N N . GLY B 1 216 ? -5.113 17.094 1.411 1 96.25 216 GLY B N 1
ATOM 6892 C CA . GLY B 1 216 ? -5.934 18.109 0.787 1 96.25 216 GLY B CA 1
ATOM 6893 C C . GLY B 1 216 ? -5.996 18 -0.724 1 96.25 216 GLY B C 1
ATOM 6894 O O . GLY B 1 216 ? -7.066 18.141 -1.318 1 96.25 216 GLY B O 1
ATOM 6895 N N . MET B 1 217 ? -4.91 17.766 -1.296 1 96.88 217 MET B N 1
ATOM 6896 C CA . MET B 1 217 ? -4.832 17.625 -2.746 1 96.88 217 MET B CA 1
ATOM 6897 C C . MET B 1 217 ? -5.363 16.266 -3.188 1 96.88 217 MET B C 1
ATOM 6899 O O . MET B 1 217 ? -5.918 16.125 -4.281 1 96.88 217 MET B O 1
ATOM 6903 N N . ARG B 1 218 ? -5.285 15.203 -2.344 1 97.44 218 ARG B N 1
ATOM 6904 C CA . ARG B 1 218 ? -5.766 13.867 -2.701 1 97.44 218 ARG B CA 1
ATOM 6905 C C . ARG B 1 218 ? -7.289 13.844 -2.797 1 97.44 218 ARG B C 1
ATOM 6907 O O . ARG B 1 218 ? -7.859 12.961 -3.436 1 97.44 218 ARG B O 1
ATOM 6914 N N . THR B 1 219 ? -7.969 14.789 -2.141 1 94.69 219 THR B N 1
ATOM 6915 C CA . THR B 1 219 ? -9.43 14.797 -2.131 1 94.69 219 THR B CA 1
ATOM 6916 C C . THR B 1 219 ? -9.977 15.453 -3.396 1 94.69 219 THR B C 1
ATOM 6918 O O . THR B 1 219 ? -11.164 15.359 -3.686 1 94.69 219 THR B O 1
ATOM 6921 N N . LEU B 1 220 ? -9.109 16.078 -4.199 1 94.81 220 LEU B N 1
ATOM 6922 C CA . LEU B 1 220 ? -9.555 16.797 -5.395 1 94.81 220 LEU B CA 1
ATOM 6923 C C . LEU B 1 220 ? -9.805 15.82 -6.547 1 94.81 220 LEU B C 1
ATOM 6925 O O . LEU B 1 220 ? -9.234 14.734 -6.582 1 94.81 220 LEU B O 1
ATOM 6929 N N . GLN B 1 221 ? -10.648 16.312 -7.434 1 92.44 221 GLN B N 1
ATOM 6930 C CA . GLN B 1 221 ? -10.758 15.617 -8.711 1 92.44 221 GLN B CA 1
ATOM 6931 C C . GLN B 1 221 ? -9.422 15.625 -9.461 1 92.44 221 GLN B C 1
ATOM 6933 O O . GLN B 1 221 ? -8.641 16.562 -9.336 1 92.44 221 GLN B O 1
ATOM 6938 N N . PRO B 1 222 ? -9.156 14.594 -10.242 1 91.88 222 PRO B N 1
ATOM 6939 C CA . PRO B 1 222 ? -7.863 14.453 -10.906 1 91.88 222 PRO B CA 1
ATOM 6940 C C . PRO B 1 222 ? -7.492 15.672 -11.75 1 91.88 222 PRO B C 1
ATOM 6942 O O . PRO B 1 222 ? -6.352 16.141 -11.703 1 91.88 222 PRO B O 1
ATOM 6945 N N . ASN B 1 223 ? -8.43 16.219 -12.438 1 93.31 223 ASN B N 1
ATOM 6946 C CA . ASN B 1 223 ? -8.125 17.359 -13.312 1 93.31 223 ASN B CA 1
ATOM 6947 C C . ASN B 1 223 ? -7.727 18.594 -12.508 1 93.31 223 ASN B C 1
ATOM 6949 O O . ASN B 1 223 ? -6.84 19.344 -12.914 1 93.31 223 ASN B O 1
ATOM 6953 N N . ASP B 1 224 ? -8.43 18.875 -11.422 1 94.81 224 ASP B N 1
ATOM 6954 C CA . ASP B 1 224 ? -8.078 20 -10.562 1 94.81 224 ASP B CA 1
ATOM 6955 C C . ASP B 1 224 ? -6.691 19.812 -9.961 1 94.81 224 ASP B C 1
ATOM 6957 O O . ASP B 1 224 ? -5.906 20.766 -9.898 1 94.81 224 ASP B O 1
ATOM 6961 N N . ARG B 1 225 ? -6.426 18.672 -9.547 1 95.5 225 ARG B N 1
ATOM 6962 C CA . ARG B 1 225 ? -5.121 18.344 -8.984 1 95.5 225 ARG B CA 1
ATOM 6963 C C . ARG B 1 225 ? -4.012 18.578 -10 1 95.5 225 ARG B C 1
ATOM 6965 O O . ARG B 1 225 ? -2.982 19.172 -9.688 1 95.5 225 ARG B O 1
ATOM 6972 N N . LEU B 1 226 ? -4.234 18.109 -11.227 1 94.5 226 LEU B N 1
ATOM 6973 C CA . LEU B 1 226 ? -3.246 18.234 -12.297 1 94.5 226 LEU B CA 1
ATOM 6974 C C . LEU B 1 226 ? -2.986 19.703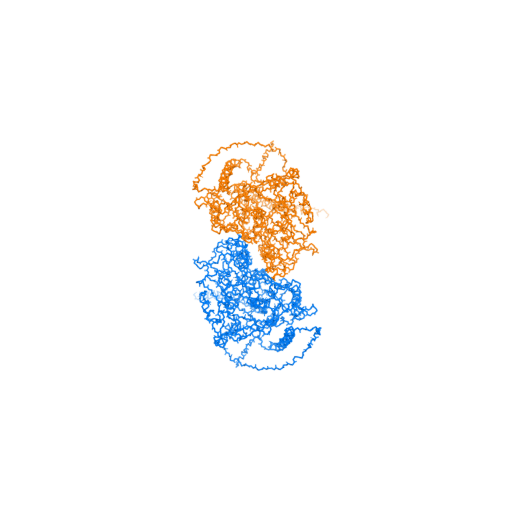 -12.625 1 94.5 226 LEU B C 1
ATOM 6976 O O . LEU B 1 226 ? -1.837 20.094 -12.812 1 94.5 226 LEU B O 1
ATOM 6980 N N . ARG B 1 227 ? -4.027 20.453 -12.672 1 96.5 227 ARG B N 1
ATOM 6981 C CA . ARG B 1 227 ? -3.895 21.859 -12.992 1 96.5 227 ARG B CA 1
ATOM 6982 C C . ARG B 1 227 ? -3.078 22.594 -11.93 1 96.5 227 ARG B C 1
ATOM 6984 O O . ARG B 1 227 ? -2.199 23.391 -12.258 1 96.5 227 ARG B O 1
ATOM 6991 N N . ILE B 1 228 ? -3.369 22.344 -10.711 1 97.38 228 ILE B N 1
ATOM 6992 C CA . ILE B 1 228 ? -2.676 23 -9.609 1 97.38 228 ILE B CA 1
ATOM 6993 C C . ILE B 1 228 ? -1.195 22.625 -9.633 1 97.38 228 ILE B C 1
ATOM 6995 O O . ILE B 1 228 ? -0.328 23.5 -9.539 1 97.38 228 ILE B O 1
ATOM 6999 N N . MET B 1 229 ? -0.905 21.344 -9.789 1 96.81 229 MET B N 1
ATOM 7000 C CA . MET B 1 229 ? 0.482 20.891 -9.75 1 96.81 229 MET B CA 1
ATOM 7001 C C . MET B 1 229 ? 1.258 21.406 -10.961 1 96.81 229 MET B C 1
ATOM 7003 O O . MET B 1 229 ? 2.449 21.703 -10.852 1 96.81 229 MET B O 1
ATOM 7007 N N . GLN B 1 230 ? 0.605 21.484 -12.078 1 96.38 230 GLN B N 1
ATOM 7008 C CA . GLN B 1 230 ? 1.25 22.078 -13.25 1 96.38 230 GLN B CA 1
ATOM 7009 C C . GLN B 1 230 ? 1.604 23.547 -13.008 1 96.38 230 GLN B C 1
ATOM 7011 O O . GLN B 1 230 ? 2.672 24 -13.414 1 96.38 230 GLN B O 1
ATOM 7016 N N . ALA B 1 231 ? 0.68 24.234 -12.383 1 97.38 231 ALA B N 1
ATOM 7017 C CA . ALA B 1 231 ? 0.947 25.625 -12.039 1 97.38 231 ALA B CA 1
ATOM 7018 C C . ALA B 1 231 ? 2.154 25.75 -11.109 1 97.38 231 ALA B C 1
ATOM 7020 O O . ALA B 1 231 ? 3.016 26.609 -11.305 1 97.38 231 ALA B O 1
ATOM 7021 N N . VAL B 1 232 ? 2.225 24.906 -10.102 1 98 232 VAL B N 1
ATOM 7022 C CA . VAL B 1 232 ? 3.336 24.891 -9.156 1 98 232 VAL B CA 1
ATOM 7023 C C . VAL B 1 232 ? 4.641 24.625 -9.891 1 98 232 VAL B C 1
ATOM 7025 O O . VAL B 1 232 ? 5.633 25.328 -9.695 1 98 232 VAL B O 1
ATOM 7028 N N . ARG B 1 233 ? 4.668 23.609 -10.727 1 97.19 233 ARG B N 1
ATOM 7029 C CA . ARG B 1 233 ? 5.871 23.219 -11.453 1 97.19 233 ARG B CA 1
ATOM 7030 C C . ARG B 1 233 ? 6.32 24.328 -12.398 1 97.19 233 ARG B C 1
ATOM 7032 O O . ARG B 1 233 ? 7.52 24.609 -12.516 1 97.19 233 ARG B O 1
ATOM 7039 N N . SER B 1 234 ? 5.387 24.938 -13.023 1 97.56 234 SER B N 1
ATOM 7040 C CA . SER B 1 234 ? 5.715 26.062 -13.906 1 97.56 234 SER B CA 1
ATOM 7041 C C . SER B 1 234 ? 6.363 27.203 -13.133 1 97.56 234 SER B C 1
ATOM 7043 O O . SER B 1 234 ? 7.336 27.797 -13.594 1 97.56 234 SER B O 1
ATOM 7045 N N . LEU B 1 235 ? 5.844 27.516 -12.031 1 98.12 235 LEU B N 1
ATOM 7046 C CA . LEU B 1 235 ? 6.379 28.578 -11.188 1 98.12 235 LEU B CA 1
ATOM 7047 C C . LEU B 1 235 ? 7.785 28.234 -10.703 1 98.12 235 LEU B C 1
ATOM 7049 O O . LEU B 1 235 ? 8.68 29.078 -10.75 1 98.12 235 LEU B O 1
ATOM 7053 N N . PHE B 1 236 ? 7.977 27.016 -10.266 1 98.38 236 PHE B N 1
ATOM 7054 C CA . PHE B 1 236 ? 9.242 26.625 -9.664 1 98.38 236 PHE B CA 1
ATOM 7055 C C . PHE B 1 236 ? 10.328 26.469 -10.727 1 98.38 236 PHE B C 1
ATOM 7057 O O . PHE B 1 236 ? 11.516 26.562 -10.422 1 98.38 236 PHE B O 1
ATOM 7064 N N . THR B 1 237 ? 9.922 26.219 -11.945 1 97.38 237 THR B N 1
ATOM 7065 C CA . THR B 1 237 ? 10.875 26.125 -13.047 1 97.38 237 THR B CA 1
ATOM 7066 C C . THR B 1 237 ? 11.391 27.5 -13.438 1 97.38 237 THR B C 1
ATOM 7068 O O . THR B 1 237 ? 12.484 27.641 -13.992 1 97.38 237 THR B O 1
ATOM 7071 N N . ASN B 1 238 ? 10.625 28.516 -13.156 1 97.19 238 ASN B N 1
ATOM 7072 C CA . ASN B 1 238 ? 11.031 29.891 -13.398 1 97.19 238 ASN B CA 1
ATOM 7073 C C . ASN B 1 238 ? 12.031 30.391 -12.359 1 97.19 238 ASN B C 1
ATOM 7075 O O . ASN B 1 238 ? 11.656 30.688 -11.219 1 97.19 238 ASN B O 1
ATOM 7079 N N . SER B 1 239 ? 13.266 30.688 -12.703 1 94.94 239 SER B N 1
ATOM 7080 C CA . SER B 1 239 ? 14.352 31 -11.789 1 94.94 239 SER B CA 1
ATOM 7081 C C . SER B 1 239 ? 14.164 32.375 -11.172 1 94.94 239 SER B C 1
ATOM 7083 O O . SER B 1 239 ? 14.727 32.688 -10.109 1 94.94 239 SER B O 1
ATOM 7085 N N . THR B 1 240 ? 13.422 33.188 -11.812 1 95.25 240 THR B N 1
ATOM 7086 C CA . THR B 1 240 ? 13.141 34.5 -11.242 1 95.25 240 THR B CA 1
ATOM 7087 C C . THR B 1 240 ? 12.18 34.375 -10.062 1 95.25 240 THR B C 1
ATOM 7089 O O . THR B 1 240 ? 12.281 35.156 -9.094 1 95.25 240 THR B O 1
ATOM 7092 N N . TYR B 1 241 ? 11.312 33.469 -10.164 1 96.81 241 TYR B N 1
ATOM 7093 C CA . TYR B 1 241 ? 10.352 33.219 -9.094 1 96.81 241 TYR B CA 1
ATOM 7094 C C . TYR B 1 241 ? 10.945 32.312 -8.016 1 96.81 241 TYR B C 1
ATOM 7096 O O . TYR B 1 241 ? 10.82 32.594 -6.824 1 96.81 241 TYR B O 1
ATOM 7104 N N . CYS B 1 242 ? 11.547 31.312 -8.422 1 97.88 242 CYS B N 1
ATOM 7105 C CA . CYS B 1 242 ? 12.164 30.344 -7.527 1 97.88 242 CYS B CA 1
ATOM 7106 C C . CYS B 1 242 ? 13.641 30.156 -7.859 1 97.88 242 CYS B C 1
ATOM 7108 O O . CYS B 1 242 ? 13.984 29.391 -8.766 1 97.88 242 CYS B O 1
ATOM 7110 N N . PRO B 1 243 ? 14.5 30.75 -7.09 1 96.88 243 PRO B N 1
ATOM 7111 C CA . PRO B 1 243 ? 15.922 30.719 -7.426 1 96.88 243 PRO B CA 1
ATOM 7112 C C . PRO B 1 243 ? 16.594 29.406 -7.016 1 96.88 243 PRO B C 1
ATOM 7114 O O . PRO B 1 243 ? 17.797 29.234 -7.219 1 96.88 243 PRO B O 1
ATOM 7117 N N . PHE B 1 244 ? 15.891 28.469 -6.469 1 97.94 244 PHE B N 1
ATOM 7118 C CA . PHE B 1 244 ? 16.453 27.219 -5.961 1 97.94 244 PHE B CA 1
ATOM 7119 C C . PHE B 1 244 ? 16.453 26.141 -7.039 1 97.94 244 PHE B C 1
ATOM 7121 O O . PHE B 1 244 ? 15.812 26.312 -8.086 1 97.94 244 PHE B O 1
ATOM 7128 N N . ALA B 1 245 ? 17.188 25.047 -6.82 1 96.38 245 ALA B N 1
ATOM 7129 C CA . ALA B 1 245 ? 17.266 23.953 -7.77 1 96.38 245 ALA B CA 1
ATOM 7130 C C . ALA B 1 245 ? 15.945 23.188 -7.84 1 96.38 245 ALA B C 1
ATOM 7132 O O . ALA B 1 245 ? 15.438 22.719 -6.82 1 96.38 245 ALA B O 1
ATOM 7133 N N . PHE B 1 246 ? 15.398 23.078 -9.125 1 96.56 246 PHE B N 1
ATOM 7134 C CA . PHE B 1 246 ? 14.094 22.438 -9.234 1 96.56 246 PHE B CA 1
ATOM 7135 C C . PHE B 1 246 ? 13.969 21.672 -10.539 1 96.56 246 PHE B C 1
ATOM 7137 O O . PHE B 1 246 ? 14.438 22.141 -11.586 1 96.56 246 PHE B O 1
ATOM 7144 N N . VAL B 1 247 ? 13.453 20.469 -10.398 1 93 247 VAL B N 1
ATOM 7145 C CA . VAL B 1 247 ? 12.953 19.703 -11.539 1 93 247 VAL B CA 1
ATOM 7146 C C . VAL B 1 247 ? 11.523 19.234 -11.266 1 93 247 VAL B C 1
ATOM 7148 O O . VAL B 1 247 ? 11.109 19.141 -10.109 1 93 247 VAL B O 1
ATOM 7151 N N . ASP B 1 248 ? 10.719 18.938 -12.172 1 91.62 248 ASP B N 1
ATOM 7152 C CA . ASP B 1 248 ? 9.281 18.703 -12.078 1 91.62 248 ASP B CA 1
ATOM 7153 C C . ASP B 1 248 ? 8.969 17.625 -11.047 1 91.62 248 ASP B C 1
ATOM 7155 O O . ASP B 1 248 ? 7.992 17.719 -10.305 1 91.62 248 ASP B O 1
ATOM 7159 N N . GLU B 1 249 ? 9.82 16.625 -10.969 1 89.56 249 GLU B N 1
ATOM 7160 C CA . GLU B 1 249 ? 9.562 15.484 -10.086 1 89.56 249 GLU B CA 1
ATOM 7161 C C . GLU B 1 249 ? 9.648 15.898 -8.617 1 89.56 249 GLU B C 1
ATOM 7163 O O . GLU B 1 249 ? 9.219 15.148 -7.734 1 89.56 249 GLU B O 1
ATOM 7168 N N . GLN B 1 250 ? 10.141 17.031 -8.422 1 95.19 250 GLN B N 1
ATOM 7169 C CA . GLN B 1 250 ? 10.32 17.484 -7.047 1 95.19 250 GLN B CA 1
ATOM 7170 C C . GLN B 1 250 ? 9.055 18.156 -6.52 1 95.19 250 GLN B C 1
ATOM 7172 O O . GLN B 1 250 ? 8.961 18.469 -5.332 1 95.19 250 GLN B O 1
ATOM 7177 N N . ALA B 1 251 ? 8.062 18.344 -7.336 1 96.56 251 ALA B N 1
ATOM 7178 C CA . ALA B 1 251 ? 6.742 18.812 -6.914 1 96.56 251 ALA B CA 1
ATOM 7179 C C . ALA B 1 251 ? 5.668 17.781 -7.266 1 96.56 251 ALA B C 1
ATOM 7181 O O . ALA B 1 251 ? 5.289 17.641 -8.43 1 96.56 251 ALA B O 1
ATOM 7182 N N . ARG B 1 252 ? 5.117 17.125 -6.273 1 95.44 252 ARG B N 1
ATOM 7183 C CA . ARG B 1 252 ? 4.125 16.078 -6.523 1 95.44 252 ARG B CA 1
ATOM 7184 C C . ARG B 1 252 ? 3.209 15.898 -5.32 1 95.44 252 ARG B C 1
ATOM 7186 O O . ARG B 1 252 ? 3.506 16.391 -4.227 1 95.44 252 ARG B O 1
ATOM 7193 N N . VAL B 1 253 ? 2.096 15.281 -5.578 1 97.19 253 VAL B N 1
ATOM 7194 C CA . VAL B 1 253 ? 1.221 14.844 -4.496 1 97.19 253 VAL B CA 1
ATOM 7195 C C . VAL B 1 253 ? 1.717 13.508 -3.943 1 97.19 253 VAL B C 1
ATOM 7197 O O . VAL B 1 253 ? 1.961 12.562 -4.699 1 97.19 253 VAL B O 1
ATOM 7200 N N . LEU B 1 254 ? 1.924 13.445 -2.623 1 97.25 254 LEU B N 1
ATOM 7201 C CA . LEU B 1 254 ? 2.287 12.18 -1.993 1 97.25 254 LEU B CA 1
ATOM 7202 C C . LEU B 1 254 ? 1.104 11.219 -1.987 1 97.25 254 LEU B C 1
ATOM 7204 O O . LEU B 1 254 ? -0.035 11.625 -1.746 1 97.25 254 LEU B O 1
ATOM 7208 N N . SER B 1 255 ? 1.382 9.977 -2.299 1 97.19 255 SER B N 1
ATOM 7209 C CA . SER B 1 255 ? 0.385 8.961 -1.972 1 97.19 255 SER B CA 1
ATOM 7210 C C . SER B 1 255 ? 0.199 8.836 -0.463 1 97.19 255 SER B C 1
ATOM 7212 O O . SER B 1 255 ? 1.059 9.266 0.311 1 97.19 255 SER B O 1
ATOM 7214 N N . GLY B 1 256 ? -0.916 8.273 -0.055 1 97.62 256 GLY B N 1
ATOM 7215 C CA . GLY B 1 256 ? -1.136 8.031 1.362 1 97.62 256 GLY B CA 1
ATOM 7216 C C . GLY B 1 256 ? -0.041 7.199 2.002 1 97.62 256 GLY B C 1
ATOM 7217 O O . GLY B 1 256 ? 0.405 7.5 3.111 1 97.62 256 GLY B O 1
ATOM 7218 N N . GLU B 1 257 ? 0.433 6.172 1.332 1 96.25 257 GLU B N 1
ATOM 7219 C CA . GLU B 1 257 ? 1.47 5.285 1.848 1 96.25 257 GLU B CA 1
ATOM 7220 C C . GLU B 1 257 ? 2.801 6.016 1.998 1 96.25 257 GLU B C 1
ATOM 7222 O O . GLU B 1 257 ? 3.549 5.766 2.943 1 96.25 257 GLU B O 1
ATOM 7227 N N . GLU B 1 258 ? 3.076 6.895 1.074 1 97.19 258 GLU B N 1
ATOM 7228 C CA . GLU B 1 258 ? 4.293 7.695 1.204 1 97.19 258 GLU B CA 1
ATOM 7229 C C . GLU B 1 258 ? 4.238 8.586 2.443 1 97.19 258 GLU B C 1
ATOM 7231 O O . GLU B 1 258 ? 5.223 8.695 3.178 1 97.19 258 GLU B O 1
ATOM 7236 N N . GLU B 1 259 ? 3.088 9.18 2.594 1 97.75 259 GLU B N 1
ATOM 7237 C CA . GLU B 1 259 ? 2.928 10.031 3.773 1 97.75 259 GLU B CA 1
ATOM 7238 C C . GLU B 1 259 ? 3.135 9.227 5.059 1 97.75 259 GLU B C 1
ATOM 7240 O O . GLU B 1 259 ? 3.842 9.672 5.965 1 97.75 259 GLU B O 1
ATOM 7245 N N . ALA B 1 260 ? 2.576 8.07 5.145 1 98.62 260 ALA B N 1
ATOM 7246 C CA . ALA B 1 260 ? 2.658 7.227 6.332 1 98.62 260 ALA B CA 1
ATOM 7247 C C . ALA B 1 260 ? 4.09 6.746 6.562 1 98.62 260 ALA B C 1
ATOM 7249 O O . ALA B 1 260 ? 4.574 6.746 7.699 1 98.62 260 ALA B O 1
ATOM 7250 N N . ILE B 1 261 ? 4.793 6.305 5.516 1 98.38 261 ILE B N 1
ATOM 7251 C CA . ILE B 1 261 ? 6.129 5.738 5.676 1 98.38 261 ILE B CA 1
ATOM 7252 C C . ILE B 1 261 ? 7.117 6.844 6.039 1 98.38 261 ILE B C 1
ATOM 7254 O O . ILE B 1 261 ? 8.062 6.617 6.801 1 98.38 261 ILE B O 1
ATOM 7258 N N . PHE B 1 262 ? 6.953 8.023 5.504 1 98.44 262 PHE B N 1
ATOM 7259 C CA . PHE B 1 262 ? 7.84 9.125 5.848 1 98.44 262 PHE B CA 1
ATOM 7260 C C . PHE B 1 262 ? 7.609 9.586 7.281 1 98.44 262 PHE B C 1
ATOM 7262 O O . PHE B 1 262 ? 8.547 10.008 7.961 1 98.44 262 PHE B O 1
ATOM 7269 N N . ASP B 1 263 ? 6.332 9.492 7.742 1 98.56 263 ASP B N 1
ATOM 7270 C CA . ASP B 1 263 ? 6.07 9.711 9.164 1 98.56 263 ASP B CA 1
ATOM 7271 C C . ASP B 1 263 ? 6.883 8.75 10.023 1 98.56 263 ASP B C 1
ATOM 7273 O O . ASP B 1 263 ? 7.547 9.172 10.977 1 98.56 263 ASP B O 1
ATOM 7277 N N . TRP B 1 264 ? 6.801 7.484 9.672 1 98.56 264 TRP B N 1
ATOM 7278 C CA . TRP B 1 264 ? 7.52 6.453 10.414 1 98.56 264 TRP B CA 1
ATOM 7279 C C . TRP B 1 264 ? 9.023 6.688 10.352 1 98.56 264 TRP B C 1
ATOM 7281 O O . TRP B 1 264 ? 9.719 6.543 11.359 1 98.56 264 TRP B O 1
ATOM 7291 N N . THR B 1 265 ? 9.516 7.094 9.188 1 97.88 265 THR B N 1
ATOM 7292 C CA . THR B 1 265 ? 10.93 7.359 8.977 1 97.88 265 THR B CA 1
ATOM 7293 C C . THR B 1 265 ? 11.406 8.516 9.859 1 97.88 265 THR B C 1
ATOM 7295 O O . THR B 1 265 ? 12.445 8.414 10.516 1 97.88 265 THR B O 1
ATOM 7298 N N . GLY B 1 266 ? 10.625 9.625 9.891 1 97.31 266 GLY B N 1
ATOM 7299 C CA . GLY B 1 266 ? 10.961 10.75 10.742 1 97.31 266 GLY B CA 1
ATOM 7300 C C . GLY B 1 266 ? 11.031 10.391 12.211 1 97.31 266 GLY B C 1
ATOM 7301 O O . GLY B 1 266 ? 11.992 10.75 12.898 1 97.31 266 GLY B O 1
ATOM 7302 N N . VAL B 1 267 ? 10.086 9.609 12.656 1 97.81 267 VAL B N 1
ATOM 7303 C CA . VAL B 1 267 ? 10 9.227 14.062 1 97.81 267 VAL B CA 1
ATOM 7304 C C . VAL B 1 267 ? 11.211 8.383 14.438 1 97.81 267 VAL B C 1
ATOM 7306 O O . VAL B 1 267 ? 11.867 8.648 15.453 1 97.81 267 VAL B O 1
ATOM 7309 N N . ASN B 1 268 ? 11.508 7.387 13.672 1 97.19 268 ASN B N 1
ATOM 7310 C CA . ASN B 1 268 ? 12.586 6.473 14.047 1 97.19 268 ASN B CA 1
ATOM 7311 C C . ASN B 1 268 ? 13.953 7.109 13.852 1 97.19 268 ASN B C 1
ATOM 7313 O O . ASN B 1 268 ? 14.914 6.742 14.531 1 97.19 268 ASN B O 1
ATOM 7317 N N . PHE B 1 269 ? 14.055 8.07 12.93 1 96.81 269 PHE B N 1
ATOM 7318 C CA . PHE B 1 269 ? 15.266 8.867 12.828 1 96.81 269 PHE B CA 1
ATOM 7319 C C . PHE B 1 269 ? 15.492 9.688 14.094 1 96.81 269 PHE B C 1
ATOM 7321 O O . PHE B 1 269 ? 16.578 9.656 14.672 1 96.81 269 PHE B O 1
ATOM 7328 N N . LEU B 1 270 ? 14.469 10.367 14.539 1 96.19 270 LEU B N 1
ATOM 7329 C CA . LEU B 1 270 ? 14.555 11.266 15.688 1 96.19 270 LEU B CA 1
ATOM 7330 C C . LEU B 1 270 ? 14.797 10.477 16.969 1 96.19 270 LEU B C 1
ATOM 7332 O O . LEU B 1 270 ? 15.461 10.961 17.891 1 96.19 270 LEU B O 1
ATOM 7336 N N . MET B 1 271 ? 14.305 9.273 16.984 1 95.38 271 MET B N 1
ATOM 7337 C CA . MET B 1 271 ? 14.453 8.445 18.188 1 95.38 271 MET B CA 1
ATOM 7338 C C . MET B 1 271 ? 15.805 7.73 18.188 1 95.38 271 MET B C 1
ATOM 7340 O O . MET B 1 271 ? 16.156 7.055 19.156 1 95.38 271 MET B O 1
ATOM 7344 N N . GLY B 1 272 ? 16.609 7.844 17.109 1 92.06 272 GLY B N 1
ATOM 7345 C CA . GLY B 1 272 ? 18 7.371 17.062 1 92.06 272 GLY B CA 1
ATOM 7346 C C . GLY B 1 272 ? 18.125 5.926 16.641 1 92.06 272 GLY B C 1
ATOM 7347 O O . GLY B 1 272 ? 19.203 5.34 16.719 1 92.06 272 GLY B O 1
ATOM 7348 N N . ASN B 1 273 ? 17.094 5.344 16.141 1 86.06 273 ASN B N 1
ATOM 7349 C CA . ASN B 1 273 ? 17.062 3.91 15.875 1 86.06 273 ASN B CA 1
ATOM 7350 C C . ASN B 1 273 ? 17.188 3.617 14.383 1 86.06 273 ASN B C 1
ATOM 7352 O O . ASN B 1 273 ? 17.438 2.479 13.992 1 86.06 273 ASN B O 1
ATOM 7356 N N . LEU B 1 274 ? 17.094 4.5 13.5 1 93.88 274 LEU B N 1
ATOM 7357 C CA . LEU B 1 274 ? 16.891 4.23 12.078 1 93.88 274 LEU B CA 1
ATOM 7358 C C . LEU B 1 274 ? 18.234 4.051 11.367 1 93.88 274 LEU B C 1
ATOM 7360 O O . LEU B 1 274 ? 18.453 3.033 10.711 1 93.88 274 LEU B O 1
ATOM 7364 N N . LEU B 1 275 ? 19.172 4.988 11.547 1 93.31 275 LEU B N 1
ATOM 7365 C CA . LEU B 1 275 ? 20.359 5.051 10.695 1 93.31 275 LEU B CA 1
ATOM 7366 C C . LEU B 1 275 ? 21.297 3.879 10.977 1 93.31 275 LEU B C 1
ATOM 7368 O O . LEU B 1 275 ? 21.719 3.182 10.055 1 93.31 275 LEU B O 1
ATOM 7372 N N . ASP B 1 276 ? 21.578 3.654 12.211 1 91.88 276 ASP B N 1
ATOM 7373 C CA . ASP B 1 276 ? 22.5 2.584 12.57 1 91.88 276 ASP B CA 1
ATOM 7374 C C . ASP B 1 276 ? 21.953 1.223 12.141 1 91.88 276 ASP B C 1
ATOM 7376 O O . ASP B 1 276 ? 22.719 0.361 11.695 1 91.88 276 ASP B O 1
ATOM 7380 N N . GLN B 1 277 ? 20.766 1.089 12.258 1 93.25 277 GLN B N 1
ATOM 7381 C CA . GLN B 1 277 ? 20.156 -0.204 11.961 1 93.25 277 GLN B CA 1
ATOM 7382 C C . GLN B 1 277 ? 19.953 -0.389 10.461 1 93.25 277 GLN B C 1
ATOM 7384 O O . GLN B 1 277 ? 19.672 -1.497 10 1 93.25 277 GLN B O 1
ATOM 7389 N N . SER B 1 278 ? 20.031 0.667 9.672 1 93.31 278 SER B N 1
ATOM 7390 C CA . SER B 1 278 ? 19.844 0.624 8.227 1 93.31 278 SER B CA 1
ATOM 7391 C C . SER B 1 278 ? 21.156 0.342 7.508 1 93.31 278 SER B C 1
ATOM 7393 O O . SER B 1 278 ? 21.172 0.046 6.312 1 93.31 278 SER B O 1
ATOM 7395 N N . ARG B 1 279 ? 22.266 0.394 8.164 1 90.31 279 ARG B N 1
ATOM 7396 C CA . ARG B 1 279 ? 23.578 0.313 7.523 1 90.31 279 ARG B CA 1
ATOM 7397 C C . ARG B 1 279 ? 23.812 -1.065 6.91 1 90.31 279 ARG B C 1
ATOM 7399 O O . ARG B 1 279 ? 23.406 -2.078 7.484 1 90.31 279 ARG B O 1
ATOM 7406 N N . GLY B 1 280 ? 24.391 -0.947 5.723 1 87.94 280 GLY B N 1
ATOM 7407 C CA . GLY B 1 280 ? 24.734 -2.184 5.039 1 87.94 280 GLY B CA 1
ATOM 7408 C C . GLY B 1 280 ? 23.781 -2.512 3.896 1 87.94 280 GLY B C 1
ATOM 7409 O O . GLY B 1 280 ? 23.172 -1.613 3.316 1 87.94 280 GLY B O 1
ATOM 7410 N N . ALA B 1 281 ? 23.797 -3.797 3.512 1 84.38 281 ALA B N 1
ATOM 7411 C CA . ALA B 1 281 ? 22.984 -4.23 2.371 1 84.38 281 ALA B CA 1
ATOM 7412 C C . ALA B 1 281 ? 22 -5.312 2.781 1 84.38 281 ALA B C 1
ATOM 7414 O O . ALA B 1 281 ? 22.188 -5.984 3.799 1 84.38 281 ALA B O 1
ATOM 7415 N N . GLY B 1 282 ? 20.922 -5.352 1.973 1 86.19 282 GLY B N 1
ATOM 7416 C CA . GLY B 1 282 ? 19.922 -6.367 2.244 1 86.19 282 GLY B CA 1
ATOM 7417 C C . GLY B 1 282 ? 18.703 -5.82 2.953 1 86.19 282 GLY B C 1
ATOM 7418 O O . GLY B 1 282 ? 18.25 -4.715 2.658 1 86.19 282 GLY B O 1
ATOM 7419 N N . THR B 1 283 ? 18.109 -6.672 3.76 1 87.75 283 THR B N 1
ATOM 7420 C CA . THR B 1 283 ? 16.891 -6.32 4.477 1 87.75 283 THR B CA 1
ATOM 7421 C C . THR B 1 283 ? 17.141 -6.273 5.98 1 87.75 283 THR B C 1
ATOM 7423 O O . THR B 1 283 ? 17.859 -7.117 6.523 1 87.75 283 THR B O 1
ATOM 7426 N N . VAL B 1 284 ? 16.578 -5.258 6.594 1 88.62 284 VAL B N 1
ATOM 7427 C CA . VAL B 1 284 ? 16.672 -5.176 8.047 1 88.62 284 VAL B CA 1
ATOM 7428 C C . VAL B 1 284 ? 15.953 -6.363 8.68 1 88.62 284 VAL B C 1
ATOM 7430 O O . VAL B 1 284 ? 14.82 -6.68 8.305 1 88.62 284 VAL B O 1
ATOM 7433 N N . SER B 1 285 ? 16.672 -7.02 9.594 1 84.25 285 SER B N 1
ATOM 7434 C CA . SER B 1 285 ? 16.078 -8.141 10.32 1 84.25 285 SER B CA 1
ATOM 7435 C C . SER B 1 285 ? 16.312 -8.008 11.82 1 84.25 285 SER B C 1
ATOM 7437 O O . SER B 1 285 ? 17.391 -7.594 12.258 1 84.25 285 SER B O 1
ATOM 7439 N N . ASN B 1 286 ? 15.305 -8.266 12.562 1 82.44 286 ASN B N 1
ATOM 7440 C CA . ASN B 1 286 ? 15.359 -8.258 14.023 1 82.44 286 ASN B CA 1
ATOM 7441 C C . ASN B 1 286 ? 15.977 -6.965 14.555 1 82.44 286 ASN B C 1
ATOM 7443 O O . ASN B 1 286 ? 16.938 -7 15.32 1 82.44 286 ASN B O 1
ATOM 7447 N N . PRO B 1 287 ? 15.375 -5.887 14.211 1 89.62 287 PRO B N 1
ATOM 7448 C CA . PRO B 1 287 ? 15.93 -4.629 14.727 1 89.62 287 PRO B CA 1
ATOM 7449 C C . PRO B 1 287 ? 15.906 -4.555 16.25 1 89.62 287 PRO B C 1
ATOM 7451 O O . PRO B 1 287 ? 15.047 -5.172 16.891 1 89.62 287 PRO B O 1
ATOM 7454 N N . LYS B 1 288 ? 16.812 -3.803 16.781 1 88.62 288 LYS B N 1
ATOM 7455 C CA . LYS B 1 288 ? 16.938 -3.652 18.219 1 88.62 288 LYS B CA 1
ATOM 7456 C C . LYS B 1 288 ? 15.742 -2.898 18.812 1 88.62 288 LYS B C 1
ATOM 7458 O O . LYS B 1 288 ? 15.227 -3.26 19.875 1 88.62 288 LYS B O 1
ATOM 7463 N N . LEU B 1 289 ? 15.422 -1.87 18.172 1 93.25 289 LEU B N 1
ATOM 7464 C CA . LEU B 1 289 ? 14.336 -1.034 18.688 1 93.25 289 LEU B CA 1
ATOM 7465 C C . LEU B 1 289 ? 13.695 -0.236 17.547 1 93.25 289 LEU B C 1
ATOM 7467 O O . LEU B 1 289 ? 14.398 0.331 16.703 1 93.25 289 LEU B O 1
ATOM 7471 N N . THR B 1 290 ? 12.422 -0.276 17.469 1 95.38 290 THR B N 1
ATOM 7472 C CA . THR B 1 290 ? 11.648 0.559 16.562 1 95.38 290 THR B CA 1
ATOM 7473 C C . THR B 1 290 ? 10.477 1.218 17.281 1 95.38 290 THR B C 1
ATOM 7475 O O . THR B 1 290 ? 10.125 0.816 18.391 1 95.38 290 THR B O 1
ATOM 7478 N N . HIS B 1 291 ? 9.977 2.248 16.766 1 96.75 291 HIS B N 1
ATOM 7479 C CA . HIS B 1 291 ? 8.812 2.959 17.281 1 96.75 291 HIS B CA 1
ATOM 7480 C C . HIS B 1 291 ? 7.707 3.045 16.234 1 96.75 291 HIS B C 1
ATOM 7482 O O . HIS B 1 291 ? 7.98 2.965 15.031 1 96.75 291 HIS B O 1
ATOM 7488 N N . GLY B 1 292 ? 6.469 3.047 16.703 1 97.81 292 GLY B N 1
ATOM 7489 C CA . GLY B 1 292 ? 5.348 3.295 15.82 1 97.81 292 GLY B CA 1
ATOM 7490 C C . GLY B 1 292 ? 5.035 4.77 15.648 1 97.81 292 GLY B C 1
ATOM 7491 O O . GLY B 1 292 ? 5.355 5.582 16.516 1 97.81 292 GLY B O 1
ATOM 7492 N N . ALA B 1 293 ? 4.453 5.148 14.492 1 98.75 293 ALA B N 1
ATOM 7493 C CA . ALA B 1 293 ? 4.102 6.535 14.203 1 98.75 293 ALA B CA 1
ATOM 7494 C C . ALA B 1 293 ? 2.604 6.68 13.953 1 98.75 293 ALA B C 1
ATOM 7496 O O . ALA B 1 293 ? 2.012 5.898 13.211 1 98.75 293 ALA B O 1
ATOM 7497 N N . LEU B 1 294 ? 1.979 7.633 14.602 1 98.94 294 LEU B N 1
ATOM 7498 C CA . LEU B 1 294 ? 0.581 8.008 14.422 1 98.94 294 LEU B CA 1
ATOM 7499 C C . LEU B 1 294 ? 0.46 9.492 14.07 1 98.94 294 LEU B C 1
ATOM 7501 O O . LEU B 1 294 ? 0.876 10.352 14.844 1 98.94 294 LEU B O 1
ATOM 7505 N N . ASP B 1 295 ? -0.088 9.75 12.898 1 98.69 295 ASP B N 1
ATOM 7506 C CA . ASP B 1 295 ? -0.281 11.125 12.445 1 98.69 295 ASP B CA 1
ATOM 7507 C C . ASP B 1 295 ? -1.757 11.414 12.18 1 98.69 295 ASP B C 1
ATOM 7509 O O . ASP B 1 295 ? -2.383 10.734 11.359 1 98.69 295 ASP B O 1
ATOM 7513 N N . LEU B 1 296 ? -2.328 12.391 12.867 1 98.62 296 LEU B N 1
ATOM 7514 C CA . LEU B 1 296 ? -3.711 12.797 12.641 1 98.62 296 LEU B CA 1
ATOM 7515 C C . LEU B 1 296 ? -3.773 14.211 12.055 1 98.62 296 LEU B C 1
ATOM 7517 O O . LEU B 1 296 ? -3.883 15.188 12.797 1 98.62 296 LEU B O 1
ATOM 7521 N N . GLY B 1 297 ? -3.799 14.273 10.711 1 96.88 297 GLY B N 1
ATOM 7522 C CA . GLY B 1 297 ? -3.934 15.555 10.031 1 96.88 297 GLY B CA 1
ATOM 7523 C C . GLY B 1 297 ? -5.371 16.016 9.922 1 96.88 297 GLY B C 1
ATOM 7524 O O . GLY B 1 297 ? -6.246 15.539 10.648 1 96.88 297 GLY B O 1
ATOM 7525 N N . GLY B 1 298 ? -5.551 17.047 9.117 1 95.94 298 GLY B N 1
ATOM 7526 C CA . GLY B 1 298 ? -6.898 17.531 8.875 1 95.94 298 GLY B CA 1
ATOM 7527 C C . GLY B 1 298 ? -7.68 16.656 7.906 1 95.94 298 GLY B C 1
ATOM 7528 O O . GLY B 1 298 ? -8.859 16.391 8.125 1 95.94 298 GLY B O 1
ATOM 7529 N N . GLY B 1 299 ? -6.945 16.188 6.871 1 97.06 299 GLY B N 1
ATOM 7530 C CA . GLY B 1 299 ? -7.625 15.477 5.801 1 97.06 299 GLY B CA 1
ATOM 7531 C C . GLY B 1 299 ? -7.52 13.969 5.934 1 97.06 299 GLY B C 1
ATOM 7532 O O . GLY B 1 299 ? -8.398 13.234 5.465 1 97.06 299 GLY B O 1
ATOM 7533 N N . SER B 1 300 ? -6.422 13.516 6.523 1 98.38 300 SER B N 1
ATOM 7534 C CA . SER B 1 300 ? -6.172 12.078 6.633 1 98.38 300 SER B CA 1
ATOM 7535 C C . SER B 1 300 ? -5.438 11.742 7.93 1 98.38 300 SER B C 1
ATOM 7537 O O . SER B 1 300 ? -4.992 12.648 8.648 1 98.38 300 SER B O 1
ATOM 7539 N N . THR B 1 301 ? -5.418 10.531 8.273 1 98.75 301 THR B N 1
ATOM 7540 C CA . THR B 1 301 ? -4.629 10.016 9.391 1 98.75 301 THR B CA 1
ATOM 7541 C C . THR B 1 301 ? -3.779 8.828 8.945 1 98.75 301 THR B C 1
ATOM 7543 O O . THR B 1 301 ? -4.164 8.086 8.039 1 98.75 301 THR B O 1
ATOM 7546 N N . GLN B 1 302 ? -2.58 8.75 9.461 1 98.69 302 GLN B N 1
ATOM 7547 C CA . GLN B 1 302 ? -1.621 7.719 9.07 1 98.69 302 GLN B CA 1
ATOM 7548 C C . GLN B 1 302 ? -1.202 6.871 10.266 1 98.69 302 GLN B C 1
ATOM 7550 O O . GLN B 1 302 ? -1.148 7.367 11.398 1 98.69 302 GLN B O 1
ATOM 7555 N N . ILE B 1 303 ? -0.904 5.633 10.039 1 98.81 303 ILE B N 1
ATOM 7556 C CA . ILE B 1 303 ? -0.259 4.73 10.992 1 98.81 303 ILE B CA 1
ATOM 7557 C C . ILE B 1 303 ? 0.881 3.984 10.305 1 98.81 303 ILE B C 1
ATOM 7559 O O . ILE B 1 303 ? 0.76 3.594 9.141 1 98.81 303 ILE B O 1
ATOM 7563 N N . GLY B 1 304 ? 2.016 3.891 10.883 1 98.5 304 GLY B N 1
ATOM 7564 C CA . GLY B 1 304 ? 3.154 3.115 10.414 1 98.5 304 GLY B CA 1
ATOM 7565 C C . GLY B 1 304 ? 3.91 2.436 11.539 1 98.5 304 GLY B C 1
ATOM 7566 O O . GLY B 1 304 ? 4.121 3.025 12.602 1 98.5 304 GLY B O 1
ATOM 7567 N N . PHE B 1 305 ? 4.273 1.16 11.375 1 97.94 305 PHE B N 1
ATOM 7568 C CA . PHE B 1 305 ? 5.07 0.464 12.375 1 97.94 305 PHE B CA 1
ATOM 7569 C C . PHE B 1 305 ? 5.742 -0.766 11.773 1 97.94 305 PHE B C 1
ATOM 7571 O O . PHE B 1 305 ? 5.309 -1.274 10.742 1 97.94 305 PHE B O 1
ATOM 7578 N N . TYR B 1 306 ? 6.84 -1.146 12.328 1 95.75 306 TYR B N 1
ATOM 7579 C CA . TYR B 1 306 ? 7.547 -2.377 11.992 1 95.75 306 TYR B CA 1
ATOM 7580 C C . TYR B 1 306 ? 6.953 -3.566 12.742 1 95.75 306 TYR B C 1
ATOM 7582 O O . TYR B 1 306 ? 6.801 -3.525 13.961 1 95.75 306 TYR B O 1
ATOM 7590 N N . GLU B 1 307 ? 6.535 -4.562 12.008 1 92 307 GLU B N 1
ATOM 7591 C CA . GLU B 1 307 ? 6.07 -5.809 12.609 1 92 307 GLU B CA 1
ATOM 7592 C C . GLU B 1 307 ? 7.219 -6.793 12.805 1 92 307 GLU B C 1
ATOM 7594 O O . GLU B 1 307 ? 7.863 -7.195 11.828 1 92 307 GLU B O 1
ATOM 7599 N N . GLN B 1 308 ? 7.457 -7.246 13.898 1 84.06 308 GLN B N 1
ATOM 7600 C CA . GLN B 1 308 ? 8.672 -7.938 14.32 1 84.06 308 GLN B CA 1
ATOM 7601 C C . GLN B 1 308 ? 8.898 -9.203 13.5 1 84.06 308 GLN B C 1
ATOM 7603 O O . GLN B 1 308 ? 10.039 -9.57 13.211 1 84.06 308 GLN B O 1
ATOM 7608 N N . ASN B 1 309 ? 7.855 -9.891 13.117 1 84.38 309 ASN B N 1
ATOM 7609 C CA . ASN B 1 309 ? 7.996 -11.125 12.344 1 84.38 309 ASN B CA 1
ATOM 7610 C C . ASN B 1 309 ? 7.863 -10.867 10.852 1 84.38 309 ASN B C 1
ATOM 7612 O O . ASN B 1 309 ? 7.855 -11.805 10.055 1 84.38 309 ASN B O 1
ATOM 7616 N N . GLU B 1 310 ? 7.707 -9.609 10.523 1 87.06 310 GLU B N 1
ATOM 7617 C CA . GLU B 1 310 ? 7.492 -9.203 9.133 1 87.06 310 GLU B CA 1
ATOM 7618 C C . GLU B 1 310 ? 6.32 -9.961 8.516 1 87.06 310 GLU B C 1
ATOM 7620 O O . GLU B 1 310 ? 6.363 -10.32 7.336 1 87.06 310 GLU B O 1
ATOM 7625 N N . ASP B 1 311 ? 5.422 -10.32 9.375 1 90.56 311 ASP B N 1
ATOM 7626 C CA . ASP B 1 311 ? 4.195 -10.977 8.945 1 90.56 311 ASP B CA 1
ATOM 7627 C C . ASP B 1 311 ? 3.156 -9.953 8.484 1 90.56 311 ASP B C 1
ATOM 7629 O O . ASP B 1 311 ? 2.143 -9.742 9.156 1 90.56 311 ASP B O 1
ATOM 7633 N N . ILE B 1 312 ? 3.428 -9.289 7.375 1 95.12 312 ILE B N 1
ATOM 7634 C CA . ILE B 1 312 ? 2.582 -8.25 6.805 1 95.12 312 ILE B CA 1
ATOM 7635 C C . ILE B 1 312 ? 2.01 -8.727 5.469 1 95.12 312 ILE B C 1
ATOM 7637 O O . ILE B 1 312 ? 2.74 -8.844 4.48 1 95.12 312 ILE B O 1
ATOM 7641 N N . MET B 1 313 ? 0.73 -8.891 5.398 1 96.5 313 MET B N 1
ATOM 7642 C CA . MET B 1 313 ? 0.107 -9.531 4.242 1 96.5 313 MET B CA 1
ATOM 7643 C C . MET B 1 313 ? -0.361 -8.484 3.232 1 96.5 313 MET B C 1
ATOM 7645 O O . MET B 1 313 ? -0.583 -8.805 2.062 1 96.5 313 MET B O 1
ATOM 7649 N N . SER B 1 314 ? -0.553 -7.281 3.686 1 95.19 314 SER B N 1
ATOM 7650 C CA . SER B 1 314 ? -0.96 -6.152 2.854 1 95.19 314 SER B CA 1
ATOM 7651 C C . SER B 1 314 ? -0.461 -4.832 3.43 1 95.19 314 SER B C 1
ATOM 7653 O O . SER B 1 314 ? -0.105 -4.758 4.609 1 95.19 314 SER B O 1
ATOM 7655 N N . ASN B 1 315 ? -0.342 -3.822 2.531 1 95.5 315 ASN B N 1
ATOM 7656 C CA . ASN B 1 315 ? 0.052 -2.473 2.922 1 95.5 315 ASN B CA 1
ATOM 7657 C C . ASN B 1 315 ? 1.488 -2.436 3.438 1 95.5 315 ASN B C 1
ATOM 7659 O O . ASN B 1 315 ? 1.791 -1.722 4.395 1 95.5 315 ASN B O 1
ATOM 7663 N N . LEU B 1 316 ? 2.27 -3.336 2.93 1 95.44 316 LEU B N 1
ATOM 7664 C CA . LEU B 1 316 ? 3.703 -3.279 3.193 1 95.44 316 LEU B CA 1
ATOM 7665 C C . LEU B 1 316 ? 4.383 -2.252 2.295 1 95.44 316 LEU B C 1
ATOM 7667 O O . LEU B 1 316 ? 4.113 -2.195 1.094 1 95.44 316 LEU B O 1
ATOM 7671 N N . PHE B 1 317 ? 5.125 -1.397 2.887 1 93.5 317 PHE B N 1
ATOM 7672 C CA . PHE B 1 317 ? 5.965 -0.456 2.158 1 93.5 317 PHE B CA 1
ATOM 7673 C C . PHE B 1 317 ? 7.441 -0.79 2.346 1 93.5 317 PHE B C 1
ATOM 7675 O O . PHE B 1 317 ? 7.914 -0.919 3.479 1 93.5 317 PHE B O 1
ATOM 7682 N N . LYS B 1 318 ? 8.164 -0.95 1.283 1 92.94 318 LYS B N 1
ATOM 7683 C CA . LYS B 1 318 ? 9.602 -1.193 1.331 1 92.94 318 LYS B CA 1
ATOM 7684 C C . LYS B 1 318 ? 10.383 0.118 1.29 1 92.94 318 LYS B C 1
ATOM 7686 O O . LYS B 1 318 ? 10.602 0.68 0.216 1 92.94 318 LYS B O 1
ATOM 7691 N N . LEU B 1 319 ? 10.859 0.487 2.436 1 93.75 319 LEU B N 1
ATOM 7692 C CA . LEU B 1 319 ? 11.609 1.734 2.553 1 93.75 319 LEU B CA 1
ATOM 7693 C C . LEU B 1 319 ? 13.109 1.484 2.428 1 93.75 319 LEU B C 1
ATOM 7695 O O . LEU B 1 319 ? 13.68 0.697 3.188 1 93.75 319 LEU B O 1
ATOM 7699 N N . GLN B 1 320 ? 13.688 2.09 1.516 1 91.19 320 GLN B N 1
ATOM 7700 C CA . GLN B 1 320 ? 15.141 2.059 1.38 1 91.19 320 GLN B CA 1
ATOM 7701 C C . GLN B 1 320 ? 15.727 3.467 1.389 1 91.19 320 GLN B C 1
ATOM 7703 O O . GLN B 1 320 ? 15.297 4.328 0.619 1 91.19 320 GLN B O 1
ATOM 7708 N N . ILE B 1 321 ? 16.625 3.645 2.25 1 90.25 321 ILE B N 1
ATOM 7709 C CA . ILE B 1 321 ? 17.344 4.918 2.33 1 90.25 321 ILE B CA 1
ATOM 7710 C C . ILE B 1 321 ? 18.703 4.793 1.662 1 90.25 321 ILE B C 1
ATOM 7712 O O . ILE B 1 321 ? 19.625 4.184 2.219 1 90.25 321 ILE B O 1
ATOM 7716 N N . GLY B 1 322 ? 18.828 5.387 0.521 1 86.62 322 GLY B N 1
ATOM 7717 C CA . GLY B 1 322 ? 20.062 5.215 -0.236 1 86.62 322 GLY B CA 1
ATOM 7718 C C . GLY B 1 322 ? 20.328 3.773 -0.63 1 86.62 322 GLY B C 1
ATOM 7719 O O . GLY B 1 322 ? 19.438 3.105 -1.179 1 86.62 322 GLY B O 1
ATOM 7720 N N . GLN B 1 323 ? 21.547 3.363 -0.331 1 82.44 323 GLN B N 1
ATOM 7721 C CA . GLN B 1 323 ? 21.922 1.997 -0.675 1 82.44 323 GLN B CA 1
ATOM 7722 C C . GLN B 1 323 ? 21.906 1.094 0.555 1 82.44 323 GLN B C 1
ATOM 7724 O O . GLN B 1 323 ? 22.422 -0.028 0.517 1 82.44 323 GLN B O 1
ATOM 7729 N N . ALA B 1 324 ? 21.281 1.611 1.574 1 87.5 324 ALA B N 1
ATOM 7730 C CA . ALA B 1 324 ? 21.297 0.863 2.828 1 87.5 324 ALA B CA 1
ATOM 7731 C C . ALA B 1 324 ? 20.234 -0.236 2.82 1 87.5 324 ALA B C 1
ATOM 7733 O O . ALA B 1 324 ? 19.594 -0.477 1.797 1 87.5 324 ALA B O 1
ATOM 7734 N N . LYS B 1 325 ? 20.156 -0.915 3.955 1 89.94 325 LYS B N 1
ATOM 7735 C CA . LYS B 1 325 ? 19.188 -1.996 4.102 1 89.94 325 LYS B CA 1
ATOM 7736 C C . LYS B 1 325 ? 17.766 -1.479 3.939 1 89.94 325 LYS B C 1
ATOM 7738 O O . LYS B 1 325 ? 17.469 -0.335 4.289 1 89.94 325 LYS B O 1
ATOM 7743 N N . HIS B 1 326 ? 16.984 -2.318 3.381 1 91.75 326 HIS B N 1
ATOM 7744 C CA . HIS B 1 326 ? 15.586 -1.904 3.252 1 91.75 326 HIS B CA 1
ATOM 7745 C C . HIS B 1 326 ? 14.766 -2.336 4.465 1 91.75 326 HIS B C 1
ATOM 7747 O O . HIS B 1 326 ? 15.055 -3.371 5.07 1 91.75 326 HIS B O 1
ATOM 7753 N N . TRP B 1 327 ? 13.82 -1.549 4.816 1 94.25 327 TRP B N 1
ATOM 7754 C CA . TRP B 1 327 ? 12.859 -1.799 5.887 1 94.25 327 TRP B CA 1
ATOM 7755 C C . TRP B 1 327 ? 11.516 -2.248 5.316 1 94.25 327 TRP B C 1
ATOM 7757 O O . TRP B 1 327 ? 10.984 -1.618 4.398 1 94.25 327 TRP B O 1
ATOM 7767 N N . ASN B 1 328 ? 11.031 -3.367 5.781 1 94.88 328 ASN B N 1
ATOM 7768 C CA . ASN B 1 328 ? 9.648 -3.748 5.523 1 94.88 328 ASN B CA 1
ATOM 7769 C C . ASN B 1 328 ? 8.711 -3.223 6.605 1 94.88 328 ASN B C 1
ATOM 7771 O O . ASN B 1 328 ? 8.68 -3.75 7.719 1 94.88 328 ASN B O 1
ATOM 7775 N N . VAL B 1 329 ? 7.883 -2.213 6.234 1 97.06 329 VAL B N 1
ATOM 7776 C CA . VAL B 1 329 ? 7.094 -1.505 7.238 1 97.06 329 VAL B CA 1
ATOM 7777 C C . VAL B 1 329 ? 5.621 -1.508 6.832 1 97.06 329 VAL B C 1
ATOM 7779 O O . VAL B 1 329 ? 5.293 -1.318 5.66 1 97.06 329 VAL B O 1
ATOM 7782 N N . TYR B 1 330 ? 4.762 -1.81 7.848 1 97.81 330 TYR B N 1
ATOM 7783 C CA . TYR B 1 330 ? 3.344 -1.55 7.613 1 97.81 330 TYR B CA 1
ATOM 7784 C C . TYR B 1 330 ? 3.059 -0.053 7.609 1 97.81 330 TYR B C 1
ATOM 7786 O O . TYR B 1 330 ? 3.395 0.654 8.562 1 97.81 330 TYR B O 1
ATOM 7794 N N . ALA B 1 331 ? 2.49 0.467 6.566 1 98.19 331 ALA B N 1
ATOM 7795 C CA . ALA B 1 331 ? 2.195 1.892 6.434 1 98.19 331 ALA B CA 1
ATOM 7796 C C . ALA B 1 331 ? 0.882 2.113 5.688 1 98.19 331 ALA B C 1
ATOM 7798 O O . ALA B 1 331 ? 0.714 1.642 4.562 1 98.19 331 ALA B O 1
ATOM 7799 N N . HIS B 1 332 ? -0.018 2.863 6.316 1 98.31 332 HIS B N 1
ATOM 7800 C CA . HIS B 1 332 ? -1.29 3.143 5.66 1 98.31 332 HIS B CA 1
ATOM 7801 C C . HIS B 1 332 ? -1.807 4.531 6.027 1 98.31 332 HIS B C 1
ATOM 7803 O O . HIS B 1 332 ? -1.506 5.043 7.105 1 98.31 332 HIS B O 1
ATOM 7809 N N . SER B 1 333 ? -2.477 5.164 5.094 1 98.5 333 SER B N 1
ATOM 7810 C CA . SER B 1 333 ? -3.146 6.449 5.273 1 98.5 333 SER B CA 1
ATOM 7811 C C . SER B 1 333 ? -4.652 6.32 5.051 1 98.5 333 SER B C 1
ATOM 7813 O O . SER B 1 333 ? -5.094 5.707 4.078 1 98.5 333 SER B O 1
ATOM 7815 N N . PHE B 1 334 ? -5.43 6.785 5.949 1 98.5 334 PHE B N 1
ATOM 7816 C CA . PHE B 1 334 ? -6.887 6.809 5.848 1 98.5 334 PHE B CA 1
ATOM 7817 C C . PHE B 1 334 ? -7.383 8.188 5.441 1 98.5 334 PHE B C 1
ATOM 7819 O O . PHE B 1 334 ? -7.488 9.086 6.277 1 98.5 334 PHE B O 1
ATOM 7826 N N . LEU B 1 335 ? -7.668 8.289 4.152 1 98.31 335 LEU B N 1
ATOM 7827 C CA . LEU B 1 335 ? -8.164 9.547 3.604 1 98.31 335 LEU B CA 1
ATOM 7828 C C . LEU B 1 335 ? -9.562 9.852 4.121 1 98.31 335 LEU B C 1
ATOM 7830 O O . LEU B 1 335 ? -10.398 8.953 4.227 1 98.31 335 LEU B O 1
ATOM 7834 N N . TYR B 1 336 ? -9.891 11.117 4.512 1 98.19 336 TYR B N 1
ATOM 7835 C CA . TYR B 1 336 ? -11.148 11.633 5.039 1 98.19 336 TYR B CA 1
ATOM 7836 C C . TYR B 1 336 ? -11.336 11.219 6.492 1 98.19 336 TYR B C 1
ATOM 7838 O O . TYR B 1 336 ? -12.422 11.383 7.055 1 98.19 336 TYR B O 1
ATOM 7846 N N . TYR B 1 337 ? -10.328 10.695 7.098 1 98.69 337 TYR B N 1
ATOM 7847 C CA . TYR B 1 337 ? -10.406 10.336 8.508 1 98.69 337 TYR B CA 1
ATOM 7848 C C . TYR B 1 337 ? -9.562 11.281 9.359 1 98.69 337 TYR B C 1
ATOM 7850 O O . TYR B 1 337 ? -9.43 11.094 10.57 1 98.69 337 TYR B O 1
ATOM 7858 N N . GLY B 1 338 ? -8.977 12.273 8.688 1 98.38 338 GLY B N 1
ATOM 7859 C CA . GLY B 1 338 ? -8.352 13.344 9.453 1 98.38 338 GLY B CA 1
ATOM 7860 C C . GLY B 1 338 ? -9.344 14.133 10.297 1 98.38 338 GLY B C 1
ATOM 7861 O O . GLY B 1 338 ? -10.555 14.031 10.094 1 98.38 338 GLY B O 1
ATOM 7862 N N . MET B 1 339 ? -8.891 14.93 11.164 1 97.62 339 MET B N 1
ATOM 7863 C CA . MET B 1 339 ? -9.734 15.586 12.164 1 97.62 339 MET B CA 1
ATOM 7864 C C . MET B 1 339 ? -10.766 16.484 11.5 1 97.62 339 MET B C 1
ATOM 7866 O O . MET B 1 339 ? -11.953 16.406 11.812 1 97.62 339 MET B O 1
ATOM 7870 N N . ASN B 1 340 ? -10.344 17.344 10.57 1 95.31 340 ASN B N 1
ATOM 7871 C CA . ASN B 1 340 ? -11.266 18.266 9.93 1 95.31 340 ASN B CA 1
ATOM 7872 C C . ASN B 1 340 ? -12.297 17.547 9.062 1 95.31 340 ASN B C 1
ATOM 7874 O O . ASN B 1 340 ? -13.477 17.875 9.078 1 95.31 340 ASN B O 1
ATOM 7878 N N . GLU B 1 341 ? -11.797 16.578 8.344 1 97.19 341 GLU B N 1
ATOM 7879 C CA . GLU B 1 341 ? -12.711 15.789 7.52 1 97.19 341 GLU B CA 1
ATOM 7880 C C . GLU B 1 341 ? -13.68 14.984 8.383 1 97.19 341 GLU B C 1
ATOM 7882 O O . GLU B 1 341 ? -14.844 14.797 8.016 1 97.19 341 GLU B O 1
ATOM 7887 N N . ALA B 1 342 ? -13.234 14.469 9.492 1 98.19 342 ALA B N 1
ATOM 7888 C CA . ALA B 1 342 ? -14.109 13.742 10.406 1 98.19 342 ALA B CA 1
ATOM 7889 C C . ALA B 1 342 ? -15.203 14.648 10.961 1 98.19 342 ALA B C 1
ATOM 7891 O O . ALA B 1 342 ? -16.359 14.234 11.086 1 98.19 342 ALA B O 1
ATOM 7892 N N . ILE B 1 343 ? -14.844 15.883 11.328 1 97 343 ILE B N 1
ATOM 7893 C CA . ILE B 1 343 ? -15.82 16.844 11.828 1 97 343 ILE B CA 1
ATOM 7894 C C . ILE B 1 343 ? -16.875 17.109 10.758 1 97 343 ILE B C 1
ATOM 7896 O O . ILE B 1 343 ? -18.078 17.078 11.039 1 97 343 ILE B O 1
ATOM 7900 N N . GLN B 1 344 ? -16.438 17.297 9.547 1 95.81 344 GLN B N 1
ATOM 7901 C CA . GLN B 1 344 ? -17.359 17.578 8.453 1 95.81 344 GLN B CA 1
ATOM 7902 C C . GLN B 1 344 ? -18.281 16.406 8.195 1 95.81 344 GLN B C 1
ATOM 7904 O O . GLN B 1 344 ? -19.484 16.594 7.988 1 95.81 344 GLN B O 1
ATOM 7909 N N . ARG B 1 345 ? -17.719 15.211 8.18 1 97.62 345 ARG B N 1
ATOM 7910 C CA . ARG B 1 345 ? -18.547 14.023 7.973 1 97.62 345 ARG B CA 1
ATOM 7911 C C . ARG B 1 345 ? -19.562 13.852 9.102 1 97.62 345 ARG B C 1
ATOM 7913 O O . ARG B 1 345 ? -20.719 13.516 8.852 1 97.62 345 ARG B O 1
ATOM 7920 N N . PHE B 1 346 ? -19.141 14.109 10.312 1 98.06 346 PHE B N 1
ATOM 7921 C CA . PHE B 1 346 ? -20 14.016 11.484 1 98.06 346 PHE B CA 1
ATOM 7922 C C . PHE B 1 346 ? -21.172 14.992 11.383 1 98.06 346 PHE B C 1
ATOM 7924 O O . PHE B 1 346 ? -22.328 14.594 11.516 1 98.06 346 PHE B O 1
ATOM 7931 N N . GLU B 1 347 ? -20.812 16.219 11.109 1 96.75 347 GLU B N 1
ATOM 7932 C CA . GLU B 1 347 ? -21.828 17.266 11.023 1 96.75 347 GLU B CA 1
ATOM 7933 C C . GLU B 1 347 ? -22.797 17.016 9.875 1 96.75 347 GLU B C 1
ATOM 7935 O O . GLU B 1 347 ? -24 17.25 10.008 1 96.75 347 GLU B O 1
ATOM 7940 N N . SER B 1 348 ? -22.266 16.547 8.812 1 94.81 348 SER B N 1
ATOM 7941 C CA . SER B 1 348 ? -23.094 16.219 7.664 1 94.81 348 SER B CA 1
ATOM 7942 C C . SER B 1 348 ? -24.062 15.07 7.988 1 94.81 348 SER B C 1
ATOM 7944 O O . SER B 1 348 ? -25.203 15.07 7.543 1 94.81 348 SER B O 1
ATOM 7946 N N . ARG B 1 349 ? -23.594 14.141 8.742 1 95.94 349 ARG B N 1
ATOM 7947 C CA . ARG B 1 349 ? -24.422 13.008 9.125 1 95.94 349 ARG B CA 1
ATOM 7948 C C . ARG B 1 349 ? -25.578 13.461 10.008 1 95.94 349 ARG B C 1
ATOM 7950 O O . ARG B 1 349 ? -26.672 12.898 9.938 1 95.94 349 ARG B O 1
ATOM 7957 N N . LEU B 1 350 ? -25.344 14.453 10.883 1 96.25 350 LEU B N 1
ATOM 7958 C CA . LEU B 1 350 ? -26.406 14.992 11.727 1 96.25 350 LEU B CA 1
ATOM 7959 C C . LEU B 1 350 ? -27.469 15.68 10.891 1 96.25 350 LEU B C 1
ATOM 7961 O O . LEU B 1 350 ? -28.672 15.586 11.195 1 96.25 350 LEU B O 1
ATOM 7965 N N . ALA B 1 351 ? -27.031 16.297 9.844 1 92.69 351 ALA B N 1
ATOM 7966 C CA . ALA B 1 351 ? -27.922 17.188 9.102 1 92.69 351 ALA B CA 1
ATOM 7967 C C . ALA B 1 351 ? -28.594 16.469 7.938 1 92.69 351 ALA B C 1
ATOM 7969 O O . ALA B 1 351 ? -29.625 16.906 7.43 1 92.69 351 ALA B O 1
ATOM 7970 N N . ALA B 1 352 ? -27.969 15.375 7.492 1 87.75 352 ALA B N 1
ATOM 7971 C CA . ALA B 1 352 ? -28.422 14.695 6.285 1 87.75 352 ALA B CA 1
ATOM 7972 C C . ALA B 1 352 ? -29.859 14.203 6.434 1 87.75 352 ALA B C 1
ATOM 7974 O O . ALA B 1 352 ? -30.234 13.711 7.496 1 87.75 352 ALA B O 1
ATOM 7975 N N . GLY B 1 353 ? -30.625 14.344 5.344 1 83.12 353 GLY B N 1
ATOM 7976 C CA . GLY B 1 353 ? -32 13.852 5.316 1 83.12 353 GLY B CA 1
ATOM 7977 C C . GLY B 1 353 ? -32.969 14.766 6.02 1 83.12 353 GLY B C 1
ATOM 7978 O O . GLY B 1 353 ? -34.188 14.531 6 1 83.12 353 GLY B O 1
ATOM 7979 N N . LYS B 1 354 ? -32.531 15.859 6.629 1 88.5 354 LYS B N 1
ATOM 7980 C CA . LYS B 1 354 ? -33.375 16.812 7.332 1 88.5 354 LYS B CA 1
ATOM 7981 C C . LYS B 1 354 ? -33.938 17.875 6.379 1 88.5 354 LYS B C 1
ATOM 7983 O O . LYS B 1 354 ? -33.281 18.234 5.402 1 88.5 354 LYS B O 1
ATOM 7988 N N . SER B 1 355 ? -35.094 18.359 6.73 1 85.88 355 SER B N 1
ATOM 7989 C CA . SER B 1 355 ? -35.719 19.422 5.938 1 85.88 355 SER B CA 1
ATOM 7990 C C . SER B 1 355 ? -35.031 20.75 6.203 1 85.88 355 SER B C 1
ATOM 7992 O O . SER B 1 355 ? -34.312 20.906 7.195 1 85.88 355 SER B O 1
ATOM 7994 N N . SER B 1 356 ? -35.25 21.719 5.32 1 84.19 356 SER B N 1
ATOM 7995 C CA . SER B 1 356 ? -34.719 23.062 5.508 1 84.19 356 SER B CA 1
ATOM 7996 C C . SER B 1 356 ? -35.219 23.688 6.809 1 84.19 356 SER B C 1
ATOM 7998 O O . SER B 1 356 ? -34.5 24.438 7.465 1 84.19 356 SER B O 1
ATOM 8000 N N . GLU B 1 357 ? -36.469 23.406 7.148 1 87.06 357 GLU B N 1
ATOM 8001 C CA . GLU B 1 357 ? -37.031 23.906 8.391 1 87.06 357 GLU B CA 1
ATOM 8002 C C . GLU B 1 357 ? -36.281 23.359 9.602 1 87.06 357 GLU B C 1
ATOM 8004 O O . GLU B 1 357 ? -35.969 24.094 10.539 1 87.06 357 GLU B O 1
ATOM 8009 N N . GLU B 1 358 ? -36.062 22.109 9.547 1 90.69 358 GLU B N 1
ATOM 8010 C CA . GLU B 1 358 ? -35.312 21.484 10.633 1 90.69 358 GLU B CA 1
ATOM 8011 C C . GLU B 1 358 ? -33.875 22.031 10.727 1 90.69 358 GLU B C 1
ATOM 8013 O O . GLU B 1 358 ? -33.406 22.297 11.828 1 90.69 358 GLU B O 1
ATOM 8018 N N . ARG B 1 359 ? -33.281 22.203 9.641 1 90.75 359 ARG B N 1
ATOM 8019 C CA . ARG B 1 359 ? -31.875 22.578 9.594 1 90.75 359 ARG B CA 1
ATOM 8020 C C . ARG B 1 359 ? -31.672 24.047 9.961 1 90.75 359 ARG B C 1
ATOM 8022 O O . ARG B 1 359 ? -30.688 24.406 10.602 1 90.75 359 ARG B O 1
ATOM 8029 N N . LEU B 1 360 ? -32.625 24.906 9.625 1 88.31 360 LEU B N 1
ATOM 8030 C CA . LEU B 1 360 ? -32.312 26.328 9.672 1 88.31 360 LEU B CA 1
ATOM 8031 C C . LEU B 1 360 ? -33.188 27.031 10.719 1 88.31 360 LEU B C 1
ATOM 8033 O O . LEU B 1 360 ? -32.812 28.125 11.18 1 88.31 360 LEU B O 1
ATOM 8037 N N . ILE B 1 361 ? -34.281 26.484 11.086 1 89.44 361 ILE B N 1
ATOM 8038 C CA . ILE B 1 361 ? -35.188 27.156 12.008 1 89.44 361 ILE B CA 1
ATOM 8039 C C . ILE B 1 361 ? -35.156 26.453 13.359 1 89.44 361 ILE B C 1
ATOM 8041 O O . ILE B 1 361 ? -34.875 27.078 14.383 1 89.44 361 ILE B O 1
ATOM 8045 N N . GLN B 1 362 ? -35.438 25.219 13.336 1 92.62 362 GLN B N 1
ATOM 8046 C CA . GLN B 1 362 ? -35.5 24.469 14.586 1 92.62 362 GLN B CA 1
ATOM 8047 C C . GLN B 1 362 ? -34.094 24.172 15.117 1 92.62 362 GLN B C 1
ATOM 8049 O O . GLN B 1 362 ? -33.875 24.188 16.328 1 92.62 362 GLN B O 1
ATOM 8054 N N . GLY B 1 363 ? -33.188 23.938 14.188 1 93.56 363 GLY B N 1
ATOM 8055 C CA . GLY B 1 363 ? -31.859 23.516 14.57 1 93.56 363 GLY B CA 1
ATOM 8056 C C . GLY B 1 363 ? -31.75 22 14.742 1 93.56 363 GLY B C 1
ATOM 8057 O O . GLY B 1 363 ? -32.719 21.344 15.039 1 93.56 363 GLY B O 1
ATOM 8058 N N . ILE B 1 364 ? -30.547 21.5 14.562 1 96.44 364 ILE B N 1
ATOM 8059 C CA . ILE B 1 364 ? -30.281 20.078 14.703 1 96.44 364 ILE B CA 1
ATOM 8060 C C . ILE B 1 364 ? -29.453 19.828 15.961 1 96.44 364 ILE B C 1
ATOM 8062 O O . ILE B 1 364 ? -28.406 20.453 16.156 1 96.44 364 ILE B O 1
ATOM 8066 N N . TYR B 1 365 ? -29.875 18.906 16.766 1 97 365 TYR B N 1
ATOM 8067 C CA . TYR B 1 365 ? -29.172 18.594 18.016 1 97 365 TYR B CA 1
ATOM 8068 C C . TYR B 1 365 ? -27.812 17.953 17.719 1 97 365 TYR B C 1
ATOM 8070 O O . TYR B 1 365 ? -27.719 16.969 16.984 1 97 365 TYR B O 1
ATOM 8078 N N . ASN B 1 366 ? -26.797 18.531 18.266 1 97.94 366 ASN B N 1
ATOM 8079 C CA . ASN B 1 366 ? -25.453 17.984 18.25 1 97.94 366 ASN B CA 1
ATOM 8080 C C . ASN B 1 366 ? -24.984 17.594 19.656 1 97.94 366 ASN B C 1
ATOM 8082 O O . ASN B 1 366 ? -24.641 18.469 20.469 1 97.94 366 ASN B O 1
ATOM 8086 N N . PRO B 1 367 ? -24.938 16.344 19.922 1 97.75 367 PRO B N 1
ATOM 8087 C CA . PRO B 1 367 ? -24.609 15.883 21.266 1 97.75 367 PRO B CA 1
ATOM 8088 C C . PRO B 1 367 ? -23.156 16.156 21.641 1 97.75 367 PRO B C 1
ATOM 8090 O O . PRO B 1 367 ? -22.781 16.016 22.812 1 97.75 367 PRO B O 1
ATOM 8093 N N . CYS B 1 368 ? -22.297 16.516 20.703 1 97.81 368 CYS B N 1
ATOM 8094 C CA . CYS B 1 368 ? -20.891 16.703 20.984 1 97.81 368 CYS B CA 1
ATOM 8095 C C . CYS B 1 368 ? -20.578 18.172 21.297 1 97.81 368 CYS B C 1
ATOM 8097 O O . CYS B 1 368 ? -19.438 18.5 21.641 1 97.81 368 CYS B O 1
ATOM 8099 N N . LEU B 1 369 ? -21.562 19.016 21.188 1 96.5 369 LEU B N 1
ATOM 8100 C CA . LEU B 1 369 ? -21.406 20.422 21.547 1 96.5 369 LEU B CA 1
ATOM 8101 C C . LEU B 1 369 ? -21.609 20.625 23.047 1 96.5 369 LEU B C 1
ATOM 8103 O O . LEU B 1 369 ? -22.453 19.984 23.656 1 96.5 369 LEU B O 1
ATOM 8107 N N . PRO B 1 370 ? -20.812 21.578 23.641 1 93.62 370 PRO B N 1
ATOM 8108 C CA . PRO B 1 370 ? -21.094 21.922 25.031 1 93.62 370 PRO B CA 1
ATOM 8109 C C . PRO B 1 370 ? -22.516 22.484 25.219 1 93.62 370 PRO B C 1
ATOM 8111 O O . PRO B 1 370 ? -23.125 22.953 24.25 1 93.62 370 PRO B O 1
ATOM 8114 N N . GLY B 1 371 ? -22.922 22.391 26.391 1 90.81 371 GLY B N 1
ATOM 8115 C CA . GLY B 1 371 ? -24.25 22.922 26.703 1 90.81 371 GLY B CA 1
ATOM 8116 C C . GLY B 1 371 ? -24.391 24.391 26.359 1 90.81 371 GLY B C 1
ATOM 8117 O O . GLY B 1 371 ? -23.484 25.188 26.625 1 90.81 371 GLY B O 1
ATOM 8118 N N . GLY B 1 372 ? -25.531 24.719 25.656 1 88.56 372 GLY B N 1
ATOM 8119 C CA . GLY B 1 372 ? -25.891 26.094 25.391 1 88.56 372 GLY B CA 1
ATOM 8120 C C . GLY B 1 372 ? -25.188 26.688 24.188 1 88.56 372 GLY B C 1
ATOM 8121 O O . GLY B 1 372 ? -25.109 27.906 24.047 1 88.56 372 GLY B O 1
ATOM 8122 N N . THR B 1 373 ? -24.625 25.859 23.312 1 92.56 373 THR B N 1
ATOM 8123 C CA . THR B 1 373 ? -23.859 26.391 22.188 1 92.56 373 THR B CA 1
ATOM 8124 C C . THR B 1 373 ? -24.531 26.047 20.859 1 92.56 373 THR B C 1
ATOM 8126 O O . THR B 1 373 ? -25.422 25.188 20.812 1 92.56 373 THR B O 1
ATOM 8129 N N . LYS B 1 374 ? -24.203 26.766 19.844 1 91.81 374 LYS B N 1
ATOM 8130 C CA . LYS B 1 374 ? -24.672 26.531 18.484 1 91.81 374 LYS B CA 1
ATOM 8131 C C . LYS B 1 374 ? -23.547 26.766 17.469 1 91.81 374 LYS B C 1
ATOM 8133 O O . LYS B 1 374 ? -22.609 27.516 17.734 1 91.81 374 LYS B O 1
ATOM 8138 N N . THR B 1 375 ? -23.578 26.047 16.438 1 92.31 375 THR B N 1
ATOM 8139 C CA . THR B 1 375 ? -22.609 26.188 15.352 1 92.31 375 THR B CA 1
ATOM 8140 C C . THR B 1 375 ? -23.297 26.031 13.992 1 92.31 375 THR B C 1
ATOM 8142 O O . THR B 1 375 ? -24.141 25.156 13.82 1 92.31 375 THR B O 1
ATOM 8145 N N . ASP B 1 376 ? -22.984 26.922 13.07 1 90.06 376 ASP B N 1
ATOM 8146 C CA . ASP B 1 376 ? -23.5 26.844 11.703 1 90.06 376 ASP B CA 1
ATOM 8147 C C . ASP B 1 376 ? -22.531 26.078 10.797 1 90.06 376 ASP B C 1
ATOM 8149 O O . ASP B 1 376 ? -21.312 26.266 10.898 1 90.06 376 ASP B O 1
ATOM 8153 N N . ILE B 1 377 ? -23.156 25.25 9.977 1 91.62 377 ILE B N 1
ATOM 8154 C CA . ILE B 1 377 ? -22.297 24.484 9.078 1 91.62 377 ILE B CA 1
ATOM 8155 C C . ILE B 1 377 ? -22.781 24.609 7.645 1 91.62 377 ILE B C 1
ATOM 8157 O O . ILE B 1 377 ? -23.953 24.938 7.41 1 91.62 377 ILE B O 1
ATOM 8161 N N . ARG B 1 378 ? -21.906 24.5 6.656 1 86.69 378 ARG B N 1
ATOM 8162 C CA . ARG B 1 378 ? -22.125 24.375 5.223 1 86.69 378 ARG B CA 1
ATOM 8163 C C . ARG B 1 378 ? -21.422 23.156 4.648 1 86.69 378 ARG B C 1
ATOM 8165 O O . ARG B 1 378 ? -20.219 22.984 4.848 1 86.69 378 ARG B O 1
ATOM 8172 N N . THR B 1 379 ? -22.203 22.312 4.031 1 89.06 379 THR B N 1
ATOM 8173 C CA . THR B 1 379 ? -21.594 21.062 3.568 1 89.06 379 THR B CA 1
ATOM 8174 C C . THR B 1 379 ? -22.219 20.609 2.252 1 89.06 379 THR B C 1
ATOM 8176 O O . THR B 1 379 ? -23.328 21.016 1.917 1 89.06 379 THR B O 1
ATOM 8179 N N . ASP B 1 380 ? -21.422 19.922 1.478 1 87.25 380 ASP B N 1
ATOM 8180 C CA . ASP B 1 380 ? -21.906 19.281 0.254 1 87.25 380 ASP B CA 1
ATOM 8181 C C . ASP B 1 380 ? -21.797 17.766 0.347 1 87.25 380 ASP B C 1
ATOM 8183 O O . ASP B 1 380 ? -21.859 17.062 -0.67 1 87.25 380 ASP B O 1
ATOM 8187 N N . ILE B 1 381 ? -21.578 17.281 1.568 1 92.06 381 ILE B N 1
ATOM 8188 C CA . ILE B 1 381 ? -21.594 15.836 1.811 1 92.06 381 ILE B CA 1
ATOM 8189 C C . ILE B 1 381 ? -23.031 15.383 2.072 1 92.06 381 ILE B C 1
ATOM 8191 O O . ILE B 1 381 ? -23.734 15.969 2.898 1 92.06 381 ILE B O 1
ATOM 8195 N N . HIS B 1 382 ? -23.453 14.383 1.355 1 91.25 382 HIS B N 1
ATOM 8196 C CA . HIS B 1 382 ? -24.766 13.766 1.516 1 91.25 382 HIS B CA 1
ATOM 8197 C C . HIS B 1 382 ? -24.641 12.328 1.999 1 91.25 382 HIS B C 1
ATOM 8199 O O . HIS B 1 382 ? -23.531 11.836 2.24 1 91.25 382 HIS B O 1
ATOM 8205 N N . LEU B 1 383 ? -25.797 11.727 2.314 1 91.44 383 LEU B N 1
ATOM 8206 C CA . LEU B 1 383 ? -25.797 10.336 2.736 1 91.44 383 LEU B CA 1
ATOM 8207 C C . LEU B 1 383 ? -26.719 9.5 1.843 1 91.44 383 LEU B C 1
ATOM 8209 O O . LEU B 1 383 ? -27.797 9.953 1.451 1 91.44 383 LEU B O 1
ATOM 8213 N N . ASP B 1 384 ? -26.172 8.398 1.404 1 88.56 384 ASP B N 1
ATOM 8214 C CA . ASP B 1 384 ? -26.938 7.355 0.725 1 88.56 384 ASP B CA 1
ATOM 8215 C C . ASP B 1 384 ? -26.859 6.031 1.484 1 88.56 384 ASP B C 1
ATOM 8217 O O . ASP B 1 384 ? -25.812 5.402 1.54 1 88.56 384 ASP B O 1
ATOM 8221 N N . HIS B 1 385 ? -27.938 5.562 2.062 1 86.94 385 HIS B N 1
ATOM 8222 C CA . HIS B 1 385 ? -28.016 4.34 2.859 1 86.94 385 HIS B CA 1
ATOM 8223 C C . HIS B 1 385 ? -26.938 4.324 3.941 1 86.94 385 HIS B C 1
ATOM 8225 O O . HIS B 1 385 ? -26.219 3.332 4.102 1 86.94 385 HIS B O 1
ATOM 8231 N N . GLY B 1 386 ? -26.797 5.5 4.539 1 88.12 386 GLY B N 1
ATOM 8232 C CA . GLY B 1 386 ? -25.906 5.609 5.684 1 88.12 386 GLY B CA 1
ATOM 8233 C C . GLY B 1 386 ? -24.469 5.859 5.301 1 88.12 386 GLY B C 1
ATOM 8234 O O . GLY B 1 386 ? -23.609 6.027 6.168 1 88.12 386 GLY B O 1
ATOM 8235 N N . MET B 1 387 ? -24.234 5.941 4 1 93.06 387 MET B N 1
ATOM 8236 C CA . MET B 1 387 ? -22.859 6.141 3.525 1 93.06 387 MET B CA 1
ATOM 8237 C C . MET B 1 387 ? -22.703 7.508 2.875 1 93.06 387 MET B C 1
ATOM 8239 O O . MET B 1 387 ? -23.594 7.965 2.154 1 93.06 387 MET B O 1
ATOM 8243 N N . GLU B 1 388 ? -21.594 8.156 3.172 1 95.38 388 GLU B N 1
ATOM 8244 C CA . GLU B 1 388 ? -21.297 9.453 2.58 1 95.38 388 GLU B CA 1
ATOM 8245 C C . GLU B 1 388 ? -21.234 9.367 1.059 1 95.38 388 GLU B C 1
ATOM 8247 O O . GLU B 1 388 ? -20.719 8.398 0.508 1 95.38 388 GLU B O 1
ATOM 8252 N N . THR B 1 389 ? -21.781 10.344 0.343 1 93.56 389 THR B N 1
ATOM 8253 C CA . THR B 1 389 ? -21.781 10.414 -1.114 1 93.56 389 THR B CA 1
ATOM 8254 C C . THR B 1 389 ? -21.781 11.859 -1.592 1 93.56 389 THR B C 1
ATOM 8256 O O . THR B 1 389 ? -22.172 12.766 -0.846 1 93.56 389 THR B O 1
ATOM 8259 N N . TRP B 1 390 ? -21.25 12.102 -2.719 1 90.81 390 TRP B N 1
ATOM 8260 C CA . TRP B 1 390 ? -21.312 13.422 -3.334 1 90.81 390 TRP B CA 1
ATOM 8261 C C . TRP B 1 390 ? -22.562 13.57 -4.191 1 90.81 390 TRP B C 1
ATOM 8263 O O . TRP B 1 390 ? -22.859 14.672 -4.672 1 90.81 390 TRP B O 1
ATOM 8273 N N . LYS B 1 391 ? -23.219 12.453 -4.406 1 84.94 391 LYS B N 1
ATOM 8274 C CA . LYS B 1 391 ? -24.438 12.461 -5.207 1 84.94 391 LYS B CA 1
ATOM 8275 C C . LYS B 1 391 ? -25.609 13.039 -4.414 1 84.94 391 LYS B C 1
ATOM 8277 O O . LYS B 1 391 ? -25.781 12.734 -3.23 1 84.94 391 LYS B O 1
ATOM 8282 N N . TYR B 1 392 ? -26.281 14.031 -5.047 1 77 392 TYR B N 1
ATOM 8283 C CA . TYR B 1 392 ? -27.391 14.648 -4.348 1 77 392 TYR B CA 1
ATOM 8284 C C . TYR B 1 392 ? -28.609 14.758 -5.254 1 77 392 TYR B C 1
ATOM 8286 O O . TYR B 1 392 ? -28.484 14.781 -6.48 1 77 392 TYR B O 1
ATOM 8294 N N . GLU B 1 393 ? -29.719 14.539 -4.609 1 66.25 393 GLU B N 1
ATOM 8295 C CA . GLU B 1 393 ? -30.953 14.781 -5.348 1 66.25 393 GLU B CA 1
ATOM 8296 C C . GLU B 1 393 ? -31.25 16.281 -5.461 1 66.25 393 GLU B C 1
ATOM 8298 O O . GLU B 1 393 ? -30.922 17.047 -4.555 1 66.25 393 GLU B O 1
ATOM 8303 N N . SER B 1 394 ? -31.359 16.75 -6.664 1 61.53 394 SER B N 1
ATOM 8304 C CA . SER B 1 394 ? -31.578 18.141 -7.062 1 61.53 394 SER B CA 1
ATOM 8305 C C . SER B 1 394 ? -32.562 18.828 -6.125 1 61.53 394 SER B C 1
ATOM 8307 O O . SER B 1 394 ? -32.75 20.047 -6.203 1 61.53 394 SER B O 1
ATOM 8309 N N . LYS B 1 395 ? -33 18.172 -5.141 1 60.06 395 LYS B N 1
ATOM 8310 C CA . LYS B 1 395 ? -34.094 18.828 -4.406 1 60.06 395 LYS B CA 1
ATOM 8311 C C . LYS B 1 395 ? -33.531 19.844 -3.4 1 60.06 395 LYS B C 1
ATOM 8313 O O . LYS B 1 395 ? -34.281 20.438 -2.637 1 60.06 395 LYS B O 1
ATOM 8318 N N . PHE B 1 396 ? -32.219 20.062 -3.445 1 59 396 PHE B N 1
ATOM 8319 C CA . PHE B 1 396 ? -31.766 21.062 -2.49 1 59 396 PHE B CA 1
ATOM 8320 C C . PHE B 1 396 ? -31.984 22.469 -3.043 1 59 396 PHE B C 1
ATOM 8322 O O . PHE B 1 396 ? -31.719 22.719 -4.223 1 59 396 PHE B O 1
ATOM 8329 N N . PRO B 1 397 ? -32.688 23.266 -2.305 1 52.09 397 PRO B N 1
ATOM 8330 C CA . PRO B 1 397 ? -33.062 24.609 -2.777 1 52.09 397 PRO B CA 1
ATOM 8331 C C . PRO B 1 397 ? -31.875 25.406 -3.281 1 52.09 397 PRO B C 1
ATOM 8333 O O . PRO B 1 397 ? -32.031 26.359 -4.047 1 52.09 397 PRO B O 1
ATOM 8336 N N . SER B 1 398 ? -30.703 25.094 -2.742 1 54.44 398 SER B N 1
ATOM 8337 C CA . SER B 1 398 ? -29.547 25.875 -3.148 1 54.44 398 SER B CA 1
ATOM 8338 C C . SER B 1 398 ? -29.203 25.641 -4.613 1 54.44 398 SER B C 1
ATOM 8340 O O . SER B 1 398 ? -28.469 26.438 -5.219 1 54.44 398 SER B O 1
ATOM 8342 N N . GLY B 1 399 ? -30 24.781 -5.199 1 56.03 399 GLY B N 1
ATOM 8343 C CA . GLY B 1 399 ? -29.719 24.453 -6.586 1 56.03 399 GLY B CA 1
ATOM 8344 C C . GLY B 1 399 ? -28.359 23.828 -6.789 1 56.03 399 GLY B C 1
ATOM 8345 O O . GLY B 1 399 ? -27.953 23.547 -7.922 1 56.03 399 GLY B O 1
ATOM 8346 N N . ASN B 1 400 ? -27.562 23.844 -5.684 1 65.31 400 ASN B N 1
ATOM 8347 C CA . ASN B 1 400 ? -26.281 23.156 -5.766 1 65.31 400 ASN B CA 1
ATOM 8348 C C . ASN B 1 400 ? -26.156 22.094 -4.676 1 65.31 400 ASN B C 1
ATOM 8350 O O . ASN B 1 400 ? -27.109 21.812 -3.953 1 65.31 400 ASN B O 1
ATOM 8354 N N . ALA B 1 401 ? -25.078 21.406 -4.664 1 75.19 401 ALA B N 1
ATOM 8355 C CA . ALA B 1 401 ? -24.875 20.266 -3.777 1 75.19 401 ALA B CA 1
ATOM 8356 C C . ALA B 1 401 ? -24.688 20.719 -2.332 1 75.19 401 ALA B C 1
ATOM 8358 O O . ALA B 1 401 ? -24.797 19.922 -1.402 1 75.19 401 ALA B O 1
ATOM 8359 N N . PHE B 1 402 ? -24.609 22.109 -2.09 1 81.25 402 PHE B N 1
ATOM 8360 C CA . PHE B 1 402 ? -24.328 22.594 -0.748 1 81.25 402 PHE B CA 1
ATOM 8361 C C . PHE B 1 402 ? -25.625 22.906 0.003 1 81.25 402 PHE B C 1
ATOM 8363 O O . PHE B 1 402 ? -26.594 23.375 -0.592 1 81.25 402 PHE B O 1
ATOM 8370 N N . TYR B 1 403 ? -25.594 22.672 1.28 1 82.81 403 TYR B N 1
ATOM 8371 C CA . TYR B 1 403 ? -26.688 23.047 2.166 1 82.81 403 TYR B CA 1
ATOM 8372 C C . TYR B 1 403 ? -26.156 23.469 3.531 1 82.81 403 TYR B C 1
ATOM 8374 O O . TYR B 1 403 ? -25.016 23.203 3.875 1 82.81 403 TYR B O 1
ATOM 8382 N N . GLN B 1 404 ? -26.953 24.234 4.223 1 87.25 404 GLN B N 1
ATOM 8383 C CA . GLN B 1 404 ? -26.578 24.781 5.52 1 87.25 404 GLN B CA 1
ATOM 8384 C C . GLN B 1 404 ? -27.438 24.219 6.633 1 87.25 404 GLN B C 1
ATOM 8386 O O . GLN B 1 404 ? -28.562 23.766 6.387 1 87.25 404 GLN B O 1
ATOM 8391 N N . ALA B 1 405 ? -26.891 24.219 7.801 1 91.19 405 ALA B N 1
ATOM 8392 C CA . ALA B 1 405 ? -27.625 23.797 8.992 1 91.19 405 ALA B CA 1
ATOM 8393 C C . ALA B 1 405 ? -27.062 24.469 10.242 1 91.19 405 ALA B C 1
ATOM 8395 O O . ALA B 1 405 ? -25.891 24.844 10.273 1 91.19 405 ALA B O 1
ATOM 8396 N N . THR B 1 406 ? -27.906 24.672 11.18 1 94.69 406 THR B N 1
ATOM 8397 C CA . THR B 1 406 ? -27.484 25.109 12.508 1 94.69 406 THR B CA 1
ATOM 8398 C C . THR B 1 406 ? -27.5 23.938 13.492 1 94.69 406 THR B C 1
ATOM 8400 O O . THR B 1 406 ? -28.562 23.328 13.727 1 94.69 406 THR B O 1
ATOM 8403 N N . LEU B 1 407 ? -26.406 23.594 14.023 1 96.56 407 LEU B N 1
ATOM 8404 C CA . LEU B 1 407 ? -26.297 22.578 15.062 1 96.56 407 LEU B CA 1
ATOM 8405 C C . LEU B 1 407 ? -26.359 23.219 16.453 1 96.56 407 LEU B C 1
ATOM 8407 O O . LEU B 1 407 ? -25.734 24.25 16.688 1 96.56 407 LEU B O 1
ATOM 8411 N N . ILE B 1 408 ? -27.141 22.594 17.312 1 96.06 408 ILE B N 1
ATOM 8412 C CA . ILE B 1 408 ? -27.375 23.234 18.594 1 96.06 408 ILE B CA 1
ATOM 8413 C C . ILE B 1 408 ? -27.359 22.188 19.703 1 96.06 408 ILE B C 1
ATOM 8415 O O . ILE B 1 408 ? -27.594 21 19.453 1 96.06 408 ILE B O 1
ATOM 8419 N N . ASN B 1 409 ? -26.953 22.562 20.828 1 95.62 409 ASN B N 1
ATOM 8420 C CA . ASN B 1 409 ? -27.141 21.828 22.078 1 95.62 409 ASN B CA 1
ATOM 8421 C C . ASN B 1 409 ? -27.75 22.703 23.156 1 95.62 409 ASN B C 1
ATOM 8423 O O . ASN B 1 409 ? -27.031 23.422 23.859 1 95.62 409 ASN B O 1
ATOM 8427 N N . ASP B 1 410 ? -29.016 22.469 23.422 1 92.44 410 ASP B N 1
ATOM 8428 C CA . ASP B 1 410 ? -29.734 23.281 24.391 1 92.44 410 ASP B CA 1
ATOM 8429 C C . ASP B 1 410 ? -29.672 22.641 25.781 1 92.44 410 ASP B C 1
ATOM 8431 O O . ASP B 1 410 ? -30.219 23.188 26.75 1 92.44 410 ASP B O 1
ATOM 8435 N N . ASN B 1 411 ? -29 21.594 25.875 1 92.5 411 ASN B N 1
ATOM 8436 C CA . ASN B 1 411 ? -28.812 20.969 27.172 1 92.5 411 ASN B CA 1
ATOM 8437 C C . ASN B 1 411 ? -27.688 21.656 27.953 1 92.5 411 ASN B C 1
ATOM 8439 O O . ASN B 1 411 ? -27.109 22.641 27.5 1 92.5 411 ASN B O 1
ATOM 8443 N N . ALA B 1 412 ? -27.484 21.125 29.141 1 87.62 412 ALA B N 1
ATOM 8444 C CA . ALA B 1 412 ? -26.484 21.734 30.031 1 87.62 412 ALA B CA 1
ATOM 8445 C C . ALA B 1 412 ? -25.078 21.312 29.641 1 87.62 412 ALA B C 1
ATOM 8447 O O . ALA B 1 412 ? -24.125 22.078 29.812 1 87.62 412 ALA B O 1
ATOM 8448 N N . THR B 1 413 ? -24.984 20.094 29.219 1 89 413 THR B N 1
ATOM 8449 C CA . THR B 1 413 ? -23.688 19.531 28.859 1 89 413 THR B CA 1
ATOM 8450 C C . THR B 1 413 ? -23.781 18.75 27.547 1 89 413 THR B C 1
ATOM 8452 O O . THR B 1 413 ? -24.875 18.562 27.016 1 89 413 THR B O 1
ATOM 8455 N N . ALA B 1 414 ? -22.625 18.406 27.047 1 93.88 414 ALA B N 1
ATOM 8456 C CA . ALA B 1 414 ? -22.609 17.469 25.922 1 93.88 414 ALA B CA 1
ATOM 8457 C C . ALA B 1 414 ? -23.141 16.094 26.359 1 93.88 414 ALA B C 1
ATOM 8459 O O . ALA B 1 414 ? -23.188 15.789 27.547 1 93.88 414 ALA B O 1
ATOM 8460 N N . ASP B 1 415 ? -23.656 15.367 25.453 1 96.69 415 ASP B N 1
ATOM 8461 C CA . ASP B 1 415 ? -24.016 13.969 25.656 1 96.69 415 ASP B CA 1
ATOM 8462 C C . ASP B 1 415 ? -22.859 13.039 25.281 1 96.69 415 ASP B C 1
ATOM 8464 O O . ASP B 1 415 ? -22.781 12.562 24.156 1 96.69 415 ASP B O 1
ATOM 8468 N N . PHE B 1 416 ? -22.047 12.758 26.312 1 97.06 416 PHE B N 1
ATOM 8469 C CA . PHE B 1 416 ? -20.797 12.031 26.109 1 97.06 416 PHE B CA 1
ATOM 8470 C C . PHE B 1 416 ? -21.062 10.688 25.453 1 97.06 416 PHE B C 1
ATOM 8472 O O . PHE B 1 416 ? -20.391 10.312 24.484 1 97.06 416 PHE B O 1
ATOM 8479 N N . ASP B 1 417 ? -22.031 9.93 25.922 1 97.69 417 ASP B N 1
ATOM 8480 C CA . ASP B 1 417 ? -22.297 8.586 25.438 1 97.69 417 ASP B CA 1
ATOM 8481 C C . ASP B 1 417 ? -22.75 8.609 23.969 1 97.69 417 ASP B C 1
ATOM 8483 O O . ASP B 1 417 ? -22.281 7.812 23.156 1 97.69 417 ASP B O 1
ATOM 8487 N N . LEU B 1 418 ? -23.641 9.484 23.703 1 97.88 418 LEU B N 1
ATOM 8488 C CA . LEU B 1 418 ? -24.125 9.586 22.328 1 97.88 418 LEU B CA 1
ATOM 8489 C C . LEU B 1 418 ? -23.016 10.07 21.406 1 97.88 418 LEU B C 1
ATOM 8491 O O . LEU B 1 418 ? -22.922 9.617 20.266 1 97.88 418 LEU B O 1
ATOM 8495 N N . CYS B 1 419 ? -22.219 11.062 21.875 1 98.31 419 CYS B N 1
ATOM 8496 C CA . CYS B 1 419 ? -21.078 11.531 21.094 1 98.31 419 CYS B CA 1
ATOM 8497 C C . CYS B 1 419 ? -20.109 10.398 20.812 1 98.31 419 CYS B C 1
ATOM 8499 O O . CYS B 1 419 ? -19.609 10.266 19.688 1 98.31 419 CYS B O 1
ATOM 8501 N N . MET B 1 420 ? -19.875 9.531 21.812 1 98.5 420 MET B N 1
ATOM 8502 C CA . MET B 1 420 ? -19 8.367 21.672 1 98.5 420 MET B CA 1
ATOM 8503 C C . MET B 1 420 ? -19.547 7.418 20.594 1 98.5 420 MET B C 1
ATOM 8505 O O . MET B 1 420 ? -18.781 6.934 19.75 1 98.5 420 MET B O 1
ATOM 8509 N N . ASP B 1 421 ? -20.797 7.215 20.578 1 98.19 421 ASP B N 1
ATOM 8510 C CA . ASP B 1 421 ? -21.422 6.309 19.609 1 98.19 421 ASP B CA 1
ATOM 8511 C C . ASP B 1 421 ? -21.312 6.867 18.188 1 98.19 421 ASP B C 1
ATOM 8513 O O . ASP B 1 421 ? -20.969 6.145 17.266 1 98.19 421 ASP B O 1
ATOM 8517 N N . LEU B 1 422 ? -21.641 8.133 18.094 1 97.81 422 LEU B N 1
ATOM 8518 C CA . LEU B 1 422 ? -21.672 8.758 16.766 1 97.81 422 LEU B CA 1
ATOM 8519 C C . LEU B 1 422 ? -20.266 8.867 16.188 1 97.81 422 LEU B C 1
ATOM 8521 O O . LEU B 1 422 ? -20.078 8.75 14.977 1 97.81 422 LEU B O 1
ATOM 8525 N N . THR B 1 423 ? -19.266 9.125 17.016 1 98.62 423 THR B N 1
ATOM 8526 C CA . THR B 1 423 ? -17.891 9.195 16.531 1 98.62 423 THR B CA 1
ATOM 8527 C C . THR B 1 423 ? -17.391 7.809 16.141 1 98.62 423 THR B C 1
ATOM 8529 O O . THR B 1 423 ? -16.594 7.672 15.211 1 98.62 423 THR B O 1
ATOM 8532 N N . LYS B 1 424 ? -17.812 6.766 16.797 1 98.62 424 LYS B N 1
ATOM 8533 C CA . LYS B 1 424 ? -17.469 5.398 16.422 1 98.62 424 LYS B CA 1
ATOM 8534 C C . LYS B 1 424 ? -18.016 5.055 15.031 1 98.62 424 LYS B C 1
ATOM 8536 O O . LYS B 1 424 ? -17.344 4.375 14.25 1 98.62 424 LYS B O 1
ATOM 8541 N N . ASP B 1 425 ? -19.219 5.574 14.727 1 97.75 425 ASP B N 1
ATOM 8542 C CA . ASP B 1 425 ? -19.859 5.32 13.438 1 97.75 425 ASP B CA 1
ATOM 8543 C C . ASP B 1 425 ? -19 5.859 12.289 1 97.75 425 ASP B C 1
ATOM 8545 O O . ASP B 1 425 ? -19.062 5.336 11.172 1 97.75 425 ASP B O 1
ATOM 8549 N N . LEU B 1 426 ? -18.219 6.859 12.57 1 98.44 426 LEU B N 1
ATOM 8550 C CA . LEU B 1 426 ? -17.406 7.484 11.539 1 98.44 426 LEU B CA 1
ATOM 8551 C C . LEU B 1 426 ? -16.297 6.543 11.086 1 98.44 426 LEU B C 1
ATOM 8553 O O . LEU B 1 426 ? -15.664 6.773 10.047 1 98.44 426 LEU B O 1
ATOM 8557 N N . LEU B 1 427 ? -16 5.457 11.852 1 98.69 427 LEU B N 1
ATOM 8558 C CA . LEU B 1 427 ? -14.883 4.57 11.562 1 98.69 427 LEU B CA 1
ATOM 8559 C C . LEU B 1 427 ? -15.258 3.543 10.5 1 98.69 427 LEU B C 1
ATOM 8561 O O . LEU B 1 427 ? -14.383 2.867 9.953 1 98.69 427 LEU B O 1
ATOM 8565 N N . HIS B 1 428 ? -16.531 3.377 10.18 1 97.81 428 HIS B N 1
ATOM 8566 C CA . HIS B 1 428 ? -17.016 2.447 9.164 1 97.81 428 HIS B CA 1
ATOM 8567 C C . HIS B 1 428 ? -16.547 1.026 9.453 1 97.81 428 HIS B C 1
ATOM 8569 O O . HIS B 1 428 ? -16.047 0.339 8.555 1 97.81 428 HIS B O 1
ATOM 8575 N N . LEU B 1 429 ? -16.703 0.619 10.727 1 97.88 429 LEU B N 1
ATOM 8576 C CA . LEU B 1 429 ? -16.266 -0.711 11.133 1 97.88 429 LEU B CA 1
ATOM 8577 C C . LEU B 1 429 ? -17.078 -1.792 10.43 1 97.88 429 LEU B C 1
ATOM 8579 O O . LEU B 1 429 ? -16.609 -2.912 10.242 1 97.88 429 LEU B O 1
ATOM 8583 N N . GLU B 1 430 ? -18.281 -1.462 10.008 1 94.5 430 GLU B N 1
ATOM 8584 C CA . GLU B 1 430 ? -19.141 -2.404 9.297 1 94.5 430 GLU B CA 1
ATOM 8585 C C . GLU B 1 430 ? -18.531 -2.803 7.957 1 94.5 430 GLU B C 1
ATOM 8587 O O . GLU B 1 430 ? -18.859 -3.861 7.414 1 94.5 430 GLU B O 1
ATOM 8592 N N . LYS B 1 431 ? -17.688 -2.004 7.449 1 95.69 431 LYS B N 1
ATOM 8593 C CA . LYS B 1 431 ? -17.047 -2.285 6.168 1 95.69 431 LYS B CA 1
ATOM 8594 C C . LYS B 1 431 ? -15.945 -3.334 6.316 1 95.69 431 LYS B C 1
ATOM 8596 O O . LYS B 1 431 ? -15.375 -3.793 5.324 1 95.69 431 LYS B O 1
ATOM 8601 N N . ASN B 1 432 ? -15.656 -3.844 7.504 1 96.69 432 ASN B N 1
ATOM 8602 C CA . ASN B 1 432 ? -14.609 -4.824 7.754 1 96.69 432 ASN B CA 1
ATOM 8603 C C . ASN B 1 432 ? -15.062 -6.238 7.418 1 96.69 432 ASN B C 1
ATOM 8605 O O . ASN B 1 432 ? -14.281 -7.184 7.5 1 96.69 432 ASN B O 1
ATOM 8609 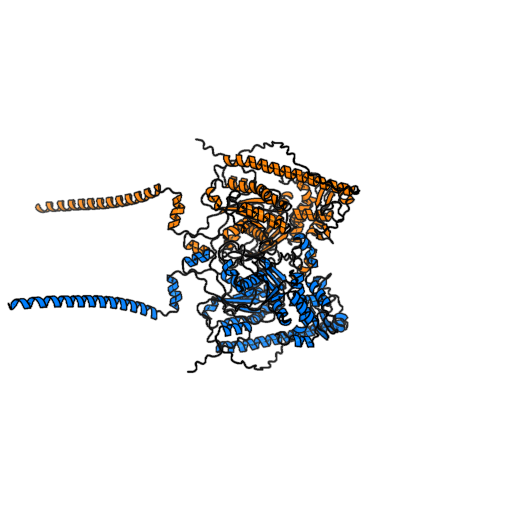N N . ASP B 1 433 ? -16.266 -6.414 6.988 1 96.12 433 ASP B N 1
ATOM 8610 C CA . ASP B 1 433 ? -16.797 -7.75 6.766 1 96.12 433 ASP B CA 1
ATOM 8611 C C . ASP B 1 433 ? -15.945 -8.539 5.781 1 96.12 433 ASP B C 1
ATOM 8613 O O . ASP B 1 433 ? -15.508 -9.648 6.078 1 96.12 433 ASP B O 1
ATOM 8617 N N . TRP B 1 434 ? -15.602 -7.922 4.633 1 96.69 434 TRP B N 1
ATOM 8618 C CA . TRP B 1 434 ? -14.758 -8.617 3.662 1 96.69 434 TRP B CA 1
ATOM 8619 C C . TRP B 1 434 ? -13.336 -8.781 4.195 1 96.69 434 TRP B C 1
ATOM 8621 O O . TRP B 1 434 ? -12.742 -9.852 4.059 1 96.69 434 TRP B O 1
ATOM 8631 N N . CYS B 1 435 ? -12.805 -7.727 4.723 1 96.38 435 CYS B N 1
ATOM 8632 C CA . CYS B 1 435 ? -11.461 -7.793 5.301 1 96.38 435 CYS B CA 1
ATOM 8633 C C . CYS B 1 435 ? -11.375 -8.898 6.344 1 96.38 435 CYS B C 1
ATOM 8635 O O . CYS B 1 435 ? -10.383 -9.633 6.387 1 96.38 435 CYS B O 1
ATOM 8637 N N . ASP B 1 436 ? -12.406 -9.016 7.199 1 95.94 436 ASP B N 1
ATOM 8638 C CA . ASP B 1 436 ? -12.43 -10.047 8.234 1 95.94 436 ASP B CA 1
ATOM 8639 C C . ASP B 1 436 ? -12.391 -11.445 7.625 1 95.94 436 ASP B C 1
ATOM 8641 O O . ASP B 1 436 ? -11.742 -12.344 8.164 1 95.94 436 ASP B O 1
ATOM 8645 N N . PHE B 1 437 ? -13.07 -11.602 6.535 1 96.5 437 PHE B N 1
ATOM 8646 C CA . PHE B 1 437 ? -13.023 -12.875 5.832 1 96.5 437 PHE B CA 1
ATOM 8647 C C . PHE B 1 437 ? -11.648 -13.102 5.215 1 96.5 437 PHE B C 1
ATOM 8649 O O . PHE B 1 437 ? -11.008 -14.125 5.477 1 96.5 437 PHE B O 1
ATOM 8656 N N . ALA B 1 438 ? -11.164 -12.156 4.504 1 96.56 438 ALA B N 1
ATOM 8657 C CA . ALA B 1 438 ? -9.961 -12.32 3.686 1 96.56 438 ALA B CA 1
ATOM 8658 C C . ALA B 1 438 ? -8.711 -12.391 4.555 1 96.56 438 ALA B C 1
ATOM 8660 O O . ALA B 1 438 ? -7.754 -13.094 4.219 1 96.56 438 ALA B O 1
ATOM 8661 N N . HIS B 1 439 ? -8.711 -11.664 5.672 1 96 439 HIS B N 1
ATOM 8662 C CA . HIS B 1 439 ? -7.508 -11.57 6.492 1 96 439 HIS B CA 1
ATOM 8663 C C . HIS B 1 439 ? -7.758 -12.102 7.902 1 96 439 HIS B C 1
ATOM 8665 O O . HIS B 1 439 ? -7.031 -11.758 8.836 1 96 439 HIS B O 1
ATOM 8671 N N . GLN B 1 440 ? -8.797 -12.859 8.055 1 92.5 440 GLN B N 1
ATOM 8672 C CA . GLN B 1 440 ? -9.086 -13.609 9.273 1 92.5 440 GLN B CA 1
ATOM 8673 C C . GLN B 1 440 ? -9.156 -12.688 10.484 1 92.5 440 GLN B C 1
ATOM 8675 O O . GLN B 1 440 ? -8.547 -12.969 11.523 1 92.5 440 GLN B O 1
ATOM 8680 N N . GLY B 1 441 ? -9.664 -11.523 10.32 1 93.62 441 GLY B N 1
ATOM 8681 C CA . GLY B 1 441 ? -9.938 -10.641 11.445 1 93.62 441 GLY B CA 1
ATOM 8682 C C . GLY B 1 441 ? -8.867 -9.578 11.641 1 93.62 441 GLY B C 1
ATOM 8683 O O . GLY B 1 441 ? -9.023 -8.68 12.461 1 93.62 441 GLY B O 1
ATOM 8684 N N . ASP B 1 442 ? -7.781 -9.633 10.922 1 95.38 442 ASP B N 1
ATOM 8685 C CA . ASP B 1 442 ? -6.734 -8.617 11.016 1 95.38 442 ASP B CA 1
ATOM 8686 C C . ASP B 1 442 ? -7.102 -7.367 10.219 1 95.38 442 ASP B C 1
ATOM 8688 O O . ASP B 1 442 ? -6.605 -7.16 9.109 1 95.38 442 ASP B O 1
ATOM 8692 N N . CYS B 1 443 ? -8.008 -6.559 10.805 1 97.12 443 CYS B N 1
ATOM 8693 C CA . CYS B 1 443 ? -8.516 -5.371 10.125 1 97.12 443 CYS B CA 1
ATOM 8694 C C . CYS B 1 443 ? -8.531 -4.168 11.055 1 97.12 443 CYS B C 1
ATOM 8696 O O . CYS B 1 443 ? -8.812 -4.305 12.25 1 97.12 443 CYS B O 1
ATOM 8698 N N . SER B 1 444 ? -8.18 -3.053 10.555 1 98 444 SER B N 1
ATOM 8699 C CA . SER B 1 444 ? -8.297 -1.793 11.281 1 98 444 SER B CA 1
ATOM 8700 C C . SER B 1 444 ? -9.695 -1.199 11.148 1 98 444 SER B C 1
ATOM 8702 O O . SER B 1 444 ? -10.648 -1.706 11.734 1 98 444 SER B O 1
ATOM 8704 N N . LEU B 1 445 ? -9.859 -0.186 10.352 1 98 445 LEU B N 1
ATOM 8705 C CA . LEU B 1 445 ? -11.141 0.437 10.055 1 98 445 LEU B CA 1
ATOM 8706 C C . LEU B 1 445 ? -11.352 0.554 8.547 1 98 445 LEU B C 1
ATOM 8708 O O . LEU B 1 445 ? -10.398 0.423 7.773 1 98 445 LEU B O 1
ATOM 8712 N N . ALA B 1 446 ? -12.578 0.638 8.156 1 97.19 446 ALA B N 1
ATOM 8713 C CA . ALA B 1 446 ? -12.961 0.934 6.773 1 97.19 446 ALA B CA 1
ATOM 8714 C C . ALA B 1 446 ? -12.523 -0.185 5.832 1 97.19 446 ALA B C 1
ATOM 8716 O O . ALA B 1 446 ? -12.188 0.067 4.676 1 97.19 446 ALA B O 1
ATOM 8717 N N . GLY B 1 447 ? -12.414 -1.396 6.398 1 96.88 447 GLY B N 1
ATOM 8718 C CA . GLY B 1 447 ? -12.117 -2.551 5.57 1 96.88 447 GLY B CA 1
ATOM 8719 C C . GLY B 1 447 ? -10.641 -2.701 5.258 1 96.88 447 GLY B C 1
ATOM 8720 O O . GLY B 1 447 ? -10.266 -3.396 4.312 1 96.88 447 GLY B O 1
ATOM 8721 N N . ILE B 1 448 ? -9.812 -2.043 6.02 1 97.94 448 ILE B N 1
ATOM 8722 C CA . ILE B 1 448 ? -8.391 -2.016 5.707 1 97.94 448 ILE B CA 1
ATOM 8723 C C . ILE B 1 448 ? -7.645 -3.014 6.594 1 97.94 448 ILE B C 1
ATOM 8725 O O . ILE B 1 448 ? -7.832 -3.027 7.812 1 97.94 448 ILE B O 1
ATOM 8729 N N . TYR B 1 449 ? -6.812 -3.871 6 1 97.69 449 TYR B N 1
ATOM 8730 C CA . TYR B 1 449 ? -5.945 -4.812 6.703 1 97.69 449 TYR B CA 1
ATOM 8731 C C . TYR B 1 449 ? -4.98 -4.078 7.629 1 97.69 449 TYR B C 1
ATOM 8733 O O . TYR B 1 449 ? -4.438 -3.033 7.266 1 97.69 449 TYR B O 1
ATOM 8741 N N . GLN B 1 450 ? -4.809 -4.609 8.766 1 97.88 450 GLN B N 1
ATOM 8742 C CA . GLN B 1 450 ? -3.777 -4.191 9.711 1 97.88 450 GLN B CA 1
ATOM 8743 C C . GLN B 1 450 ? -3.295 -5.367 10.555 1 97.88 450 GLN B C 1
ATOM 8745 O O . GLN B 1 450 ? -4.098 -6.039 11.211 1 97.88 450 GLN B O 1
ATOM 8750 N N . PRO B 1 451 ? -1.982 -5.648 10.516 1 96.06 451 PRO B N 1
ATOM 8751 C CA . PRO B 1 451 ? -1.496 -6.66 11.461 1 96.06 451 PRO B CA 1
ATOM 8752 C C . PRO B 1 451 ? -1.591 -6.203 12.914 1 96.06 451 PRO B C 1
ATOM 8754 O O . PRO B 1 451 ? -1.907 -5.043 13.18 1 96.06 451 PRO B O 1
ATOM 8757 N N . ASP B 1 452 ? -1.327 -7.086 13.797 1 93 452 ASP B N 1
ATOM 8758 C CA . ASP B 1 452 ? -1.383 -6.754 15.219 1 93 452 ASP B CA 1
ATOM 8759 C C . ASP B 1 452 ? -0.41 -5.625 15.555 1 93 452 ASP B C 1
ATOM 8761 O O . ASP B 1 452 ? 0.697 -5.57 15.016 1 93 452 ASP B O 1
ATOM 8765 N N . LEU B 1 453 ? -0.856 -4.793 16.438 1 95.44 453 LEU B N 1
ATOM 8766 C CA . LEU B 1 453 ? 0.023 -3.73 16.906 1 95.44 453 LEU B CA 1
ATOM 8767 C C . LEU B 1 453 ? 1.19 -4.305 17.703 1 95.44 453 LEU B C 1
ATOM 8769 O O . LEU B 1 453 ? 1.012 -5.242 18.484 1 95.44 453 LEU B O 1
ATOM 8773 N N . PRO B 1 454 ? 2.35 -3.775 17.391 1 93.88 454 PRO B N 1
ATOM 8774 C CA . PRO B 1 454 ? 3.465 -4.219 18.234 1 93.88 454 PRO B CA 1
ATOM 8775 C C . PRO B 1 454 ? 3.334 -3.756 19.672 1 93.88 454 PRO B C 1
ATOM 8777 O O . PRO B 1 454 ? 2.77 -2.691 19.938 1 93.88 454 PRO B O 1
ATOM 8780 N N . ARG B 1 455 ? 3.881 -4.637 20.578 1 86.75 455 ARG B N 1
ATOM 8781 C CA . ARG B 1 455 ? 3.82 -4.324 22 1 86.75 455 ARG B CA 1
ATOM 8782 C C . ARG B 1 455 ? 5.215 -4.328 22.625 1 86.75 455 ARG B C 1
ATOM 8784 O O . ARG B 1 455 ? 6.117 -5.004 22.141 1 86.75 455 ARG B O 1
ATOM 8791 N N . GLN B 1 456 ? 5.352 -3.627 23.672 1 77.56 456 GLN B N 1
ATOM 8792 C CA . GLN B 1 456 ? 6.637 -3.434 24.328 1 77.56 456 GLN B CA 1
ATOM 8793 C C . GLN B 1 456 ? 7.141 -4.738 24.953 1 77.56 456 GLN B C 1
ATOM 8795 O O . GLN B 1 456 ? 8.344 -4.926 25.109 1 77.56 456 GLN B O 1
ATOM 8800 N N . GLU B 1 457 ? 6.359 -5.551 25.172 1 71.25 457 GLU B N 1
ATOM 8801 C CA . GLU B 1 457 ? 6.727 -6.785 25.859 1 71.25 457 GLU B CA 1
ATOM 8802 C C . GLU B 1 457 ? 7.703 -7.609 25.031 1 71.25 457 GLU B C 1
ATOM 8804 O O . GLU B 1 457 ? 8.453 -8.422 25.578 1 71.25 457 GLU B O 1
ATOM 8809 N N . ASN B 1 458 ? 7.77 -7.309 23.812 1 65.25 458 ASN B N 1
ATOM 8810 C CA . ASN B 1 458 ? 8.617 -8.102 22.922 1 65.25 458 ASN B CA 1
ATOM 8811 C C . ASN B 1 458 ? 10.062 -7.617 22.953 1 65.25 458 ASN B C 1
ATOM 8813 O O . ASN B 1 458 ? 10.953 -8.273 22.406 1 65.25 458 ASN B O 1
ATOM 8817 N N . GLY B 1 459 ? 10.359 -6.531 23.703 1 74.5 459 GLY B N 1
ATOM 8818 C CA . GLY B 1 459 ? 11.68 -5.957 23.906 1 74.5 459 GLY B CA 1
ATOM 8819 C C . GLY B 1 459 ? 12.195 -5.203 22.688 1 74.5 459 GLY B C 1
ATOM 8820 O O . GLY B 1 459 ? 13.141 -4.426 22.797 1 74.5 459 GLY B O 1
ATOM 8821 N N . ASN B 1 460 ? 11.664 -5.383 21.516 1 85.44 460 ASN B N 1
ATOM 8822 C CA . ASN B 1 460 ? 12.211 -4.738 20.328 1 85.44 460 ASN B CA 1
ATOM 8823 C C . ASN B 1 460 ? 11.281 -3.648 19.812 1 85.44 460 ASN B C 1
ATOM 8825 O O . ASN B 1 460 ? 11.414 -3.205 18.656 1 85.44 460 ASN B O 1
ATOM 8829 N N . PHE B 1 461 ? 10.359 -3.291 20.625 1 93.12 461 PHE B N 1
ATOM 8830 C CA . PHE B 1 461 ? 9.445 -2.209 20.266 1 93.12 461 PHE B CA 1
ATOM 8831 C C . PHE B 1 461 ? 9.344 -1.198 21.406 1 93.12 461 PHE B C 1
ATOM 8833 O O . PHE B 1 461 ? 9.172 -1.576 22.562 1 93.12 461 PHE B O 1
ATOM 8840 N N . GLY B 1 462 ? 9.5 -0.006 21.094 1 93.06 462 GLY B N 1
ATOM 8841 C CA . GLY B 1 462 ? 9.398 1.056 22.078 1 93.06 462 GLY B CA 1
ATOM 8842 C C . GLY B 1 462 ? 7.969 1.479 22.344 1 93.06 462 GLY B C 1
ATOM 8843 O O . GLY B 1 462 ? 7.219 0.762 23.016 1 93.06 462 GLY B O 1
ATOM 8844 N N . GLU B 1 463 ? 7.57 2.549 21.781 1 94.75 463 GLU B N 1
ATOM 8845 C CA . GLU B 1 463 ? 6.234 3.107 21.938 1 94.75 463 GLU B CA 1
ATOM 8846 C C . GLU B 1 463 ? 5.734 3.729 20.641 1 94.75 463 GLU B C 1
ATOM 8848 O O . GLU B 1 463 ? 6.488 3.854 19.672 1 94.75 463 GLU B O 1
ATOM 8853 N N . PHE B 1 464 ? 4.48 3.951 20.609 1 97.94 464 PHE B N 1
ATOM 8854 C CA . PHE B 1 464 ? 3.926 4.75 19.516 1 97.94 464 PHE B CA 1
ATOM 8855 C C . PHE B 1 464 ? 4.035 6.238 19.828 1 97.94 464 PHE B C 1
ATOM 8857 O O . PHE B 1 464 ? 3.709 6.672 20.938 1 97.94 464 PHE B O 1
ATOM 8864 N N . LEU B 1 465 ? 4.574 7.004 18.891 1 98.44 465 LEU B N 1
ATOM 8865 C CA . LEU B 1 465 ? 4.547 8.461 18.938 1 98.44 465 LEU B CA 1
ATOM 8866 C C . LEU B 1 465 ? 3.389 9.016 18.125 1 98.44 465 LEU B C 1
ATOM 8868 O O . LEU B 1 465 ? 3.207 8.633 16.953 1 98.44 465 LEU B O 1
ATOM 8872 N N . ALA B 1 466 ? 2.621 9.875 18.734 1 98.81 466 ALA B N 1
ATOM 8873 C CA . ALA B 1 466 ? 1.465 10.5 18.094 1 98.81 466 ALA B CA 1
ATOM 8874 C C . ALA B 1 466 ? 1.664 12.008 17.969 1 98.81 466 ALA B C 1
ATOM 8876 O O . ALA B 1 466 ? 2.141 12.664 18.891 1 98.81 466 ALA B O 1
ATOM 8877 N N . PHE B 1 467 ? 1.334 12.562 16.797 1 97.38 467 PHE B N 1
ATOM 8878 C CA . PHE B 1 467 ? 1.589 13.984 16.594 1 97.38 467 PHE B CA 1
ATOM 8879 C C . PHE B 1 467 ? 0.49 14.617 15.758 1 97.38 467 PHE B C 1
ATOM 8881 O O . PHE B 1 467 ? -0.509 13.969 15.438 1 97.38 467 PHE B O 1
ATOM 8888 N N . SER B 1 468 ? 0.56 15.938 15.461 1 96 468 SER B N 1
ATOM 8889 C CA . SER B 1 468 ? -0.479 16.734 14.812 1 96 468 SER B CA 1
ATOM 8890 C C . SER B 1 468 ? -1.711 16.859 15.703 1 96 468 SER B C 1
ATOM 8892 O O . SER B 1 468 ? -1.602 17.234 16.875 1 96 468 SER B O 1
ATOM 8894 N N . ASN B 1 469 ? -2.893 16.516 15.234 1 96.81 469 ASN B N 1
ATOM 8895 C CA . ASN B 1 469 ? -4.094 16.766 16.031 1 96.81 469 ASN B CA 1
ATOM 8896 C C . ASN B 1 469 ? -4.133 15.898 17.281 1 96.81 469 ASN B C 1
ATOM 8898 O O . ASN B 1 469 ? -4.828 16.219 18.25 1 96.81 469 ASN B O 1
ATOM 8902 N N . TYR B 1 470 ? -3.428 14.758 17.344 1 98.5 470 TYR B N 1
ATOM 8903 C CA . TYR B 1 470 ? -3.287 14.031 18.594 1 98.5 470 TYR B CA 1
ATOM 8904 C C . TYR B 1 470 ? -2.684 14.922 19.688 1 98.5 470 TYR B C 1
ATOM 8906 O O . TYR B 1 470 ? -3.197 14.977 20.797 1 98.5 470 TYR B O 1
ATOM 8914 N N . TYR B 1 471 ? -1.63 15.57 19.328 1 96.06 471 TYR B N 1
ATOM 8915 C CA . TYR B 1 471 ? -0.917 16.422 20.266 1 96.06 471 TYR B CA 1
ATOM 8916 C C . TYR B 1 471 ? -1.832 17.516 20.812 1 96.06 471 TYR B C 1
ATOM 8918 O O . TYR B 1 471 ? -1.815 17.812 22.016 1 96.06 471 TYR B O 1
ATOM 8926 N N . HIS B 1 472 ? -2.654 18.125 20 1 93.81 472 HIS B N 1
ATOM 8927 C CA . HIS B 1 472 ? -3.566 19.172 20.422 1 93.81 472 HIS B CA 1
ATOM 8928 C C . HIS B 1 472 ? -4.594 18.656 21.422 1 93.81 472 HIS B C 1
ATOM 8930 O O . HIS B 1 472 ? -4.938 19.328 22.375 1 93.81 472 HIS B O 1
ATOM 8936 N N . VAL B 1 473 ? -5.078 17.453 21.125 1 96.25 473 VAL B N 1
ATOM 8937 C CA . VAL B 1 473 ? -6.043 16.844 22.031 1 96.25 473 VAL B CA 1
ATOM 8938 C C . VAL B 1 473 ? -5.371 16.531 23.375 1 96.25 473 VAL B C 1
ATOM 8940 O O . VAL B 1 473 ? -5.957 16.766 24.438 1 96.25 473 VAL B O 1
ATOM 8943 N N . TRP B 1 474 ? -4.164 16.016 23.312 1 95.88 474 TRP B N 1
ATOM 8944 C CA . TRP B 1 474 ? -3.408 15.766 24.531 1 95.88 474 TRP B CA 1
ATOM 8945 C C . TRP B 1 474 ? -3.238 17.047 25.344 1 95.88 474 TRP B C 1
ATOM 8947 O O . TRP B 1 474 ? -3.434 17.031 26.562 1 95.88 474 TRP B O 1
ATOM 8957 N N . GLN B 1 475 ? -2.902 18.125 24.656 1 91.44 475 GLN B N 1
ATOM 8958 C CA . GLN B 1 475 ? -2.707 19.406 25.328 1 91.44 475 GLN B CA 1
ATOM 8959 C C . GLN B 1 475 ? -4.016 19.938 25.906 1 91.44 475 GLN B C 1
ATOM 8961 O O . GLN B 1 475 ? -4.051 20.406 27.047 1 91.44 475 GLN B O 1
ATOM 8966 N N . PHE B 1 476 ? -5.051 19.844 25.172 1 92.25 476 PHE B N 1
ATOM 8967 C CA . PHE B 1 476 ? -6.355 20.312 25.625 1 92.25 476 PHE B CA 1
ATOM 8968 C C . PHE B 1 476 ? -6.797 19.578 26.891 1 92.25 476 PHE B C 1
ATOM 8970 O O . PHE B 1 476 ? -7.309 20.188 27.828 1 92.25 476 PHE B O 1
ATOM 8977 N N . LEU B 1 477 ? -6.531 18.281 26.859 1 94.44 477 LEU B N 1
ATOM 8978 C CA . LEU B 1 477 ? -7.008 17.438 27.953 1 94.44 477 LEU B CA 1
ATOM 8979 C C . LEU B 1 477 ? -6.027 17.438 29.125 1 94.44 477 LEU B C 1
ATOM 8981 O O . LEU B 1 477 ? -6.242 16.766 30.125 1 94.44 477 LEU B O 1
ATOM 8985 N N . SER B 1 478 ? -4.91 18.188 28.969 1 91.69 478 SER B N 1
ATOM 8986 C CA . SER B 1 478 ? -3.869 18.281 30 1 91.69 478 SER B CA 1
ATOM 8987 C C . SER B 1 478 ? -3.352 16.891 30.375 1 91.69 478 SER B C 1
ATOM 8989 O O . SER B 1 478 ? -3.178 16.594 31.547 1 91.69 478 SER B O 1
ATOM 8991 N N . LEU B 1 479 ? -3.244 16.078 29.344 1 95.19 479 LEU B N 1
ATOM 8992 C CA . LEU B 1 479 ? -2.658 14.758 29.547 1 95.19 479 LEU B CA 1
ATOM 8993 C C . LEU B 1 479 ? -1.139 14.844 29.625 1 95.19 479 LEU B C 1
ATOM 8995 O O . LEU B 1 479 ? -0.531 15.742 29.047 1 95.19 479 LEU B O 1
ATOM 8999 N N . PRO B 1 480 ? -0.531 13.938 30.453 1 95.88 480 PRO B N 1
ATOM 9000 C CA . PRO B 1 480 ? 0.922 13.836 30.297 1 95.88 480 PRO B CA 1
ATOM 9001 C C . PRO B 1 480 ? 1.34 13.43 28.875 1 95.88 480 PRO B C 1
ATOM 9003 O O . PRO B 1 480 ? 0.527 12.891 28.125 1 95.88 480 PRO B O 1
ATOM 9006 N N . ASP B 1 481 ? 2.547 13.656 28.594 1 96.06 481 ASP B N 1
ATOM 9007 C CA . ASP B 1 481 ? 3.033 13.344 27.25 1 96.06 481 ASP B CA 1
ATOM 9008 C C . ASP B 1 481 ? 2.773 11.875 26.891 1 96.06 481 ASP B C 1
ATOM 9010 O O . ASP B 1 481 ? 2.375 11.562 25.766 1 96.06 481 ASP B O 1
ATOM 9014 N N . THR B 1 482 ? 3.09 11.055 27.859 1 97.88 482 THR B N 1
ATOM 9015 C CA . THR B 1 482 ? 2.756 9.641 27.719 1 97.88 482 THR B CA 1
ATOM 9016 C C . THR B 1 482 ? 1.532 9.289 28.562 1 97.88 482 THR B C 1
ATOM 9018 O O . THR B 1 482 ? 1.54 9.469 29.781 1 97.88 482 THR B O 1
ATOM 9021 N N . ALA B 1 483 ? 0.488 8.898 27.875 1 98.38 483 ALA B N 1
ATOM 9022 C CA . ALA B 1 483 ? -0.754 8.586 28.578 1 98.38 483 ALA B CA 1
ATOM 9023 C C . ALA B 1 483 ? -1.361 7.285 28.062 1 98.38 483 ALA B C 1
ATOM 9025 O O . ALA B 1 483 ? -1.205 6.938 26.891 1 98.38 483 ALA B O 1
ATOM 9026 N N . SER B 1 484 ? -2.051 6.574 28.922 1 97.94 484 SER B N 1
ATOM 9027 C CA . SER B 1 484 ? -2.785 5.375 28.531 1 97.94 484 SER B CA 1
ATOM 9028 C C . SER B 1 484 ? -4.121 5.734 27.875 1 97.94 484 SER B C 1
ATOM 9030 O O . SER B 1 484 ? -4.594 6.863 28 1 97.94 484 SER B O 1
ATOM 9032 N N . LEU B 1 485 ? -4.727 4.824 27.25 1 98.5 485 LEU B N 1
ATOM 9033 C CA . LEU B 1 485 ? -6.043 5.066 26.656 1 98.5 485 LEU B CA 1
ATOM 9034 C C . LEU B 1 485 ? -7.102 5.227 27.75 1 98.5 485 LEU B C 1
ATOM 9036 O O . LEU B 1 485 ? -8.086 5.945 27.562 1 98.5 485 LEU B O 1
ATOM 9040 N N . ALA B 1 486 ? -6.871 4.559 28.844 1 98.62 486 ALA B N 1
ATOM 9041 C CA . ALA B 1 486 ? -7.773 4.758 29.969 1 98.62 486 ALA B CA 1
ATOM 9042 C C . ALA B 1 486 ? -7.742 6.207 30.453 1 98.62 486 ALA B C 1
ATOM 9044 O O . ALA B 1 486 ? -8.789 6.789 30.75 1 98.62 486 ALA B O 1
ATOM 9045 N N . GLN B 1 487 ? -6.559 6.762 30.562 1 98.69 487 GLN B N 1
ATOM 9046 C CA . GLN B 1 487 ? -6.422 8.164 30.953 1 98.69 487 GLN B CA 1
ATOM 9047 C C . GLN B 1 487 ? -7.066 9.078 29.906 1 98.69 487 GLN B C 1
ATOM 9049 O O . GLN B 1 487 ? -7.727 10.062 30.266 1 98.69 487 GLN B O 1
ATOM 9054 N N . LEU B 1 488 ? -6.844 8.758 28.656 1 98.69 488 LEU B N 1
ATOM 9055 C CA . LEU B 1 488 ? -7.477 9.516 27.594 1 98.69 488 LEU B CA 1
ATOM 9056 C C . LEU B 1 488 ? -8.992 9.469 27.703 1 98.69 488 LEU B C 1
ATOM 9058 O O . LEU B 1 488 ? -9.664 10.5 27.594 1 98.69 488 LEU B O 1
ATOM 9062 N N . TYR B 1 489 ? -9.531 8.289 27.922 1 98.56 489 TYR B N 1
ATOM 9063 C CA . TYR B 1 489 ? -10.969 8.102 28.047 1 98.56 489 TYR B CA 1
ATOM 9064 C C . TYR B 1 489 ? -11.531 8.93 29.188 1 98.56 489 TYR B C 1
ATOM 9066 O O . TYR B 1 489 ? -12.531 9.641 29.031 1 98.56 489 TYR B O 1
ATOM 9074 N N . ASN B 1 490 ? -10.922 8.891 30.312 1 98.31 490 ASN B N 1
ATOM 9075 C CA . ASN B 1 490 ? -11.391 9.602 31.5 1 98.31 490 ASN B CA 1
ATOM 9076 C C . ASN B 1 490 ? -11.32 11.117 31.312 1 98.31 490 ASN B C 1
ATOM 9078 O O . ASN B 1 490 ? -12.242 11.836 31.688 1 98.31 490 ASN B O 1
ATOM 9082 N N . ALA B 1 491 ? -10.195 11.555 30.781 1 97.12 491 ALA B N 1
ATOM 9083 C CA . ALA B 1 491 ? -10.039 12.984 30.547 1 97.12 491 ALA B CA 1
ATOM 9084 C C . ALA B 1 491 ? -11.078 13.484 29.547 1 97.12 491 ALA B C 1
ATOM 9086 O O . ALA B 1 491 ? -11.602 14.594 29.672 1 97.12 491 ALA B O 1
ATOM 9087 N N . THR B 1 492 ? -11.352 12.664 28.531 1 97.62 492 THR B N 1
ATOM 9088 C CA . THR B 1 492 ? -12.352 13 27.531 1 97.62 492 THR B CA 1
ATOM 9089 C C . THR B 1 492 ? -13.734 13.094 28.156 1 97.62 492 THR B C 1
ATOM 9091 O O . THR B 1 492 ? -14.484 14.039 27.891 1 97.62 492 THR B O 1
ATOM 9094 N N . SER B 1 493 ? -14.062 12.109 28.938 1 97.38 493 SER B N 1
ATOM 9095 C CA . SER B 1 493 ? -15.352 12.086 29.625 1 97.38 493 SER B CA 1
ATOM 9096 C C . SER B 1 493 ? -15.547 13.328 30.484 1 97.38 493 SER B C 1
ATOM 9098 O O . SER B 1 493 ? -16.625 13.938 30.484 1 97.38 493 SER B O 1
ATOM 9100 N N . PHE B 1 494 ? -14.531 13.727 31.125 1 95.12 494 PHE B N 1
ATOM 9101 C CA . PHE B 1 494 ? -14.586 14.906 31.984 1 95.12 494 PHE B CA 1
ATOM 9102 C C . PHE B 1 494 ? -14.766 16.172 31.156 1 95.12 494 PHE B C 1
ATOM 9104 O O . PHE B 1 494 ? -15.648 16.984 31.438 1 95.12 494 PHE B O 1
ATOM 9111 N N . ALA B 1 495 ? -13.945 16.328 30.156 1 92.5 495 ALA B N 1
ATOM 9112 C CA . ALA B 1 495 ? -14 17.516 29.312 1 92.5 495 ALA B CA 1
ATOM 9113 C C . ALA B 1 495 ? -15.383 17.672 28.688 1 92.5 495 ALA B C 1
ATOM 9115 O O . ALA B 1 495 ? -15.898 18.797 28.562 1 92.5 495 ALA B O 1
ATOM 9116 N N . CYS B 1 496 ? -15.992 16.562 28.266 1 94.69 496 CYS B N 1
ATOM 9117 C CA . CYS B 1 496 ? -17.281 16.594 27.578 1 94.69 496 CYS B CA 1
ATOM 9118 C C . CYS B 1 496 ? -18.406 16.891 28.562 1 94.69 496 CYS B C 1
ATOM 9120 O O . CYS B 1 496 ? -19.516 17.25 28.156 1 94.69 496 CYS B O 1
ATOM 9122 N N . SER B 1 497 ? -18.109 16.844 29.844 1 92.75 497 SER B N 1
ATOM 9123 C CA . SER B 1 497 ? -19.125 17.125 30.859 1 92.75 497 SER B CA 1
ATOM 9124 C C . SER B 1 497 ? -19.172 18.609 31.188 1 92.75 497 SER B C 1
ATOM 9126 O O . SER B 1 497 ? -20.047 19.047 31.938 1 92.75 497 SER B O 1
ATOM 9128 N N . LEU B 1 498 ? -18.25 19.344 30.609 1 88.12 498 LEU B N 1
ATOM 9129 C CA . LEU B 1 498 ? -18.156 20.781 30.891 1 88.12 498 LEU B CA 1
ATOM 9130 C C . LEU B 1 498 ? -19.031 21.578 29.938 1 88.12 498 LEU B C 1
ATOM 9132 O O . LEU B 1 498 ? -19.141 21.25 28.766 1 88.12 498 LEU B O 1
ATOM 9136 N N . ASN B 1 499 ? -19.656 22.609 30.469 1 86.38 499 ASN B N 1
ATOM 9137 C CA . ASN B 1 499 ? -20.312 23.562 29.578 1 86.38 499 ASN B CA 1
ATOM 9138 C C . ASN B 1 499 ? -19.328 24.547 28.969 1 86.38 499 ASN B C 1
ATOM 9140 O O . ASN B 1 499 ? -18.125 24.5 29.281 1 86.38 499 ASN B O 1
ATOM 9144 N N . HIS B 1 500 ? -19.844 25.422 28.125 1 87.31 500 HIS B N 1
ATOM 9145 C CA . HIS B 1 500 ? -18.969 26.297 27.344 1 87.31 500 HIS B CA 1
ATOM 9146 C C . HIS B 1 500 ? -18.109 27.156 28.266 1 87.31 500 HIS B C 1
ATOM 9148 O O . HIS B 1 500 ? -16.891 27.266 28.062 1 87.31 500 HIS B O 1
ATOM 9154 N N . ASP B 1 501 ? -18.672 27.734 29.281 1 83.38 501 ASP B N 1
ATOM 9155 C CA . ASP B 1 501 ? -17.969 28.641 30.172 1 83.38 501 ASP B CA 1
ATOM 9156 C C . ASP B 1 501 ? -16.844 27.922 30.922 1 83.38 501 ASP B C 1
ATOM 9158 O O . ASP B 1 501 ? -15.742 28.453 31.047 1 83.38 501 ASP B O 1
ATOM 9162 N N . ASN B 1 502 ? -17.172 26.797 31.438 1 85.62 502 ASN B N 1
ATOM 9163 C CA . ASN B 1 502 ? -16.188 26 32.156 1 85.62 502 ASN B CA 1
ATOM 9164 C C . ASN B 1 502 ? -15.086 25.5 31.219 1 85.62 502 ASN B C 1
ATOM 9166 O O . ASN B 1 502 ? -13.93 25.359 31.625 1 85.62 502 ASN B O 1
ATOM 9170 N N . LEU B 1 503 ? -15.5 25.25 29.984 1 86.94 503 LEU B N 1
ATOM 9171 C CA . LEU B 1 503 ? -14.523 24.812 28.984 1 86.94 503 LEU B CA 1
ATOM 9172 C C . LEU B 1 503 ? -13.492 25.891 28.719 1 86.94 503 LEU B C 1
ATOM 9174 O O . LEU B 1 503 ? -12.312 25.594 28.516 1 86.94 503 LEU B O 1
ATOM 9178 N N . VAL B 1 504 ? -13.945 27.062 28.641 1 83.88 504 VAL B N 1
ATOM 9179 C CA . VAL B 1 504 ? -13.047 28.203 28.422 1 83.88 504 VAL B CA 1
ATOM 9180 C C . VAL B 1 504 ? -12.039 28.281 29.578 1 83.88 504 VAL B C 1
ATOM 9182 O O . VAL B 1 504 ? -10.844 28.484 29.344 1 83.88 504 VAL B O 1
ATOM 9185 N N . SER B 1 505 ? -12.547 28.078 30.75 1 83.31 505 SER B N 1
ATOM 9186 C CA . SER B 1 505 ? -11.68 28.094 31.922 1 83.31 505 SER B CA 1
ATOM 9187 C C . SER B 1 505 ? -10.719 26.906 31.922 1 83.31 505 SER B C 1
ATOM 9189 O O . SER B 1 505 ? -9.555 27.047 32.312 1 83.31 505 SER B O 1
ATOM 9191 N N . PHE B 1 506 ? -11.258 25.891 31.547 1 83.44 506 PHE B N 1
ATOM 9192 C CA . PHE B 1 506 ? -10.477 24.656 31.484 1 83.44 506 PHE B CA 1
ATOM 9193 C C . PHE B 1 506 ? -9.336 24.781 30.5 1 83.44 506 PHE B C 1
ATOM 9195 O O . PHE B 1 506 ? -8.234 24.281 30.734 1 83.44 506 PHE B O 1
ATOM 9202 N N . ALA B 1 507 ? -9.602 25.438 29.453 1 81.25 507 ALA B N 1
ATOM 9203 C CA . ALA B 1 507 ? -8.617 25.562 28.375 1 81.25 507 ALA B CA 1
ATOM 9204 C C . ALA B 1 507 ? -7.699 26.766 28.594 1 81.25 507 ALA B C 1
ATOM 9206 O O . ALA B 1 507 ? -6.824 27.031 27.766 1 81.25 507 ALA B O 1
ATOM 9207 N N . ALA B 1 508 ? -8.008 27.312 29.766 1 75.25 508 ALA B N 1
ATOM 9208 C CA . ALA B 1 508 ? -7.203 28.5 30.078 1 75.25 508 ALA B CA 1
ATOM 9209 C C . ALA B 1 508 ? -5.723 28.141 30.172 1 75.25 508 ALA B C 1
ATOM 9211 O O . ALA B 1 508 ? -5.359 27.156 30.812 1 75.25 508 ALA B O 1
ATOM 9212 N N . GLY B 1 509 ? -4.863 28.562 29.266 1 65.94 509 GLY B N 1
ATOM 9213 C CA . GLY B 1 509 ? -3.438 28.266 29.234 1 65.94 509 GLY B CA 1
ATOM 9214 C C . GLY B 1 509 ? -3.02 27.438 28.047 1 65.94 509 GLY B C 1
ATOM 9215 O O . GLY B 1 509 ? -1.825 27.234 27.812 1 65.94 509 GLY B O 1
ATOM 9216 N N . SER B 1 510 ? -4.09 26.938 27.641 1 68.62 510 SER B N 1
ATOM 9217 C CA . SER B 1 510 ? -3.762 26.203 26.422 1 68.62 510 SER B CA 1
ATOM 9218 C C . SER B 1 510 ? -3.705 27.125 25.219 1 68.62 510 SER B C 1
ATOM 9220 O O . SER B 1 510 ? -4.203 28.25 25.266 1 68.62 510 SER B O 1
ATOM 9222 N N . ASN B 1 511 ? -2.91 26.922 24.266 1 71.94 511 ASN B N 1
ATOM 9223 C CA . ASN B 1 511 ? -2.803 27.719 23.047 1 71.94 511 ASN B CA 1
ATOM 9224 C C . ASN B 1 511 ? -3.902 27.359 22.047 1 71.94 511 ASN B C 1
ATOM 9226 O O . ASN B 1 511 ? -3.691 27.406 20.844 1 71.94 511 ASN B O 1
ATOM 9230 N N . ILE B 1 512 ? -5.109 27.016 22.672 1 77.81 512 ILE B N 1
ATOM 9231 C CA . ILE B 1 512 ? -6.188 26.625 21.766 1 77.81 512 ILE B CA 1
ATOM 9232 C C . ILE B 1 512 ? -7.086 27.812 21.484 1 77.81 512 ILE B C 1
ATOM 9234 O O . ILE B 1 512 ? -7.441 28.578 22.391 1 77.81 512 ILE B O 1
ATOM 9238 N N . ASP B 1 513 ? -7.352 27.953 20.281 1 75.12 513 ASP B N 1
ATOM 9239 C CA . ASP B 1 513 ? -8.258 29 19.828 1 75.12 513 ASP B CA 1
ATOM 9240 C C . ASP B 1 513 ? -9.656 28.812 20.391 1 75.12 513 ASP B C 1
ATOM 9242 O O . ASP B 1 513 ? -10.219 27.719 20.328 1 75.12 513 ASP B O 1
ATOM 9246 N N . GLU B 1 514 ? -10.195 29.844 20.953 1 72.75 514 GLU B N 1
ATOM 9247 C CA . GLU B 1 514 ? -11.508 29.812 21.594 1 72.75 514 GLU B CA 1
ATOM 9248 C C . GLU B 1 514 ? -12.586 29.359 20.609 1 72.75 514 GLU B C 1
ATOM 9250 O O . GLU B 1 514 ? -13.547 28.703 20.984 1 72.75 514 GLU B O 1
ATOM 9255 N N . ASN B 1 515 ? -12.32 29.703 19.359 1 73.94 515 ASN B N 1
ATOM 9256 C CA . ASN B 1 515 ? -13.312 29.375 18.344 1 73.94 515 ASN B CA 1
ATOM 9257 C C . ASN B 1 515 ? -13.352 27.875 18.062 1 73.94 515 ASN B C 1
ATOM 9259 O O . ASN B 1 515 ? -14.328 27.375 17.5 1 73.94 515 ASN B O 1
ATOM 9263 N N . GLU B 1 516 ? -12.391 27.188 18.547 1 86.19 516 GLU B N 1
ATOM 9264 C CA . GLU B 1 516 ? -12.336 25.75 18.281 1 86.19 516 GLU B CA 1
ATOM 9265 C C . GLU B 1 516 ? -12.711 24.953 19.531 1 86.19 516 GLU B C 1
ATOM 9267 O O . GLU B 1 516 ? -12.938 23.75 19.453 1 86.19 516 GLU B O 1
ATOM 9272 N N . LEU B 1 517 ? -12.875 25.625 20.625 1 88.25 517 LEU B N 1
ATOM 9273 C CA . LEU B 1 517 ? -13.031 24.969 21.906 1 88.25 517 LEU B CA 1
ATOM 9274 C C . LEU B 1 517 ? -14.289 24.094 21.938 1 88.25 517 LEU B C 1
ATOM 9276 O O . LEU B 1 517 ? -14.289 23.016 22.531 1 88.25 517 LEU B O 1
ATOM 9280 N N . ASP B 1 518 ? -15.281 24.562 21.25 1 91.81 518 ASP B N 1
ATOM 9281 C CA . ASP B 1 518 ? -16.562 23.859 21.281 1 91.81 518 ASP B CA 1
ATOM 9282 C C . ASP B 1 518 ? -16.484 22.531 20.547 1 91.81 518 ASP B C 1
ATOM 9284 O O . ASP B 1 518 ? -17.344 21.672 20.719 1 91.81 518 ASP B O 1
ATOM 9288 N N . SER B 1 519 ? -15.453 22.344 19.781 1 94.19 519 SER B N 1
ATOM 9289 C CA . SER B 1 519 ? -15.336 21.109 19 1 94.19 519 SER B CA 1
ATOM 9290 C C . SER B 1 519 ? -14.523 20.062 19.75 1 94.19 519 SER B C 1
ATOM 9292 O O . SER B 1 519 ? -14.383 18.922 19.297 1 94.19 519 SER B O 1
ATOM 9294 N N . TYR B 1 520 ? -14.047 20.312 20.922 1 94.81 520 TYR B N 1
ATOM 9295 C CA . TYR B 1 520 ? -13.023 19.453 21.5 1 94.81 520 TYR B CA 1
ATOM 9296 C C . TYR B 1 520 ? -13.656 18.25 22.203 1 94.81 520 TYR B C 1
ATOM 9298 O O . TYR B 1 520 ? -12.977 17.266 22.5 1 94.81 520 TYR B O 1
ATOM 9306 N N . CYS B 1 521 ? -14.953 18.375 22.594 1 96.31 521 CYS B N 1
ATOM 9307 C CA . CYS B 1 521 ? -15.586 17.125 22.984 1 96.31 521 CYS B CA 1
ATOM 9308 C C . CYS B 1 521 ? -15.594 16.125 21.844 1 96.31 521 CYS B C 1
ATOM 9310 O O . CYS B 1 521 ? -15.219 14.969 22.016 1 96.31 521 CYS B O 1
ATOM 9312 N N . PHE B 1 522 ? -15.977 16.578 20.656 1 98.06 522 PHE B N 1
ATOM 9313 C CA . PHE B 1 522 ? -15.914 15.734 19.469 1 98.06 522 PHE B CA 1
ATOM 9314 C C . PHE B 1 522 ? -14.492 15.258 19.219 1 98.06 522 PHE B C 1
ATOM 9316 O O . PHE B 1 522 ? -14.258 14.062 19.031 1 98.06 522 PHE B O 1
ATOM 9323 N N . ARG B 1 523 ? -13.562 16.203 19.156 1 98.19 523 ARG B N 1
ATOM 9324 C CA . ARG B 1 523 ? -12.18 15.883 18.812 1 98.19 523 ARG B CA 1
ATOM 9325 C C . ARG B 1 523 ? -11.617 14.82 19.75 1 98.19 523 ARG B C 1
ATOM 9327 O O . ARG B 1 523 ? -10.93 13.891 19.312 1 98.19 523 ARG B O 1
ATOM 9334 N N . SER B 1 524 ? -11.93 14.945 21.016 1 98.38 524 SER B N 1
ATOM 9335 C CA . SER B 1 524 ? -11.398 14.023 22.016 1 98.38 524 SER B CA 1
ATOM 9336 C C . SER B 1 524 ? -12.047 12.648 21.891 1 98.38 524 SER B C 1
ATOM 9338 O O . SER B 1 524 ? -11.359 11.625 21.984 1 98.38 524 SER B O 1
ATOM 9340 N N . THR B 1 525 ? -13.344 12.617 21.719 1 98.81 525 THR B N 1
ATOM 9341 C CA . THR B 1 525 ? -14.047 11.344 21.547 1 98.81 525 THR B CA 1
ATOM 9342 C C . THR B 1 525 ? -13.594 10.633 20.281 1 98.81 525 THR B C 1
ATOM 9344 O O . THR B 1 525 ? -13.406 9.414 20.281 1 98.81 525 THR B O 1
ATOM 9347 N N . TYR B 1 526 ? -13.422 11.391 19.219 1 98.88 526 TYR B N 1
ATOM 9348 C CA . TYR B 1 526 ? -12.984 10.828 17.953 1 98.88 526 TYR B CA 1
ATOM 9349 C C . TYR B 1 526 ? -11.602 10.195 18.078 1 98.88 526 TYR B C 1
ATOM 9351 O O . TYR B 1 526 ? -11.367 9.102 17.562 1 98.88 526 TYR B O 1
ATOM 9359 N N . VAL B 1 527 ? -10.695 10.883 18.719 1 98.94 527 VAL B N 1
ATOM 9360 C CA . VAL B 1 527 ? -9.336 10.375 18.922 1 98.94 527 VAL B CA 1
ATOM 9361 C C . VAL B 1 527 ? -9.383 9.062 19.688 1 98.94 527 VAL B C 1
ATOM 9363 O O . VAL B 1 527 ? -8.688 8.102 19.344 1 98.94 527 VAL B O 1
ATOM 9366 N N . PHE B 1 528 ? -10.18 9.023 20.734 1 98.88 528 PHE B N 1
ATOM 9367 C CA . PHE B 1 528 ? -10.305 7.785 21.5 1 98.88 528 PHE B CA 1
ATOM 9368 C C . PHE B 1 528 ? -10.812 6.652 20.609 1 98.88 528 PHE B C 1
ATOM 9370 O O . PHE B 1 528 ? -10.266 5.547 20.641 1 98.88 528 PHE B O 1
ATOM 9377 N N . GLN B 1 529 ? -11.867 6.926 19.859 1 98.88 529 GLN B N 1
ATOM 9378 C CA . GLN B 1 529 ? -12.453 5.898 19 1 98.88 529 GLN B CA 1
ATOM 9379 C C . GLN B 1 529 ? -11.461 5.43 17.938 1 98.88 529 GLN B C 1
ATOM 9381 O O . GLN B 1 529 ? -11.359 4.234 17.656 1 98.88 529 GLN B O 1
ATOM 9386 N N . LEU B 1 530 ? -10.789 6.348 17.328 1 98.88 530 LEU B N 1
ATOM 9387 C CA . LEU B 1 530 ? -9.805 6.02 16.312 1 98.88 530 LEU B CA 1
ATOM 9388 C C . LEU B 1 530 ? -8.719 5.105 16.875 1 98.88 530 LEU B C 1
ATOM 9390 O O . LEU B 1 530 ? -8.375 4.09 16.266 1 98.88 530 LEU B O 1
ATOM 9394 N N . LEU B 1 531 ? -8.188 5.445 18.047 1 98.88 531 LEU B N 1
ATOM 9395 C CA . LEU B 1 531 ? -7.094 4.699 18.641 1 98.88 531 LEU B CA 1
ATOM 9396 C C . LEU B 1 531 ? -7.57 3.342 19.156 1 98.88 531 LEU B C 1
ATOM 9398 O O . LEU B 1 531 ? -6.945 2.316 18.875 1 98.88 531 LEU B O 1
ATOM 9402 N N . HIS B 1 532 ? -8.656 3.309 19.844 1 98.75 532 HIS B N 1
ATOM 9403 C CA . HIS B 1 532 ? -9.102 2.094 20.516 1 98.75 532 HIS B CA 1
ATOM 9404 C C . HIS B 1 532 ? -9.883 1.188 19.562 1 98.75 532 HIS B C 1
ATOM 9406 O O . HIS B 1 532 ? -9.5 0.034 19.359 1 98.75 532 HIS B O 1
ATOM 9412 N N . ASN B 1 533 ? -10.906 1.726 18.969 1 98.5 533 ASN B N 1
ATOM 9413 C CA . ASN B 1 533 ? -11.766 0.886 18.141 1 98.5 533 ASN B CA 1
ATOM 9414 C C . ASN B 1 533 ? -11.305 0.852 16.688 1 98.5 533 ASN B C 1
ATOM 9416 O O . ASN B 1 533 ? -11.609 -0.091 15.961 1 98.5 533 ASN B O 1
ATOM 9420 N N . GLY B 1 534 ? -10.625 1.854 16.266 1 98.69 534 GLY B N 1
ATOM 9421 C CA . GLY B 1 534 ? -10.086 1.885 14.914 1 98.69 534 GLY B CA 1
ATOM 9422 C C . GLY B 1 534 ? -8.805 1.082 14.766 1 98.69 534 GLY B C 1
ATOM 9423 O O . GLY B 1 534 ? -8.812 -0.017 14.211 1 98.69 534 GLY B O 1
ATOM 9424 N N . TYR B 1 535 ? -7.742 1.512 15.438 1 98.44 535 TYR B N 1
ATOM 9425 C CA . TYR B 1 535 ? -6.426 0.901 15.312 1 98.44 535 TYR B CA 1
ATOM 9426 C C . TYR B 1 535 ? -6.297 -0.319 16.219 1 98.44 535 TYR B C 1
ATOM 9428 O O . TYR B 1 535 ? -5.445 -1.183 15.984 1 98.44 535 TYR B O 1
ATOM 9436 N N . GLY B 1 536 ? -6.996 -0.363 17.344 1 97.81 536 GLY B N 1
ATOM 9437 C CA . GLY B 1 536 ? -7.008 -1.57 18.156 1 97.81 536 GLY B CA 1
ATOM 9438 C C . GLY B 1 536 ? -6.141 -1.465 19.391 1 97.81 536 GLY B C 1
ATOM 9439 O O . GLY B 1 536 ? -5.777 -2.48 20 1 97.81 536 GLY B O 1
ATOM 9440 N N . PHE B 1 537 ? -5.832 -0.286 19.875 1 98.19 537 PHE B N 1
ATOM 9441 C CA . PHE B 1 537 ? -5.09 -0.128 21.109 1 98.19 537 PHE B CA 1
ATOM 9442 C C . PHE B 1 537 ? -5.949 -0.524 22.312 1 98.19 537 PHE B C 1
ATOM 9444 O O . PHE B 1 537 ? -7.145 -0.221 22.359 1 98.19 537 PHE B O 1
ATOM 9451 N N . GLY B 1 538 ? -5.336 -1.192 23.266 1 97.25 538 GLY B N 1
ATOM 9452 C CA . GLY B 1 538 ? -6.027 -1.528 24.5 1 97.25 538 GLY B CA 1
ATOM 9453 C C . GLY B 1 538 ? -6.059 -0.384 25.5 1 97.25 538 GLY B C 1
ATOM 9454 O O . GLY B 1 538 ? -5.332 0.601 25.344 1 97.25 538 GLY B O 1
ATOM 9455 N N . MET B 1 539 ? -6.852 -0.517 26.5 1 97.88 539 MET B N 1
ATOM 9456 C CA . MET B 1 539 ? -7.055 0.546 27.469 1 97.88 539 MET B CA 1
ATOM 9457 C C . MET B 1 539 ? -5.773 0.822 28.25 1 97.88 539 MET B C 1
ATOM 9459 O O . MET B 1 539 ? -5.551 1.944 28.719 1 97.88 539 MET B O 1
ATOM 9463 N N . ASN B 1 540 ? -4.93 -0.18 28.344 1 95.75 540 ASN B N 1
ATOM 9464 C CA . ASN B 1 540 ? -3.709 -0.024 29.125 1 95.75 540 ASN B CA 1
ATOM 9465 C C . ASN B 1 540 ? -2.525 0.365 28.234 1 95.75 540 ASN B C 1
ATOM 9467 O O . ASN B 1 540 ? -1.444 0.676 28.75 1 95.75 540 ASN B O 1
ATOM 9471 N N . ASP B 1 541 ? -2.705 0.326 26.938 1 95.88 541 ASP B N 1
ATOM 9472 C CA . ASP B 1 541 ? -1.638 0.766 26.047 1 95.88 541 ASP B CA 1
ATOM 9473 C C . ASP B 1 541 ? -1.338 2.25 26.25 1 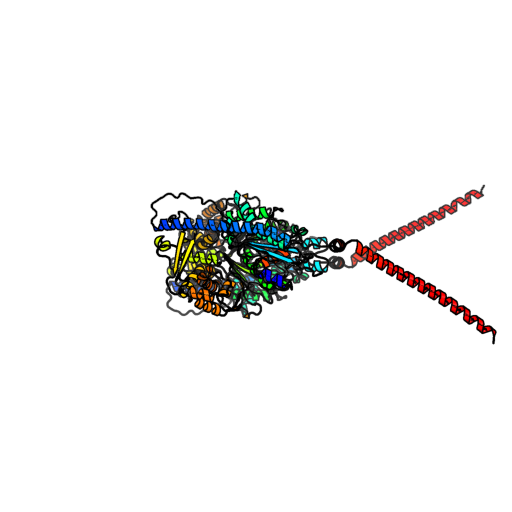95.88 541 ASP B C 1
ATOM 9475 O O . ASP B 1 541 ? -2.238 3.039 26.531 1 95.88 541 ASP B O 1
ATOM 9479 N N . THR B 1 542 ? -0.095 2.623 26.078 1 96.31 542 THR B N 1
ATOM 9480 C CA . THR B 1 542 ? 0.308 4.016 26.234 1 96.31 542 THR B CA 1
ATOM 9481 C C . THR B 1 542 ? 0.777 4.594 24.891 1 96.31 542 THR B C 1
ATOM 9483 O O . THR B 1 542 ? 1.323 3.873 24.062 1 96.31 542 THR B O 1
ATOM 9486 N N . ILE B 1 543 ? 0.499 5.809 24.703 1 98 543 ILE B N 1
ATOM 9487 C CA . ILE B 1 543 ? 0.899 6.57 23.516 1 98 543 ILE B CA 1
ATOM 9488 C C . ILE B 1 543 ? 1.586 7.863 23.953 1 98 543 ILE B C 1
ATOM 9490 O O . ILE B 1 543 ? 1.145 8.523 24.891 1 98 543 ILE B O 1
ATOM 9494 N N . ARG B 1 544 ? 2.658 8.195 23.297 1 98.12 544 ARG B N 1
ATOM 9495 C CA . ARG B 1 544 ? 3.352 9.453 23.562 1 98.12 544 ARG B CA 1
ATOM 9496 C C . ARG B 1 544 ? 3.012 10.5 22.516 1 98.12 544 ARG B C 1
ATOM 9498 O O . ARG B 1 544 ? 3.322 10.328 21.328 1 98.12 544 ARG B O 1
ATOM 9505 N N . ALA B 1 545 ? 2.402 11.586 22.953 1 98.06 545 ALA B N 1
ATOM 9506 C CA . ALA B 1 545 ? 2.105 12.695 22.047 1 98.06 545 ALA B CA 1
ATOM 9507 C C . ALA B 1 545 ? 3.27 13.688 21.984 1 98.06 545 ALA B C 1
ATOM 9509 O O . ALA B 1 545 ? 3.791 14.102 23.031 1 98.06 545 ALA B O 1
ATOM 9510 N N . VAL B 1 546 ? 3.656 14.031 20.734 1 96.56 546 VAL B N 1
ATOM 9511 C CA . VAL B 1 546 ? 4.844 14.867 20.578 1 96.56 546 VAL B CA 1
ATOM 9512 C C . VAL B 1 546 ? 4.621 15.875 19.453 1 96.56 546 VAL B C 1
ATOM 9514 O O . VAL B 1 546 ? 3.768 15.664 18.578 1 96.56 546 VAL B O 1
ATOM 9517 N N . ARG B 1 547 ? 5.359 16.938 19.5 1 93.81 547 ARG B N 1
ATOM 9518 C CA . ARG B 1 547 ? 5.352 17.938 18.438 1 93.81 547 ARG B CA 1
ATOM 9519 C C . ARG B 1 547 ? 6.758 18.172 17.891 1 93.81 547 ARG B C 1
ATOM 9521 O O . ARG B 1 547 ? 6.953 18.297 16.688 1 93.81 547 ARG B O 1
ATOM 9528 N N . VAL B 1 548 ? 7.727 18.328 18.766 1 92.69 548 VAL B N 1
ATOM 9529 C CA . VAL B 1 548 ? 9.125 18.594 18.438 1 92.69 548 VAL B CA 1
ATOM 9530 C C . VAL B 1 548 ? 10.023 17.625 19.188 1 92.69 548 VAL B C 1
ATOM 9532 O O . VAL B 1 548 ? 9.797 17.344 20.375 1 92.69 548 VAL B O 1
ATOM 9535 N N . ILE B 1 549 ? 10.906 17.031 18.5 1 91.62 549 ILE B N 1
ATOM 9536 C CA . ILE B 1 549 ? 11.938 16.188 19.094 1 91.62 549 ILE B CA 1
ATOM 9537 C C . ILE B 1 549 ? 13.312 16.609 18.578 1 91.62 549 ILE B C 1
ATOM 9539 O O . ILE B 1 549 ? 13.539 16.672 17.375 1 91.62 549 ILE B O 1
ATOM 9543 N N . ASP B 1 550 ? 14.188 16.891 19.484 1 85.06 550 ASP B N 1
ATOM 9544 C CA . ASP B 1 550 ? 15.594 17.156 19.188 1 85.06 550 ASP B CA 1
ATOM 9545 C C . ASP B 1 550 ? 15.727 18.203 18.078 1 85.06 550 ASP B C 1
ATOM 9547 O O . ASP B 1 550 ? 16.406 17.953 17.062 1 85.06 550 ASP B O 1
ATOM 9551 N N . GLY B 1 551 ? 14.953 19.297 18.156 1 81.31 551 GLY B N 1
ATOM 9552 C CA . GLY B 1 551 ? 15.133 20.438 17.266 1 81.31 551 GLY B CA 1
ATOM 9553 C C . GLY B 1 551 ? 14.367 20.297 15.961 1 81.31 551 GLY B C 1
ATOM 9554 O O . GLY B 1 551 ? 14.461 21.156 15.078 1 81.31 551 GLY B O 1
ATOM 9555 N N . HIS B 1 552 ? 13.633 19.172 15.805 1 88.94 552 HIS B N 1
ATOM 9556 C CA . HIS B 1 552 ? 12.875 18.969 14.578 1 88.94 552 HIS B CA 1
ATOM 9557 C C . HIS B 1 552 ? 11.383 18.844 14.867 1 88.94 552 HIS B C 1
ATOM 9559 O O . HIS B 1 552 ? 10.984 18.219 15.852 1 88.94 552 HIS B O 1
ATOM 9565 N N . LYS B 1 553 ? 10.688 19.547 14.07 1 92 553 LYS B N 1
ATOM 9566 C CA . LYS B 1 553 ? 9.258 19.234 14.07 1 92 553 LYS B CA 1
ATOM 9567 C C . LYS B 1 553 ? 9 17.812 13.609 1 92 553 LYS B C 1
ATOM 9569 O O . LYS B 1 553 ? 9.5 17.391 12.562 1 92 553 LYS B O 1
ATOM 9574 N N . VAL B 1 554 ? 8.281 17.109 14.375 1 94.38 554 VAL B N 1
ATOM 9575 C CA . VAL B 1 554 ? 7.996 15.711 14.039 1 94.38 554 VAL B CA 1
ATOM 9576 C C . VAL B 1 554 ? 7 15.656 12.883 1 94.38 554 VAL B C 1
ATOM 9578 O O . VAL B 1 554 ? 6.047 16.438 12.836 1 94.38 554 VAL B O 1
ATOM 9581 N N . GLY B 1 555 ? 7.309 14.703 11.914 1 95 555 GLY B N 1
ATOM 9582 C CA . GLY B 1 555 ? 6.371 14.531 10.82 1 95 555 GLY B CA 1
ATOM 9583 C C . GLY B 1 555 ? 7.008 13.938 9.578 1 95 555 GLY B C 1
ATOM 9584 O O . GLY B 1 555 ? 8.203 13.648 9.57 1 95 555 GLY B O 1
ATOM 9585 N N . TRP B 1 556 ? 6.188 13.797 8.531 1 97.94 556 TRP B N 1
ATOM 9586 C CA . TRP B 1 556 ? 6.602 13.141 7.301 1 97.94 556 TRP B CA 1
ATOM 9587 C C . TRP B 1 556 ? 7.637 13.977 6.555 1 97.94 556 TRP B C 1
ATOM 9589 O O . TRP B 1 556 ? 8.453 13.438 5.809 1 97.94 556 TRP B O 1
ATOM 9599 N N . ALA B 1 557 ? 7.664 15.32 6.723 1 97.38 557 ALA B N 1
ATOM 9600 C CA . ALA B 1 557 ? 8.57 16.188 5.984 1 97.38 557 ALA B CA 1
ATOM 9601 C C . ALA B 1 557 ? 10.031 15.836 6.27 1 97.38 557 ALA B C 1
ATOM 9603 O O . ALA B 1 557 ? 10.852 15.773 5.352 1 97.38 557 ALA B O 1
ATOM 9604 N N . LEU B 1 558 ? 10.328 15.656 7.547 1 96.94 558 LEU B N 1
ATOM 9605 C CA . LEU B 1 558 ? 11.688 15.266 7.926 1 96.94 558 LEU B CA 1
ATOM 9606 C C . LEU B 1 558 ? 12.055 13.922 7.309 1 96.94 558 LEU B C 1
ATOM 9608 O O . LEU B 1 558 ? 13.148 13.766 6.766 1 96.94 558 LEU B O 1
ATOM 9612 N N . GLY B 1 559 ? 11.141 12.93 7.422 1 97.5 559 GLY B N 1
ATOM 9613 C CA . GLY B 1 559 ? 11.383 11.625 6.832 1 97.5 559 GLY B CA 1
ATOM 9614 C C . GLY B 1 559 ? 11.57 11.672 5.328 1 97.5 559 GLY B C 1
ATOM 9615 O O . GLY B 1 559 ? 12.445 10.992 4.781 1 97.5 559 GLY B O 1
ATOM 9616 N N . ALA B 1 560 ? 10.75 12.445 4.672 1 97.5 560 ALA B N 1
ATOM 9617 C CA . ALA B 1 560 ? 10.852 12.609 3.223 1 97.5 560 ALA B CA 1
ATOM 9618 C C . ALA B 1 560 ? 12.195 13.227 2.832 1 97.5 560 ALA B C 1
ATOM 9620 O O . ALA B 1 560 ? 12.805 12.828 1.835 1 97.5 560 ALA B O 1
ATOM 9621 N N . MET B 1 561 ? 12.617 14.25 3.594 1 97.06 561 MET B N 1
ATOM 9622 C CA . MET B 1 561 ? 13.891 14.891 3.291 1 97.06 561 MET B CA 1
ATOM 9623 C C . MET B 1 561 ? 15.047 13.906 3.453 1 97.06 561 MET B C 1
ATOM 9625 O O . MET B 1 561 ? 15.977 13.898 2.646 1 97.06 561 MET B O 1
ATOM 9629 N N . LEU B 1 562 ? 14.969 13.133 4.551 1 96.25 562 LEU B N 1
ATOM 9630 C CA . LEU B 1 562 ? 15.977 12.102 4.754 1 96.25 562 LEU B CA 1
ATOM 9631 C C . LEU B 1 562 ? 16.047 11.164 3.549 1 96.25 562 LEU B C 1
ATOM 9633 O O . LEU B 1 562 ? 17.141 10.828 3.084 1 96.25 562 LEU B O 1
ATOM 9637 N N . TYR B 1 563 ? 14.93 10.758 3.061 1 94.56 563 TYR B N 1
ATOM 9638 C CA . TYR B 1 563 ? 14.852 9.891 1.891 1 94.56 563 TYR B CA 1
ATOM 9639 C C . TYR B 1 563 ? 15.43 10.578 0.661 1 94.56 563 TYR B C 1
ATOM 9641 O O . TYR B 1 563 ? 16.25 9.992 -0.049 1 94.56 563 TYR B O 1
ATOM 9649 N N . GLU B 1 564 ? 15.055 11.805 0.416 1 94.69 564 GLU B N 1
ATOM 9650 C CA . GLU B 1 564 ? 15.438 12.531 -0.791 1 94.69 564 GLU B CA 1
ATOM 9651 C C . GLU B 1 564 ? 16.938 12.812 -0.819 1 94.69 564 GLU B C 1
ATOM 9653 O O . GLU B 1 564 ? 17.562 12.727 -1.874 1 94.69 564 GLU B O 1
ATOM 9658 N N . ILE B 1 565 ? 17.5 13.18 0.312 1 94.31 565 ILE B N 1
ATOM 9659 C CA . ILE B 1 565 ? 18.922 13.445 0.399 1 94.31 565 ILE B CA 1
ATOM 9660 C C . ILE B 1 565 ? 19.703 12.219 -0.068 1 94.31 565 ILE B C 1
ATOM 9662 O O . ILE B 1 565 ? 20.672 12.344 -0.83 1 94.31 565 ILE B O 1
ATOM 9666 N N . ASN B 1 566 ? 19.219 11.086 0.331 1 91.88 566 ASN B N 1
ATOM 9667 C CA . ASN B 1 566 ? 19.969 9.859 0.047 1 91.88 566 ASN B CA 1
ATOM 9668 C C . ASN B 1 566 ? 19.625 9.305 -1.33 1 91.88 566 ASN B C 1
ATOM 9670 O O . ASN B 1 566 ? 20.141 8.266 -1.732 1 91.88 566 ASN B O 1
ATOM 9674 N N . SER B 1 567 ? 18.766 9.945 -2.033 1 88.56 567 SER B N 1
ATOM 9675 C CA . SER B 1 567 ? 18.484 9.617 -3.428 1 88.56 567 SER B CA 1
ATOM 9676 C C . SER B 1 567 ? 19.328 10.453 -4.371 1 88.56 567 SER B C 1
ATOM 9678 O O . SER B 1 567 ? 19.328 10.234 -5.586 1 88.56 567 SER B O 1
ATOM 9680 N N . MET B 1 568 ? 20.062 11.367 -3.865 1 87.38 568 MET B N 1
ATOM 9681 C CA . MET B 1 568 ? 20.953 12.188 -4.668 1 87.38 568 MET B CA 1
ATOM 9682 C C . MET B 1 568 ? 22.297 11.492 -4.863 1 87.38 568 MET B C 1
ATOM 9684 O O . MET B 1 568 ? 22.75 10.734 -3.994 1 87.38 568 MET B O 1
ATOM 9688 N N . PRO B 1 569 ? 22.984 11.781 -5.918 1 82.44 569 PRO B N 1
ATOM 9689 C CA . PRO B 1 569 ? 24.25 11.109 -6.207 1 82.44 569 PRO B CA 1
ATOM 9690 C C . PRO B 1 569 ? 25.391 11.594 -5.316 1 82.44 569 PRO B C 1
ATOM 9692 O O . PRO B 1 569 ? 25.375 12.734 -4.852 1 82.44 569 PRO B O 1
ATOM 9695 N N . TRP B 1 570 ? 26.328 10.672 -5.094 1 84.38 570 TRP B N 1
ATOM 9696 C CA . TRP B 1 570 ? 27.609 11.055 -4.496 1 84.38 570 TRP B CA 1
ATOM 9697 C C . TRP B 1 570 ? 28.516 11.719 -5.527 1 84.38 570 TRP B C 1
ATOM 9699 O O . TRP B 1 570 ? 28.484 11.367 -6.707 1 84.38 570 TRP B O 1
ATOM 9709 N N . LYS B 1 571 ? 29.297 12.688 -5.07 1 78.62 571 LYS B N 1
ATOM 9710 C CA . LYS B 1 571 ? 30.328 13.281 -5.918 1 78.62 571 LYS B CA 1
ATOM 9711 C C . LYS B 1 571 ? 31.719 12.852 -5.477 1 78.62 571 LYS B C 1
ATOM 9713 O O . LYS B 1 571 ? 32.094 13.016 -4.312 1 78.62 571 LYS B O 1
ATOM 9718 N N . TYR B 1 572 ? 32.406 12.195 -6.387 1 74.94 572 TYR B N 1
ATOM 9719 C CA . TYR B 1 572 ? 33.781 11.82 -6.098 1 74.94 572 TYR B CA 1
ATOM 9720 C C . TYR B 1 572 ? 34.719 12.984 -6.359 1 74.94 572 TYR B C 1
ATOM 9722 O O . TYR B 1 572 ? 34.719 13.586 -7.438 1 74.94 572 TYR B O 1
ATOM 9730 N N . VAL B 1 573 ? 35.469 13.469 -5.34 1 71.19 573 VAL B N 1
ATOM 9731 C CA . VAL B 1 573 ? 36.406 14.578 -5.496 1 71.19 573 VAL B CA 1
ATOM 9732 C C . VAL B 1 573 ? 37.844 14.062 -5.355 1 71.19 573 VAL B C 1
ATOM 9734 O O . VAL B 1 573 ? 38.156 13.391 -4.379 1 71.19 573 VAL B O 1
ATOM 9737 N N . THR B 1 574 ? 38.625 13.914 -6.441 1 59.22 574 THR B N 1
ATOM 9738 C CA . THR B 1 574 ? 40 13.484 -6.402 1 59.22 574 THR B CA 1
ATOM 9739 C C . THR B 1 574 ? 40.875 14.531 -5.707 1 59.22 574 THR B C 1
ATOM 9741 O O . THR B 1 574 ? 40.5 15.703 -5.617 1 59.22 574 THR B O 1
ATOM 9744 N N . ALA B 1 575 ? 42.031 14.117 -4.988 1 51.66 575 ALA B N 1
ATOM 9745 C CA . ALA B 1 575 ? 42.969 14.945 -4.262 1 51.66 575 ALA B CA 1
ATOM 9746 C C . ALA B 1 575 ? 43.25 16.25 -5.016 1 51.66 575 ALA B C 1
ATOM 9748 O O . ALA B 1 575 ? 43.438 17.297 -4.406 1 51.66 575 ALA B O 1
ATOM 9749 N N . LYS B 1 576 ? 43.531 16.234 -6.223 1 49.59 576 LYS B N 1
ATOM 9750 C CA . LYS B 1 576 ? 43.938 17.438 -6.965 1 49.59 576 LYS B CA 1
ATOM 9751 C C . LYS B 1 576 ? 42.812 18.469 -6.941 1 49.59 576 LYS B C 1
ATOM 9753 O O . LYS B 1 576 ? 43.062 19.672 -6.859 1 49.59 576 LYS B O 1
ATOM 9758 N N . GLU B 1 577 ? 41.625 18.047 -6.992 1 46.56 577 GLU B N 1
ATOM 9759 C CA . GLU B 1 577 ? 40.469 18.938 -7.07 1 46.56 577 GLU B CA 1
ATOM 9760 C C . GLU B 1 577 ? 40.062 19.453 -5.684 1 46.56 577 GLU B C 1
ATOM 9762 O O . GLU B 1 577 ? 39.438 20.5 -5.559 1 46.56 577 GLU B O 1
ATOM 9767 N N . PHE B 1 578 ? 40.375 18.703 -4.699 1 46.19 578 PHE B N 1
ATOM 9768 C CA . PHE B 1 578 ? 40.094 19.141 -3.334 1 46.19 578 PHE B CA 1
ATOM 9769 C C . PHE B 1 578 ? 40.875 20.391 -2.982 1 46.19 578 PHE B C 1
ATOM 9771 O O . PHE B 1 578 ? 40.438 21.203 -2.17 1 46.19 578 PHE B O 1
ATOM 9778 N N . GLY B 1 579 ? 42.156 20.5 -3.473 1 39.88 579 GLY B N 1
ATOM 9779 C CA . GLY B 1 579 ? 42.906 21.719 -3.256 1 39.88 579 GLY B CA 1
ATOM 9780 C C . GLY B 1 579 ? 42.156 22.969 -3.707 1 39.88 579 GLY B C 1
ATOM 9781 O O . GLY B 1 579 ? 42.281 24.016 -3.072 1 39.88 579 GLY B O 1
ATOM 9782 N N . ASP B 1 580 ? 41.5 22.844 -4.777 1 41.28 580 ASP B N 1
ATOM 9783 C CA . ASP B 1 580 ? 40.844 24.016 -5.328 1 41.28 580 ASP B CA 1
ATOM 9784 C C . ASP B 1 580 ? 39.531 24.328 -4.566 1 41.28 580 ASP B C 1
ATOM 9786 O O . ASP B 1 580 ? 39.125 25.484 -4.465 1 41.28 580 ASP B O 1
ATOM 9790 N N . PHE B 1 581 ? 38.875 23.328 -4.105 1 37.81 581 PHE B N 1
ATOM 9791 C CA . PHE B 1 581 ? 37.656 23.594 -3.381 1 37.81 581 PHE B CA 1
ATOM 9792 C C . PHE B 1 581 ? 37.938 24.203 -2.016 1 37.81 581 PHE B C 1
ATOM 9794 O O . PHE B 1 581 ? 37.188 25.078 -1.55 1 37.81 581 PHE B O 1
ATOM 9801 N N . SER B 1 582 ? 39 23.75 -1.316 1 34.53 582 SER B N 1
ATOM 9802 C CA . SER B 1 582 ? 39.406 24.344 -0.039 1 34.53 582 SER B CA 1
ATOM 9803 C C . SER B 1 582 ? 40.125 25.672 -0.24 1 34.53 582 SER B C 1
ATOM 9805 O O . SER B 1 582 ? 40 26.578 0.583 1 34.53 582 SER B O 1
ATOM 9807 N N . ILE B 1 583 ? 41.125 25.641 -1.217 1 35.38 583 ILE B N 1
ATOM 9808 C CA . ILE B 1 583 ? 42 26.781 -1.363 1 35.38 583 ILE B CA 1
ATOM 9809 C C . ILE B 1 583 ? 41.281 27.922 -2.062 1 35.38 583 ILE B C 1
ATOM 9811 O O . ILE B 1 583 ? 41.781 29.031 -2.186 1 35.38 583 ILE B O 1
ATOM 9815 N N . GLY B 1 584 ? 40.25 27.625 -2.805 1 32.81 584 GLY B N 1
ATOM 9816 C CA . GLY B 1 584 ? 39.688 28.781 -3.469 1 32.81 584 GLY B CA 1
ATOM 9817 C C . GLY B 1 584 ? 39.281 29.891 -2.506 1 32.81 584 GLY B C 1
ATOM 9818 O O . GLY B 1 584 ? 39.062 31.016 -2.92 1 32.81 584 GLY B O 1
ATOM 9819 N N . SER B 1 585 ? 38.781 29.516 -1.342 1 32.22 585 SER B N 1
ATOM 9820 C CA . SER B 1 585 ? 38.594 30.672 -0.467 1 32.22 585 SER B CA 1
ATOM 9821 C C . SER B 1 585 ? 39.938 31.078 0.187 1 32.22 585 SER B C 1
ATOM 9823 O O . SER B 1 585 ? 39.969 32.031 0.965 1 32.22 585 SER B O 1
ATOM 9825 N N . ILE B 1 586 ? 40.938 30.078 0.337 1 32 586 ILE B N 1
ATOM 9826 C CA . ILE B 1 586 ? 42.125 30.641 0.979 1 32 586 ILE B CA 1
ATOM 9827 C C . ILE B 1 586 ? 43 31.344 -0.061 1 32 586 ILE B C 1
ATOM 9829 O O . ILE B 1 586 ? 43.344 30.75 -1.089 1 32 586 ILE B O 1
ATOM 9833 N N . GLY B 1 587 ? 43.062 32.625 -0.236 1 29.86 587 GLY B N 1
ATOM 9834 C CA . GLY B 1 587 ? 43.875 33.469 -1.067 1 29.86 587 GLY B CA 1
ATOM 9835 C C . GLY B 1 587 ? 45.312 32.969 -1.265 1 29.86 587 GLY B C 1
ATOM 9836 O O . GLY B 1 587 ? 45.812 32.219 -0.42 1 29.86 587 GLY B O 1
ATOM 9837 N N . ASN B 1 588 ? 45.812 32.781 -2.533 1 34.91 588 ASN B N 1
ATOM 9838 C CA . ASN B 1 588 ? 47.125 32.438 -3.076 1 34.91 588 ASN B CA 1
ATOM 9839 C C . ASN B 1 588 ? 48.25 32.875 -2.146 1 34.91 588 ASN B C 1
ATOM 9841 O O . ASN B 1 588 ? 49.406 32.469 -2.336 1 34.91 588 ASN B O 1
ATOM 9845 N N . ASP B 1 589 ? 48 33.969 -1.384 1 33.38 589 ASP B N 1
ATOM 9846 C CA . ASP B 1 589 ? 49.125 34.688 -0.796 1 33.38 589 ASP B CA 1
ATOM 9847 C C . ASP B 1 589 ? 49.75 33.906 0.344 1 33.38 589 ASP B C 1
ATOM 9849 O O . ASP B 1 589 ? 50.938 34.062 0.625 1 33.38 589 ASP B O 1
ATOM 9853 N N . VAL B 1 590 ? 48.906 33.094 1.033 1 35.75 590 VAL B N 1
ATOM 9854 C CA . VAL B 1 590 ? 49.469 32.625 2.301 1 35.75 590 VAL B CA 1
ATOM 9855 C C . VAL B 1 590 ? 50.281 31.375 2.078 1 35.75 590 VAL B C 1
ATOM 9857 O O . VAL B 1 590 ? 51.25 31.109 2.822 1 35.75 590 VAL B O 1
ATOM 9860 N N . ALA B 1 591 ? 49.969 30.594 1.086 1 35 591 ALA B N 1
ATOM 9861 C CA . ALA B 1 591 ? 50.656 29.312 0.919 1 35 591 ALA B CA 1
ATOM 9862 C C . ALA B 1 591 ? 52.062 29.516 0.375 1 35 591 ALA B C 1
ATOM 9864 O O . ALA B 1 591 ? 52.969 28.75 0.701 1 35 591 ALA B O 1
ATOM 9865 N N . TRP B 1 592 ? 52.125 30.531 -0.491 1 37.59 592 TRP B N 1
ATOM 9866 C CA . TRP B 1 592 ? 53.469 30.875 -1.002 1 37.59 592 TRP B CA 1
ATOM 9867 C C . TRP B 1 592 ? 54.406 31.219 0.139 1 37.59 592 TRP B C 1
ATOM 9869 O O . TRP B 1 592 ? 55.594 30.891 0.085 1 37.59 592 TRP B O 1
ATOM 9879 N N . GLY B 1 593 ? 53.781 31.688 1.254 1 37.34 593 GLY B N 1
ATOM 9880 C CA . GLY B 1 593 ? 54.594 32.094 2.385 1 37.34 593 GLY B CA 1
ATOM 9881 C C . GLY B 1 593 ? 55.188 30.922 3.139 1 37.34 593 GLY B C 1
ATOM 9882 O O . GLY B 1 593 ? 56.344 30.984 3.566 1 37.34 593 GLY B O 1
ATOM 9883 N N . ALA B 1 594 ? 54.375 29.875 3.156 1 40.31 594 ALA B N 1
ATOM 9884 C CA . ALA B 1 594 ? 54.844 28.766 3.992 1 40.31 594 ALA B CA 1
ATOM 9885 C C . ALA B 1 594 ? 55.906 27.938 3.275 1 40.31 594 ALA B C 1
ATOM 9887 O O . ALA B 1 594 ? 56.875 27.484 3.893 1 40.31 594 ALA B O 1
ATOM 9888 N N . VAL B 1 595 ? 55.75 27.766 1.956 1 41.69 595 VAL B N 1
ATOM 9889 C CA . VAL B 1 595 ? 56.719 27.016 1.188 1 41.69 595 VAL B CA 1
ATOM 9890 C C . VAL B 1 595 ? 58.062 27.75 1.197 1 41.69 595 VAL B C 1
ATOM 9892 O O . VAL B 1 595 ? 59.125 27.141 1.336 1 41.69 595 VAL B O 1
ATOM 9895 N N . VAL B 1 596 ? 57.875 29.109 1.159 1 42.91 596 VAL B N 1
ATOM 9896 C CA . VAL B 1 596 ? 59.062 29.938 1.223 1 42.91 596 VAL B CA 1
ATOM 9897 C C . VAL B 1 596 ? 59.719 29.781 2.592 1 42.91 596 VAL B C 1
ATOM 9899 O O . VAL B 1 596 ? 60.969 29.688 2.689 1 42.91 596 VAL B O 1
ATOM 9902 N N . CYS B 1 597 ? 58.844 29.594 3.596 1 41.59 597 CYS B N 1
ATOM 9903 C CA . CYS B 1 597 ? 59.406 29.484 4.938 1 41.59 597 CYS B CA 1
ATOM 9904 C C . CYS B 1 597 ? 60.125 28.156 5.141 1 41.59 597 CYS B C 1
ATOM 9906 O O . CYS B 1 597 ? 61.188 28.094 5.766 1 41.59 597 CYS B O 1
ATOM 9908 N N . ILE B 1 598 ? 59.531 27.109 4.586 1 45.47 598 ILE B N 1
ATOM 9909 C CA . ILE B 1 598 ? 60.125 25.797 4.793 1 45.47 598 ILE B CA 1
ATOM 9910 C C . ILE B 1 598 ? 61.406 25.672 3.98 1 45.47 598 ILE B C 1
ATOM 9912 O O . ILE B 1 598 ? 62.438 25.172 4.473 1 45.47 598 ILE B O 1
ATOM 9916 N N . THR B 1 599 ? 61.344 26.266 2.723 1 45.97 599 THR B N 1
ATOM 9917 C CA . THR B 1 599 ? 62.562 26.234 1.907 1 45.97 599 THR B CA 1
ATOM 9918 C C . THR B 1 599 ? 63.688 27.031 2.564 1 45.97 599 THR B C 1
ATOM 9920 O O . THR B 1 599 ? 64.812 26.609 2.566 1 45.97 599 THR B O 1
ATOM 9923 N N . LEU B 1 600 ? 63.25 28.125 3.23 1 48.38 600 LEU B N 1
ATOM 9924 C CA . LEU B 1 600 ? 64.25 28.953 3.912 1 48.38 600 LEU B CA 1
ATOM 9925 C C . LEU B 1 600 ? 64.75 28.25 5.16 1 48.38 600 LEU B C 1
ATOM 9927 O O . LEU B 1 600 ? 65.938 28.391 5.492 1 48.38 600 LEU B O 1
ATOM 9931 N N . THR B 1 601 ? 63.906 27.484 5.793 1 48.69 601 THR B N 1
ATOM 9932 C CA . THR B 1 601 ? 64.312 26.766 6.988 1 48.69 601 THR B CA 1
ATOM 9933 C C . THR B 1 601 ? 65.25 25.625 6.621 1 48.69 601 THR B C 1
ATOM 9935 O O . THR B 1 601 ? 66.312 25.406 7.289 1 48.69 601 THR B O 1
ATOM 9938 N N . VAL B 1 602 ? 64.938 24.969 5.527 1 51.88 602 VAL B N 1
ATOM 9939 C CA . VAL B 1 602 ? 65.812 23.844 5.133 1 51.88 602 VAL B CA 1
ATOM 9940 C C . VAL B 1 602 ? 67.125 24.359 4.621 1 51.88 602 VAL B C 1
ATOM 9942 O O . VAL B 1 602 ? 68.188 23.797 4.93 1 51.88 602 VAL B O 1
ATOM 9945 N N . LEU B 1 603 ? 67 25.531 3.865 1 51.84 603 LEU B N 1
ATOM 9946 C CA . LEU B 1 603 ? 68.25 26.172 3.408 1 51.84 603 LEU B CA 1
ATOM 9947 C C . LEU B 1 603 ? 69.062 26.672 4.59 1 51.84 603 LEU B C 1
ATOM 9949 O O . LEU B 1 603 ? 70.312 26.578 4.586 1 51.84 603 LEU B O 1
ATOM 9953 N N . GLY B 1 604 ? 68.312 27.125 5.656 1 50.03 604 GLY B N 1
ATOM 9954 C CA . GLY B 1 604 ? 69 27.562 6.879 1 50.03 604 GLY B CA 1
ATOM 9955 C C . GLY B 1 604 ? 69.688 26.422 7.621 1 50.03 604 GLY B C 1
ATOM 9956 O O . GLY B 1 604 ? 70.812 26.578 8.133 1 50.03 604 GLY B O 1
ATOM 9957 N N . LEU B 1 605 ? 69 25.312 7.633 1 54.94 605 LEU B N 1
ATOM 9958 C CA . LEU B 1 605 ? 69.562 24.156 8.344 1 54.94 605 LEU B CA 1
ATOM 9959 C C . LEU B 1 605 ? 70.75 23.562 7.598 1 54.94 605 LEU B C 1
ATOM 9961 O O . LEU B 1 605 ? 71.688 23.141 8.219 1 54.94 605 LEU B O 1
ATOM 9965 N N . PHE B 1 606 ? 70.625 23.625 6.242 1 52.09 606 PHE B N 1
ATOM 9966 C CA . PHE B 1 606 ? 71.688 23.125 5.434 1 52.09 606 PHE B CA 1
ATOM 9967 C C . PHE B 1 606 ? 72.938 24.016 5.59 1 52.09 606 PHE B C 1
ATOM 9969 O O . PHE B 1 606 ? 74.062 23.516 5.719 1 52.09 606 PHE B O 1
ATOM 9976 N N . THR B 1 607 ? 72.75 25.359 5.645 1 52.41 607 THR B N 1
ATOM 9977 C CA . THR B 1 607 ? 73.812 26.281 5.852 1 52.41 607 THR B CA 1
ATOM 9978 C C . THR B 1 607 ? 74.438 26.125 7.254 1 52.41 607 THR B C 1
ATOM 9980 O O . THR B 1 607 ? 75.625 26.234 7.449 1 52.41 607 THR B O 1
ATOM 9983 N N . ALA B 1 608 ? 73.5 25.781 8.219 1 55.53 608 ALA B N 1
ATOM 9984 C CA . ALA B 1 608 ? 74 25.578 9.578 1 55.53 608 ALA B CA 1
ATOM 9985 C C . ALA B 1 608 ? 74.812 24.297 9.68 1 55.53 608 ALA B C 1
ATOM 9987 O O . ALA B 1 608 ? 75.812 24.266 10.383 1 55.53 608 ALA B O 1
ATOM 9988 N N . LEU B 1 609 ? 74.375 23.328 8.922 1 53.47 609 LEU B N 1
ATOM 9989 C CA . LEU B 1 609 ? 75.125 22.062 8.93 1 53.47 609 LEU B CA 1
ATOM 9990 C C . LEU B 1 609 ? 76.5 22.219 8.242 1 53.47 609 LEU B C 1
ATOM 9992 O O . LEU B 1 609 ? 77.5 21.719 8.734 1 53.47 609 LEU B O 1
ATOM 9996 N N . VAL B 1 610 ? 76.5 22.984 7.105 1 55.31 610 VAL B N 1
ATOM 9997 C CA . VAL B 1 610 ? 77.75 23.219 6.41 1 55.31 610 VAL B CA 1
ATOM 9998 C C . VAL B 1 610 ? 78.688 24.047 7.297 1 55.31 610 VAL B C 1
ATOM 10000 O O . VAL B 1 610 ? 79.875 23.766 7.383 1 55.31 610 VAL B O 1
ATOM 10003 N N . MET B 1 611 ? 78.062 24.984 8.078 1 52.09 611 MET B N 1
ATOM 10004 C CA . MET B 1 611 ? 78.875 25.828 8.945 1 52.09 611 MET B CA 1
ATOM 10005 C C . MET B 1 611 ? 79.438 25.016 10.102 1 52.09 611 MET B C 1
ATOM 10007 O O . MET B 1 611 ? 80.562 25.234 10.508 1 52.09 611 MET B O 1
ATOM 10011 N N . THR B 1 612 ? 78.625 24.109 10.602 1 52.09 612 THR B N 1
ATOM 10012 C CA . THR B 1 612 ? 79.125 23.281 11.688 1 52.09 612 THR B CA 1
ATOM 10013 C C . THR B 1 612 ? 80.25 22.359 11.188 1 52.09 612 THR B C 1
ATOM 10015 O O . THR B 1 612 ? 81.25 22.109 11.906 1 52.09 612 THR B O 1
ATOM 10018 N N . PHE B 1 613 ? 80.125 21.922 9.922 1 50.5 613 PHE B N 1
ATOM 10019 C CA . PHE B 1 613 ? 81.125 21.047 9.375 1 50.5 613 PHE B CA 1
ATOM 10020 C C . PHE B 1 613 ? 82.438 21.828 9.141 1 50.5 613 PHE B C 1
ATOM 10022 O O . PHE B 1 613 ? 83.5 21.344 9.453 1 50.5 613 PHE B O 1
ATOM 10029 N N . VAL B 1 614 ? 82.25 23.078 8.625 1 53.19 614 VAL B N 1
ATOM 10030 C CA . VAL B 1 614 ? 83.438 23.891 8.398 1 53.19 614 VAL B CA 1
ATOM 10031 C C . VAL B 1 614 ? 84.125 24.219 9.727 1 53.19 614 VAL B C 1
ATOM 10033 O O . VAL B 1 614 ? 85.375 24.156 9.836 1 53.19 614 VAL B O 1
ATOM 10036 N N . LEU B 1 615 ? 83.25 24.484 10.758 1 51.62 615 LEU B N 1
ATOM 10037 C CA . LEU B 1 615 ? 83.875 24.828 12.047 1 51.62 615 LEU B CA 1
ATOM 10038 C C . LEU B 1 615 ? 84.5 23.609 12.672 1 51.62 615 LEU B C 1
ATOM 10040 O O . LEU B 1 615 ? 85.562 23.734 13.312 1 51.62 615 LEU B O 1
ATOM 10044 N N . ARG B 1 616 ? 83.875 22.453 12.477 1 49 616 ARG B N 1
ATOM 10045 C CA . ARG B 1 616 ? 84.5 21.25 13.031 1 49 616 ARG B CA 1
ATOM 10046 C C . ARG B 1 616 ? 85.812 20.953 12.336 1 49 616 ARG B C 1
ATOM 10048 O O . ARG B 1 616 ? 86.812 20.531 12.984 1 49 616 ARG B O 1
ATOM 10055 N N . GLU B 1 617 ? 85.875 21.188 10.969 1 48.84 617 GLU B N 1
ATOM 10056 C CA . GLU B 1 617 ? 87.125 20.938 10.281 1 48.84 617 GLU B CA 1
ATOM 10057 C C . GLU B 1 617 ? 88.188 21.922 10.719 1 48.84 617 GLU B C 1
ATOM 10059 O O . GLU B 1 617 ? 89.375 21.547 10.836 1 48.84 617 GLU B O 1
ATOM 10064 N N . ARG B 1 618 ? 87.812 23.188 11.016 1 48.12 618 ARG B N 1
ATOM 10065 C CA . ARG B 1 618 ? 88.812 24.141 11.492 1 48.12 618 ARG B CA 1
ATOM 10066 C C . ARG B 1 618 ? 89.312 23.75 12.867 1 48.12 618 ARG B C 1
ATOM 10068 O O . ARG B 1 618 ? 90.5 23.938 13.172 1 48.12 618 ARG B O 1
ATOM 10075 N N . ARG B 1 619 ? 88.375 23.219 13.75 1 46.72 619 ARG B N 1
ATOM 10076 C CA . ARG B 1 619 ? 88.875 22.844 15.078 1 46.72 619 ARG B CA 1
ATOM 10077 C C . ARG B 1 619 ? 89.812 21.672 15 1 46.72 619 ARG B C 1
ATOM 10079 O O . ARG B 1 619 ? 90.75 21.578 15.797 1 46.72 619 ARG B O 1
ATOM 10086 N N . ASN B 1 620 ? 89.562 20.734 14.102 1 42.22 620 ASN B N 1
ATOM 10087 C CA . ASN B 1 620 ? 90.438 19.578 14.062 1 42.22 620 ASN B CA 1
ATOM 10088 C C . ASN B 1 620 ? 91.812 19.969 13.57 1 42.22 620 ASN B C 1
ATOM 10090 O O . ASN B 1 620 ? 92.812 19.297 13.867 1 42.22 620 ASN B O 1
ATOM 10094 N N . ARG B 1 621 ? 92 20.984 12.711 1 43.97 621 ARG B N 1
ATOM 10095 C CA . ARG B 1 621 ? 93.375 21.375 12.297 1 43.97 621 ARG B CA 1
ATOM 10096 C C . ARG B 1 621 ? 94.188 21.891 13.477 1 43.97 621 ARG B C 1
ATOM 10098 O O . ARG B 1 621 ? 95.375 21.688 13.531 1 43.97 621 ARG B O 1
ATOM 10105 N N . ARG B 1 622 ? 93.562 22.672 14.414 1 39.72 622 ARG B N 1
ATOM 10106 C CA . ARG B 1 622 ? 94.375 23.281 15.453 1 39.72 622 ARG B CA 1
ATOM 10107 C C . ARG B 1 622 ? 94.938 22.203 16.375 1 39.72 622 ARG B C 1
ATOM 10109 O O . ARG B 1 622 ? 96 22.422 17 1 39.72 622 ARG B O 1
ATOM 10116 N N . ARG B 1 623 ? 94.25 21.078 16.656 1 38.62 623 ARG B N 1
ATOM 10117 C CA . ARG B 1 623 ? 94.75 20.141 17.641 1 38.62 623 ARG B CA 1
ATOM 10118 C C . ARG B 1 623 ? 96 19.469 17.109 1 38.62 623 ARG B C 1
ATOM 10120 O O . ARG B 1 623 ? 96.812 18.984 17.906 1 38.62 623 ARG B O 1
ATOM 10127 N N . TYR B 1 624 ? 96.25 19.266 15.805 1 37.47 624 TYR B N 1
ATOM 10128 C CA . TYR B 1 624 ? 97.438 18.547 15.359 1 37.47 624 TYR B CA 1
ATOM 10129 C C . TYR B 1 624 ? 98.688 19.391 15.586 1 37.47 624 TYR B C 1
ATOM 10131 O O . TYR B 1 624 ? 99.812 18.859 15.742 1 37.47 624 TYR B O 1
ATOM 10139 N N . ASP B 1 625 ? 98.688 20.688 15.547 1 35.69 625 ASP B N 1
ATOM 10140 C CA . ASP B 1 625 ? 99.938 21.453 15.664 1 35.69 625 ASP B CA 1
ATOM 10141 C C . ASP B 1 625 ? 100.562 21.297 17.062 1 35.69 625 ASP B C 1
ATOM 10143 O O . ASP B 1 625 ? 101.812 21.344 17.219 1 35.69 625 ASP B O 1
ATOM 10147 N N . TYR B 1 626 ? 99.875 21.25 18.219 1 35.62 626 TYR B N 1
ATOM 10148 C CA . TYR B 1 626 ? 100.5 21.344 19.531 1 35.62 626 TYR B CA 1
ATOM 10149 C C . TYR B 1 626 ? 101.312 20.094 19.828 1 35.62 626 TYR B C 1
ATOM 10151 O O . TYR B 1 626 ? 102.188 20.094 20.703 1 35.62 626 TYR B O 1
ATOM 10159 N N . GLU B 1 627 ? 101 18.859 19.438 1 34.47 627 GLU B N 1
ATOM 10160 C CA . GLU B 1 627 ? 101.75 17.719 19.953 1 34.47 627 GLU B CA 1
ATOM 10161 C C . GLU B 1 627 ? 103.125 17.641 19.375 1 34.47 627 GLU B C 1
ATOM 10163 O O . GLU B 1 627 ? 103.938 16.812 19.812 1 34.47 627 GLU B O 1
ATOM 10168 N N . LEU B 1 628 ? 103.625 18.281 18.359 1 31.75 628 LEU B N 1
ATOM 10169 C CA . LEU B 1 628 ? 105 18.156 17.875 1 31.75 628 LEU B CA 1
ATOM 10170 C C . LEU B 1 628 ? 106 18.797 18.844 1 31.75 628 LEU B C 1
ATOM 101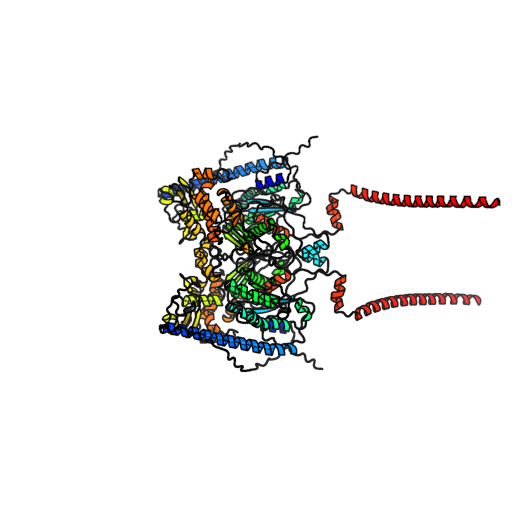72 O O . LEU B 1 628 ? 107.125 18.312 19 1 31.75 628 LEU B O 1
ATOM 10176 N N . VAL B 1 629 ? 105.75 19.891 19.5 1 32.62 629 VAL B N 1
ATOM 10177 C CA . VAL B 1 629 ? 106.875 20.641 20.078 1 32.62 629 VAL B CA 1
ATOM 10178 C C . VAL B 1 629 ? 107.375 19.938 21.328 1 32.62 629 VAL B C 1
ATOM 10180 O O . VAL B 1 629 ? 108.438 20.297 21.875 1 32.62 629 VAL B O 1
ATOM 10183 N N . LYS B 1 630 ? 106.688 19.031 22.078 1 35 630 LYS B N 1
ATOM 10184 C CA . LYS B 1 630 ? 107.25 18.578 23.328 1 35 630 LYS B CA 1
ATOM 10185 C C . LYS B 1 630 ? 108.438 17.609 23.078 1 35 630 LYS B C 1
ATOM 10187 O O . LYS B 1 630 ? 109.125 17.203 24 1 35 630 LYS B O 1
ATOM 10192 N N . ASP B 1 631 ? 108.625 17.016 21.922 1 28.39 631 ASP B N 1
ATOM 10193 C CA . ASP B 1 631 ? 109.562 15.914 21.844 1 28.39 631 ASP B CA 1
ATOM 10194 C C . ASP B 1 631 ? 111 16.453 21.828 1 28.39 631 ASP B C 1
ATOM 10196 O O . ASP B 1 631 ? 111.938 15.688 21.625 1 28.39 631 ASP B O 1
ATOM 10200 N N . VAL B 1 632 ? 111.375 17.734 21.75 1 29.5 632 VAL B N 1
ATOM 10201 C CA . VAL B 1 632 ? 112.812 17.984 21.688 1 29.5 632 VAL B CA 1
ATOM 10202 C C . VAL B 1 632 ? 113.438 17.766 23.078 1 29.5 632 VAL B C 1
ATOM 10204 O O . VAL B 1 632 ? 114.688 17.656 23.203 1 29.5 632 VAL B O 1
ATOM 10207 N N . GLN B 1 633 ? 112.75 18.094 24.219 1 30.81 633 GLN B N 1
ATOM 10208 C CA . GLN B 1 633 ? 113.625 18.266 25.375 1 30.81 633 GLN B CA 1
ATOM 10209 C C . GLN B 1 633 ? 114.188 16.938 25.812 1 30.81 633 GLN B C 1
ATOM 10211 O O . GLN B 1 633 ? 115.375 16.875 26.188 1 30.81 633 GLN B O 1
ATOM 10216 N N . THR B 1 634 ? 113.5 15.789 26.234 1 26.52 634 THR B N 1
ATOM 10217 C CA . THR B 1 634 ? 114.312 14.727 26.859 1 26.52 634 THR B CA 1
ATOM 10218 C C . THR B 1 634 ? 115 13.914 25.781 1 26.52 634 THR B C 1
ATOM 10220 O O . THR B 1 634 ? 114.438 13.602 24.75 1 26.52 634 THR B O 1
#

Foldseek 3Di:
DPPCPADFDDQPFWDPLLVVLLVVVVPDDDDDDDDDDDDDDDQDDDDPDDDDDPDPQDPLLVVFLVVVSVVVVVVVVVVSVLVVCLVVSVVVLVVVLVPRQPPQPDDPQWAKAWEWEQEQAFIKIKIWIKGAQAQEDPVSVVQQQFQNDAIATDQNMIMTHGQDDGLLVLLPPDLVCQLVVVLSSCQSSLSVVCSNPVVPLVCQQVYYYAYEYELNLVPDDPVSSVSSLVSVQVQCVDCVSNVHHDDSVRYDYDDQQLFFVLLQLLVCVLVVQRNVQFGGAEARAQGQEGAWEWEAAQFKIKTKDADRVLPDPDQWDWDHFFRTHTYTMRIGMGGLLHDNSLVQVLVQLQCAPDDSCDFAPVFTEDLLFFAPDKDKDKDLWHDDPRDTDNDDDCPNSNSDSITMGMYHHNDHFHDLVVLLVSLLSSQQQVCLPVVCVVVVHQAFGNNHGHHDDDDCVVSHYDYYEYEDLVLLLCQLLVHPQKDFLLSLVVSLVVLRGHHLVVQCVSCVPPPDDSVCSRCSNNSSSNVSSCQPVGHNGDRGGMYGYDQDRSSDGRGSSSSVVSRVSSVDDRHYQYPVRVCCVVCVVVPPPVVCVVVCVVCVVVVVVVVVVVVVVVVVVVVVVVVVVPPPPVPPVD/DPPCPADQDDQPFWDPLLVVLLVVVVPDDDDDDDDDDDDDDDDDDDLPDDDDDDDPQDPLLVVFLVVVSVVVVVVVVVVVVLVVCLVVSVVVNVVVLVVRQPPQPDDPQWAKAWEWEQEQAFIKIKIWIKGAQAQEDPVSVVQQVFQNDAIATDQNMIMGHGQDDGLLVLLPPDLVCQLVVVLSSCQSSLSVVCSNPVVPLVCQQVYYYAYEYELNLVVDDPVSSVSSLVSVQVQCVDCVSHVHHDDSVRYDYDDQQLFFVLLQLLVCVLVVQRNVQFGGAEARAQGQEGAWEWEAAQFKIKTKDADRVLPDPDQWDWDHFFRTHTYTMRIGMGGLLHLNSLVQVLVQLQCAPDDSCDFAPVFTEDLLFFAPDKDKDKDLWHDDPLDTDNDDDCPNSNSDSITMGMYHHNDHFHDLVVLLVSLLSSQQQVCLPVVCVVVVHQAFGNNHGHHDDDDCVVSHYDYYEYEDLVLLLCQLLVHPQKDFLLSLVVSLVVLRGHHLVVQCVSCVPPPDDSVCSRCSNNSSSNVSSCVPVGHNGDRGGMYGYDQDRSSDGRGSSSSVVSRVSSVDDRHYAYPVRVCCVVCVVVDPPVVVVVVVVVVVVVVVVVVVVVVVVVVVVVVVVVVVPPPPPPPPPD

InterPro domains:
  IPR000407 Nucleoside phosphatase GDA1/CD39 [PF01150] (111-571)
  IPR000407 Nucleoside phosphatase GDA1/CD39 [PTHR11782] (112-567)

Secondary structure (DSSP, 8-state):
--------PPPTTB-HHHHHHHHHHTT-------------------------------HHHHHHHHHHHHHHHHHHHHHHHHHHHHHHHHHHHHHHHHHHTT-----TT-EEEEEEEE-SS-EEEEEEEE---EE-SHHHHHHHHTT-------S--EEBPPBSS-GGGGTTS-HHHHHHHHHHHHHHHHHHHHHHTGGGGGGGGGSBEEEEE-HHHHTS-HHHHHHHHHHHHHHHH-TTT--SB--GGGEEEPPHHHHHHHHHHHHHHHTT-HHHHH-SSSB--S-S-EEEEEEE-SSEEEEEE--TT----SSEEEEE-TTSPEEEEEEEEEET-SHHHHHHHHHHHHHTT--HHIIIII-EE-TTSPTTEEEEEEE--EEETTEEES---TT-TTSSS-EEEEEEE-SSS--HHHHHHHHHHTT-GGGHHHHHHHTTT-B-STT-B-PPPP-GGGSSEEEEEEEEHHHHHHHHTT--SEEEHHHHHHHHHHHHTS-HHHHHHHTTTS---HHHHTTHHHHHHHHHHIIIIII---TT-EEEE-SEETTEE-SHHHHHHHHHHTTSPPEE--HHHHHHHHHTSS-HHHHHHHHHHHHHHHHHHHHHHHHHHHHHHHHHHHHHHHSSGGGG--/--------PPPTTB-HHHHHHHHHHTT-------------------------------HHHHHHHHHHHHHHHHHHHHHHHHHHHHHHHHHHHHHHHHHHTT-----TT-EEEEEEEE-SS-EEEEEEEE---EE-SHHHHHHHHTT-------S--EEBPPBSS-GGGGTTS-HHHHHHHHHHHHHHHHHHHHHHTGGGGGGGGGSBEEEEE-HHHHTS-HHHHHHHHHHHHHHHH-TTT--SB--GGGEEEPPHHHHHHHHHHHHHHHTT-HHHHH-SSSB--S-S-EEEEEEE-SSEEEEEE--TT----SSEEEEE-TTSPEEEEEEEEEET-SHHHHHHHHHHHHHTT--HHIIIII-EE-TTSPTTEEEEEEE--EEETTEEES---TT-TTSSS-EEEEEEE-SSS--HHHHHHHHHHTT-GGGHHHHHHHTTT-B-STT-B-PPPP-GGGSSEEEEEEEEHHHHHHHHTT--SEEEHHHHHHHHHHHHTS-HHHHHHHTTTS---HHHHTTHHHHHHHHHHIIIIII---TT-EEEE-SEETTEE-SHHHHHHHHHHTTSPPEE--HHHHHHHHHTSS-THHHHHHHHHHHHHHHHHHHHHHHHHHHHHHHHHHHHHHTSGGGG--

pLDDT: mean 79.87, std 23.18, range [17.75, 98.94]

Nearest PDB structures (foldseek):
  3cja-assembly1_A  TM=8.109E-01  e=3.377E-28  Rattus norvegicus
  4br5-assembly1_A  TM=8.144E-01  e=7.768E-28  Rattus norvegicus
  3cj9-assembly1_A  TM=8.153E-01  e=1.280E-27  Rattus norvegicus
  4br2-assembly1_A  TM=8.116E-01  e=1.690E-27  Rattus norvegicus
  4cd3-assembly1_A  TM=8.022E-01  e=1.997E-27  Rattus norvegicus

Radius of gyration: 38.84 Å; Cα contacts (8 Å, |Δi|>4): 2205; chains: 2; bounding box: 156×101×86 Å

Sequence (1268 aa):
MKTNKQRQEKHPMEDKDSWKLYLAQQQFPRSEEEESDTTEGHSSQHVRRLRHKENRLSPAEQLEAEKEQEFWSDEHKKEHKANKKRIKKLRRHEKMLNEMYANTAVDISTVHGFMIDAGSTGSRMHIYEWEPRVLRDADDIQAAVSGEKLSFPGTRSRWTDRLRPGLSSFGDLPDDQLQGAIGEYLRPLLDFARTVLHSKQEHFKNFPIFLRATAGMRTLQPNDRLRIMQAVRSLFTNSTYCPFAFVDEQARVLSGEEEAIFDWTGVNFLMGNLLDQSRGAGTVSNPKLTHGALDLGGGSTQIGFYEQNEDIMSNLFKLQIGQAKHWNVYAHSFLYYGMNEAIQRFESRLAAGKSSEERLIQGIYNPCLPGGTKTDIRTDIHLDHGMETWKYESKFPSGNAFYQATLINDNATADFDLCMDLTKDLLHLEKNDWCDFAHQGDCSLAGIYQPDLPRQENGNFGEFLAFSNYYHVWQFLSLPDTASLAQLYNATSFACSLNHDNLVSFAAGSNIDENELDSYCFRSTYVFQLLHNGYGFGMNDTIRAVRVIDGHKVGWALGAMLYEINSMPWKYVTAKEFGDFSIGSIGNDVAWGAVVCITLTVLGLFTALVMTFVLRERRNRRRYDYELVKDVQTMKTNKQRQEKHPMEDKDSWKLYLAQQQFPRSEEEESDTTEGHSSQHVRRLRHKENRLSPAEQLEAEKEQEFWSDEHKKEHKANKKRIKKLRRHEKMLNEMYANTAVDISTVHGFMIDAGSTGSRMHIYEWEPRVLRDADDIQAAVSGEKLSFPGTRSRWTDRLRPGLSSFGDLPDDQLQGAIGEYLRPLLDFARTVLHSKQEHFKNFPIFLRATAGMRTLQPNDRLRIMQAVRSLFTNSTYCPFAFVDEQARVLSGEEEAIFDWTGVNFLMGNLLDQSRGAGTVSNPKLTHGALDLGGGSTQIGFYEQNEDIMSNLFKLQIGQAKHWNVYAHSFLYYGMNEAIQRFESRLAAGKSSEERLIQGIYNPCLPGGTKTDIRTDIHLDHGMETWKYESKFPSGNAFYQATLINDNATADFDLCMDLTKDLLHLEKNDWCDFAHQGDCSLAGIYQPDLPRQENGNFGEFLAFSNYYHVWQFLSLPDTASLAQLYNATSFACSLNHDNLVSFAAGSNIDENELDSYCFRSTYVFQLLHNGYGFGMNDTIRAVRVIDGHKVGWALGAMLYEINSMPWKYVTAKEFGDFSIGSIGNDVAWGAVVCITLTVLGLFTALVMTFVLRERRNRRRYDYELVKDVQT

Solvent-accessible surface area (backbone atoms only — not comparable to full-atom values): 67282 Å² total; per-residue (Å²): 131,80,78,76,76,76,78,76,73,80,58,92,50,45,21,68,68,36,50,51,50,52,41,64,73,39,87,64,84,86,77,87,84,83,85,84,80,85,89,79,85,83,82,73,85,86,80,83,79,80,83,74,83,83,65,92,53,54,74,40,43,46,47,48,46,48,50,52,51,47,48,54,52,48,50,49,48,47,51,48,48,50,49,49,53,49,51,52,50,47,60,56,42,58,62,49,50,72,74,54,62,71,82,59,90,61,68,83,80,50,41,49,39,35,43,32,44,29,26,42,67,17,29,27,37,34,39,38,36,30,72,66,61,64,30,71,45,69,65,44,46,51,30,44,56,34,8,58,58,82,62,57,67,56,59,77,37,41,36,38,40,73,42,70,65,14,67,45,76,53,48,81,51,56,77,92,49,36,44,60,53,51,51,62,65,48,42,65,51,54,48,50,54,48,51,69,42,49,91,46,58,90,49,31,61,73,22,44,46,31,36,43,27,33,48,27,42,53,63,44,56,70,68,39,42,50,52,52,49,48,32,52,41,55,46,41,64,34,54,88,78,26,54,40,25,60,59,64,86,37,50,45,59,46,19,29,32,53,47,10,43,16,25,26,44,22,50,25,47,71,70,67,42,39,65,76,62,25,48,24,53,39,65,59,68,77,64,71,48,48,45,31,25,35,40,32,40,44,27,23,25,26,41,16,37,64,47,87,80,55,74,41,57,51,52,51,43,65,47,55,52,37,49,19,17,26,38,69,26,41,22,40,43,42,75,54,58,1,57,55,34,37,51,50,52,52,54,31,61,68,52,45,95,57,51,52,51,42,21,66,70,72,37,34,81,34,44,36,30,24,16,68,41,71,48,77,48,75,43,49,60,33,65,55,95,87,34,61,29,73,71,67,72,78,79,37,78,62,74,47,70,48,49,64,34,30,34,27,18,86,44,70,37,22,37,56,69,61,31,44,51,56,41,44,59,72,43,36,59,79,50,27,51,58,28,30,45,57,44,72,56,34,44,37,38,59,36,34,70,36,67,80,78,79,53,47,87,72,66,37,33,62,49,36,40,26,20,62,52,48,27,54,46,36,55,62,55,68,49,60,53,68,38,30,43,48,56,51,50,52,40,37,54,53,59,20,58,30,26,52,71,53,42,53,59,63,40,59,84,47,94,66,57,74,90,51,54,55,49,46,37,42,54,37,40,35,51,52,32,43,44,35,71,23,69,58,50,50,56,80,43,58,40,32,44,44,59,66,50,85,57,32,69,66,37,32,66,54,18,45,48,37,40,54,57,30,32,50,61,63,41,79,46,55,75,77,57,47,50,51,67,62,38,64,75,47,62,76,67,57,58,56,46,49,53,48,44,48,48,46,45,49,50,45,48,49,49,46,48,50,45,48,48,50,49,48,50,52,52,55,56,56,59,64,66,61,69,64,69,69,63,67,82,105,131,80,76,76,76,78,79,72,71,81,57,91,50,44,22,69,66,37,49,50,50,51,40,65,73,38,86,67,84,87,79,87,85,85,80,86,78,80,87,79,84,76,85,75,84,84,78,84,78,79,82,74,83,82,65,92,54,52,72,41,44,45,48,49,46,48,49,50,51,47,47,52,53,48,50,49,47,48,50,49,48,50,48,48,52,50,50,52,50,46,58,54,42,59,60,47,46,71,73,52,53,72,83,59,90,63,70,83,80,49,42,50,38,36,44,31,45,29,27,45,66,15,30,28,36,35,40,40,34,29,71,66,61,64,30,70,46,71,66,44,46,51,30,44,57,36,9,57,58,82,59,58,66,54,63,77,38,42,36,37,41,71,42,70,65,14,67,45,75,52,50,80,50,54,77,92,49,35,45,60,54,50,50,62,65,48,41,64,49,54,47,48,54,48,49,69,43,50,92,47,57,90,48,30,60,72,21,44,46,32,37,43,26,33,47,28,42,52,63,45,56,68,67,37,41,50,53,53,48,49,36,50,40,55,46,40,62,34,54,88,77,26,54,39,25,59,59,62,85,37,49,46,58,46,19,30,30,53,47,10,44,16,25,25,44,23,49,25,47,72,71,67,41,38,66,78,62,25,48,23,54,39,66,58,69,79,64,71,49,46,43,32,26,36,39,32,39,44,27,21,25,26,40,15,36,64,48,86,79,54,74,42,57,52,52,52,42,65,46,57,52,39,48,18,16,28,40,69,26,40,23,40,43,41,76,55,58,1,58,56,34,38,51,50,52,51,53,32,61,67,51,46,95,56,50,53,50,42,21,68,69,73,38,35,80,34,45,36,29,23,16,69,42,71,48,78,48,76,44,48,60,33,66,55,94,87,34,62,28,72,71,66,72,80,80,38,78,61,73,46,70,48,50,65,33,31,34,28,19,87,44,70,36,23,37,55,69,60,31,44,51,57,40,44,59,72,44,35,59,79,51,26,52,59,28,31,45,57,45,71,56,36,44,38,38,59,35,34,71,37,70,80,76,80,53,46,87,73,66,36,33,63,50,37,41,27,20,62,51,48,29,54,46,36,54,62,56,66,50,59,53,66,38,31,43,48,56,50,50,53,40,36,54,52,58,18,58,30,27,52,71,55,42,53,58,62,39,60,87,47,94,64,58,74,90,52,54,56,48,44,36,42,54,36,40,35,50,50,31,44,44,35,69,24,70,57,49,50,55,80,43,58,40,32,44,43,58,66,50,86,60,33,68,68,36,32,67,54,17,45,48,36,39,52,59,30,34,49,60,64,40,79,46,56,74,78,56,47,52,52,69,63,38,65,77,46,65,77,69,59,59,57,49,50,55,50,46,50,52,49,47,50,51,47,49,50,51,48,50,52,48,50,50,51,50,50,54,55,54,56,58,60,62,64,64,67,72,63,72,71,67,71,76,122